Protein AF-0000000076604673 (afdb_homodimer)

Secondary structure (DSSP, 8-state):
--S-TTSEETTEE---S-GGGHHHHHHHHHHHHHHHH-HHHHHHHHHHIIIII-PSPPEEE-HHHHHHHTSSEEEEE-GGGSGGGBTHHHHHHHHHHHHHHTT--EEEEEESSSSHHHHHHHHHHHTT-EEEEEEEHHHHHHTHHHHHHHHHTTPEEEEE-STT-SHHHHHHHHHHHHHHHTTTEEE---SS-SSTTHHHHHHHHHTHHHHHHHHHHHHHHSS--SEEEEE-SS-HHHHHHHGGGTTSS-EEEEEEEEET-TTSS--B-HHHH-EEEEETTEEEEE-B-TTSPBPPP--S-GGG--SB--HHHHHHHHTTSEEEEEEEHHHHHHHHHHHHHHHS--B-HHHHHHHHHHHHHHHTS-TT-EEEEE--BBSGGGHHHHHHHHHHHTS--/--S-TTSEETTEE---S-GGGHHHHHHHHHHHHHHHH-HHHHHHHHHHIIIII-PSPPEEE-HHHHHHHTSSEEEEE-GGGSGGGBTHHHHHHHHHHHHHHTT--EEEEEESSSSHHHHHHHHHHHHT-EEEEEEEHHHHHHTHHHHHHHHHTTPEEEEE-STT-SHHHHHHHHHHHHHHHTTTEEE---SS-SSTTHHHHHHHHHTHHHHHHHHHHHHHHSS--SEEEEE-SS-HHHHHHHGGGTTSS-EEEEEEEEET-TTSS--B-HHHH-EEEEETTEEEEE-B-TTSPBPPP--S-GGG--SB--HHHHHHHHTTSEEEEEEEHHHHHHHHHHHHHHHS--B-HHHHHHHHHHHHHHHTS-TT-EEEEE--BBSGGGHHHHHHHHHHHTS--

Radius of gyration: 26.12 Å; Cα contacts (8 Å, |Δi|>4): 1894; chains: 2; bounding box: 58×81×62 Å

Sequence (794 aa):
MIPDYFGRYGQFGGKYVPETLMAPLEELEKGLQEAIQDEQFSQELLFHLNEFSGRPTALTFAKNITEELNGAKIYLKREDLNHTGAHKINNAIAQALLAKRLGKKKIIAETGAGQHGVAAATVAAKFGLECKVFMGEEDIRRQELNVFRMKLLGAEVVPVDSGSKTLKDATNEAIRYWVQHCEDHFYMIGSVVGPHPYPYMVREFQKIISEEAKGQFLEREGKLPTKVVACVGGGSNAIGMFYHFLQDVVELIGVEAGGKGIHTDNHAATLAKGSKGVIHGSLTYLLQDEYGQITEPYSISAGLDYPGIGPEHAYLHDTNRVKYVNVTDMEALEALSFLSKKEGILPALESSHALAFAFKAAKNMKSNESILVCLSGRGDKDVQTIMNTMEEQGYVRMIPDYFGRYGQFGGKYVPETLMAPLEELEKGLQEAIQDEQFSQELLFHLNEFSGRPTALTFAKNITEELNGAKIYLKREDLNHTGAHKINNAIAQALLAKRLGKKKIIAETGAGQHGVAAATVAAKFGLECKVFMGEEDIRRQELNVFRMKLLGAEVVPVDSGSKTLKDATNEAIRYWVQHCEDHFYMIGSVVGPHPYPYMVREFQKIISEEAKGQFLEREGKLPTKVVACVGGGSNAIGMFYHFLQDVVELIGVEAGGKGIHTDNHAATLAKGSKGVIHGSLTYLLQDEYGQITEPYSISAGLDYPGIGPEHAYLHDTNRVKYVNVTDMEALEALSFLSKKEGILPALESSHALAFAFKAAKNMKSNESILVCLSGRGDKDVQTIMNTMEEQGYVR

InterPro domains:
  IPR001926 Tryptophan synthase beta chain-like, PALP domain [PF00291] (54-377)
  IPR006653 Tryptophan synthase, beta chain, conserved site [PS00168] (81-95)
  IPR006654 Tryptophan synthase, beta chain [TIGR00263] (7-389)
  IPR006654 Tryptophan synthase, beta chain [cd06446] (24-386)
  IPR023026 Tryptophan synthase beta chain/beta chain-like [MF_00133] (2-390)
  IPR023026 Tryptophan synthase beta chain/beta chain-like [PIRSF001413] (8-392)
  IPR023026 Tryptophan synthase beta chain/beta chain-like [PTHR48077] (8-393)
  IPR036052 Tryptophan synthase beta chain-like, PALP domain superfamily [G3DSA:3.40.50.1100] (9-206)
  IPR036052 Tryptophan synthase beta chain-like, PALP domain superfamily [G3DSA:3.40.50.1100] (54-383)
  IPR036052 Tryptophan synthase beta chain-like, PALP domain superfamily [SSF53686] (3-388)

Structure (mmCIF, N/CA/C/O backbone):
data_AF-0000000076604673-model_v1
#
loop_
_entity.id
_entity.type
_entity.pdbx_description
1 polymer 'Tryptophan synthase beta chain'
#
loop_
_atom_site.group_PDB
_atom_site.id
_atom_site.type_symbol
_atom_site.label_atom_id
_atom_site.label_alt_id
_atom_site.label_comp_id
_atom_site.label_asym_id
_atom_site.label_entity_id
_atom_site.label_seq_id
_atom_site.pdbx_PDB_ins_code
_atom_site.Cartn_x
_atom_site.Cartn_y
_atom_site.Cartn_z
_atom_site.occupancy
_atom_site.B_iso_or_equiv
_atom_site.auth_seq_id
_atom_site.auth_comp_id
_atom_site.auth_asym_id
_atom_site.auth_atom_id
_atom_site.pdbx_PDB_model_num
ATOM 1 N N . MET A 1 1 ? -4.73 38.219 0.352 1 70.56 1 MET A N 1
ATOM 2 C CA . MET A 1 1 ? -4.016 37 0.023 1 70.56 1 MET A CA 1
ATOM 3 C C . MET A 1 1 ? -3.807 36.156 1.266 1 70.56 1 MET A C 1
ATOM 5 O O . MET A 1 1 ? -3.568 36.656 2.355 1 70.56 1 MET A O 1
ATOM 9 N N . ILE A 1 2 ? -4.238 34.875 1.393 1 85.19 2 ILE A N 1
ATOM 10 C CA . ILE A 1 2 ? -4.062 33.969 2.523 1 85.19 2 ILE A CA 1
ATOM 11 C C . ILE A 1 2 ? -3.098 32.844 2.145 1 85.19 2 ILE A C 1
ATOM 13 O O . ILE A 1 2 ? -3.355 32.094 1.208 1 85.19 2 ILE A O 1
ATOM 17 N N . PRO A 1 3 ? -1.906 33 2.867 1 93.81 3 PRO A N 1
ATOM 18 C CA . PRO A 1 3 ? -1.477 33.844 3.982 1 93.81 3 PRO A CA 1
ATOM 19 C C . PRO A 1 3 ? -1.004 35.219 3.527 1 93.81 3 PRO A C 1
ATOM 21 O O . PRO A 1 3 ? -0.728 35.406 2.342 1 93.81 3 PRO A O 1
ATOM 24 N N . ASP A 1 4 ? -0.94 36.188 4.453 1 93.81 4 ASP A N 1
ATOM 25 C CA . ASP A 1 4 ? -0.462 37.5 4.113 1 93.81 4 ASP A CA 1
ATOM 26 C C . ASP A 1 4 ? 1.063 37.562 4.066 1 93.81 4 ASP A C 1
ATOM 28 O O . ASP A 1 4 ? 1.721 36.5 4.141 1 93.81 4 ASP A O 1
ATOM 32 N N . TYR A 1 5 ? 1.592 38.719 3.904 1 90.19 5 TYR A N 1
ATOM 33 C CA . TYR A 1 5 ? 3.025 38.906 3.729 1 90.19 5 TYR A CA 1
ATOM 34 C C . TYR A 1 5 ? 3.797 38.438 4.957 1 90.19 5 TYR A C 1
ATOM 36 O O . TYR A 1 5 ? 4.961 38.062 4.855 1 90.19 5 TYR A O 1
ATOM 44 N N . PHE A 1 6 ? 3.162 38.344 6.098 1 91.25 6 PHE A N 1
ATOM 45 C CA . PHE A 1 6 ? 3.809 37.938 7.336 1 91.25 6 PHE A CA 1
ATOM 46 C C . PHE A 1 6 ? 3.578 36.469 7.605 1 91.25 6 PHE A C 1
ATOM 48 O O . PHE A 1 6 ? 3.967 35.938 8.656 1 91.25 6 PHE A O 1
ATOM 55 N N . GLY A 1 7 ? 2.918 35.812 6.617 1 95.06 7 GLY A N 1
ATOM 56 C CA . GLY A 1 7 ? 2.658 34.375 6.77 1 95.06 7 GLY A CA 1
ATOM 57 C C . GLY A 1 7 ? 1.47 34.062 7.664 1 95.06 7 GLY A C 1
ATOM 58 O O . GLY A 1 7 ? 1.393 33 8.266 1 95.06 7 GLY A O 1
ATOM 59 N N . ARG A 1 8 ? 0.564 35.031 7.738 1 97 8 ARG A N 1
ATOM 60 C CA . ARG A 1 8 ? -0.54 34.844 8.68 1 97 8 ARG A CA 1
ATOM 61 C C . ARG A 1 8 ? -1.846 34.562 7.941 1 97 8 ARG A C 1
ATOM 63 O O . ARG A 1 8 ? -2.08 35.094 6.855 1 97 8 ARG A O 1
ATOM 70 N N . TYR A 1 9 ? -2.6 33.75 8.523 1 98.12 9 TYR A N 1
ATOM 71 C CA . TYR A 1 9 ? -3.994 33.469 8.195 1 98.12 9 TYR A CA 1
ATOM 72 C C . TYR A 1 9 ? -4.934 34.156 9.18 1 98.12 9 TYR A C 1
ATOM 74 O O . TYR A 1 9 ? -5.242 33.594 10.234 1 98.12 9 TYR A O 1
ATOM 82 N N . GLY A 1 10 ? -5.414 35.344 8.742 1 96.88 10 GLY A N 1
ATOM 83 C CA . GLY A 1 10 ? -5.977 36.156 9.82 1 96.88 10 GLY A CA 1
ATOM 84 C C . GLY A 1 10 ? -4.992 36.406 10.945 1 96.88 10 GLY A C 1
ATOM 85 O O . GLY A 1 10 ? -3.883 36.875 10.711 1 96.88 10 GLY A O 1
ATOM 86 N N . GLN A 1 11 ? -5.301 36.062 12.172 1 97.38 11 GLN A N 1
ATOM 87 C CA . GLN A 1 11 ? -4.398 36.312 13.297 1 97.38 11 GLN A CA 1
ATOM 88 C C . GLN A 1 11 ? -3.457 35.125 13.492 1 97.38 11 GLN A C 1
ATOM 90 O O . GLN A 1 11 ? -2.498 35.188 14.258 1 97.38 11 GLN A O 1
ATOM 95 N N . PHE A 1 12 ? -3.703 34.062 12.82 1 98.62 12 PHE A N 1
ATOM 96 C CA . PHE A 1 12 ? -2.979 32.844 13.062 1 98.62 12 PHE A CA 1
ATOM 97 C C . PHE A 1 12 ? -1.766 32.719 12.148 1 98.62 12 PHE A C 1
ATOM 99 O O . PHE A 1 12 ? -1.723 33.375 11.094 1 98.62 12 PHE A O 1
ATOM 106 N N . GLY A 1 13 ? -0.84 31.859 12.492 1 98 13 GLY A N 1
ATOM 107 C CA . GLY A 1 13 ? 0.373 31.688 11.711 1 98 13 GLY A CA 1
ATOM 108 C C . GLY A 1 13 ? 1.494 32.625 12.125 1 98 13 GLY A C 1
ATOM 109 O O . GLY A 1 13 ? 1.672 32.906 13.312 1 98 13 GLY A O 1
ATOM 110 N N . GLY A 1 14 ? 2.311 32.969 11.203 1 96.88 14 GLY A N 1
ATOM 111 C CA . GLY A 1 14 ? 3.426 33.875 11.469 1 96.88 14 GLY A CA 1
ATOM 112 C C . GLY A 1 14 ? 4.727 33.125 11.734 1 96.88 14 GLY A C 1
ATOM 113 O O . GLY A 1 14 ? 4.855 31.953 11.422 1 96.88 14 GLY A O 1
ATOM 114 N N . LYS A 1 15 ? 5.738 33.969 12.125 1 96.19 15 LYS A N 1
ATOM 115 C CA . LYS A 1 15 ? 7.078 33.469 12.445 1 96.19 15 LYS A CA 1
ATOM 116 C C . LYS A 1 15 ? 7.449 33.812 13.891 1 96.19 15 LYS A C 1
ATOM 118 O O . LYS A 1 15 ? 8.25 34.719 14.141 1 96.19 15 LYS A O 1
ATOM 123 N N . TYR A 1 16 ? 6.934 33.031 14.781 1 95.94 16 TYR A N 1
ATOM 124 C CA . TYR A 1 16 ? 7.262 33.188 16.188 1 95.94 16 TYR A CA 1
ATOM 125 C C . TYR A 1 16 ? 8.453 32.344 16.578 1 95.94 16 TYR A C 1
ATOM 127 O O . TYR A 1 16 ? 8.305 31.359 17.312 1 95.94 16 TYR A O 1
ATOM 135 N N . VAL A 1 17 ? 9.633 32.75 16.109 1 94 17 VAL A N 1
ATOM 136 C CA . VAL A 1 17 ? 10.852 31.984 16.266 1 94 17 VAL A CA 1
ATOM 137 C C . VAL A 1 17 ? 12 32.906 16.688 1 94 17 VAL A C 1
ATOM 139 O O . VAL A 1 17 ? 11.914 34.125 16.531 1 94 17 VAL A O 1
ATOM 142 N N . PRO A 1 18 ? 13.039 32.312 17.25 1 91.75 18 PRO A N 1
ATOM 143 C CA . PRO A 1 18 ? 14.234 33.094 17.531 1 91.75 18 PRO A CA 1
ATOM 144 C C . PRO A 1 18 ? 14.852 33.719 16.281 1 91.75 18 PRO A C 1
ATOM 146 O O . PRO A 1 18 ? 14.656 33.188 15.18 1 91.75 18 PRO A O 1
ATOM 149 N N . GLU A 1 19 ? 15.641 34.688 16.516 1 92.56 19 GLU A N 1
ATOM 150 C CA . GLU A 1 19 ? 16.266 35.438 15.414 1 92.56 19 GLU A CA 1
ATOM 151 C C . GLU A 1 19 ? 17.141 34.531 14.57 1 92.56 19 GLU A C 1
ATOM 153 O O . GLU A 1 19 ? 17.25 34.688 13.352 1 92.56 19 GLU A O 1
ATOM 158 N N . THR A 1 20 ? 17.672 33.594 15.203 1 91.12 20 THR A N 1
ATOM 159 C CA . THR A 1 20 ? 18.625 32.688 14.539 1 91.12 20 THR A CA 1
ATOM 160 C C . THR A 1 20 ? 17.906 31.859 13.469 1 91.12 20 THR A C 1
ATOM 162 O O . THR A 1 20 ? 18.562 31.312 12.57 1 91.12 20 THR A O 1
ATOM 165 N N . LEU A 1 21 ? 16.609 31.766 13.508 1 92.75 21 LEU A N 1
ATOM 166 C CA . LEU A 1 21 ? 15.852 30.953 12.562 1 92.75 21 LEU A CA 1
ATOM 167 C C . LEU A 1 21 ? 15.305 31.797 11.414 1 92.75 21 LEU A C 1
ATOM 169 O O . LEU A 1 21 ? 14.789 31.25 10.438 1 92.75 21 LEU A O 1
ATOM 173 N N . MET A 1 22 ? 15.5 33.094 11.547 1 94.69 22 MET A N 1
ATOM 174 C CA . MET A 1 22 ? 14.875 34 10.578 1 94.69 22 MET A CA 1
ATOM 175 C C . MET A 1 22 ? 15.531 33.844 9.203 1 94.69 22 MET A C 1
ATOM 177 O O . MET A 1 22 ? 14.844 33.781 8.188 1 94.69 22 MET A O 1
ATOM 181 N N . ALA A 1 23 ? 16.781 33.781 9.211 1 93.25 23 ALA A N 1
ATOM 182 C CA . ALA A 1 23 ? 17.5 33.719 7.945 1 93.25 23 ALA A CA 1
ATOM 183 C C . ALA A 1 23 ? 17.188 32.406 7.215 1 93.25 23 ALA A C 1
ATOM 185 O O . ALA A 1 23 ? 16.859 32.406 6.031 1 93.25 23 ALA A O 1
ATOM 186 N N . PRO A 1 24 ? 17.297 31.281 7.941 1 93.81 24 PRO A N 1
ATOM 187 C CA . PRO A 1 24 ? 16.922 30.031 7.277 1 93.81 24 PRO A CA 1
ATOM 188 C C . PRO A 1 24 ? 15.484 30.047 6.758 1 93.81 24 PRO A C 1
ATOM 190 O O . PRO A 1 24 ? 15.211 29.5 5.68 1 93.81 24 PRO A O 1
ATOM 193 N N . LEU A 1 25 ? 14.586 30.578 7.438 1 96.56 25 LEU A N 1
ATOM 194 C CA . LEU A 1 25 ? 13.188 30.641 7.031 1 96.56 25 LEU A CA 1
ATOM 195 C C . LEU A 1 25 ? 13.008 31.531 5.812 1 96.56 25 LEU A C 1
ATOM 197 O O . LEU A 1 25 ? 12.195 31.25 4.934 1 96.56 25 LEU A O 1
ATOM 201 N N . GLU A 1 26 ? 13.719 32.594 5.816 1 96.19 26 GLU A N 1
ATOM 202 C CA . GLU A 1 26 ? 13.664 33.5 4.672 1 96.19 26 GLU A CA 1
ATOM 203 C C . GLU A 1 26 ? 14.203 32.844 3.414 1 96.19 26 GLU A C 1
ATOM 205 O O . GLU A 1 26 ? 13.664 33.031 2.324 1 96.19 26 GLU A O 1
ATOM 210 N N . GLU A 1 27 ? 15.273 32.125 3.58 1 96.12 27 GLU A N 1
ATOM 211 C CA . GLU A 1 27 ? 15.82 31.375 2.457 1 96.12 27 GLU A CA 1
ATOM 212 C C . GLU A 1 27 ? 14.805 30.375 1.927 1 96.12 27 GLU A C 1
ATOM 214 O O . GLU A 1 27 ? 14.625 30.234 0.714 1 96.12 27 GLU A O 1
ATOM 219 N N . LEU A 1 28 ? 14.195 29.688 2.828 1 97.19 28 LEU A N 1
ATOM 220 C CA . LEU A 1 28 ? 13.188 28.703 2.465 1 97.19 28 LEU A CA 1
ATOM 221 C C . LEU A 1 28 ? 12.016 29.359 1.743 1 97.19 28 LEU A C 1
ATOM 223 O O . LEU A 1 28 ? 11.531 28.844 0.735 1 97.19 28 LEU A O 1
ATOM 227 N N . GLU A 1 29 ? 11.57 30.406 2.289 1 97.75 29 GLU A N 1
ATOM 228 C CA . GLU A 1 29 ? 10.445 31.125 1.713 1 97.75 29 GLU A CA 1
ATOM 229 C C . GLU A 1 29 ? 10.742 31.578 0.286 1 97.75 29 GLU A C 1
ATOM 231 O O . GLU A 1 29 ? 9.914 31.406 -0.612 1 97.75 29 GLU A O 1
ATOM 236 N N . LYS A 1 30 ? 11.867 32.188 0.108 1 97.75 30 LYS A N 1
ATOM 237 C CA . LYS A 1 30 ? 12.281 32.625 -1.218 1 97.75 30 LYS A CA 1
ATOM 238 C C . LYS A 1 30 ? 12.414 31.453 -2.184 1 97.75 30 LYS A C 1
ATOM 240 O O . LYS A 1 30 ? 11.93 31.516 -3.314 1 97.75 30 LYS A O 1
ATOM 245 N N . GLY A 1 31 ? 13.078 30.422 -1.738 1 98.12 31 GLY A N 1
ATOM 246 C CA . GLY A 1 31 ? 13.227 29.219 -2.555 1 98.12 31 GLY A CA 1
ATOM 247 C C . GLY A 1 31 ? 11.898 28.609 -2.955 1 98.12 31 GLY A C 1
ATOM 248 O O . GLY A 1 31 ? 11.734 28.172 -4.094 1 98.12 31 GLY A O 1
ATOM 249 N N . LEU A 1 32 ? 11.016 28.562 -2.01 1 98.44 32 LEU A N 1
ATOM 250 C CA . LEU A 1 32 ? 9.688 28.031 -2.27 1 98.44 32 LEU A CA 1
ATOM 251 C C . LEU A 1 32 ? 8.953 28.859 -3.32 1 98.44 32 LEU A C 1
ATOM 253 O O . LEU A 1 32 ? 8.352 28.312 -4.246 1 98.44 32 LEU A O 1
ATOM 257 N N . GLN A 1 33 ? 8.961 30.141 -3.148 1 97.62 33 GLN A N 1
ATOM 258 C CA . GLN A 1 33 ? 8.289 31.047 -4.09 1 97.62 33 GLN A CA 1
ATOM 259 C C . GLN A 1 33 ? 8.828 30.859 -5.504 1 97.62 33 GLN A C 1
ATOM 261 O O . GLN A 1 33 ? 8.055 30.812 -6.465 1 97.62 33 GLN A O 1
ATOM 266 N N . GLU A 1 34 ? 10.117 30.734 -5.605 1 98.38 34 GLU A N 1
ATOM 267 C CA . GLU A 1 34 ? 10.742 30.531 -6.91 1 98.38 34 GLU A CA 1
ATOM 268 C C . GLU A 1 34 ? 10.344 29.172 -7.492 1 98.38 34 GLU A C 1
ATOM 270 O O . GLU A 1 34 ? 10.07 29.062 -8.688 1 98.38 34 GLU A O 1
ATOM 275 N N . ALA A 1 35 ? 10.297 28.172 -6.652 1 98.5 35 ALA A N 1
ATOM 276 C CA . ALA A 1 35 ? 9.969 26.812 -7.102 1 98.5 35 ALA A CA 1
ATOM 277 C C . ALA A 1 35 ? 8.531 26.734 -7.609 1 98.5 35 ALA A C 1
ATOM 279 O O . ALA A 1 35 ? 8.273 26.156 -8.672 1 98.5 35 ALA A O 1
ATOM 280 N N . ILE A 1 36 ? 7.645 27.312 -6.895 1 96.69 36 ILE A N 1
ATOM 281 C CA . ILE A 1 36 ? 6.227 27.203 -7.215 1 96.69 36 ILE A CA 1
ATOM 282 C C . ILE A 1 36 ? 5.938 27.938 -8.523 1 96.69 36 ILE A C 1
ATOM 284 O O . ILE A 1 36 ? 5.016 27.562 -9.258 1 96.69 36 ILE A O 1
ATOM 288 N N . GLN A 1 37 ? 6.758 28.875 -8.883 1 97.5 37 GLN A N 1
ATOM 289 C CA . GLN A 1 37 ? 6.574 29.656 -10.109 1 97.5 37 GLN A CA 1
ATOM 290 C C . GLN A 1 37 ? 7.336 29.016 -11.273 1 97.5 37 GLN A C 1
ATOM 292 O O . GLN A 1 37 ? 7.152 29.422 -12.43 1 97.5 37 GLN A O 1
ATOM 297 N N . ASP A 1 38 ? 8.125 28.078 -11 1 98.31 38 ASP A N 1
ATOM 298 C CA . ASP A 1 38 ? 8.961 27.422 -12.008 1 98.31 38 ASP A CA 1
ATOM 299 C C . ASP A 1 38 ? 8.25 26.219 -12.609 1 98.31 38 ASP A C 1
ATOM 301 O O . ASP A 1 38 ? 8.094 25.188 -11.953 1 98.31 38 ASP A O 1
ATOM 305 N N . GLU A 1 39 ? 7.961 26.266 -13.859 1 98.25 39 GLU A N 1
ATOM 306 C CA . GLU A 1 39 ? 7.246 25.203 -14.562 1 98.25 39 GLU A CA 1
ATOM 307 C C . GLU A 1 39 ? 8.047 23.906 -14.555 1 98.25 39 GLU A C 1
ATOM 309 O O . GLU A 1 39 ? 7.469 22.812 -14.516 1 98.25 39 GLU A O 1
ATOM 314 N N . GLN A 1 40 ? 9.305 24.047 -14.602 1 98.31 40 GLN A N 1
ATOM 315 C CA . GLN A 1 40 ? 10.148 22.859 -14.586 1 98.31 40 GLN A CA 1
ATOM 316 C C . GLN A 1 40 ? 10.031 22.109 -13.25 1 98.31 40 GLN A C 1
ATOM 318 O O . GLN A 1 40 ? 10.016 20.875 -13.219 1 98.31 40 GLN A O 1
ATOM 323 N N . PHE A 1 41 ? 9.953 22.875 -12.219 1 98.44 41 PHE A N 1
ATOM 324 C CA . PHE A 1 41 ? 9.766 22.266 -10.906 1 98.44 41 PHE A CA 1
ATOM 325 C C . PHE A 1 41 ? 8.43 21.531 -10.836 1 98.44 41 PHE A C 1
ATOM 327 O O . PHE A 1 41 ? 8.367 20.406 -10.352 1 98.44 41 PHE A O 1
ATOM 334 N N . SER A 1 42 ? 7.426 22.141 -11.297 1 98.25 42 SER A N 1
ATOM 335 C CA . SER A 1 42 ? 6.09 21.562 -11.273 1 98.25 42 SER A CA 1
ATOM 336 C C . SER A 1 42 ? 6.035 20.281 -12.102 1 98.25 42 SER A C 1
ATOM 338 O O . SER A 1 42 ? 5.41 19.297 -11.688 1 98.25 42 SER A O 1
ATOM 340 N N . GLN A 1 43 ? 6.629 20.297 -13.227 1 98.38 43 GLN A N 1
ATOM 341 C CA . GLN A 1 43 ? 6.645 19.125 -14.102 1 98.38 43 GLN A CA 1
ATOM 342 C C . GLN A 1 43 ? 7.41 17.969 -13.461 1 98.38 43 GLN A C 1
ATOM 344 O O . GLN A 1 43 ? 6.984 16.828 -13.547 1 98.38 43 GLN A O 1
ATOM 349 N N . GLU A 1 44 ? 8.516 18.297 -12.852 1 98.5 44 GLU A N 1
ATOM 350 C CA . GLU A 1 44 ? 9.305 17.281 -12.18 1 98.5 44 GLU A CA 1
ATOM 351 C C . GLU A 1 44 ? 8.539 16.656 -11.016 1 98.5 44 GLU A C 1
ATOM 353 O O . GLU A 1 44 ? 8.562 15.445 -10.82 1 98.5 44 GLU A O 1
ATOM 358 N N . LEU A 1 45 ? 7.895 17.531 -10.258 1 98.75 45 LEU A N 1
ATOM 359 C CA . LEU A 1 45 ? 7.086 17.062 -9.133 1 98.75 45 LEU A CA 1
ATOM 360 C C . LEU A 1 45 ? 5.984 16.125 -9.617 1 98.75 45 LEU A C 1
ATOM 362 O O . LEU A 1 45 ? 5.816 15.031 -9.07 1 98.75 45 LEU A O 1
ATOM 366 N N . LEU A 1 46 ? 5.289 16.516 -10.672 1 98.5 46 LEU A N 1
ATOM 367 C CA . LEU A 1 46 ? 4.203 15.695 -11.211 1 98.5 46 LEU A CA 1
ATOM 368 C C . LEU A 1 46 ? 4.727 14.367 -11.734 1 98.5 46 LEU A C 1
ATOM 370 O O . LEU A 1 46 ? 4.066 13.336 -11.586 1 98.5 46 LEU A O 1
ATOM 374 N N . PHE A 1 47 ? 5.887 14.438 -12.352 1 98.12 47 PHE A N 1
ATOM 375 C CA . PHE A 1 47 ? 6.512 13.227 -12.859 1 98.12 47 PHE A CA 1
ATOM 376 C C . PHE A 1 47 ? 6.738 12.219 -11.742 1 98.12 47 PHE A C 1
ATOM 378 O O . PHE A 1 47 ? 6.375 11.047 -11.867 1 98.12 47 PHE A O 1
ATOM 385 N N . HIS A 1 48 ? 7.301 12.648 -10.594 1 98.56 48 HIS A N 1
ATOM 386 C CA . HIS A 1 48 ? 7.605 11.75 -9.492 1 98.56 48 HIS A CA 1
ATOM 387 C C . HIS A 1 48 ? 6.34 11.312 -8.766 1 98.56 48 HIS A C 1
ATOM 389 O O . HIS A 1 48 ? 6.258 10.188 -8.273 1 98.56 48 HIS A O 1
ATOM 395 N N . LEU A 1 49 ? 5.363 12.195 -8.68 1 98.69 49 LEU A N 1
ATOM 396 C CA . LEU A 1 49 ? 4.09 11.805 -8.086 1 98.69 49 LEU A CA 1
ATOM 397 C C . LEU A 1 49 ? 3.439 10.68 -8.891 1 98.69 49 LEU A C 1
ATOM 399 O O . LEU A 1 49 ? 2.855 9.758 -8.32 1 98.69 49 LEU A O 1
ATOM 403 N N . ASN A 1 50 ? 3.562 10.719 -10.195 1 97.31 50 ASN A N 1
ATOM 404 C CA . ASN A 1 50 ? 2.979 9.703 -11.07 1 97.31 50 ASN A CA 1
ATOM 405 C C . ASN A 1 50 ? 3.805 8.422 -11.07 1 97.31 50 ASN A C 1
ATOM 407 O O . ASN A 1 50 ? 3.291 7.344 -10.758 1 97.31 50 ASN A O 1
ATOM 411 N N . GLU A 1 51 ? 5.105 8.578 -11.344 1 96.88 51 GLU A N 1
ATOM 412 C CA . GLU A 1 51 ? 5.961 7.418 -11.602 1 96.88 51 GLU A CA 1
ATOM 413 C C . GLU A 1 51 ? 6.367 6.734 -10.297 1 96.88 51 GLU A C 1
ATOM 415 O O . GLU A 1 51 ? 6.473 5.508 -10.242 1 96.88 51 GLU A O 1
ATOM 420 N N . PHE A 1 52 ? 6.641 7.508 -9.328 1 98.44 52 PHE A N 1
ATOM 421 C CA . PHE A 1 52 ? 7.195 6.98 -8.086 1 98.44 52 PHE A CA 1
ATOM 422 C C . PHE A 1 52 ? 6.09 6.699 -7.078 1 98.44 52 PHE A C 1
ATOM 424 O O . PHE A 1 52 ? 6.023 5.609 -6.504 1 98.44 52 PHE A O 1
ATOM 431 N N . SER A 1 53 ? 5.16 7.629 -6.863 1 98.19 53 SER A N 1
ATOM 432 C CA . SER A 1 53 ? 4.125 7.469 -5.848 1 98.19 53 SER A CA 1
ATOM 433 C C . SER A 1 53 ? 2.951 6.652 -6.379 1 98.19 53 SER A C 1
ATOM 435 O O . SER A 1 53 ? 2.24 6.004 -5.609 1 98.19 53 SER A O 1
ATOM 437 N N . GLY A 1 54 ? 2.652 6.715 -7.691 1 97.44 54 GLY A N 1
ATOM 438 C CA . GLY A 1 54 ? 1.578 5.953 -8.305 1 97.44 54 GLY A CA 1
ATOM 439 C C . GLY A 1 54 ? 0.3 6.754 -8.477 1 97.44 54 GLY A C 1
ATOM 440 O O . GLY A 1 54 ? -0.79 6.18 -8.562 1 97.44 54 GLY A O 1
ATOM 441 N N . ARG A 1 55 ? 0.367 8.117 -8.508 1 97.94 55 ARG A N 1
ATOM 442 C CA . ARG A 1 55 ? -0.814 8.945 -8.734 1 97.94 55 ARG A CA 1
ATOM 443 C C . ARG A 1 55 ? -1.206 8.945 -10.203 1 97.94 55 ARG A C 1
ATOM 445 O O . ARG A 1 55 ? -0.381 8.648 -11.07 1 97.94 55 ARG A O 1
ATOM 452 N N . PRO A 1 56 ? -2.508 9.422 -10.516 1 98.25 56 PRO A N 1
ATOM 453 C CA . PRO A 1 56 ? -3.543 9.797 -9.547 1 98.25 56 PRO A CA 1
ATOM 454 C C . PRO A 1 56 ? -4.055 8.602 -8.742 1 98.25 56 PRO A C 1
ATOM 456 O O . PRO A 1 56 ? -4.051 7.469 -9.242 1 98.25 56 PRO A O 1
ATOM 459 N N . THR A 1 57 ? -4.398 8.852 -7.469 1 98.38 57 THR A N 1
ATOM 460 C CA . THR A 1 57 ? -5.039 7.805 -6.688 1 98.38 57 THR A CA 1
ATOM 461 C C . THR A 1 57 ? -6.52 7.691 -7.047 1 98.38 57 THR A C 1
ATOM 463 O O . THR A 1 57 ? -7.105 8.633 -7.582 1 98.38 57 THR A O 1
ATOM 466 N N . ALA A 1 58 ? -7.133 6.641 -6.734 1 98.31 58 ALA A N 1
ATOM 467 C CA . ALA A 1 58 ? -8.492 6.328 -7.176 1 98.31 58 ALA A CA 1
ATOM 468 C C . ALA A 1 58 ? -9.523 7.09 -6.348 1 98.31 58 ALA A C 1
ATOM 470 O O . ALA A 1 58 ? -9.219 7.559 -5.246 1 98.31 58 ALA A O 1
ATOM 471 N N . LEU A 1 59 ? -10.672 7.367 -6.914 1 98.69 59 LEU A N 1
ATOM 472 C CA . LEU A 1 59 ? -11.93 7.672 -6.238 1 98.69 59 LEU A CA 1
ATOM 473 C C . LEU A 1 59 ? -12.836 6.445 -6.191 1 98.69 59 LEU A C 1
ATOM 475 O O . LEU A 1 59 ? -13.227 5.918 -7.238 1 98.69 59 LEU A O 1
ATOM 479 N N . THR A 1 60 ? -13.188 5.984 -5.02 1 98.75 60 THR A N 1
ATOM 480 C CA . THR A 1 60 ? -13.938 4.738 -4.883 1 98.75 60 THR A CA 1
ATOM 481 C C . THR A 1 60 ? -15.32 5 -4.297 1 98.75 60 THR A C 1
ATOM 483 O O . THR A 1 60 ? -15.453 5.672 -3.27 1 98.75 60 THR A O 1
ATOM 486 N N . PHE A 1 61 ? -16.344 4.555 -4.98 1 98.75 61 PHE A N 1
ATOM 487 C CA . PHE A 1 61 ? -17.703 4.562 -4.434 1 98.75 61 PHE A CA 1
ATOM 488 C C . PHE A 1 61 ? -17.891 3.406 -3.463 1 98.75 61 PHE A C 1
ATOM 490 O O . PHE A 1 61 ? -17.766 2.24 -3.842 1 98.75 61 PHE A O 1
ATOM 497 N N . ALA A 1 62 ? -18.156 3.723 -2.188 1 98.62 62 ALA A N 1
ATOM 498 C CA . ALA A 1 62 ? -18.422 2.689 -1.187 1 98.62 62 ALA A CA 1
ATOM 499 C C . ALA A 1 62 ? -19.859 2.201 -1.267 1 98.62 62 ALA A C 1
ATOM 501 O O . ALA A 1 62 ? -20.672 2.518 -0.399 1 98.62 62 ALA A O 1
ATOM 502 N N . LYS A 1 63 ? -20.109 1.366 -2.172 1 98.31 63 LYS A N 1
ATOM 503 C CA . LYS A 1 63 ? -21.469 0.964 -2.535 1 98.31 63 LYS A CA 1
ATOM 504 C C . LYS A 1 63 ? -22.141 0.197 -1.397 1 98.31 63 LYS A C 1
ATOM 506 O O . LYS A 1 63 ? -23.281 0.475 -1.045 1 98.31 63 LYS A O 1
ATOM 511 N N . ASN A 1 64 ? -21.422 -0.803 -0.819 1 98.5 64 ASN A N 1
ATOM 512 C CA . ASN A 1 64 ? -22.016 -1.661 0.203 1 98.5 64 ASN A CA 1
ATOM 513 C C . ASN A 1 64 ? -22.391 -0.867 1.45 1 98.5 64 ASN A C 1
ATOM 515 O O . ASN A 1 64 ? -23.469 -1.062 2.01 1 98.5 64 ASN A O 1
ATOM 519 N N . ILE A 1 65 ? -21.547 0.004 1.836 1 98.56 65 ILE A N 1
ATOM 520 C CA . ILE A 1 65 ? -21.797 0.84 3.004 1 98.56 65 ILE A CA 1
ATOM 521 C C . ILE A 1 65 ? -22.953 1.794 2.713 1 98.56 65 ILE A C 1
ATOM 523 O O . ILE A 1 65 ? -23.828 1.99 3.557 1 98.56 65 ILE A O 1
ATOM 527 N N . THR A 1 66 ? -22.922 2.408 1.572 1 98.75 66 THR A N 1
ATOM 528 C CA . THR A 1 66 ? -23.984 3.316 1.165 1 98.75 66 THR A CA 1
ATOM 529 C C . THR A 1 66 ? -25.344 2.623 1.236 1 98.75 66 THR A C 1
ATOM 531 O O . THR A 1 66 ? -26.297 3.178 1.775 1 98.75 66 THR A O 1
ATOM 534 N N . GLU A 1 67 ? -25.375 1.413 0.708 1 98.38 67 GLU A N 1
ATOM 535 C CA . GLU A 1 67 ? -26.625 0.645 0.696 1 98.38 67 GLU A CA 1
ATOM 536 C C . GLU A 1 67 ? -27.062 0.285 2.111 1 98.38 67 GLU A C 1
ATOM 538 O O . GLU A 1 67 ? -28.25 0.362 2.438 1 98.38 67 GLU A O 1
ATOM 543 N N . GLU A 1 68 ? -26.125 -0.083 2.928 1 98.06 68 GLU A N 1
ATOM 544 C CA . GLU A 1 68 ? -26.453 -0.481 4.293 1 98.06 68 GLU A CA 1
ATOM 545 C C . GLU A 1 68 ? -26.922 0.713 5.121 1 98.06 68 GLU A C 1
ATOM 547 O O . GLU A 1 68 ? -27.828 0.587 5.945 1 98.06 68 GLU A O 1
ATOM 552 N N . LEU A 1 69 ? -26.234 1.826 4.918 1 98.25 69 LEU A N 1
ATOM 553 C CA . LEU A 1 69 ? -26.594 3.027 5.668 1 98.25 69 LEU A CA 1
ATOM 554 C C . LEU A 1 69 ? -27.906 3.607 5.176 1 98.25 69 LEU A C 1
ATOM 556 O O . LEU A 1 69 ? -28.594 4.324 5.91 1 98.25 69 LEU A O 1
ATOM 560 N N . ASN A 1 70 ? -28.281 3.295 3.996 1 98.06 70 ASN A N 1
ATOM 561 C CA . ASN A 1 70 ? -29.531 3.746 3.391 1 98.06 70 ASN A CA 1
ATOM 562 C C . ASN A 1 70 ? -29.656 5.266 3.443 1 98.06 70 ASN A C 1
ATOM 564 O O . ASN A 1 70 ? -30.672 5.789 3.9 1 98.06 70 ASN A O 1
ATOM 568 N N . GLY A 1 71 ? -28.625 5.98 3.109 1 98.25 71 GLY A N 1
ATOM 569 C CA . GLY A 1 71 ? -28.547 7.434 3.09 1 98.25 71 GLY A CA 1
ATOM 570 C C . GLY A 1 71 ? -27.703 7.965 1.948 1 98.25 71 GLY A C 1
ATOM 571 O O . GLY A 1 71 ? -27.859 7.551 0.799 1 98.25 71 GLY A O 1
ATOM 572 N N . ALA A 1 72 ? -26.891 8.945 2.242 1 98.81 72 ALA A N 1
ATOM 573 C CA . ALA A 1 72 ? -26.078 9.602 1.218 1 98.81 72 ALA A CA 1
ATOM 574 C C . ALA A 1 72 ? -25.031 8.648 0.649 1 98.81 72 ALA A C 1
ATOM 576 O O . ALA A 1 72 ? -24.609 7.703 1.322 1 98.81 72 ALA A O 1
ATOM 577 N N . LYS A 1 73 ? -24.641 8.891 -0.607 1 98.81 73 LYS A N 1
ATOM 578 C CA . LYS A 1 73 ? -23.531 8.156 -1.225 1 98.81 73 LYS A CA 1
ATOM 579 C C . LYS A 1 73 ? -22.219 8.477 -0.535 1 98.81 73 LYS A C 1
ATOM 581 O O . LYS A 1 73 ? -21.922 9.641 -0.229 1 98.81 73 LYS A O 1
ATOM 586 N N . ILE A 1 74 ? -21.516 7.465 -0.251 1 98.88 74 ILE A N 1
ATOM 587 C CA . ILE A 1 74 ? -20.203 7.645 0.36 1 98.88 74 ILE A CA 1
ATOM 588 C C . ILE A 1 74 ? -19.109 7.387 -0.676 1 98.88 74 ILE A C 1
ATOM 590 O O . ILE A 1 74 ? -19.062 6.309 -1.272 1 98.88 74 ILE A O 1
ATOM 594 N N . TYR A 1 75 ? -18.234 8.344 -0.906 1 98.94 75 TYR A N 1
ATOM 595 C CA . TYR A 1 75 ? -17.062 8.227 -1.771 1 98.94 75 TYR A CA 1
ATOM 596 C C . TYR A 1 75 ? -15.781 8.367 -0.97 1 98.94 75 TYR A C 1
ATOM 598 O O . TYR A 1 75 ? -15.727 9.125 0.003 1 98.94 75 TYR A O 1
ATOM 606 N N . LEU A 1 76 ? -14.797 7.621 -1.388 1 98.94 76 LEU A N 1
ATOM 607 C CA . LEU A 1 76 ? -13.492 7.645 -0.738 1 98.94 76 LEU A CA 1
ATOM 608 C C . LEU A 1 76 ? -12.414 8.109 -1.708 1 98.94 76 LEU A C 1
ATOM 610 O O . LEU A 1 76 ? -12.219 7.504 -2.766 1 98.94 76 LEU A O 1
ATOM 614 N N . LYS A 1 77 ? -11.711 9.219 -1.451 1 98.94 77 LYS A N 1
ATOM 615 C CA . LYS A 1 77 ? -10.461 9.531 -2.139 1 98.94 77 LYS A CA 1
ATOM 616 C C . LYS A 1 77 ? -9.305 8.719 -1.57 1 98.94 77 LYS A C 1
ATOM 618 O O . LYS A 1 77 ? -8.891 8.93 -0.427 1 98.94 77 LYS A O 1
ATOM 623 N N . ARG A 1 78 ? -8.711 7.828 -2.336 1 98.81 78 ARG A N 1
ATOM 624 C CA . ARG A 1 78 ? -7.918 6.691 -1.892 1 98.81 78 ARG A CA 1
ATOM 625 C C . ARG A 1 78 ? -6.441 7.066 -1.781 1 98.81 78 ARG A C 1
ATOM 627 O O . ARG A 1 78 ? -5.582 6.402 -2.363 1 98.81 78 ARG A O 1
ATOM 634 N N . GLU A 1 79 ? -6.152 8.023 -0.903 1 98.69 79 GLU A N 1
ATOM 635 C CA . GLU A 1 79 ? -4.762 8.398 -0.677 1 98.69 79 GLU A CA 1
ATOM 636 C C . GLU A 1 79 ? -3.977 7.262 -0.03 1 98.69 79 GLU A C 1
ATOM 638 O O . GLU A 1 79 ? -2.744 7.277 -0.022 1 98.69 79 GLU A O 1
ATOM 643 N N . ASP A 1 80 ? -4.672 6.246 0.522 1 97.88 80 ASP A N 1
ATOM 644 C CA . ASP A 1 80 ? -4.047 5.051 1.073 1 97.88 80 ASP A CA 1
ATOM 645 C C . ASP A 1 80 ? -3.33 4.254 -0.015 1 97.88 80 ASP A C 1
ATOM 647 O O . ASP A 1 80 ? -2.5 3.393 0.282 1 97.88 80 ASP A O 1
ATOM 651 N N . LEU A 1 81 ? -3.562 4.543 -1.275 1 98.12 81 LEU A N 1
ATOM 652 C CA . LEU A 1 81 ? -2.998 3.779 -2.383 1 98.12 81 LEU A CA 1
ATOM 653 C C . LEU A 1 81 ? -1.672 4.383 -2.838 1 98.12 81 LEU A C 1
ATOM 655 O O . LEU A 1 81 ? -0.99 3.816 -3.695 1 98.12 81 LEU A O 1
ATOM 659 N N . ASN A 1 82 ? -1.256 5.484 -2.217 1 98.19 82 ASN A N 1
ATOM 660 C CA . ASN A 1 82 ? 0.055 6.047 -2.523 1 98.19 82 ASN A CA 1
ATOM 661 C C . ASN A 1 82 ? 1.181 5.102 -2.113 1 98.19 82 ASN A C 1
ATOM 663 O O . ASN A 1 82 ? 1.011 4.285 -1.207 1 98.19 82 ASN A O 1
ATOM 667 N N . HIS A 1 83 ? 2.346 5.277 -2.861 1 97.75 83 HIS A N 1
ATOM 668 C CA . HIS A 1 83 ? 3.566 4.695 -2.312 1 97.75 83 HIS A CA 1
ATOM 669 C C . HIS A 1 83 ? 3.76 5.098 -0.854 1 97.75 83 HIS A C 1
ATOM 671 O O . HIS A 1 83 ? 3.428 6.219 -0.465 1 97.75 83 HIS A O 1
ATOM 677 N N . THR A 1 84 ? 4.113 4.18 -0.02 1 95.56 84 THR A N 1
ATOM 678 C CA . THR A 1 84 ? 4.273 4.285 1.427 1 95.56 84 THR A CA 1
ATOM 679 C C . THR A 1 84 ? 2.928 4.141 2.131 1 95.56 84 THR A C 1
ATOM 681 O O . THR A 1 84 ? 2.877 3.965 3.35 1 95.56 84 THR A O 1
ATOM 684 N N . GLY A 1 85 ? 1.786 4.309 1.421 1 96.19 85 GLY A N 1
ATOM 685 C CA . GLY A 1 85 ? 0.495 3.932 1.977 1 96.19 85 GLY A CA 1
ATOM 686 C C . GLY A 1 85 ? -0.261 5.105 2.572 1 96.19 85 GLY A C 1
ATOM 687 O O . GLY A 1 85 ? -1.226 4.914 3.316 1 96.19 85 GLY A O 1
ATOM 688 N N . ALA A 1 86 ? 0.158 6.371 2.262 1 97.06 86 ALA A N 1
ATOM 689 C CA . ALA A 1 86 ? -0.533 7.52 2.848 1 97.06 86 ALA A CA 1
ATOM 690 C C . ALA A 1 86 ? -0.26 8.789 2.049 1 97.06 86 ALA A C 1
ATOM 692 O O . ALA A 1 86 ? 0.58 8.797 1.146 1 97.06 86 ALA A O 1
ATOM 693 N N . HIS A 1 87 ? -0.951 9.836 2.406 1 98.19 87 HIS A N 1
ATOM 694 C CA . HIS A 1 87 ? -0.849 11.133 1.757 1 98.19 87 HIS A CA 1
ATOM 695 C C . HIS A 1 87 ? 0.492 11.797 2.055 1 98.19 87 HIS A C 1
ATOM 697 O O . HIS A 1 87 ? 0.894 12.734 1.364 1 98.19 87 HIS A O 1
ATOM 703 N N . LYS A 1 88 ? 1.237 11.352 3.096 1 97.69 88 LYS A N 1
ATOM 704 C CA . LYS A 1 88 ? 2.457 12.016 3.551 1 97.69 88 LYS A CA 1
ATOM 705 C C . LYS A 1 88 ? 3.508 12.055 2.443 1 97.69 88 LYS A C 1
ATOM 707 O O . LYS A 1 88 ? 4.312 12.984 2.377 1 97.69 88 LYS A O 1
ATOM 712 N N . ILE A 1 89 ? 3.434 11.086 1.536 1 98.5 89 ILE A N 1
ATOM 713 C CA . ILE A 1 89 ? 4.457 10.953 0.506 1 98.5 89 ILE A CA 1
ATOM 714 C C . ILE A 1 89 ? 4.355 12.117 -0.477 1 98.5 89 ILE A C 1
ATOM 716 O O . ILE A 1 89 ? 5.359 12.531 -1.067 1 98.5 89 ILE A O 1
ATOM 720 N N . ASN A 1 90 ? 3.143 12.758 -0.689 1 98.69 90 ASN A N 1
ATOM 721 C CA . ASN A 1 90 ? 2.98 13.898 -1.581 1 98.69 90 ASN A CA 1
ATOM 722 C C . ASN A 1 90 ? 3.898 15.055 -1.185 1 98.69 90 ASN A C 1
ATOM 724 O O . ASN A 1 90 ? 4.699 15.523 -1.995 1 98.69 90 ASN A O 1
ATOM 728 N N . ASN A 1 91 ? 3.748 15.383 0.057 1 98.44 91 ASN A N 1
ATOM 729 C CA . ASN A 1 91 ? 4.523 16.484 0.635 1 98.44 91 ASN A CA 1
ATOM 730 C C . ASN A 1 91 ? 6.004 16.125 0.724 1 98.44 91 ASN A C 1
ATOM 732 O O . ASN A 1 91 ? 6.863 16.984 0.461 1 98.44 91 ASN A O 1
ATOM 736 N N . ALA A 1 92 ? 6.305 14.938 1.087 1 98.75 92 ALA A N 1
ATOM 737 C CA . ALA A 1 92 ? 7.695 14.508 1.247 1 98.75 92 ALA A CA 1
ATOM 738 C C . ALA A 1 92 ? 8.453 14.594 -0.076 1 98.75 92 ALA A C 1
ATOM 740 O O . ALA A 1 92 ? 9.586 15.078 -0.12 1 98.75 92 ALA A O 1
ATOM 741 N N . ILE A 1 93 ? 7.852 14.133 -1.177 1 98.88 93 ILE A N 1
ATOM 742 C CA . ILE A 1 93 ? 8.484 14.203 -2.49 1 98.88 93 ILE A CA 1
ATOM 743 C C . ILE A 1 93 ? 8.766 15.664 -2.848 1 98.88 93 ILE A C 1
ATOM 745 O O . ILE A 1 93 ? 9.883 16 -3.266 1 98.88 93 ILE A O 1
ATOM 749 N N . ALA A 1 94 ? 7.781 16.5 -2.646 1 98.94 94 ALA A N 1
ATOM 750 C CA . ALA A 1 94 ? 7.902 17.906 -3.021 1 98.94 94 ALA A CA 1
ATOM 751 C C . ALA A 1 94 ? 8.992 18.594 -2.211 1 98.94 94 ALA A C 1
ATOM 753 O O . ALA A 1 94 ? 9.82 19.328 -2.766 1 98.94 94 ALA A O 1
ATOM 754 N N . GLN A 1 95 ? 9 18.359 -0.936 1 98.88 95 GLN A N 1
ATOM 755 C CA . GLN A 1 95 ? 10 19.016 -0.094 1 98.88 95 GLN A CA 1
ATOM 756 C C . GLN A 1 95 ? 11.398 18.469 -0.38 1 98.88 95 GLN A C 1
ATOM 758 O O . GLN A 1 95 ? 12.383 19.203 -0.28 1 98.88 95 GLN A O 1
ATOM 763 N N . ALA A 1 96 ? 11.516 17.203 -0.695 1 98.88 96 ALA A N 1
ATOM 764 C CA . ALA A 1 96 ? 12.82 16.672 -1.072 1 98.88 96 ALA A CA 1
ATOM 765 C C . ALA A 1 96 ? 13.352 17.344 -2.334 1 98.88 96 ALA A C 1
ATOM 767 O O . ALA A 1 96 ? 14.531 17.703 -2.412 1 98.88 96 ALA A O 1
ATOM 768 N N . LEU A 1 97 ? 12.492 17.531 -3.33 1 98.81 97 LEU A N 1
ATOM 769 C CA . LEU A 1 97 ? 12.883 18.219 -4.555 1 98.81 97 LEU A CA 1
ATOM 770 C C . LEU A 1 97 ? 13.289 19.656 -4.258 1 98.81 97 LEU A C 1
ATOM 772 O O . LEU A 1 97 ? 14.25 20.172 -4.836 1 98.81 97 LEU A O 1
ATOM 776 N N . LEU A 1 98 ? 12.531 20.297 -3.35 1 98.88 98 LEU A N 1
ATOM 777 C CA . LEU A 1 98 ? 12.867 21.656 -2.957 1 98.88 98 LEU A CA 1
ATOM 778 C C . LEU A 1 98 ? 14.211 21.703 -2.244 1 98.88 98 LEU A C 1
ATOM 780 O O . LEU A 1 98 ? 15.008 22.609 -2.475 1 98.88 98 LEU A O 1
ATOM 784 N N . ALA A 1 99 ? 14.438 20.734 -1.353 1 98.75 99 ALA A N 1
ATOM 785 C CA . ALA A 1 99 ? 15.719 20.641 -0.661 1 98.75 99 ALA A CA 1
ATOM 786 C C . ALA A 1 99 ? 16.875 20.562 -1.655 1 98.75 99 ALA A C 1
ATOM 788 O O . ALA A 1 99 ? 17.859 21.297 -1.529 1 98.75 99 ALA A O 1
ATOM 789 N N . LYS A 1 100 ? 16.734 19.734 -2.637 1 98.5 100 LYS A N 1
ATOM 790 C CA . LYS A 1 100 ? 17.766 19.609 -3.664 1 98.5 100 LYS A CA 1
ATOM 791 C C . LYS A 1 100 ? 17.969 20.906 -4.422 1 98.5 100 LYS A C 1
ATOM 793 O O . LYS A 1 100 ? 19.094 21.328 -4.691 1 98.5 100 LYS A O 1
ATOM 798 N N . ARG A 1 101 ? 16.875 21.516 -4.793 1 98.19 101 ARG A N 1
ATOM 799 C CA . ARG A 1 101 ? 16.922 22.797 -5.508 1 98.19 101 ARG A CA 1
ATOM 800 C C . ARG A 1 101 ? 17.672 23.844 -4.703 1 98.19 101 ARG A C 1
ATOM 802 O O . ARG A 1 101 ? 18.375 24.672 -5.277 1 98.19 101 ARG A O 1
ATOM 809 N N . LEU A 1 102 ? 17.562 23.828 -3.398 1 98.06 102 LEU A N 1
ATOM 810 C CA . LEU A 1 102 ? 18.172 24.812 -2.51 1 98.06 102 LEU A CA 1
ATOM 811 C C . LEU A 1 102 ? 19.594 24.406 -2.158 1 98.06 102 LEU A C 1
ATOM 813 O O . LEU A 1 102 ? 20.25 25.047 -1.341 1 98.06 102 LEU A O 1
ATOM 817 N N . GLY A 1 103 ? 20.016 23.297 -2.686 1 97.69 103 GLY A N 1
ATOM 818 C CA . GLY A 1 103 ? 21.391 22.875 -2.518 1 97.69 103 GLY A CA 1
ATOM 819 C C . GLY A 1 103 ? 21.625 22.125 -1.217 1 97.69 103 GLY A C 1
ATOM 820 O O . GLY A 1 103 ? 22.781 21.938 -0.804 1 97.69 103 GLY A O 1
ATOM 821 N N . LYS A 1 104 ? 20.547 21.75 -0.55 1 98.38 104 LYS A N 1
ATOM 822 C CA . LYS A 1 104 ? 20.688 20.984 0.687 1 98.38 104 LYS A CA 1
ATOM 823 C C . LYS A 1 104 ? 20.969 19.516 0.396 1 98.38 104 LYS A C 1
ATOM 825 O O . LYS A 1 104 ? 20.484 18.969 -0.596 1 98.38 104 LYS A O 1
ATOM 830 N N . LYS A 1 105 ? 21.734 18.859 1.297 1 98.38 105 LYS A N 1
ATOM 831 C CA . LYS A 1 105 ? 22.156 17.484 1.062 1 98.38 105 LYS A CA 1
ATOM 832 C C . LYS A 1 105 ? 21.562 16.547 2.109 1 98.38 105 LYS A C 1
ATOM 834 O O . LYS A 1 105 ? 21.578 15.32 1.937 1 98.38 105 LYS A O 1
ATOM 839 N N . LYS A 1 106 ? 21.016 17.141 3.125 1 98.56 106 LYS A N 1
ATOM 840 C CA . LYS A 1 106 ? 20.562 16.359 4.27 1 98.56 106 LYS A CA 1
ATOM 841 C C . LYS A 1 106 ? 19.156 16.781 4.688 1 98.56 106 LYS A C 1
ATOM 843 O O . LYS A 1 106 ? 18.812 17.969 4.656 1 98.56 106 LYS A O 1
ATOM 848 N N . ILE A 1 107 ? 18.375 15.766 5.027 1 98.38 107 ILE A N 1
ATOM 849 C CA . ILE A 1 107 ? 17.016 15.977 5.496 1 98.38 107 ILE A CA 1
ATOM 850 C C . ILE A 1 107 ? 16.938 15.688 6.992 1 98.38 107 ILE A C 1
ATOM 852 O O . ILE A 1 107 ? 17.5 14.711 7.473 1 98.38 107 ILE A O 1
ATOM 856 N N . ILE A 1 108 ? 16.234 16.609 7.637 1 97.44 108 ILE A N 1
ATOM 857 C CA . ILE A 1 108 ? 15.844 16.406 9.031 1 97.44 108 ILE A CA 1
ATOM 858 C C . ILE A 1 108 ? 14.32 16.281 9.117 1 97.44 108 ILE A C 1
ATOM 860 O O . ILE A 1 108 ? 13.586 17 8.445 1 97.44 108 ILE A O 1
ATOM 864 N N . ALA A 1 109 ? 13.914 15.25 9.883 1 96.56 109 ALA A N 1
ATOM 865 C CA . ALA A 1 109 ? 12.484 15.109 10.156 1 96.56 109 ALA A CA 1
ATOM 866 C C . ALA A 1 109 ? 12.242 14.68 11.602 1 96.56 109 ALA A C 1
ATOM 868 O O . ALA A 1 109 ? 13.18 14.281 12.305 1 96.56 109 ALA A O 1
ATOM 869 N N . GLU A 1 110 ? 11.125 14.938 12.125 1 91.75 110 GLU A N 1
ATOM 870 C CA . GLU A 1 110 ? 10.664 14.414 13.406 1 91.75 110 GLU A CA 1
ATOM 871 C C . GLU A 1 110 ? 9.422 13.539 13.227 1 91.75 110 GLU A C 1
ATOM 873 O O . GLU A 1 110 ? 8.672 13.711 12.266 1 91.75 110 GLU A O 1
ATOM 878 N N . THR A 1 111 ? 9.438 12.555 14.125 1 83.5 111 THR A N 1
ATOM 879 C CA . THR A 1 111 ? 8.211 11.766 14.039 1 83.5 111 THR A CA 1
ATOM 880 C C . THR A 1 111 ? 7.855 11.164 15.391 1 83.5 111 THR A C 1
ATOM 882 O O . THR A 1 111 ? 8.672 11.172 16.312 1 83.5 111 THR A O 1
ATOM 885 N N . GLY A 1 112 ? 6.617 10.875 15.492 1 75.44 112 GLY A N 1
ATOM 886 C CA . GLY A 1 112 ? 6.125 9.906 16.469 1 75.44 112 GLY A CA 1
ATOM 887 C C . GLY A 1 112 ? 5.812 8.555 15.852 1 75.44 112 GLY A C 1
ATOM 888 O O . GLY A 1 112 ? 6.648 7.977 15.156 1 75.44 112 GLY A O 1
ATOM 889 N N . ALA A 1 113 ? 4.664 7.984 16.172 1 66 113 ALA A N 1
ATOM 890 C CA . ALA A 1 113 ? 4.23 6.68 15.672 1 66 113 ALA A CA 1
ATOM 891 C C . ALA A 1 113 ? 3.674 6.785 14.258 1 66 113 ALA A C 1
ATOM 893 O O . ALA A 1 113 ? 3.494 5.773 13.57 1 66 113 ALA A O 1
ATOM 894 N N . GLY A 1 114 ? 3.613 7.934 13.703 1 74.44 114 GLY A N 1
ATOM 895 C CA . GLY A 1 114 ? 2.959 8.18 12.43 1 74.44 114 GLY A CA 1
ATOM 896 C C . GLY A 1 114 ? 3.816 7.801 11.242 1 74.44 114 GLY A C 1
ATOM 897 O O . GLY A 1 114 ? 4.707 6.957 11.352 1 74.44 114 GLY A O 1
ATOM 898 N N . GLN A 1 115 ? 3.463 8.305 10 1 88 115 GLN A N 1
ATOM 899 C CA . GLN A 1 115 ? 4.012 7.875 8.719 1 88 115 GLN A CA 1
ATOM 900 C C . GLN A 1 115 ? 5.047 8.875 8.195 1 88 115 GLN A C 1
ATOM 902 O O . GLN A 1 115 ? 5.754 8.594 7.23 1 88 115 GLN A O 1
ATOM 907 N N . HIS A 1 116 ? 5.172 9.984 8.789 1 93.75 116 HIS A N 1
ATOM 908 C CA . HIS A 1 116 ? 6.012 11.039 8.234 1 93.75 116 HIS A CA 1
ATOM 909 C C . HIS A 1 116 ? 7.48 10.617 8.203 1 93.75 116 HIS A C 1
ATOM 911 O O . HIS A 1 116 ? 8.188 10.898 7.238 1 93.75 116 HIS A O 1
ATOM 917 N N . GLY A 1 117 ? 7.969 10.016 9.344 1 94.75 117 GLY A N 1
ATOM 918 C CA . GLY A 1 117 ? 9.344 9.547 9.359 1 94.75 117 GLY A CA 1
ATOM 919 C C . GLY A 1 117 ? 9.664 8.586 8.227 1 94.75 117 GLY A C 1
ATOM 920 O O . GLY A 1 117 ? 10.711 8.703 7.586 1 94.75 117 GLY A O 1
ATOM 921 N N . VAL A 1 118 ? 8.758 7.691 7.961 1 94.69 118 VAL A N 1
ATOM 922 C CA . VAL A 1 118 ? 8.945 6.711 6.895 1 94.69 118 VAL A CA 1
ATOM 923 C C . VAL A 1 118 ? 8.922 7.414 5.539 1 94.69 118 VAL A C 1
ATOM 925 O O . VAL A 1 118 ? 9.719 7.094 4.652 1 94.69 118 VAL A O 1
ATOM 928 N N . ALA A 1 119 ? 8.016 8.352 5.352 1 97.62 119 ALA A N 1
ATOM 929 C CA . ALA A 1 119 ? 7.957 9.109 4.109 1 97.62 119 ALA A CA 1
ATOM 930 C C . ALA A 1 119 ? 9.25 9.883 3.877 1 97.62 119 ALA A C 1
ATOM 932 O O . ALA A 1 119 ? 9.773 9.922 2.76 1 97.62 119 ALA A O 1
ATOM 933 N N . ALA A 1 120 ? 9.766 10.484 4.949 1 98.31 120 ALA A N 1
ATOM 934 C CA . ALA A 1 120 ? 11.008 11.242 4.855 1 98.31 120 ALA A CA 1
ATOM 935 C C . ALA A 1 120 ? 12.18 10.344 4.477 1 98.31 120 ALA A C 1
ATOM 937 O O . ALA A 1 120 ? 12.969 10.68 3.594 1 98.31 120 ALA A O 1
ATOM 938 N N . ALA A 1 121 ? 12.258 9.234 5.176 1 98.19 121 ALA A N 1
ATOM 939 C CA . ALA A 1 121 ? 13.312 8.273 4.867 1 98.19 121 ALA A CA 1
ATOM 940 C C . ALA A 1 121 ? 13.211 7.789 3.424 1 98.19 121 ALA A C 1
ATOM 942 O O . ALA A 1 121 ? 14.219 7.645 2.736 1 98.19 121 ALA A O 1
ATOM 943 N N . THR A 1 122 ? 12.047 7.547 2.98 1 98.56 122 THR A N 1
ATOM 944 C CA . THR A 1 122 ? 11.766 7.051 1.639 1 98.56 122 THR A CA 1
ATOM 945 C C . THR A 1 122 ? 12.266 8.031 0.583 1 98.56 122 THR A C 1
ATOM 947 O O . THR A 1 122 ? 12.992 7.648 -0.336 1 98.56 122 THR A O 1
ATOM 950 N N . VAL A 1 123 ? 11.914 9.273 0.727 1 98.81 123 VAL A N 1
ATOM 951 C CA . VAL A 1 123 ? 12.25 10.234 -0.318 1 98.81 123 VAL A CA 1
ATOM 952 C C . VAL A 1 123 ? 13.727 10.609 -0.221 1 98.81 123 VAL A C 1
ATOM 954 O O . VAL A 1 123 ? 14.367 10.906 -1.231 1 98.81 123 VAL A O 1
ATOM 957 N N . ALA A 1 124 ? 14.258 10.594 1.031 1 98.81 124 ALA A N 1
ATOM 958 C CA . ALA A 1 124 ? 15.695 10.812 1.151 1 98.81 124 ALA A CA 1
ATOM 959 C C . ALA A 1 124 ? 16.484 9.758 0.377 1 98.81 124 ALA A C 1
ATOM 961 O O . ALA A 1 124 ? 17.406 10.078 -0.361 1 98.81 124 ALA A O 1
ATOM 962 N N . ALA A 1 125 ? 16.109 8.523 0.527 1 98.62 125 ALA A N 1
ATOM 963 C CA . ALA A 1 125 ? 16.734 7.438 -0.226 1 98.62 125 ALA A CA 1
ATOM 964 C C . ALA A 1 125 ? 16.578 7.656 -1.729 1 98.62 125 ALA A C 1
ATOM 966 O O . ALA A 1 125 ? 17.562 7.648 -2.465 1 98.62 125 ALA A O 1
ATOM 967 N N . LYS A 1 126 ? 15.398 7.938 -2.211 1 98.75 126 LYS A N 1
ATOM 968 C CA . LYS A 1 126 ? 15.07 8.102 -3.625 1 98.75 126 LYS A CA 1
ATOM 969 C C . LYS A 1 126 ? 15.906 9.219 -4.254 1 98.75 126 LYS A C 1
ATOM 971 O O . LYS A 1 126 ? 16.359 9.094 -5.395 1 98.75 126 LYS A O 1
ATOM 976 N N . PHE A 1 127 ? 16.109 10.273 -3.5 1 98.69 127 PHE A N 1
ATOM 977 C CA . PHE A 1 127 ? 16.703 11.461 -4.105 1 98.69 127 PHE A CA 1
ATOM 978 C C . PHE A 1 127 ? 18.156 11.617 -3.678 1 98.69 127 PHE A C 1
ATOM 980 O O . PHE A 1 127 ? 18.766 12.656 -3.932 1 98.69 127 PHE A O 1
ATOM 987 N N . GLY A 1 128 ? 18.703 10.609 -3.01 1 98 128 GLY A N 1
ATOM 988 C CA . GLY A 1 128 ? 20.109 10.586 -2.68 1 98 128 GLY A CA 1
ATOM 989 C C . GLY A 1 128 ? 20.484 11.555 -1.576 1 98 128 GLY A C 1
ATOM 990 O O . GLY A 1 128 ? 21.547 12.195 -1.635 1 98 128 GLY A O 1
ATOM 991 N N . LEU A 1 129 ? 19.609 11.805 -0.597 1 98.69 129 LEU A N 1
ATOM 992 C CA . LEU A 1 129 ? 19.844 12.695 0.538 1 98.69 129 LEU A CA 1
ATOM 993 C C . LEU A 1 129 ? 20.094 11.891 1.812 1 98.69 129 LEU A C 1
ATOM 995 O O . LEU A 1 129 ? 19.578 10.781 1.963 1 98.69 129 LEU A O 1
ATOM 999 N N . GLU A 1 130 ? 20.922 12.43 2.695 1 98.5 130 GLU A N 1
ATOM 1000 C CA . GLU A 1 130 ? 21 11.875 4.043 1 98.5 130 GLU A CA 1
ATOM 1001 C C . GLU A 1 130 ? 19.75 12.234 4.852 1 98.5 130 GLU A C 1
ATOM 1003 O O . GLU A 1 130 ? 19.125 13.266 4.605 1 98.5 130 GLU A O 1
ATOM 1008 N N . CYS A 1 131 ? 19.391 11.352 5.766 1 98.38 131 CYS A N 1
ATOM 1009 C CA . CYS A 1 131 ? 18.156 11.602 6.496 1 98.38 131 CYS A CA 1
ATOM 1010 C C . CYS A 1 131 ? 18.312 11.273 7.977 1 98.38 131 CYS A C 1
ATOM 1012 O O . CYS A 1 131 ? 18.703 10.156 8.328 1 98.38 131 CYS A O 1
ATOM 1014 N N . LYS A 1 132 ? 18.062 12.227 8.797 1 97.88 132 LYS A N 1
ATOM 1015 C CA . LYS A 1 132 ? 17.969 12.07 10.25 1 97.88 132 LYS A CA 1
ATOM 1016 C C . LYS A 1 132 ? 16.547 12.266 10.734 1 97.88 132 LYS A C 1
ATOM 1018 O O . LYS A 1 132 ? 15.945 13.32 10.492 1 97.88 132 LYS A O 1
ATOM 1023 N N . VAL A 1 133 ? 16.047 11.25 11.375 1 96.94 133 VAL A N 1
ATOM 1024 C CA . VAL A 1 133 ? 14.688 11.328 11.898 1 96.94 133 VAL A CA 1
ATOM 1025 C C . VAL A 1 133 ? 14.727 11.32 13.43 1 96.94 133 VAL A C 1
ATOM 1027 O O . VAL A 1 133 ? 15.125 10.328 14.047 1 96.94 133 VAL A O 1
ATOM 1030 N N . PHE A 1 134 ? 14.281 12.422 14.016 1 95.12 134 PHE A N 1
ATOM 1031 C CA . PHE A 1 134 ? 14.188 12.523 15.469 1 95.12 134 PHE A CA 1
ATOM 1032 C C . PHE A 1 134 ? 12.898 11.883 15.969 1 95.12 134 PHE A C 1
ATOM 1034 O O . PHE A 1 134 ? 11.812 12.211 15.492 1 95.12 134 PHE A O 1
ATOM 1041 N N . MET A 1 135 ? 13.062 10.984 16.859 1 91 135 MET A N 1
ATOM 1042 C CA . MET A 1 135 ? 11.906 10.242 17.359 1 91 135 MET A CA 1
ATOM 1043 C C . MET A 1 135 ? 11.992 10.062 18.875 1 91 135 MET A C 1
ATOM 1045 O O . MET A 1 135 ? 13.07 9.797 19.406 1 91 135 MET A O 1
ATOM 1049 N N . GLY A 1 136 ? 10.867 10.281 19.562 1 86.81 136 GLY A N 1
ATOM 1050 C CA . GLY A 1 136 ? 10.859 10.062 21 1 86.81 136 GLY A CA 1
ATOM 1051 C C . GLY A 1 136 ? 11.219 8.633 21.391 1 86.81 136 GLY A C 1
ATOM 1052 O O . GLY A 1 136 ? 10.805 7.684 20.719 1 86.81 136 GLY A O 1
ATOM 1053 N N . GLU A 1 137 ? 11.906 8.477 22.453 1 86.88 137 GLU A N 1
ATOM 1054 C CA . GLU A 1 137 ? 12.383 7.164 22.875 1 86.88 137 GLU A CA 1
ATOM 1055 C C . GLU A 1 137 ? 11.211 6.215 23.141 1 86.88 137 GLU A C 1
ATOM 1057 O O . GLU A 1 137 ? 11.305 5.02 22.859 1 86.88 137 GLU A O 1
ATOM 1062 N N . GLU A 1 138 ? 10.18 6.703 23.719 1 82.25 138 GLU A N 1
ATOM 1063 C CA . GLU A 1 138 ? 8.992 5.891 23.969 1 82.25 138 GLU A CA 1
ATOM 1064 C C . GLU A 1 138 ? 8.367 5.41 22.672 1 82.25 138 GLU A C 1
ATOM 1066 O O . GLU A 1 138 ? 7.93 4.262 22.562 1 82.25 138 GLU A O 1
ATOM 1071 N N . ASP A 1 139 ? 8.352 6.234 21.75 1 80.56 139 ASP A N 1
ATOM 1072 C CA . ASP A 1 139 ? 7.797 5.883 20.453 1 80.56 139 ASP A CA 1
ATOM 1073 C C . ASP A 1 139 ? 8.68 4.863 19.734 1 80.56 139 ASP A C 1
ATOM 1075 O O . ASP A 1 139 ? 8.18 4.012 18.984 1 80.56 139 ASP A O 1
ATOM 1079 N N . ILE A 1 140 ? 9.969 5.016 19.891 1 85.31 140 ILE A N 1
ATOM 1080 C CA . ILE A 1 140 ? 10.906 4.074 19.281 1 85.31 140 ILE A CA 1
ATOM 1081 C C . ILE A 1 140 ? 10.625 2.662 19.797 1 85.31 140 ILE A C 1
ATOM 1083 O O . ILE A 1 140 ? 10.609 1.705 19.016 1 85.31 140 ILE A O 1
ATOM 1087 N N . ARG A 1 141 ? 10.406 2.488 21.062 1 79.81 141 ARG A N 1
ATOM 1088 C CA . ARG A 1 141 ? 10.133 1.184 21.656 1 79.81 141 ARG A CA 1
ATOM 1089 C C . ARG A 1 141 ? 8.812 0.614 21.141 1 79.81 141 ARG A C 1
ATOM 1091 O O . ARG A 1 141 ? 8.711 -0.585 20.875 1 79.81 141 ARG A O 1
ATOM 1098 N N . ARG A 1 142 ? 7.855 1.471 20.922 1 75.44 142 ARG A N 1
ATOM 1099 C CA . ARG A 1 142 ? 6.508 1.06 20.547 1 75.44 142 ARG A CA 1
ATOM 1100 C C . ARG A 1 142 ? 6.422 0.755 19.047 1 75.44 142 ARG A C 1
ATOM 1102 O O . ARG A 1 142 ? 5.547 0.004 18.609 1 75.44 142 ARG A O 1
ATOM 1109 N N . GLN A 1 143 ? 7.25 1.405 18.344 1 81.31 143 GLN A N 1
ATOM 1110 C CA . GLN A 1 143 ? 7.172 1.298 16.891 1 81.31 143 GLN A CA 1
ATOM 1111 C C . GLN A 1 143 ? 8.469 0.743 16.297 1 81.31 143 GLN A C 1
ATOM 1113 O O . GLN A 1 143 ? 9.047 1.334 15.383 1 81.31 143 GLN A O 1
ATOM 1118 N N . GLU A 1 144 ? 8.852 -0.353 16.766 1 83 144 GLU A N 1
ATOM 1119 C CA . GLU A 1 144 ? 10.125 -0.954 16.391 1 83 144 GLU A CA 1
ATOM 1120 C C . GLU A 1 144 ? 10.172 -1.275 14.898 1 83 144 GLU A C 1
ATOM 1122 O O . GLU A 1 144 ? 11.211 -1.117 14.25 1 83 144 GLU A O 1
ATOM 1127 N N . LEU A 1 145 ? 9.117 -1.72 14.359 1 83.25 145 LEU A N 1
ATOM 1128 C CA . LEU A 1 145 ? 9.086 -2.119 12.953 1 83.25 145 LEU A CA 1
ATOM 1129 C C . LEU A 1 145 ? 9.227 -0.905 12.039 1 83.25 145 LEU A C 1
ATOM 1131 O O . LEU A 1 145 ? 9.891 -0.975 11.008 1 83.25 145 LEU A O 1
ATOM 1135 N N . ASN A 1 146 ? 8.617 0.204 12.406 1 86.19 146 ASN A N 1
ATOM 1136 C CA . ASN A 1 146 ? 8.773 1.43 11.633 1 86.19 146 ASN A CA 1
ATOM 1137 C C . ASN A 1 146 ? 10.203 1.967 11.719 1 86.19 146 ASN A C 1
ATOM 1139 O O . ASN A 1 146 ? 10.727 2.494 10.734 1 86.19 146 ASN A O 1
ATOM 1143 N N . VAL A 1 147 ? 10.773 1.865 12.906 1 90.5 147 VAL A N 1
ATOM 1144 C CA . VAL A 1 147 ? 12.156 2.283 13.094 1 90.5 147 VAL A CA 1
ATOM 1145 C C . VAL A 1 147 ? 13.07 1.462 12.188 1 90.5 147 VAL A C 1
ATOM 1147 O O . VAL A 1 147 ? 13.938 2.016 11.508 1 90.5 147 VAL A O 1
ATOM 1150 N N . PHE A 1 148 ? 12.812 0.173 12.188 1 91.94 148 PHE A N 1
ATOM 1151 C CA . PHE A 1 148 ? 13.625 -0.708 11.344 1 91.94 148 PHE A CA 1
ATOM 1152 C C . PHE A 1 148 ? 13.438 -0.374 9.875 1 91.94 148 PHE A C 1
ATOM 1154 O O . PHE A 1 148 ? 14.398 -0.364 9.102 1 91.94 148 PHE A O 1
ATOM 1161 N N . ARG A 1 149 ? 12.258 -0.103 9.477 1 92.62 149 ARG A N 1
ATOM 1162 C CA . ARG A 1 149 ? 11.977 0.273 8.094 1 92.62 149 ARG A CA 1
ATOM 1163 C C . ARG A 1 149 ? 12.75 1.528 7.699 1 92.62 149 ARG A C 1
ATOM 1165 O O . ARG A 1 149 ? 13.312 1.599 6.605 1 92.62 149 ARG A O 1
ATOM 1172 N N . MET A 1 150 ? 12.734 2.529 8.555 1 95.44 150 MET A N 1
ATOM 1173 C CA . MET A 1 150 ? 13.469 3.76 8.273 1 95.44 150 MET A CA 1
ATOM 1174 C C . MET A 1 150 ? 14.961 3.482 8.133 1 95.44 150 MET A C 1
ATOM 1176 O O . MET A 1 150 ? 15.609 4.012 7.227 1 95.44 150 MET A O 1
ATOM 1180 N N . LYS A 1 151 ? 15.422 2.625 8.984 1 94.5 151 LYS A N 1
ATOM 1181 C CA . LYS A 1 151 ? 16.844 2.27 8.914 1 94.5 151 LYS A CA 1
ATOM 1182 C C . LYS A 1 151 ? 17.156 1.51 7.625 1 94.5 151 LYS A C 1
ATOM 1184 O O . LYS A 1 151 ? 18.203 1.718 7.016 1 94.5 151 LYS A O 1
ATOM 1189 N N . LEU A 1 152 ? 16.266 0.657 7.273 1 94.25 152 LEU A N 1
ATOM 1190 C CA . LEU A 1 152 ? 16.422 -0.09 6.031 1 94.25 152 LEU A CA 1
ATOM 1191 C C . LEU A 1 152 ? 16.5 0.853 4.836 1 94.25 152 LEU A C 1
ATOM 1193 O O . LEU A 1 152 ? 17.188 0.556 3.85 1 94.25 152 LEU A O 1
ATOM 1197 N N . LEU A 1 153 ? 15.844 1.949 4.938 1 96.81 153 LEU A N 1
ATOM 1198 C CA . LEU A 1 153 ? 15.82 2.951 3.879 1 96.81 153 LEU A CA 1
ATOM 1199 C C . LEU A 1 153 ? 17.047 3.846 3.949 1 96.81 153 LEU A C 1
ATOM 1201 O O . LEU A 1 153 ? 17.25 4.699 3.082 1 96.81 153 LEU A O 1
ATOM 1205 N N . GLY A 1 154 ? 17.844 3.686 5.016 1 96.62 154 GLY A N 1
ATOM 1206 C CA . GLY A 1 154 ? 19.109 4.398 5.113 1 96.62 154 GLY A CA 1
ATOM 1207 C C . GLY A 1 154 ? 19.062 5.586 6.055 1 96.62 154 GLY A C 1
ATOM 1208 O O . GLY A 1 154 ? 20.047 6.316 6.199 1 96.62 154 GLY A O 1
ATOM 1209 N N . ALA A 1 155 ? 17.938 5.762 6.699 1 97.69 155 ALA A N 1
ATO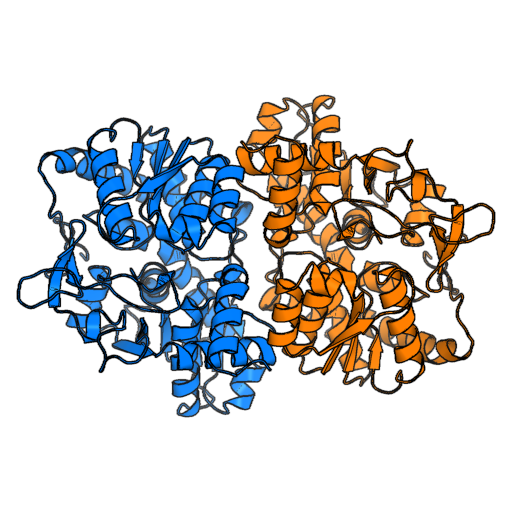M 1210 C CA . ALA A 1 155 ? 17.812 6.91 7.594 1 97.69 155 ALA A CA 1
ATOM 1211 C C . ALA A 1 155 ? 18.422 6.617 8.961 1 97.69 155 ALA A C 1
ATOM 1213 O O . ALA A 1 155 ? 18.453 5.461 9.398 1 97.69 155 ALA A O 1
ATOM 1214 N N . GLU A 1 156 ? 18.953 7.633 9.594 1 97.31 156 GLU A N 1
ATOM 1215 C CA . GLU A 1 156 ? 19.344 7.582 10.992 1 97.31 156 GLU A CA 1
ATOM 1216 C C . GLU A 1 156 ? 18.203 7.988 11.906 1 97.31 156 GLU A C 1
ATOM 1218 O O . GLU A 1 156 ? 17.609 9.055 11.727 1 97.31 156 GLU A O 1
ATOM 1223 N N . VAL A 1 157 ? 17.844 7.129 12.797 1 95.69 157 VAL A N 1
ATOM 1224 C CA . VAL A 1 157 ? 16.812 7.461 13.781 1 95.69 157 VAL A CA 1
ATOM 1225 C C . VAL A 1 157 ? 17.484 7.93 15.078 1 95.69 157 VAL A C 1
ATOM 1227 O O . VAL A 1 157 ? 18.219 7.172 15.711 1 95.69 157 VAL A O 1
ATOM 1230 N N . VAL A 1 158 ? 17.219 9.133 15.43 1 95.19 158 VAL A N 1
ATOM 1231 C CA . VAL A 1 158 ? 17.828 9.75 16.594 1 95.19 158 VAL A CA 1
ATOM 1232 C C . VAL A 1 158 ? 16.844 9.758 17.766 1 95.19 158 VAL A C 1
ATOM 1234 O O . VAL A 1 158 ? 15.844 10.484 17.734 1 95.19 158 VAL A O 1
ATOM 1237 N N . PRO A 1 159 ? 17.156 9 18.797 1 93.06 159 PRO A N 1
ATOM 1238 C CA . PRO A 1 159 ? 16.25 8.984 19.938 1 93.06 159 PRO A CA 1
ATOM 1239 C C . PRO A 1 159 ? 16.266 10.305 20.719 1 93.06 159 PRO A C 1
ATOM 1241 O O . PRO A 1 159 ? 17.328 10.922 20.875 1 93.06 159 PRO A O 1
ATOM 1244 N N . VAL A 1 160 ? 15.133 10.758 21.062 1 91.19 160 VAL A N 1
ATOM 1245 C CA . VAL A 1 160 ? 14.992 11.945 21.906 1 91.19 160 VAL A CA 1
ATOM 1246 C C . VAL A 1 160 ? 14.547 11.531 23.297 1 91.19 160 VAL A C 1
ATOM 1248 O O . VAL A 1 160 ? 13.469 10.953 23.469 1 91.19 160 VAL A O 1
ATOM 1251 N N . ASP A 1 161 ? 15.297 11.812 24.266 1 86.19 161 ASP A N 1
ATOM 1252 C CA . ASP A 1 161 ? 15.016 11.352 25.625 1 86.19 161 ASP A CA 1
ATOM 1253 C C . ASP A 1 161 ? 14.609 12.516 26.516 1 86.19 161 ASP A C 1
ATOM 1255 O O . ASP A 1 161 ? 14.469 12.352 27.734 1 86.19 161 ASP A O 1
ATOM 1259 N N . SER A 1 162 ? 14.438 13.5 26.031 1 80.25 162 SER A N 1
ATOM 1260 C CA . SER A 1 162 ? 14.039 14.656 26.844 1 80.25 162 SER A CA 1
ATOM 1261 C C . SER A 1 162 ? 12.531 14.695 27.047 1 80.25 162 SER A C 1
ATOM 1263 O O . SER A 1 162 ? 11.773 14.133 26.25 1 80.25 162 SER A O 1
ATOM 1265 N N . GLY A 1 163 ? 12.117 15.211 28.188 1 76.38 163 GLY A N 1
ATOM 1266 C CA . GLY A 1 163 ? 10.719 15.492 28.422 1 76.38 163 GLY A CA 1
ATOM 1267 C C . GLY A 1 163 ? 9.852 14.25 28.422 1 76.38 163 GLY A C 1
ATOM 1268 O O . GLY A 1 163 ? 10.148 13.273 29.109 1 76.38 163 GLY A O 1
ATOM 1269 N N . SER A 1 164 ? 8.641 14.422 27.688 1 70.31 164 SER A N 1
ATOM 1270 C CA . SER A 1 164 ? 7.668 13.336 27.609 1 70.31 164 SER A CA 1
ATOM 1271 C C . SER A 1 164 ? 8.141 12.234 26.672 1 70.31 164 SER A C 1
ATOM 1273 O O . SER A 1 164 ? 7.562 11.141 26.641 1 70.31 164 SER A O 1
ATOM 1275 N N . LYS A 1 165 ? 9.133 12.508 25.906 1 74.56 165 LYS A N 1
ATOM 1276 C CA . LYS A 1 165 ? 9.758 11.531 25.016 1 74.56 165 LYS A CA 1
ATOM 1277 C C . LYS A 1 165 ? 8.797 11.117 23.906 1 74.56 165 LYS A C 1
ATOM 1279 O O . LYS A 1 165 ? 8.75 9.938 23.531 1 74.56 165 LYS A O 1
ATOM 1284 N N . THR A 1 166 ? 8 12.203 23.531 1 75.94 166 THR A N 1
ATOM 1285 C CA . THR A 1 166 ? 6.992 11.984 22.5 1 75.94 166 THR A CA 1
ATOM 1286 C C . THR A 1 166 ? 7.219 12.93 21.328 1 75.94 166 THR A C 1
ATOM 1288 O O . THR A 1 166 ? 8.297 13.508 21.188 1 75.94 166 THR A O 1
ATOM 1291 N N . LEU A 1 167 ? 6.223 13.047 20.438 1 77 167 LEU A N 1
ATOM 1292 C CA . LEU A 1 167 ? 6.316 13.836 19.219 1 77 167 LEU A CA 1
ATOM 1293 C C . LEU A 1 167 ? 6.703 15.281 19.531 1 77 167 LEU A C 1
ATOM 1295 O O . LEU A 1 167 ? 7.52 15.875 18.828 1 77 167 LEU A O 1
ATOM 1299 N N . LYS A 1 168 ? 6.121 15.844 20.547 1 75.81 168 LYS A N 1
ATOM 1300 C CA . LYS A 1 168 ? 6.402 17.234 20.906 1 75.81 168 LYS A CA 1
ATOM 1301 C C . LYS A 1 168 ? 7.891 17.453 21.156 1 75.81 168 LYS A C 1
ATOM 1303 O O . LYS A 1 168 ? 8.477 18.406 20.641 1 75.81 168 LYS A O 1
ATOM 1308 N N . ASP A 1 169 ? 8.5 16.547 21.922 1 83 169 ASP A N 1
ATOM 1309 C CA . ASP A 1 169 ? 9.914 16.656 22.25 1 83 169 ASP A CA 1
ATOM 1310 C C . ASP A 1 169 ? 10.781 16.406 21.016 1 83 169 ASP A C 1
ATOM 1312 O O . ASP A 1 169 ? 11.836 17.031 20.859 1 83 169 ASP A O 1
ATOM 1316 N N . ALA A 1 170 ? 10.336 15.508 20.203 1 86.06 170 ALA A N 1
ATOM 1317 C CA . ALA A 1 170 ? 11.047 15.227 18.953 1 86.06 170 ALA A CA 1
ATOM 1318 C C . ALA A 1 170 ? 11.07 16.453 18.047 1 86.06 170 ALA A C 1
ATOM 1320 O O . ALA A 1 170 ? 12.086 16.734 17.406 1 86.06 170 ALA A O 1
ATOM 1321 N N . THR A 1 171 ? 10.008 17.156 18 1 85.94 171 THR A N 1
ATOM 1322 C CA . THR A 1 171 ? 9.906 18.359 17.188 1 85.94 171 THR A CA 1
ATOM 1323 C C . THR A 1 171 ? 10.859 19.438 17.688 1 85.94 171 THR A C 1
ATOM 1325 O O . THR A 1 171 ? 11.578 20.047 16.891 1 85.94 171 THR A O 1
ATOM 1328 N N . ASN A 1 172 ? 10.875 19.594 18.938 1 84.25 172 ASN A N 1
ATOM 1329 C CA . ASN A 1 172 ? 11.773 20.578 19.516 1 84.25 172 ASN A CA 1
ATOM 1330 C C . ASN A 1 172 ? 13.234 20.266 19.219 1 84.25 172 ASN A C 1
ATOM 1332 O O . ASN A 1 172 ? 14.008 21.156 18.859 1 84.25 172 ASN A O 1
ATOM 1336 N N . GLU A 1 173 ? 13.555 19.062 19.359 1 89.69 173 GLU A N 1
ATOM 1337 C CA . GLU A 1 173 ? 14.93 18.656 19.109 1 89.69 173 GLU A CA 1
ATOM 1338 C C . GLU A 1 173 ? 15.289 18.812 17.641 1 89.69 173 GLU A C 1
ATOM 1340 O O . GLU A 1 173 ? 16.406 19.219 17.312 1 89.69 173 GLU A O 1
ATOM 1345 N N . ALA A 1 174 ? 14.375 18.453 16.781 1 92.62 174 ALA A N 1
ATOM 1346 C CA . ALA A 1 174 ? 14.602 18.594 15.352 1 92.62 174 ALA A CA 1
ATOM 1347 C C . ALA A 1 174 ? 14.836 20.062 14.984 1 92.62 174 ALA A C 1
ATOM 1349 O O . ALA A 1 174 ? 15.734 20.375 14.195 1 92.62 174 ALA A O 1
ATOM 1350 N N . ILE A 1 175 ? 14.078 20.938 15.539 1 89 175 ILE A N 1
ATOM 1351 C CA . ILE A 1 175 ? 14.211 22.375 15.258 1 89 175 ILE A CA 1
ATOM 1352 C C . ILE A 1 175 ? 15.555 22.875 15.766 1 89 175 ILE A C 1
ATOM 1354 O O . ILE A 1 175 ? 16.266 23.594 15.062 1 89 175 ILE A O 1
ATOM 1358 N N . ARG A 1 176 ? 15.891 22.469 16.953 1 88.62 176 ARG A N 1
ATOM 1359 C CA . ARG A 1 176 ? 17.172 22.859 17.531 1 88.62 176 ARG A CA 1
ATOM 1360 C C . ARG A 1 176 ? 18.328 22.422 16.641 1 88.62 176 ARG A C 1
ATOM 1362 O O . ARG A 1 176 ? 19.266 23.172 16.406 1 88.62 176 ARG A O 1
ATOM 1369 N N . TYR A 1 177 ? 18.266 21.219 16.266 1 94.06 177 TYR A N 1
ATOM 1370 C CA . TYR A 1 177 ? 19.297 20.672 15.383 1 94.06 177 TYR A CA 1
ATOM 1371 C C . TYR A 1 177 ? 19.359 21.438 14.07 1 94.06 177 TYR A C 1
ATOM 1373 O O . TYR A 1 177 ? 20.438 21.766 13.578 1 94.06 177 TYR A O 1
ATOM 1381 N N . TRP A 1 178 ? 18.25 21.734 13.547 1 94 178 TRP A N 1
ATOM 1382 C CA . TRP A 1 178 ? 18.172 22.422 12.266 1 94 178 TRP A CA 1
ATOM 1383 C C . TRP A 1 178 ? 18.812 23.812 12.352 1 94 178 TRP A C 1
ATOM 1385 O O . TRP A 1 178 ? 19.531 24.234 11.445 1 94 178 TRP A O 1
ATOM 1395 N N . VAL A 1 179 ? 18.578 24.484 13.406 1 89.62 179 VAL A N 1
ATOM 1396 C CA . VAL A 1 179 ? 19.109 25.828 13.609 1 89.62 179 VAL A CA 1
ATOM 1397 C C . VAL A 1 179 ? 20.641 25.781 13.516 1 89.62 179 VAL A C 1
ATOM 1399 O O . VAL A 1 179 ? 21.25 26.703 12.961 1 89.62 179 VAL A O 1
ATOM 1402 N N . GLN A 1 180 ? 21.172 24.719 13.992 1 93.38 180 GLN A N 1
ATOM 1403 C CA . GLN A 1 180 ? 22.625 24.609 14.047 1 93.38 180 GLN A CA 1
ATOM 1404 C C . GLN A 1 180 ? 23.188 24.094 12.719 1 93.38 180 GLN A C 1
ATOM 1406 O O . GLN A 1 180 ? 24.391 24.234 12.461 1 93.38 180 GLN A O 1
ATOM 1411 N N . HIS A 1 181 ? 22.312 23.578 11.883 1 95.38 181 HIS A N 1
ATOM 1412 C CA . HIS A 1 181 ? 22.828 22.875 10.719 1 95.38 181 HIS A CA 1
ATOM 1413 C C . HIS A 1 181 ? 22.109 23.297 9.445 1 95.38 181 HIS A C 1
ATOM 1415 O O . HIS A 1 181 ? 22.172 22.594 8.438 1 95.38 181 HIS A O 1
ATOM 1421 N N . CYS A 1 182 ? 21.547 24.422 9.469 1 93.94 182 CYS A N 1
ATOM 1422 C CA . CYS A 1 182 ? 20.625 24.828 8.414 1 93.94 182 CYS A CA 1
ATOM 1423 C C . CYS A 1 182 ? 21.375 25.094 7.109 1 93.94 182 CYS A C 1
ATOM 1425 O O . CYS A 1 182 ? 20.75 25.219 6.047 1 93.94 182 CYS A O 1
ATOM 1427 N N . GLU A 1 183 ? 22.688 25.109 7.117 1 94.38 183 GLU A N 1
ATOM 1428 C CA . GLU A 1 183 ? 23.453 25.359 5.906 1 94.38 183 GLU A CA 1
ATOM 1429 C C . GLU A 1 183 ? 23.359 24.203 4.93 1 94.38 183 GLU A C 1
ATOM 1431 O O . GLU A 1 183 ? 23.234 24.406 3.719 1 94.38 183 GLU A O 1
ATOM 1436 N N . ASP A 1 184 ? 23.344 23.047 5.492 1 96.69 184 ASP A N 1
ATOM 1437 C CA . ASP A 1 184 ? 23.328 21.906 4.57 1 96.69 184 ASP A CA 1
ATOM 1438 C C . ASP A 1 184 ? 22.156 20.984 4.852 1 96.69 184 ASP A C 1
ATOM 1440 O O . ASP A 1 184 ? 21.953 20 4.137 1 96.69 184 ASP A O 1
ATOM 1444 N N . HIS A 1 185 ? 21.391 21.281 5.91 1 97.56 185 HIS A N 1
ATOM 1445 C CA . HIS A 1 185 ? 20.219 20.484 6.262 1 97.56 185 HIS A CA 1
ATOM 1446 C C . HIS A 1 185 ? 18.922 21.188 5.871 1 97.56 185 HIS A C 1
ATOM 1448 O O . HIS A 1 185 ? 18.812 22.406 5.996 1 97.56 185 HIS A O 1
ATOM 1454 N N . PHE A 1 186 ? 18 20.422 5.344 1 98.25 186 PHE A N 1
ATOM 1455 C CA . PHE A 1 186 ? 16.625 20.828 5.117 1 98.25 186 PHE A CA 1
ATOM 1456 C C . PHE A 1 186 ? 15.703 20.188 6.145 1 98.25 186 PHE A C 1
ATOM 1458 O O . PHE A 1 186 ? 15.68 18.969 6.289 1 98.25 186 PHE A O 1
ATOM 1465 N N . TYR A 1 187 ? 14.977 21.016 6.902 1 97.88 187 TYR A N 1
ATOM 1466 C CA . TYR A 1 187 ? 14 20.484 7.84 1 97.88 187 TYR A CA 1
ATOM 1467 C C . TYR A 1 187 ? 12.672 20.203 7.145 1 97.88 187 TYR A C 1
ATOM 1469 O O . TYR A 1 187 ? 11.953 21.125 6.766 1 97.88 187 TYR A O 1
ATOM 1477 N N . MET A 1 188 ? 12.344 18.922 6.992 1 98.06 188 MET A N 1
ATOM 1478 C CA . MET A 1 188 ? 11.102 18.5 6.34 1 98.06 188 MET A CA 1
ATOM 1479 C C . MET A 1 188 ? 9.984 18.344 7.359 1 98.06 188 MET A C 1
ATOM 1481 O O . MET A 1 188 ? 9.977 17.391 8.141 1 98.06 188 MET A O 1
ATOM 1485 N N . ILE A 1 189 ? 9.047 19.219 7.281 1 95.94 189 ILE A N 1
ATOM 1486 C CA . ILE A 1 189 ? 7.906 19.141 8.195 1 95.94 189 ILE A CA 1
ATOM 1487 C C . ILE A 1 189 ? 6.758 18.391 7.52 1 95.94 189 ILE A C 1
ATOM 1489 O O . ILE A 1 189 ? 6.5 18.578 6.328 1 95.94 189 ILE A O 1
ATOM 1493 N N . GLY A 1 190 ? 6.066 17.594 8.32 1 94.81 190 GLY A N 1
ATOM 1494 C CA . GLY A 1 190 ? 5.117 16.656 7.75 1 94.81 190 GLY A CA 1
ATOM 1495 C C . GLY A 1 190 ? 3.686 17.156 7.785 1 94.81 190 GLY A C 1
ATOM 1496 O O . GLY A 1 190 ? 2.789 16.516 7.227 1 94.81 190 GLY A O 1
ATOM 1497 N N . SER A 1 191 ? 3.424 18.281 8.445 1 95.88 191 SER A N 1
ATOM 1498 C CA . SER A 1 191 ? 2.064 18.797 8.562 1 95.88 191 SER A CA 1
ATOM 1499 C C . SER A 1 191 ? 2.027 20.297 8.359 1 95.88 191 SER A C 1
ATOM 1501 O O . SER A 1 191 ? 3.055 20.922 8.078 1 95.88 191 SER A O 1
ATOM 1503 N N . VAL A 1 192 ? 0.834 20.844 8.336 1 97.56 192 VAL A N 1
ATOM 1504 C CA . VAL A 1 192 ? 0.673 22.281 8.078 1 97.56 192 VAL A CA 1
ATOM 1505 C C . VAL A 1 192 ? 0.874 23.062 9.367 1 97.56 192 VAL A C 1
ATOM 1507 O O . VAL A 1 192 ? 0.051 23.906 9.719 1 97.56 192 VAL A O 1
ATOM 1510 N N . VAL A 1 193 ? 1.979 22.734 10.031 1 95.31 193 VAL A N 1
ATOM 1511 C CA . VAL A 1 193 ? 2.369 23.375 11.289 1 95.31 193 VAL A CA 1
ATOM 1512 C C . VAL A 1 193 ? 3.738 24.031 11.125 1 95.31 193 VAL A C 1
ATOM 1514 O O . VAL A 1 193 ? 4.328 24 10.047 1 95.31 193 VAL A O 1
ATOM 1517 N N . GLY A 1 194 ? 4.18 24.719 12.18 1 94.62 194 GLY A N 1
ATOM 1518 C CA . GLY A 1 194 ? 5.48 25.375 12.141 1 94.62 194 GLY A CA 1
ATOM 1519 C C . GLY A 1 194 ? 5.41 26.812 11.688 1 94.62 194 GLY A C 1
ATOM 1520 O O . GLY A 1 194 ? 4.324 27.328 11.398 1 94.62 194 GLY A O 1
ATOM 1521 N N . PRO A 1 195 ? 6.547 27.453 11.711 1 96.38 195 PRO A N 1
ATOM 1522 C CA . PRO A 1 195 ? 6.594 28.844 11.25 1 96.38 195 PRO A CA 1
ATOM 1523 C C . PRO A 1 195 ? 6.465 28.969 9.734 1 96.38 195 PRO A C 1
ATOM 1525 O O . PRO A 1 195 ? 6.82 28.047 9 1 96.38 195 PRO A O 1
ATOM 1528 N N . HIS A 1 196 ? 5.891 30.109 9.32 1 97.56 196 HIS A N 1
ATOM 1529 C CA . HIS A 1 196 ? 5.926 30.391 7.895 1 97.56 196 HIS A CA 1
ATOM 1530 C C . HIS A 1 196 ? 7.336 30.234 7.332 1 97.56 196 HIS A C 1
ATOM 1532 O O . HIS A 1 196 ? 8.305 30.688 7.945 1 97.56 196 HIS A O 1
ATOM 1538 N N . PRO A 1 197 ? 7.445 29.562 6.191 1 98.12 197 PRO A N 1
ATOM 1539 C CA . PRO A 1 197 ? 6.414 29.266 5.191 1 98.12 197 PRO A CA 1
ATOM 1540 C C . PRO A 1 197 ? 5.918 27.828 5.27 1 98.12 197 PRO A C 1
ATOM 1542 O O . PRO A 1 197 ? 5.23 27.359 4.359 1 98.12 197 PRO A O 1
ATOM 1545 N N . TYR A 1 198 ? 6.184 27.125 6.32 1 97.69 198 TYR A N 1
ATOM 1546 C CA . TYR A 1 198 ? 5.945 25.688 6.371 1 97.69 198 TYR A CA 1
ATOM 1547 C C . TYR A 1 198 ? 4.461 25.375 6.203 1 97.69 198 TYR A C 1
ATOM 1549 O O . TYR A 1 198 ? 4.09 24.562 5.363 1 97.69 198 TYR A O 1
ATOM 1557 N N . PRO A 1 199 ? 3.555 26.031 6.969 1 98.44 199 PRO A N 1
ATOM 1558 C CA . PRO A 1 199 ? 2.141 25.703 6.777 1 98.44 199 PRO A CA 1
ATOM 1559 C C . PRO A 1 199 ? 1.672 25.938 5.34 1 98.44 199 PRO A C 1
ATOM 1561 O O . PRO A 1 199 ? 0.93 25.125 4.789 1 98.44 199 PRO A O 1
ATOM 1564 N N . TYR A 1 200 ? 2.156 26.984 4.793 1 98.5 200 TYR A N 1
ATOM 1565 C CA . TYR A 1 200 ? 1.819 27.328 3.414 1 98.5 200 TYR A CA 1
ATOM 1566 C C . TYR A 1 200 ? 2.393 26.297 2.449 1 98.5 200 TYR A C 1
ATOM 1568 O O . TYR A 1 200 ? 1.695 25.828 1.546 1 98.5 200 TYR A O 1
ATOM 1576 N N . MET A 1 201 ? 3.586 25.922 2.672 1 98.56 201 MET A N 1
ATOM 1577 C CA . MET A 1 201 ? 4.312 25 1.808 1 98.56 201 MET A CA 1
ATOM 1578 C C . MET A 1 201 ? 3.645 23.625 1.8 1 98.56 201 MET A C 1
ATOM 1580 O O . MET A 1 201 ? 3.377 23.062 0.735 1 98.56 201 MET A O 1
ATOM 1584 N N . VAL A 1 202 ? 3.363 23.141 2.943 1 98.56 202 VAL A N 1
ATOM 1585 C CA . VAL A 1 202 ? 2.773 21.797 3.049 1 98.56 202 VAL A CA 1
ATOM 1586 C C . VAL A 1 202 ? 1.393 21.797 2.395 1 98.56 202 VAL A C 1
ATOM 1588 O O . VAL A 1 202 ? 1.034 20.844 1.697 1 98.56 202 VAL A O 1
ATOM 1591 N N . ARG A 1 203 ? 0.645 22.875 2.613 1 98.56 203 ARG A N 1
ATOM 1592 C CA . ARG A 1 203 ? -0.653 22.969 1.953 1 98.56 203 ARG A CA 1
ATOM 1593 C C . ARG A 1 203 ? -0.5 22.938 0.437 1 98.56 203 ARG A C 1
ATOM 1595 O O . ARG A 1 203 ? -1.226 22.219 -0.249 1 98.56 203 ARG A O 1
ATOM 1602 N N . GLU A 1 204 ? 0.451 23.672 -0.083 1 98.38 204 GLU A N 1
ATOM 1603 C CA . GLU A 1 204 ? 0.683 23.75 -1.522 1 98.38 204 GLU A CA 1
ATOM 1604 C C . GLU A 1 204 ? 1.018 22.375 -2.1 1 98.38 204 GLU A C 1
ATOM 1606 O O . GLU A 1 204 ? 0.625 22.062 -3.223 1 98.38 204 GLU A O 1
ATOM 1611 N N . PHE A 1 205 ? 1.69 21.609 -1.31 1 98.75 205 PHE A N 1
ATOM 1612 C CA . PHE A 1 205 ? 2.172 20.328 -1.812 1 98.75 205 PHE A CA 1
ATOM 1613 C C . PHE A 1 205 ? 1.135 19.234 -1.589 1 98.75 205 PHE A C 1
ATOM 1615 O O . PHE A 1 205 ? 1.187 18.188 -2.229 1 98.75 205 PHE A O 1
ATOM 1622 N N . GLN A 1 206 ? 0.162 19.469 -0.739 1 98.81 206 GLN A N 1
ATOM 1623 C CA . GLN A 1 206 ? -0.861 18.469 -0.463 1 98.81 206 GLN A CA 1
ATOM 1624 C C . GLN A 1 206 ? -2.127 18.734 -1.273 1 98.81 206 GLN A C 1
ATOM 1626 O O . GLN A 1 206 ? -2.992 17.859 -1.386 1 98.81 206 GLN A O 1
ATOM 1631 N N . LYS A 1 207 ? -2.311 19.922 -1.879 1 98.69 207 LYS A N 1
ATOM 1632 C CA . LYS A 1 207 ? -3.566 20.312 -2.51 1 98.69 207 LYS A CA 1
ATOM 1633 C C . LYS A 1 207 ? -3.855 19.453 -3.742 1 98.69 207 LYS A C 1
ATOM 1635 O O . LYS A 1 207 ? -4.969 19.484 -4.27 1 98.69 207 LYS A O 1
ATOM 1640 N N . ILE A 1 208 ? -2.867 18.625 -4.176 1 98.81 208 ILE A N 1
ATOM 1641 C CA . ILE A 1 208 ? -3.086 17.688 -5.27 1 98.81 208 ILE A CA 1
ATOM 1642 C C . ILE A 1 208 ? -4.234 16.734 -4.918 1 98.81 208 ILE A C 1
ATOM 1644 O O . ILE A 1 208 ? -4.938 16.25 -5.805 1 98.81 208 ILE A O 1
ATOM 1648 N N . ILE A 1 209 ? -4.477 16.516 -3.631 1 98.88 209 ILE A N 1
ATOM 1649 C CA . ILE A 1 209 ? -5.555 15.633 -3.17 1 98.88 209 ILE A CA 1
ATOM 1650 C C . ILE A 1 209 ? -6.898 16.188 -3.648 1 98.88 209 ILE A C 1
ATOM 1652 O O . ILE A 1 209 ? -7.652 15.477 -4.324 1 98.88 209 ILE A O 1
ATOM 1656 N N . SER A 1 210 ? -7.176 17.469 -3.342 1 98.94 210 SER A N 1
ATOM 1657 C CA . SER A 1 210 ? -8.461 18.062 -3.705 1 98.94 210 SER A CA 1
ATOM 1658 C C . SER A 1 210 ? -8.539 18.328 -5.203 1 98.94 210 SER A C 1
ATOM 1660 O O . SER A 1 210 ? -9.625 18.297 -5.793 1 98.94 210 SER A O 1
ATOM 1662 N N . GLU A 1 211 ? -7.383 18.609 -5.828 1 98.81 211 GLU A N 1
ATOM 1663 C CA . GLU A 1 211 ? -7.379 18.781 -7.277 1 98.81 211 GLU A CA 1
ATOM 1664 C C . GLU A 1 211 ? -7.887 17.531 -7.984 1 98.81 211 GLU A C 1
ATOM 1666 O O . GLU A 1 211 ? -8.797 17.609 -8.812 1 98.81 211 GLU A O 1
ATOM 1671 N N . GLU A 1 212 ? -7.316 16.391 -7.633 1 98.81 212 GLU A N 1
ATOM 1672 C CA . GLU A 1 212 ? -7.738 15.125 -8.211 1 98.81 212 GLU A CA 1
ATOM 1673 C C . GLU A 1 212 ? -9.156 14.758 -7.785 1 98.81 212 GLU A C 1
ATOM 1675 O O . GLU A 1 212 ? -9.969 14.352 -8.609 1 98.81 212 GLU A O 1
ATOM 1680 N N . ALA A 1 213 ? -9.469 14.914 -6.512 1 98.88 213 ALA A N 1
ATOM 1681 C CA . ALA A 1 213 ? -10.75 14.5 -5.957 1 98.88 213 ALA A CA 1
ATOM 1682 C C . ALA A 1 213 ? -11.906 15.25 -6.617 1 98.88 213 ALA A C 1
ATOM 1684 O O . ALA A 1 213 ? -12.914 14.641 -6.992 1 98.88 213 ALA A O 1
ATOM 1685 N N . LYS A 1 214 ? -11.758 16.547 -6.699 1 98.88 214 LYS A N 1
ATOM 1686 C CA . LYS A 1 214 ? -12.805 17.375 -7.289 1 98.88 214 LYS A CA 1
ATOM 1687 C C . LYS A 1 214 ? -13.047 17 -8.75 1 98.88 214 LYS A C 1
ATOM 1689 O O . LYS A 1 214 ? -14.188 16.844 -9.172 1 98.88 214 LYS A O 1
ATOM 1694 N N . GLY A 1 215 ? -11.953 16.906 -9.523 1 98.81 215 GLY A N 1
ATOM 1695 C CA . GLY A 1 215 ? -12.078 16.516 -10.914 1 98.81 215 GLY A CA 1
ATOM 1696 C C . GLY A 1 215 ? -12.719 15.148 -11.094 1 98.81 215 GLY A C 1
ATOM 1697 O O . GLY A 1 215 ? -13.641 14.984 -11.891 1 98.81 215 GLY A O 1
ATOM 1698 N N . GLN A 1 216 ? -12.25 14.141 -10.359 1 98.69 216 GLN A N 1
ATOM 1699 C CA . GLN A 1 216 ? -12.766 12.773 -10.422 1 98.69 216 GLN A CA 1
ATOM 1700 C C . GLN A 1 216 ? -14.242 12.719 -10.031 1 98.69 216 GLN A C 1
ATOM 1702 O O . GLN A 1 216 ? -15.023 12.008 -10.656 1 98.69 216 GLN A O 1
ATOM 1707 N N . PHE A 1 217 ? -14.586 13.469 -9 1 98.81 217 PHE A N 1
ATOM 1708 C CA . PHE A 1 217 ? -15.961 13.461 -8.508 1 98.81 217 PHE A CA 1
ATOM 1709 C C . PHE A 1 217 ? -16.906 14.07 -9.539 1 98.81 217 PHE A C 1
ATOM 1711 O O . PHE A 1 217 ? -18 13.547 -9.781 1 98.81 217 PHE A O 1
ATOM 1718 N N . LEU A 1 218 ? -16.5 15.164 -10.141 1 98.75 218 LEU A N 1
ATOM 1719 C CA . LEU A 1 218 ? -17.312 15.812 -11.164 1 98.75 218 LEU A CA 1
ATOM 1720 C C . LEU A 1 218 ? -17.516 14.898 -12.367 1 98.75 218 LEU A C 1
ATOM 1722 O O . LEU A 1 218 ? -18.594 14.844 -12.945 1 98.75 218 LEU A O 1
ATOM 1726 N N . GLU A 1 219 ? -16.469 14.211 -12.734 1 98.31 219 GLU A N 1
ATOM 1727 C CA . GLU A 1 219 ? -16.562 13.266 -13.836 1 98.31 219 GLU A CA 1
ATOM 1728 C C . GLU A 1 219 ? -17.578 12.156 -13.523 1 98.31 219 GLU A C 1
ATOM 1730 O O . GLU A 1 219 ? -18.328 11.727 -14.398 1 98.31 219 GLU A O 1
ATOM 1735 N N . ARG A 1 220 ? -17.594 11.75 -12.281 1 97.5 220 ARG A N 1
ATOM 1736 C CA . ARG A 1 220 ? -18.422 10.617 -11.859 1 97.5 220 ARG A CA 1
ATOM 1737 C C . ARG A 1 220 ? -19.859 11.047 -11.633 1 97.5 220 ARG A C 1
ATOM 1739 O O . ARG A 1 220 ? -20.797 10.344 -12.047 1 97.5 220 ARG A O 1
ATOM 1746 N N . GLU A 1 221 ? -20.094 12.203 -11 1 98.06 221 GLU A N 1
ATOM 1747 C CA . GLU A 1 221 ? -21.422 12.555 -10.508 1 98.06 221 GLU A CA 1
ATOM 1748 C C . GLU A 1 221 ? -21.984 13.742 -11.273 1 98.06 221 GLU A C 1
ATOM 1750 O O . GLU A 1 221 ? -23.188 14.008 -11.219 1 98.06 221 GLU A O 1
ATOM 1755 N N . GLY A 1 222 ? -21.172 14.523 -11.984 1 98.19 222 GLY A N 1
ATOM 1756 C CA . GLY A 1 222 ? -21.609 15.703 -12.711 1 98.19 222 GLY A CA 1
ATOM 1757 C C . GLY A 1 222 ? -21.906 16.891 -11.812 1 98.19 222 GLY A C 1
ATOM 1758 O O . GLY A 1 222 ? -22.391 17.922 -12.281 1 98.19 222 GLY A O 1
ATOM 1759 N N . LYS A 1 223 ? -21.766 16.734 -10.547 1 98.19 223 LYS A N 1
ATOM 1760 C CA . LYS A 1 223 ? -21.938 17.797 -9.547 1 98.19 223 LYS A CA 1
ATOM 1761 C C . LYS A 1 223 ? -20.984 17.594 -8.375 1 98.19 223 LYS A C 1
ATOM 1763 O O . LYS A 1 223 ? -20.344 16.562 -8.258 1 98.19 223 LYS A O 1
ATOM 1768 N N . LEU A 1 224 ? -20.859 18.609 -7.527 1 98.81 224 LEU A N 1
ATOM 1769 C CA . LEU A 1 224 ? -19.984 18.547 -6.359 1 98.81 224 LEU A CA 1
ATOM 1770 C C . LEU A 1 224 ? -20.641 17.75 -5.234 1 98.81 224 LEU A C 1
ATOM 1772 O O . LEU A 1 224 ? -21.875 17.625 -5.191 1 98.81 224 LEU A O 1
ATOM 1776 N N . PRO A 1 225 ? -19.859 17.156 -4.328 1 98.88 225 PRO A N 1
ATOM 1777 C CA . PRO A 1 225 ? -20.438 16.484 -3.164 1 98.88 225 PRO A CA 1
ATOM 1778 C C . PRO A 1 225 ? -21.125 17.469 -2.203 1 98.88 225 PRO A C 1
ATOM 1780 O O . PRO A 1 225 ? -20.812 18.656 -2.211 1 98.88 225 PRO A O 1
ATOM 1783 N N . THR A 1 226 ? -22.031 16.891 -1.421 1 98.88 226 THR A N 1
ATOM 1784 C CA . THR A 1 226 ? -22.703 17.688 -0.397 1 98.88 226 THR A CA 1
ATOM 1785 C C . THR A 1 226 ? -21.734 18.016 0.742 1 98.88 226 THR A C 1
ATOM 1787 O O . THR A 1 226 ? -21.734 19.125 1.264 1 98.88 226 THR A O 1
ATOM 1790 N N . LYS A 1 227 ? -20.938 17.062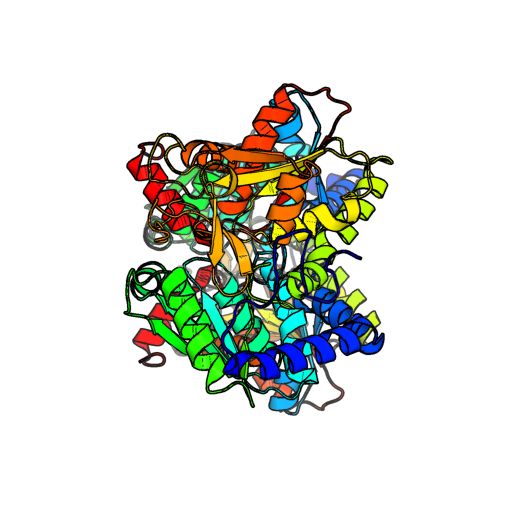 1.149 1 98.94 227 LYS A N 1
ATOM 1791 C CA . LYS A 1 227 ? -19.953 17.219 2.209 1 98.94 227 LYS A CA 1
ATOM 1792 C C . LYS A 1 227 ? -18.594 16.656 1.787 1 98.94 227 LYS A C 1
ATOM 1794 O O . LYS A 1 227 ? -18.531 15.656 1.074 1 98.94 227 LYS A O 1
ATOM 1799 N N . VAL A 1 228 ? -17.547 17.281 2.184 1 98.94 228 VAL A N 1
ATOM 1800 C CA . VAL A 1 228 ? -16.188 16.766 2.145 1 98.94 228 VAL A CA 1
ATOM 1801 C C . VAL A 1 228 ? -15.641 16.625 3.564 1 98.94 228 VAL A C 1
ATOM 1803 O O . VAL A 1 228 ? -15.711 17.578 4.359 1 98.94 228 VAL A O 1
ATOM 1806 N N . VAL A 1 229 ? -15.164 15.414 3.875 1 98.94 229 VAL A N 1
ATOM 1807 C CA . VAL A 1 229 ? -14.789 15.102 5.25 1 98.94 229 VAL A CA 1
ATOM 1808 C C . VAL A 1 229 ? -13.344 14.617 5.301 1 98.94 229 VAL A C 1
ATOM 1810 O O . VAL A 1 229 ? -12.914 13.844 4.438 1 98.94 229 VAL A O 1
ATOM 1813 N N . ALA A 1 230 ? -12.594 15.078 6.266 1 98.94 230 ALA A N 1
ATOM 1814 C CA . ALA A 1 230 ? -11.234 14.609 6.504 1 98.94 230 ALA A CA 1
ATOM 1815 C C . ALA A 1 230 ? -10.875 14.695 7.988 1 98.94 230 ALA A C 1
ATOM 1817 O O . ALA A 1 230 ? -11.406 15.539 8.711 1 98.94 230 ALA A O 1
ATOM 1818 N N . CYS A 1 231 ? -10.031 13.766 8.438 1 98.69 231 CYS A N 1
ATOM 1819 C CA . CYS A 1 231 ? -9.531 13.836 9.805 1 98.69 231 CYS A CA 1
ATOM 1820 C C . CYS A 1 231 ? -8.5 14.945 9.953 1 98.69 231 CYS A C 1
ATOM 1822 O O . CYS A 1 231 ? -7.898 15.383 8.969 1 98.69 231 CYS A O 1
ATOM 1824 N N . VAL A 1 232 ? -8.352 15.414 11.227 1 97.94 232 VAL A N 1
ATOM 1825 C CA . VAL A 1 232 ? -7.461 16.547 11.422 1 97.94 232 VAL A CA 1
ATOM 1826 C C . VAL A 1 232 ? -6.594 16.328 12.656 1 97.94 232 VAL A C 1
ATOM 1828 O O . VAL A 1 232 ? -7.105 16.188 13.766 1 97.94 232 VAL A O 1
ATOM 1831 N N . GLY A 1 233 ? -5.34 16.141 12.469 1 94.62 233 GLY A N 1
ATOM 1832 C CA . GLY A 1 233 ? -4.301 16.328 13.469 1 94.62 233 GLY A CA 1
ATOM 1833 C C . GLY A 1 233 ? -3.574 17.656 13.32 1 94.62 233 GLY A C 1
ATOM 1834 O O . GLY A 1 233 ? -4.148 18.719 13.57 1 94.62 233 GLY A O 1
ATOM 1835 N N . GLY A 1 234 ? -2.334 17.531 12.727 1 94.12 234 GLY A N 1
ATOM 1836 C CA . GLY A 1 234 ? -1.73 18.766 12.273 1 94.12 234 GLY A CA 1
ATOM 1837 C C . GLY A 1 234 ? -2.449 19.375 11.086 1 94.12 234 GLY A C 1
ATOM 1838 O O . GLY A 1 234 ? -2.352 20.594 10.852 1 94.12 234 GLY A O 1
ATOM 1839 N N . GLY A 1 235 ? -3.016 18.531 10.266 1 97.44 235 GLY A N 1
ATOM 1840 C CA . GLY A 1 235 ? -4.039 18.984 9.336 1 97.44 235 GLY A CA 1
ATOM 1841 C C . GLY A 1 235 ? -3.604 18.922 7.883 1 97.44 235 GLY A C 1
ATOM 1842 O O . GLY A 1 235 ? -4.266 19.469 7.004 1 97.44 235 GLY A O 1
ATOM 1843 N N . SER A 1 236 ? -2.498 18.188 7.582 1 97.88 236 SER A N 1
ATOM 1844 C CA . SER A 1 236 ? -1.97 18.219 6.223 1 97.88 236 SER A CA 1
ATOM 1845 C C . SER A 1 236 ? -2.928 17.562 5.238 1 97.88 236 SER A C 1
ATOM 1847 O O . SER A 1 236 ? -3.213 18.109 4.176 1 97.88 236 SER A O 1
ATOM 1849 N N . ASN A 1 237 ? -3.484 16.359 5.547 1 98.19 237 ASN A N 1
ATOM 1850 C CA . ASN A 1 237 ? -4.402 15.711 4.617 1 98.19 237 ASN A CA 1
ATOM 1851 C C . ASN A 1 237 ? -5.703 16.484 4.477 1 98.19 237 ASN A C 1
ATOM 1853 O O . ASN A 1 237 ? -6.273 16.578 3.385 1 98.19 237 ASN A O 1
ATOM 1857 N N . ALA A 1 238 ? -6.125 17.094 5.59 1 98.88 238 ALA A N 1
ATOM 1858 C CA . ALA A 1 238 ? -7.41 17.797 5.574 1 98.88 238 ALA A CA 1
ATOM 1859 C C . ALA A 1 238 ? -7.344 19.047 4.719 1 98.88 238 ALA A C 1
ATOM 1861 O O . ALA A 1 238 ? -8.211 19.281 3.871 1 98.88 238 ALA A O 1
ATOM 1862 N N . ILE A 1 239 ? -6.332 19.875 4.984 1 98.88 239 ILE A N 1
ATOM 1863 C CA . ILE A 1 239 ? -6.246 21.109 4.207 1 98.88 239 ILE A CA 1
ATOM 1864 C C . ILE A 1 239 ? -6.035 20.766 2.73 1 98.88 239 ILE A C 1
ATOM 1866 O O . ILE A 1 239 ? -6.543 21.469 1.85 1 98.88 239 ILE A O 1
ATOM 1870 N N . GLY A 1 240 ? -5.219 19.719 2.451 1 98.88 240 GLY A N 1
ATOM 1871 C CA . GLY A 1 240 ? -5.066 19.25 1.081 1 98.88 240 GLY A CA 1
ATOM 1872 C C . GLY A 1 240 ? -6.379 18.828 0.445 1 98.88 240 GLY A C 1
ATOM 1873 O O . GLY A 1 240 ? -6.617 19.094 -0.734 1 98.88 240 GLY A O 1
ATOM 1874 N N . MET A 1 241 ? -7.195 18.219 1.196 1 98.94 241 MET A N 1
ATOM 1875 C CA . MET A 1 241 ? -8.477 17.719 0.718 1 98.94 241 MET A CA 1
ATOM 1876 C C . MET A 1 241 ? -9.477 18.859 0.527 1 98.94 241 MET A C 1
ATOM 1878 O O . MET A 1 241 ? -10.312 18.812 -0.371 1 98.94 241 MET A O 1
ATOM 1882 N N . PHE A 1 242 ? -9.391 19.906 1.304 1 98.94 242 PHE A N 1
ATOM 1883 C CA . PHE A 1 242 ? -10.406 20.953 1.336 1 98.94 242 PHE A CA 1
ATOM 1884 C C . PHE A 1 242 ? -10.078 22.047 0.329 1 98.94 242 PHE A C 1
ATOM 1886 O O . PHE A 1 242 ? -10.969 22.75 -0.141 1 98.94 242 PHE A O 1
ATOM 1893 N N . TYR A 1 243 ? -8.883 22.203 -0.057 1 98.81 243 TYR A N 1
ATOM 1894 C CA . TYR A 1 243 ? -8.367 23.438 -0.636 1 98.81 243 TYR A CA 1
ATOM 1895 C C . TYR A 1 243 ? -9.172 23.844 -1.864 1 98.81 243 TYR A C 1
ATOM 1897 O O . TYR A 1 243 ? -9.695 24.953 -1.929 1 98.81 243 TYR A O 1
ATOM 1905 N N . HIS A 1 244 ? -9.344 23 -2.828 1 98.81 244 HIS A N 1
ATOM 1906 C CA . HIS A 1 244 ? -10 23.375 -4.074 1 98.81 244 HIS A CA 1
ATOM 1907 C C . HIS A 1 244 ? -11.516 23.422 -3.906 1 98.81 244 HIS A C 1
ATOM 1909 O O . HIS A 1 244 ? -12.234 23.812 -4.828 1 98.81 244 HIS A O 1
ATOM 1915 N N . PHE A 1 245 ? -12.008 23.062 -2.73 1 98.81 245 PHE A N 1
ATOM 1916 C CA . PHE A 1 245 ? -13.43 23.156 -2.445 1 98.81 245 PHE A CA 1
ATOM 1917 C C . PHE A 1 245 ? -13.742 24.406 -1.628 1 98.81 245 PHE A C 1
ATOM 1919 O O . PHE A 1 245 ? -14.914 24.734 -1.408 1 98.81 245 PHE A O 1
ATOM 1926 N N . LEU A 1 246 ? -12.734 25.125 -1.187 1 98.5 246 LEU A N 1
ATOM 1927 C CA . LEU A 1 246 ? -12.898 26.203 -0.214 1 98.5 246 LEU A CA 1
ATOM 1928 C C . LEU A 1 246 ? -13.789 27.297 -0.768 1 98.5 246 LEU A C 1
ATOM 1930 O O . LEU A 1 246 ? -14.461 28 -0.007 1 98.5 246 LEU A O 1
ATOM 1934 N N . GLN A 1 247 ? -13.844 27.5 -2.033 1 97.38 247 GLN A N 1
ATOM 1935 C CA . GLN A 1 247 ? -14.641 28.578 -2.615 1 97.38 247 GLN A CA 1
ATOM 1936 C C . GLN A 1 247 ? -15.984 28.062 -3.119 1 97.38 247 GLN A C 1
ATOM 1938 O O . GLN A 1 247 ? -16.766 28.828 -3.688 1 97.38 247 GLN A O 1
ATOM 1943 N N . ASP A 1 248 ? -16.234 26.812 -2.959 1 98 248 ASP A N 1
ATOM 1944 C CA . ASP A 1 248 ? -17.484 26.188 -3.412 1 98 248 ASP A CA 1
ATOM 1945 C C . ASP A 1 248 ? -18.5 26.125 -2.281 1 98 248 ASP A C 1
ATOM 1947 O O . ASP A 1 248 ? -18.172 26.359 -1.119 1 98 248 ASP A O 1
ATOM 1951 N N . VAL A 1 249 ? -19.781 25.891 -2.699 1 96.31 249 VAL A N 1
ATOM 1952 C CA . VAL A 1 249 ? -20.828 25.688 -1.715 1 96.31 249 VAL A CA 1
ATOM 1953 C C . VAL A 1 249 ? -20.859 24.234 -1.277 1 96.31 249 VAL A C 1
ATOM 1955 O O . VAL A 1 249 ? -21.828 23.516 -1.562 1 96.31 249 VAL A O 1
ATOM 1958 N N . VAL A 1 250 ? -19.859 23.703 -0.724 1 98.44 250 VAL A N 1
ATOM 1959 C CA . VAL A 1 250 ? -19.672 22.359 -0.168 1 98.44 250 VAL A CA 1
ATOM 1960 C C . VAL A 1 250 ? -19.406 22.453 1.331 1 98.44 250 VAL A C 1
ATOM 1962 O O . VAL A 1 250 ? -18.641 23.328 1.772 1 98.44 250 VAL A O 1
ATOM 1965 N N . GLU A 1 251 ? -20.125 21.703 2.086 1 98.81 251 GLU A N 1
ATOM 1966 C CA . GLU A 1 251 ? -19.812 21.672 3.512 1 98.81 251 GLU A CA 1
ATOM 1967 C C . GLU A 1 251 ? -18.5 20.938 3.773 1 98.81 251 GLU A C 1
ATOM 1969 O O . GLU A 1 251 ? -18.344 19.781 3.357 1 98.81 251 GLU A O 1
ATOM 1974 N N . LEU A 1 252 ? -17.594 21.594 4.375 1 98.94 252 LEU A N 1
ATOM 1975 C CA . LEU A 1 252 ? -16.297 21 4.711 1 98.94 252 LEU A CA 1
ATOM 1976 C C . LEU A 1 252 ? -16.219 20.672 6.195 1 98.94 252 LEU A C 1
ATOM 1978 O O . LEU A 1 252 ? -16.516 21.516 7.043 1 98.94 252 LEU A O 1
ATOM 1982 N N . ILE A 1 253 ? -15.852 19.422 6.48 1 98.94 253 ILE A N 1
ATOM 1983 C CA . ILE A 1 253 ? -15.875 18.938 7.859 1 98.94 253 ILE A CA 1
ATOM 1984 C C . ILE A 1 253 ? -14.508 18.375 8.234 1 98.94 253 ILE A C 1
ATOM 1986 O O . ILE A 1 253 ? -14.047 17.406 7.625 1 98.94 253 ILE A O 1
ATOM 1990 N N . GLY A 1 254 ? -13.875 18.984 9.195 1 98.88 254 GLY A N 1
ATOM 1991 C CA . GLY A 1 254 ? -12.688 18.422 9.812 1 98.88 254 GLY A CA 1
ATOM 1992 C C . GLY A 1 254 ? -12.984 17.641 11.078 1 98.88 254 GLY A C 1
ATOM 1993 O O . GLY A 1 254 ? -13.719 18.125 11.945 1 98.88 254 GLY A O 1
ATOM 1994 N N . VAL A 1 255 ? -12.422 16.422 11.203 1 98.94 255 VAL A N 1
ATOM 1995 C CA . VAL A 1 255 ? -12.766 15.578 12.344 1 98.94 255 VAL A CA 1
ATOM 1996 C C . VAL A 1 255 ? -11.539 15.383 13.227 1 98.94 255 VAL A C 1
ATOM 1998 O O . VAL A 1 255 ? -10.562 14.742 12.82 1 98.94 255 VAL A O 1
ATOM 2001 N N . GLU A 1 256 ? -11.547 15.867 14.422 1 98.62 256 GLU A N 1
ATOM 2002 C CA . GLU A 1 256 ? -10.469 15.734 15.398 1 98.62 256 GLU A CA 1
ATOM 2003 C C . GLU A 1 256 ? -10.625 14.461 16.219 1 98.62 256 GLU A C 1
ATOM 2005 O O . GLU A 1 256 ? -11.703 13.852 16.234 1 98.62 256 GLU A O 1
ATOM 2010 N N . ALA A 1 257 ? -9.539 14.125 16.938 1 98.19 257 ALA A N 1
ATOM 2011 C CA . ALA A 1 257 ? -9.57 12.938 17.781 1 98.19 257 ALA A CA 1
ATOM 2012 C C . ALA A 1 257 ? -10.133 13.258 19.156 1 98.19 257 ALA A C 1
ATOM 2014 O O . ALA A 1 257 ? -9.477 13.93 19.969 1 98.19 257 ALA A O 1
ATOM 2015 N N . GLY A 1 258 ? -11.281 12.688 19.406 1 98.25 258 GLY A N 1
ATOM 2016 C CA . GLY A 1 258 ? -11.93 12.891 20.688 1 98.25 258 GLY A CA 1
ATOM 2017 C C . GLY A 1 258 ? -11.43 11.945 21.766 1 98.25 258 GLY A C 1
ATOM 2018 O O . GLY A 1 258 ? -11.828 12.055 22.922 1 98.25 258 GLY A O 1
ATOM 2019 N N . GLY A 1 259 ? -10.539 11.047 21.391 1 97.31 259 GLY A N 1
ATOM 2020 C CA . GLY A 1 259 ? -9.953 10.133 22.359 1 97.31 259 GLY A CA 1
ATOM 2021 C C . GLY A 1 259 ? -10.992 9.352 23.141 1 97.31 259 GLY A C 1
ATOM 2022 O O . GLY A 1 259 ? -11.883 8.734 22.547 1 97.31 259 GLY A O 1
ATOM 2023 N N . LYS A 1 260 ? -10.844 9.414 24.484 1 97.06 260 LYS A N 1
ATOM 2024 C CA . LYS A 1 260 ? -11.789 8.734 25.375 1 97.06 260 LYS A CA 1
ATOM 2025 C C . LYS A 1 260 ? -13 9.617 25.656 1 97.06 260 LYS A C 1
ATOM 2027 O O . LYS A 1 260 ? -13.812 9.305 26.531 1 97.06 260 LYS A O 1
ATOM 2032 N N . GLY A 1 261 ? -13.156 10.664 24.969 1 97.5 261 GLY A N 1
ATOM 2033 C CA . GLY A 1 261 ? -14.203 11.656 25.156 1 97.5 261 GLY A CA 1
ATOM 2034 C C . GLY A 1 261 ? -13.68 13.016 25.562 1 97.5 261 GLY A C 1
ATOM 2035 O O . GLY A 1 261 ? -12.773 13.109 26.391 1 97.5 261 GLY A O 1
ATOM 2036 N N . ILE A 1 262 ? -14.219 14.094 25 1 96.69 262 ILE A N 1
ATOM 2037 C CA . ILE A 1 262 ? -13.68 15.43 25.234 1 96.69 262 ILE A CA 1
ATOM 2038 C C . ILE A 1 262 ? -14.039 15.898 26.641 1 96.69 262 ILE A C 1
ATOM 2040 O O . ILE A 1 262 ? -13.523 16.906 27.125 1 96.69 262 ILE A O 1
ATOM 2044 N N . HIS A 1 263 ? -14.938 15.148 27.25 1 96.31 263 HIS A N 1
ATOM 2045 C CA . HIS A 1 263 ? -15.242 15.43 28.656 1 96.31 263 HIS A CA 1
ATOM 2046 C C . HIS A 1 263 ? -14.109 14.977 29.562 1 96.31 263 HIS A C 1
ATOM 2048 O O . HIS A 1 263 ? -14.078 15.32 30.75 1 96.31 263 HIS A O 1
ATOM 2054 N N . THR A 1 264 ? -13.172 14.25 29.031 1 96.06 264 THR A N 1
ATOM 2055 C CA . THR A 1 264 ? -11.992 13.805 29.766 1 96.06 264 THR A CA 1
ATOM 2056 C C . THR A 1 264 ? -10.758 14.594 29.328 1 96.06 264 THR A C 1
ATOM 2058 O O . THR A 1 264 ? -10.82 15.406 28.406 1 96.06 264 THR A O 1
ATOM 2061 N N . ASP A 1 265 ? -9.648 14.289 29.984 1 94.38 265 ASP A N 1
ATOM 2062 C CA . ASP A 1 265 ? -8.383 14.906 29.609 1 94.38 265 ASP A CA 1
ATOM 2063 C C . ASP A 1 265 ? -7.652 14.07 28.562 1 94.38 265 ASP A C 1
ATOM 2065 O O . ASP A 1 265 ? -6.598 14.469 28.062 1 94.38 265 ASP A O 1
ATOM 2069 N N . ASN A 1 266 ? -8.234 12.961 28.188 1 95.94 266 ASN A N 1
ATOM 2070 C CA . ASN A 1 266 ? -7.609 12.039 27.25 1 95.94 266 ASN A CA 1
ATOM 2071 C C . ASN A 1 266 ? -8.188 12.195 25.844 1 95.94 266 ASN A C 1
ATOM 2073 O O . ASN A 1 266 ? -8.898 11.312 25.359 1 95.94 266 ASN A O 1
ATOM 2077 N N . HIS A 1 267 ? -7.809 13.266 25.266 1 96.62 267 HIS A N 1
ATOM 2078 C CA . HIS A 1 267 ? -8.25 13.57 23.906 1 96.62 267 HIS A CA 1
ATOM 2079 C C . HIS A 1 267 ? -7.211 14.391 23.156 1 96.62 267 HIS A C 1
ATOM 2081 O O . HIS A 1 267 ? -6.234 14.852 23.75 1 96.62 267 HIS A O 1
ATOM 2087 N N . ALA A 1 268 ? -7.387 14.477 21.859 1 96.12 268 ALA A N 1
ATOM 2088 C CA . ALA A 1 268 ? -6.586 15.352 21 1 96.12 268 ALA A CA 1
ATOM 2089 C C . ALA A 1 268 ? -7.477 16.281 20.188 1 96.12 268 ALA A C 1
ATOM 2091 O O . ALA A 1 268 ? -7.195 16.562 19.016 1 96.12 268 ALA A O 1
ATOM 2092 N N . ALA A 1 269 ? -8.602 16.703 20.781 1 97.75 269 ALA A N 1
ATOM 2093 C CA . ALA A 1 269 ? -9.539 17.625 20.141 1 97.75 269 ALA A CA 1
ATOM 2094 C C . ALA A 1 269 ? -9.133 19.078 20.391 1 97.75 269 ALA A C 1
ATOM 2096 O O . ALA A 1 269 ? -9.758 19.781 21.188 1 97.75 269 ALA A O 1
ATOM 2097 N N . THR A 1 270 ? -8.234 19.547 19.625 1 97.06 270 THR A N 1
ATOM 2098 C CA . THR A 1 270 ? -7.562 20.812 19.844 1 97.06 270 THR A CA 1
ATOM 2099 C C . THR A 1 270 ? -8.539 21.984 19.672 1 97.06 270 THR A C 1
ATOM 2101 O O . THR A 1 270 ? -8.578 22.891 20.516 1 97.06 270 THR A O 1
ATOM 2104 N N . LEU A 1 271 ? -9.336 22 18.625 1 97.62 271 LEU A N 1
ATOM 2105 C CA . LEU A 1 271 ? -10.242 23.109 18.391 1 97.62 271 LEU A CA 1
ATOM 2106 C C . LEU A 1 271 ? -11.422 23.078 19.359 1 97.62 271 LEU A C 1
ATOM 2108 O O . LEU A 1 271 ? -11.961 24.125 19.719 1 97.62 271 LEU A O 1
ATOM 2112 N N . ALA A 1 272 ? -11.734 21.906 19.828 1 96.56 272 ALA A N 1
ATOM 2113 C CA . ALA A 1 272 ? -12.859 21.781 20.766 1 96.56 272 ALA A CA 1
ATOM 2114 C C . ALA A 1 272 ? -12.469 22.266 22.156 1 96.56 272 ALA A C 1
ATOM 2116 O O . ALA A 1 272 ? -13.297 22.812 22.891 1 96.56 272 ALA A O 1
ATOM 2117 N N . LYS A 1 273 ? -11.219 22.062 22.469 1 96.81 273 LYS A N 1
ATOM 2118 C CA . LYS A 1 273 ? -10.883 22.266 23.891 1 96.81 273 LYS A CA 1
ATOM 2119 C C . LYS A 1 273 ? -9.68 23.188 24.047 1 96.81 273 LYS A C 1
ATOM 2121 O O . LYS A 1 273 ? -9.352 23.609 25.156 1 96.81 273 LYS A O 1
ATOM 2126 N N . GLY A 1 274 ? -9.062 23.5 22.969 1 96.88 274 GLY A N 1
ATOM 2127 C CA . GLY A 1 274 ? -7.832 24.281 23.047 1 96.88 274 GLY A CA 1
ATOM 2128 C C . GLY A 1 274 ? -8.07 25.781 23.094 1 96.88 274 GLY A C 1
ATOM 2129 O O . GLY A 1 274 ? -9.219 26.234 23.062 1 96.88 274 GLY A O 1
ATOM 2130 N N . SER A 1 275 ? -7.004 26.531 23.312 1 98 275 SER A N 1
ATOM 2131 C CA . SER A 1 275 ? -6.996 27.984 23.297 1 98 275 SER A CA 1
ATOM 2132 C C . SER A 1 275 ? -5.84 28.531 22.469 1 98 275 SER A C 1
ATOM 2134 O O . SER A 1 275 ? -4.934 27.781 22.094 1 98 275 SER A O 1
ATOM 2136 N N . LYS A 1 276 ? -5.953 29.812 22.141 1 97.94 276 LYS A N 1
ATOM 2137 C CA . LYS A 1 276 ? -4.953 30.438 21.281 1 97.94 276 LYS A CA 1
ATOM 2138 C C . LYS A 1 276 ? -3.598 30.516 21.984 1 97.94 276 LYS A C 1
ATOM 2140 O O . LYS A 1 276 ? -3.527 30.797 23.188 1 97.94 276 LYS A O 1
ATOM 2145 N N . GLY A 1 277 ? -2.555 30.172 21.297 1 97.38 277 GLY A N 1
ATOM 2146 C CA . GLY A 1 277 ? -1.179 30.234 21.75 1 97.38 277 GLY A CA 1
ATOM 2147 C C . GLY A 1 277 ? -0.169 29.906 20.672 1 97.38 277 GLY A C 1
ATOM 2148 O O . GLY A 1 277 ? -0.54 29.688 19.516 1 97.38 277 GLY A O 1
ATOM 2149 N N . VAL A 1 278 ? 1.089 30.062 21.047 1 96.25 278 VAL A N 1
ATOM 2150 C CA . VAL A 1 278 ? 2.164 29.797 20.094 1 96.25 278 VAL A CA 1
ATOM 2151 C C . VAL A 1 278 ? 2.742 28.406 20.328 1 96.25 278 VAL A C 1
ATOM 2153 O O . VAL A 1 278 ? 3.084 28.062 21.453 1 96.25 278 VAL A O 1
ATOM 2156 N N . ILE A 1 279 ? 2.797 27.656 19.297 1 93.75 279 ILE A N 1
ATOM 2157 C CA . ILE A 1 279 ? 3.434 26.344 19.359 1 93.75 279 ILE A CA 1
ATOM 2158 C C . ILE A 1 279 ? 4.246 26.109 18.094 1 93.75 279 ILE A C 1
ATOM 2160 O O . ILE A 1 279 ? 3.779 26.391 16.984 1 93.75 279 ILE A O 1
ATOM 2164 N N . HIS A 1 280 ? 5.469 25.656 18.25 1 91.56 280 HIS A N 1
ATOM 2165 C CA . HIS A 1 280 ? 6.375 25.297 17.156 1 91.56 280 HIS A CA 1
ATOM 2166 C C . HIS A 1 280 ? 6.48 26.422 16.141 1 91.56 280 HIS A C 1
ATOM 2168 O O . HIS A 1 280 ? 6.512 26.156 14.93 1 91.56 280 HIS A O 1
ATOM 2174 N N . GLY A 1 281 ? 6.383 27.641 16.547 1 93.56 281 GLY A N 1
ATOM 2175 C CA . GLY A 1 281 ? 6.742 28.781 15.719 1 93.56 281 GLY A CA 1
ATOM 2176 C C . GLY A 1 281 ? 5.547 29.438 15.055 1 93.56 281 GLY A C 1
ATOM 2177 O O . GLY A 1 281 ? 5.707 30.375 14.273 1 93.56 281 GLY A O 1
ATOM 2178 N N . SER A 1 282 ? 4.316 29.016 15.398 1 96.06 282 SER A N 1
ATOM 2179 C CA . SER A 1 282 ? 3.117 29.625 14.82 1 96.06 282 SER A CA 1
ATOM 2180 C C . SER A 1 282 ? 2.055 29.875 15.891 1 96.06 282 SER A C 1
ATOM 2182 O O . SER A 1 282 ? 1.917 29.094 16.828 1 96.06 282 SER A O 1
ATOM 2184 N N . LEU A 1 283 ? 1.367 31.016 15.734 1 98.19 283 LEU A N 1
ATOM 2185 C CA . LEU A 1 283 ? 0.173 31.25 16.531 1 98.19 283 LEU A CA 1
ATOM 2186 C C . LEU A 1 283 ? -1 30.422 16.031 1 98.19 283 LEU A C 1
ATOM 2188 O O . LEU A 1 283 ? -1.324 30.453 14.836 1 98.19 283 LEU A O 1
ATOM 2192 N N . THR A 1 284 ? -1.578 29.609 16.953 1 98.31 284 THR A N 1
ATOM 2193 C CA . THR A 1 284 ? -2.693 28.75 16.578 1 98.31 284 THR A CA 1
ATOM 2194 C C . THR A 1 284 ? -3.494 28.344 17.812 1 98.31 284 THR A C 1
ATOM 2196 O O . THR A 1 284 ? -3.395 29 18.859 1 98.31 284 THR A O 1
ATOM 2199 N N . TYR A 1 285 ? -4.461 27.453 17.641 1 98.38 285 TYR A N 1
ATOM 2200 C CA . TYR A 1 285 ? -5.078 26.812 18.781 1 98.38 285 TYR A CA 1
ATOM 2201 C C . TYR A 1 285 ? -4.242 25.625 19.25 1 98.38 285 TYR A C 1
ATOM 2203 O O . TYR A 1 285 ? -3.691 24.875 18.438 1 98.38 285 TYR A O 1
ATOM 2211 N N . LEU A 1 286 ? -4.074 25.484 20.516 1 97.56 286 LEU A N 1
ATOM 2212 C CA . LEU A 1 286 ? -3.355 24.344 21.078 1 97.56 286 LEU A CA 1
ATOM 2213 C C . LEU A 1 286 ? -3.922 23.969 22.438 1 97.56 286 LEU A C 1
ATOM 2215 O O . LEU A 1 286 ? -4.582 24.766 23.094 1 97.56 286 LEU A O 1
ATOM 2219 N N . LEU A 1 287 ? -3.713 22.734 22.766 1 97.06 287 LEU A N 1
ATOM 2220 C CA . LEU A 1 287 ? -4.074 22.25 24.094 1 97.06 287 LEU A CA 1
ATOM 2221 C C . LEU A 1 287 ? -3.064 22.719 25.125 1 97.06 287 LEU A C 1
ATOM 2223 O O . LEU A 1 287 ? -1.896 22.344 25.094 1 97.06 287 LEU A O 1
ATOM 2227 N N . GLN A 1 288 ? -3.533 23.531 26.031 1 95.94 288 GLN A N 1
ATOM 2228 C CA . GLN A 1 288 ? -2.676 24.078 27.078 1 95.94 288 GLN A CA 1
ATOM 2229 C C . GLN A 1 288 ? -3.482 24.406 28.328 1 95.94 288 GLN A C 1
ATOM 2231 O O . GLN A 1 288 ? -4.695 24.609 28.25 1 95.94 288 GLN A O 1
ATOM 2236 N N . ASP A 1 289 ? -2.781 24.406 29.469 1 94.12 289 ASP A N 1
ATOM 2237 C CA . ASP A 1 289 ? -3.463 24.75 30.719 1 94.12 289 ASP A CA 1
ATOM 2238 C C . ASP A 1 289 ? -3.516 26.266 30.906 1 94.12 289 ASP A C 1
ATOM 2240 O O . ASP A 1 289 ? -3.207 27.016 29.984 1 94.12 289 ASP A O 1
ATOM 2244 N N . GLU A 1 290 ? -4.012 26.672 32.062 1 93.06 290 GLU A N 1
ATOM 2245 C CA . GLU A 1 290 ? -4.238 28.078 32.312 1 93.06 290 GLU A CA 1
ATOM 2246 C C . GLU A 1 290 ? -2.922 28.844 32.406 1 93.06 290 GLU A C 1
ATOM 2248 O O . GLU A 1 290 ? -2.908 30.078 32.312 1 93.06 290 GLU A O 1
ATOM 2253 N N . TYR A 1 291 ? -1.836 28.094 32.5 1 93.56 291 TYR A N 1
ATOM 2254 C CA . TYR A 1 291 ? -0.532 28.734 32.625 1 93.56 291 TYR A CA 1
ATOM 2255 C C . TYR A 1 291 ? 0.229 28.688 31.312 1 93.56 291 TYR A C 1
ATOM 2257 O O . TYR A 1 291 ? 1.396 29.094 31.25 1 93.56 291 TYR A O 1
ATOM 2265 N N . GLY A 1 292 ? -0.434 28.203 30.312 1 91.94 292 GLY A N 1
ATOM 2266 C CA . GLY A 1 292 ? 0.18 28.188 28.984 1 91.94 292 GLY A CA 1
ATOM 2267 C C . GLY A 1 292 ? 1.034 26.953 28.75 1 91.94 292 GLY A C 1
ATOM 2268 O O . GLY A 1 292 ? 1.742 26.859 27.75 1 91.94 292 GLY A O 1
ATOM 2269 N N . GLN A 1 293 ? 0.971 26.047 29.703 1 91.94 293 GLN A N 1
ATOM 2270 C CA . GLN A 1 293 ? 1.716 24.812 29.531 1 91.94 293 GLN A CA 1
ATOM 2271 C C . GLN A 1 293 ? 0.953 23.828 28.656 1 91.94 293 GLN A C 1
ATOM 2273 O O . GLN A 1 293 ? -0.222 23.547 28.891 1 91.94 293 GLN A O 1
ATOM 2278 N N . ILE A 1 294 ? 1.627 23.359 27.703 1 91.62 294 ILE A N 1
ATOM 2279 C CA . ILE A 1 294 ? 1.008 22.453 26.766 1 91.62 294 ILE A CA 1
ATOM 2280 C C . ILE A 1 294 ? 0.599 21.156 27.469 1 91.62 294 ILE A C 1
ATOM 2282 O O . ILE A 1 294 ? 1.386 20.594 28.234 1 91.62 294 ILE A O 1
ATOM 2286 N N . THR A 1 295 ? -0.604 20.75 27.266 1 91.94 295 THR A N 1
ATOM 2287 C CA . THR A 1 295 ? -1.084 19.484 27.828 1 91.94 295 THR A CA 1
ATOM 2288 C C . THR A 1 295 ? -0.946 18.359 26.812 1 91.94 295 THR A C 1
ATOM 2290 O O . THR A 1 295 ? -1.172 18.547 25.625 1 91.94 295 THR A O 1
ATOM 2293 N N . GLU A 1 296 ? -0.585 17.188 27.281 1 89.62 296 GLU A N 1
ATOM 2294 C CA . GLU A 1 296 ? -0.342 16.047 26.406 1 89.62 296 GLU A CA 1
ATOM 2295 C C . GLU A 1 296 ? -1.64 15.547 25.781 1 89.62 296 GLU A C 1
ATOM 2297 O O . GLU A 1 296 ? -2.607 15.258 26.5 1 89.62 296 GLU A O 1
ATOM 2302 N N . PRO A 1 297 ? -1.663 15.438 24.531 1 92.38 297 PRO A N 1
ATOM 2303 C CA . PRO A 1 297 ? -2.855 14.906 23.875 1 92.38 297 PRO A CA 1
ATOM 2304 C C . PRO A 1 297 ? -2.957 13.383 23.984 1 92.38 297 PRO A C 1
ATOM 2306 O O . PRO A 1 297 ? -2.014 12.727 24.438 1 92.38 297 PRO A O 1
ATOM 2309 N N . TYR A 1 298 ? -4.195 12.906 23.656 1 93.19 298 TYR A N 1
ATOM 2310 C CA . TYR A 1 298 ? -4.379 11.453 23.656 1 93.19 298 TYR A CA 1
ATOM 2311 C C . TYR A 1 298 ? -5.309 11.023 22.531 1 93.19 298 TYR A C 1
ATOM 2313 O O . TYR A 1 298 ? -6.375 11.609 22.344 1 93.19 298 TYR A O 1
ATOM 2321 N N . SER A 1 299 ? -4.891 10.023 21.828 1 93.38 299 SER A N 1
ATOM 2322 C CA . SER A 1 299 ? -5.699 9.25 20.891 1 93.38 299 SER A CA 1
ATOM 2323 C C . SER A 1 299 ? -5.035 7.91 20.578 1 93.38 299 SER A C 1
ATOM 2325 O O . SER A 1 299 ? -3.812 7.785 20.641 1 93.38 299 SER A O 1
ATOM 2327 N N . ILE A 1 300 ? -5.82 6.918 20.25 1 91.44 300 ILE A N 1
ATOM 2328 C CA . ILE A 1 300 ? -5.25 5.664 19.766 1 91.44 300 ILE A CA 1
ATOM 2329 C C . ILE A 1 300 ? -4.633 5.871 18.391 1 91.44 300 ILE A C 1
ATOM 2331 O O . ILE A 1 300 ? -3.838 5.051 17.922 1 91.44 300 ILE A O 1
ATOM 2335 N N . SER A 1 301 ? -5.09 6.898 17.688 1 91.69 301 SER A N 1
ATOM 2336 C CA . SER A 1 301 ? -4.535 7.27 16.391 1 91.69 301 SER A CA 1
ATOM 2337 C C . SER A 1 301 ? -3.303 8.156 16.547 1 91.69 301 SER A C 1
ATOM 2339 O O . SER A 1 301 ? -3.422 9.359 16.75 1 91.69 301 SER A O 1
ATOM 2341 N N . ALA A 1 302 ? -2.232 7.617 16.328 1 82 302 ALA A N 1
ATOM 2342 C CA . ALA A 1 302 ? -0.972 8.305 16.594 1 82 302 ALA A CA 1
ATOM 2343 C C . ALA A 1 302 ? -0.816 9.523 15.68 1 82 302 ALA A C 1
ATOM 2345 O O . ALA A 1 302 ? -0.238 10.539 16.078 1 82 302 ALA A O 1
ATOM 2346 N N . GLY A 1 303 ? -1.39 9.484 14.477 1 87.31 303 GLY A N 1
ATOM 2347 C CA . GLY A 1 303 ? -1.27 10.594 13.547 1 87.31 303 GLY A CA 1
ATOM 2348 C C . GLY A 1 303 ? -2.127 11.789 13.922 1 87.31 303 GLY A C 1
ATOM 2349 O O . GLY A 1 303 ? -1.937 12.891 13.406 1 87.31 303 GLY A O 1
ATOM 2350 N N . LEU A 1 304 ? -3.016 11.562 14.836 1 92.88 304 LEU A N 1
ATOM 2351 C CA . LEU A 1 304 ? -3.9 12.648 15.25 1 92.88 304 LEU A CA 1
ATOM 2352 C C . LEU A 1 304 ? -3.539 13.141 16.641 1 92.88 304 LEU A C 1
ATOM 2354 O O . LEU A 1 304 ? -4.133 14.102 17.141 1 92.88 304 LEU A O 1
ATOM 2358 N N . ASP A 1 305 ? -2.512 12.539 17.234 1 89.62 305 ASP A N 1
ATOM 2359 C CA . ASP A 1 305 ? -2.104 12.82 18.609 1 89.62 305 ASP A CA 1
ATOM 2360 C C . ASP A 1 305 ? -1.179 14.031 18.656 1 89.62 305 ASP A C 1
ATOM 2362 O O . ASP A 1 305 ? -0.025 13.922 19.078 1 89.62 305 ASP A O 1
ATOM 2366 N N . TYR A 1 306 ? -1.667 15.141 18.344 1 89.5 306 TYR A N 1
ATOM 2367 C CA . TYR A 1 306 ? -0.937 16.406 18.297 1 89.5 306 TYR A CA 1
ATOM 2368 C C . TYR A 1 306 ? -1.658 17.484 19.109 1 89.5 306 TYR A C 1
ATOM 2370 O O . TYR A 1 306 ? -2.879 17.625 19 1 89.5 306 TYR A O 1
ATOM 2378 N N . PRO A 1 307 ? -0.902 18.234 19.891 1 93.5 307 PRO A N 1
ATOM 2379 C CA . PRO A 1 307 ? -1.559 19.188 20.781 1 93.5 307 PRO A CA 1
ATOM 2380 C C . PRO A 1 307 ? -1.941 20.484 20.078 1 93.5 307 PRO A C 1
ATOM 2382 O O . PRO A 1 307 ? -2.615 21.328 20.656 1 93.5 307 PRO A O 1
ATOM 2385 N N . GLY A 1 308 ? -1.509 20.719 18.891 1 94.75 308 GLY A N 1
ATOM 2386 C CA . GLY A 1 308 ? -1.822 21.906 18.125 1 94.75 308 GLY A CA 1
ATOM 2387 C C . GLY A 1 308 ? -2.604 21.625 16.859 1 94.75 308 GLY A C 1
ATOM 2388 O O . GLY A 1 308 ? -3.105 20.516 16.672 1 94.75 308 GLY A O 1
ATOM 2389 N N . ILE A 1 309 ? -2.734 22.594 16.031 1 97.19 309 ILE A N 1
ATOM 2390 C CA . ILE A 1 309 ? -3.377 22.469 14.734 1 97.19 309 ILE A CA 1
ATOM 2391 C C . ILE A 1 309 ? -2.77 23.469 13.758 1 97.19 309 ILE A C 1
ATOM 2393 O O . ILE A 1 309 ? -2.191 24.484 14.172 1 97.19 309 ILE A O 1
ATOM 2397 N N . GLY A 1 310 ? -2.84 23.188 12.484 1 97.88 310 GLY A N 1
ATOM 2398 C CA . GLY A 1 310 ? -2.34 24.125 11.492 1 97.88 310 GLY A CA 1
ATOM 2399 C C . GLY A 1 310 ? -3.016 25.484 11.562 1 97.88 310 GLY A C 1
ATOM 2400 O O . GLY A 1 310 ? -4.23 25.562 11.75 1 97.88 310 GLY A O 1
ATOM 2401 N N . PRO A 1 311 ? -2.24 26.547 11.383 1 98.62 311 PRO A N 1
ATOM 2402 C CA . PRO A 1 311 ? -2.818 27.875 11.523 1 98.62 311 PRO A CA 1
ATOM 2403 C C . PRO A 1 311 ? -3.908 28.172 10.492 1 98.62 311 PRO A C 1
ATOM 2405 O O . PRO A 1 311 ? -4.832 28.938 10.766 1 98.62 311 PRO A O 1
ATOM 2408 N N . GLU A 1 312 ? -3.771 27.547 9.336 1 98.75 312 GLU A N 1
ATOM 2409 C CA . GLU A 1 312 ? -4.82 27.734 8.336 1 98.75 312 GLU A CA 1
ATOM 2410 C C . GLU A 1 312 ? -6.133 27.094 8.789 1 98.75 312 GLU A C 1
ATOM 2412 O O . GLU A 1 312 ? -7.211 27.641 8.531 1 98.75 312 GLU A O 1
ATOM 2417 N N . HIS A 1 313 ? -6.07 25.953 9.422 1 98.81 313 HIS A N 1
ATOM 2418 C CA . HIS A 1 313 ? -7.266 25.328 9.984 1 98.81 313 HIS A CA 1
ATOM 2419 C C . HIS A 1 313 ? -7.863 26.203 11.094 1 98.81 313 HIS A C 1
ATOM 2421 O O . HIS A 1 313 ? -9.086 26.297 11.219 1 98.81 313 HIS A O 1
ATOM 2427 N N . ALA A 1 314 ? -6.969 26.766 11.914 1 98.75 314 ALA A N 1
ATOM 2428 C CA . ALA A 1 314 ? -7.441 27.688 12.945 1 98.75 314 ALA A CA 1
ATOM 2429 C C . ALA A 1 314 ? -8.227 28.844 12.32 1 98.75 314 ALA A C 1
ATOM 2431 O O . ALA A 1 314 ? -9.297 29.219 12.82 1 98.75 314 ALA A O 1
ATOM 2432 N N . TYR A 1 315 ? -7.723 29.391 11.297 1 98.69 315 TYR A N 1
ATOM 2433 C CA . TYR A 1 315 ? -8.367 30.484 10.578 1 98.69 315 TYR A CA 1
ATOM 2434 C C . TYR A 1 315 ? -9.711 30.047 10.008 1 98.69 315 TYR A C 1
ATOM 2436 O O . TYR A 1 315 ? -10.703 30.766 10.133 1 98.69 315 TYR A O 1
ATOM 2444 N N . LEU A 1 316 ? -9.742 28.875 9.391 1 98.75 316 LEU A N 1
ATOM 2445 C CA . LEU A 1 316 ? -10.953 28.344 8.781 1 98.75 316 LEU A CA 1
ATOM 2446 C C . LEU A 1 316 ? -12.016 28.047 9.836 1 98.75 316 LEU A C 1
ATOM 2448 O O . LEU A 1 316 ? -13.211 28.188 9.578 1 98.75 316 LEU A O 1
ATOM 2452 N N . HIS A 1 317 ? -11.547 27.625 10.992 1 98.62 317 HIS A N 1
ATOM 2453 C CA . HIS A 1 317 ? -12.445 27.453 12.125 1 98.62 317 HIS A CA 1
ATOM 2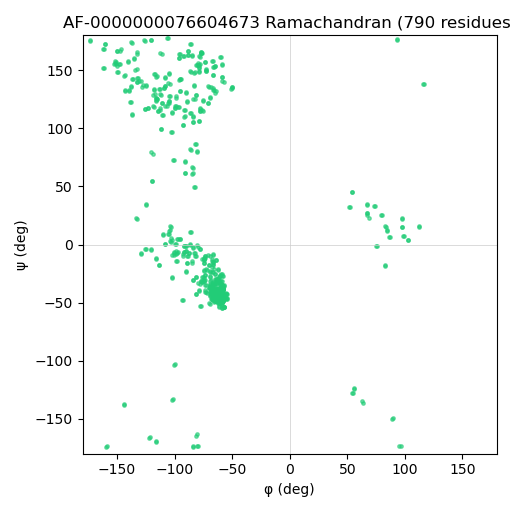454 C C . HIS A 1 317 ? -13.055 28.781 12.555 1 98.62 317 HIS A C 1
ATOM 2456 O O . HIS A 1 317 ? -14.281 28.891 12.695 1 98.62 317 HIS A O 1
ATOM 2462 N N . ASP A 1 318 ? -12.281 29.797 12.727 1 98.12 318 ASP A N 1
ATOM 2463 C CA . ASP A 1 318 ? -12.727 31.094 13.227 1 98.12 318 ASP A CA 1
ATOM 2464 C C . ASP A 1 318 ? -13.656 31.766 12.227 1 98.12 318 ASP A C 1
ATOM 2466 O O . ASP A 1 318 ? -14.555 32.531 12.609 1 98.12 318 ASP A O 1
ATOM 2470 N N . THR A 1 319 ? -13.414 31.531 10.969 1 97.69 319 THR A N 1
ATOM 2471 C CA . THR A 1 319 ? -14.234 32.156 9.93 1 97.69 319 THR A CA 1
ATOM 2472 C C . THR A 1 319 ? -15.461 31.297 9.641 1 97.69 319 THR A C 1
ATOM 2474 O O . THR A 1 319 ? -16.297 31.656 8.805 1 97.69 319 THR A O 1
ATOM 2477 N N . ASN A 1 320 ? -15.547 30.141 10.188 1 97.94 320 ASN A N 1
ATOM 2478 C CA . ASN A 1 320 ? -16.656 29.203 10.07 1 97.94 320 ASN A CA 1
ATOM 2479 C C . ASN A 1 320 ? -16.781 28.656 8.656 1 97.94 320 ASN A C 1
ATOM 2481 O O . ASN A 1 320 ? -17.875 28.297 8.211 1 97.94 320 ASN A O 1
ATOM 2485 N N . ARG A 1 321 ? -15.703 28.641 7.902 1 98.31 321 ARG A N 1
ATOM 2486 C CA . ARG A 1 321 ? -15.734 28.078 6.559 1 98.31 321 ARG A CA 1
ATOM 2487 C C . ARG A 1 321 ? -15.656 26.547 6.609 1 98.31 321 ARG A C 1
ATOM 2489 O O . ARG A 1 321 ? -16.219 25.875 5.75 1 98.31 321 ARG A O 1
ATOM 2496 N N . VAL A 1 322 ? -14.953 26.047 7.578 1 98.81 322 VAL A N 1
ATOM 2497 C CA . VAL A 1 322 ? -14.891 24.625 7.84 1 98.81 322 VAL A CA 1
ATOM 2498 C C . VAL A 1 322 ? -15.453 24.328 9.234 1 98.81 322 VAL A C 1
ATOM 2500 O O . VAL A 1 322 ? -15.172 25.047 10.188 1 98.81 322 VAL A O 1
ATOM 2503 N N . LYS A 1 323 ? -16.297 23.359 9.312 1 98.81 323 LYS A N 1
ATOM 2504 C CA . LYS A 1 323 ? -16.781 22.891 10.602 1 98.81 323 LYS A CA 1
ATOM 2505 C C . LYS A 1 323 ? -15.891 21.781 11.156 1 98.81 323 LYS A C 1
ATOM 2507 O O . LYS A 1 323 ? -15.516 20.859 10.438 1 98.81 323 LYS A O 1
ATOM 2512 N N . TYR A 1 324 ? -15.531 21.969 12.398 1 98.81 324 TYR A N 1
ATOM 2513 C CA . TYR A 1 324 ? -14.695 20.969 13.047 1 98.81 324 TYR A CA 1
ATOM 2514 C C . TYR A 1 324 ? -15.461 20.25 14.148 1 98.81 324 TYR A C 1
ATOM 2516 O O . TYR A 1 324 ? -16.141 20.875 14.953 1 98.81 324 TYR A O 1
ATOM 2524 N N . VAL A 1 325 ? -15.414 18.953 14.062 1 98.75 325 VAL A N 1
ATOM 2525 C CA . VAL A 1 325 ? -16.078 18.094 15.023 1 98.75 325 VAL A CA 1
ATOM 2526 C C . VAL A 1 325 ? -15.078 17.094 15.594 1 98.75 325 VAL A C 1
ATOM 2528 O O . VAL A 1 325 ? -13.875 17.172 15.32 1 98.75 325 VAL A O 1
ATOM 2531 N N . ASN A 1 326 ? -15.477 16.281 16.547 1 98.5 326 ASN A N 1
ATOM 2532 C CA . ASN A 1 326 ? -14.586 15.25 17.094 1 98.5 326 ASN A CA 1
ATOM 2533 C C . ASN A 1 326 ? -15.297 13.906 17.219 1 98.5 326 ASN A C 1
ATOM 2535 O O . ASN A 1 326 ? -16.516 13.852 17.312 1 98.5 326 ASN A O 1
ATOM 2539 N N . VAL A 1 327 ? -14.562 12.875 17.109 1 98.44 327 VAL A N 1
ATOM 2540 C CA . VAL A 1 327 ? -15.008 11.492 17.203 1 98.44 327 VAL A CA 1
ATOM 2541 C C . VAL A 1 327 ? -14.141 10.727 18.188 1 98.44 327 VAL A C 1
ATOM 2543 O O . VAL A 1 327 ? -12.922 10.914 18.234 1 98.44 327 VAL A O 1
ATOM 2546 N N . THR A 1 328 ? -14.703 9.836 19 1 98.06 328 THR A N 1
ATOM 2547 C CA . THR A 1 328 ? -13.953 9.078 20 1 98.06 328 THR A CA 1
ATOM 2548 C C . THR A 1 328 ? -13.18 7.938 19.328 1 98.06 328 THR A C 1
ATOM 2550 O O . THR A 1 328 ? -13.469 7.562 18.188 1 98.06 328 THR A O 1
ATOM 2553 N N . ASP A 1 329 ? -12.258 7.422 20.125 1 97 329 ASP A N 1
ATOM 2554 C CA . ASP A 1 329 ? -11.477 6.281 19.672 1 97 329 ASP A CA 1
ATOM 2555 C C . ASP A 1 329 ? -12.375 5.086 19.375 1 97 329 ASP A C 1
ATOM 2557 O O . ASP A 1 329 ? -12.172 4.387 18.375 1 97 329 ASP A O 1
ATOM 2561 N N . MET A 1 330 ? -13.328 4.871 20.156 1 96.5 330 MET A N 1
ATOM 2562 C CA . MET A 1 330 ? -14.219 3.729 19.984 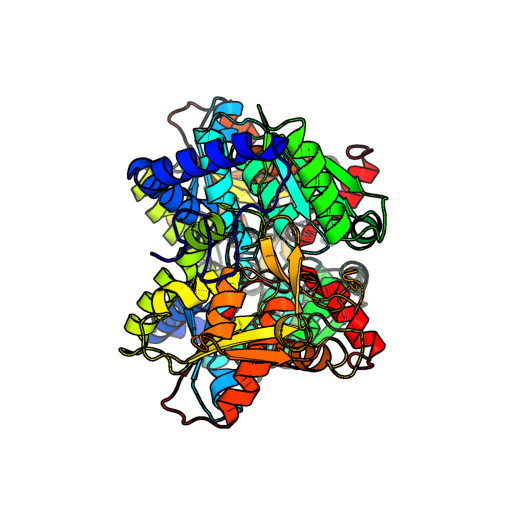1 96.5 330 MET A CA 1
ATOM 2563 C C . MET A 1 330 ? -15.055 3.877 18.719 1 96.5 330 MET A C 1
ATOM 2565 O O . MET A 1 330 ? -15.258 2.906 17.984 1 96.5 330 MET A O 1
ATOM 2569 N N . GLU A 1 331 ? -15.57 5.086 18.484 1 97.94 331 GLU A N 1
ATOM 2570 C CA . GLU A 1 331 ? -16.312 5.34 17.266 1 97.94 331 GLU A CA 1
ATOM 2571 C C . GLU A 1 331 ? -15.453 5.102 16.031 1 97.94 331 GLU A C 1
ATOM 2573 O O . GLU A 1 331 ? -15.93 4.562 15.031 1 97.94 331 GLU A O 1
ATOM 2578 N N . ALA A 1 332 ? -14.242 5.531 16.125 1 98.06 332 ALA A N 1
ATOM 2579 C CA . ALA A 1 332 ? -13.305 5.344 15.016 1 98.06 332 ALA A CA 1
ATOM 2580 C C . ALA A 1 332 ? -13.062 3.863 14.75 1 98.06 332 ALA A C 1
ATOM 2582 O O . ALA A 1 332 ? -13.016 3.434 13.594 1 98.06 332 ALA A O 1
ATOM 2583 N N . LEU A 1 333 ? -12.906 3.082 15.805 1 97.12 333 LEU A N 1
ATOM 2584 C CA . LEU A 1 333 ? -12.672 1.648 15.672 1 97.12 333 LEU A CA 1
ATOM 2585 C C . LEU A 1 333 ? -13.875 0.961 15.039 1 97.12 333 LEU A C 1
ATOM 2587 O O . LEU A 1 333 ? -13.719 0.052 14.219 1 97.12 333 LEU A O 1
ATOM 2591 N N . GLU A 1 334 ? -15.039 1.377 15.406 1 97.5 334 GLU A N 1
ATOM 2592 C CA . GLU A 1 334 ? -16.266 0.826 14.82 1 97.5 334 GLU A CA 1
ATOM 2593 C C . GLU A 1 334 ? -16.344 1.126 13.32 1 97.5 334 GLU A C 1
ATOM 2595 O O . GLU A 1 334 ? -16.703 0.259 12.531 1 97.5 334 GLU A O 1
ATOM 2600 N N . ALA A 1 335 ? -16 2.354 12.992 1 98.5 335 ALA A N 1
ATOM 2601 C CA . ALA A 1 335 ? -16.016 2.748 11.586 1 98.5 335 ALA A CA 1
ATOM 2602 C C . ALA A 1 335 ? -14.977 1.961 10.789 1 98.5 335 ALA A C 1
ATOM 2604 O O . ALA A 1 335 ? -15.242 1.561 9.648 1 98.5 335 ALA A O 1
ATOM 2605 N N . LEU A 1 336 ? -13.836 1.765 11.391 1 98.19 336 LEU A N 1
ATOM 2606 C CA . LEU A 1 336 ? -12.773 0.972 10.773 1 98.19 336 LEU A CA 1
ATOM 2607 C C . LEU A 1 336 ? -13.258 -0.442 10.469 1 98.19 336 LEU A C 1
ATOM 2609 O O . LEU A 1 336 ? -13.086 -0.938 9.352 1 98.19 336 LEU A O 1
ATOM 2613 N N . SER A 1 337 ? -13.859 -1.077 11.43 1 97.12 337 SER A N 1
ATOM 2614 C CA . SER A 1 337 ? -14.367 -2.436 11.273 1 97.12 337 SER A CA 1
ATOM 2615 C C . SER A 1 337 ? -15.453 -2.496 10.203 1 97.12 337 SER A C 1
ATOM 2617 O O . SER A 1 337 ? -15.484 -3.422 9.391 1 97.12 337 SER A O 1
ATOM 2619 N N . PHE A 1 338 ? -16.328 -1.494 10.242 1 98.38 338 PHE A N 1
ATOM 2620 C CA . PHE A 1 338 ? -17.438 -1.436 9.312 1 98.38 338 PHE A CA 1
ATOM 2621 C C . PHE A 1 338 ? -16.953 -1.331 7.875 1 98.38 338 PHE A C 1
ATOM 2623 O O . PHE A 1 338 ? -17.391 -2.086 7.004 1 98.38 338 PHE A O 1
ATOM 2630 N N . LEU A 1 339 ? -15.969 -0.442 7.594 1 98.75 339 LEU A N 1
ATOM 2631 C CA . LEU A 1 339 ? -15.438 -0.296 6.246 1 98.75 339 LEU A CA 1
ATOM 2632 C C . LEU A 1 339 ? -14.695 -1.561 5.812 1 98.75 339 LEU A C 1
ATOM 2634 O O . LEU A 1 339 ? -14.828 -2.002 4.668 1 98.75 339 LEU A O 1
ATOM 2638 N N . SER A 1 340 ? -13.883 -2.127 6.668 1 98.19 340 SER A N 1
ATOM 2639 C CA . SER A 1 340 ? -13.094 -3.318 6.359 1 98.19 340 SER A CA 1
ATOM 2640 C C . SER A 1 340 ? -13.992 -4.484 5.965 1 98.19 340 SER A C 1
ATOM 2642 O O . SER A 1 340 ? -13.773 -5.125 4.934 1 98.19 340 SER A O 1
ATOM 2644 N N . LYS A 1 341 ? -15.031 -4.695 6.711 1 97.94 341 LYS A N 1
ATOM 2645 C CA . LYS A 1 341 ? -15.906 -5.855 6.535 1 97.94 341 LYS A CA 1
ATOM 2646 C C . LYS A 1 341 ? -16.812 -5.68 5.324 1 97.94 341 LYS A C 1
ATOM 2648 O O . LYS A 1 341 ? -17.203 -6.656 4.68 1 97.94 341 LYS A O 1
ATOM 2653 N N . LYS A 1 342 ? -17.109 -4.422 5.012 1 98.56 342 LYS A N 1
ATOM 2654 C CA . LYS A 1 342 ? -18.141 -4.211 4 1 98.56 342 LYS A CA 1
ATOM 2655 C C . LYS A 1 342 ? -17.531 -3.85 2.652 1 98.56 342 LYS A C 1
ATOM 2657 O O . LYS A 1 342 ? -18.125 -4.105 1.603 1 98.56 342 LYS A O 1
ATOM 2662 N N . GLU A 1 343 ? -16.359 -3.227 2.676 1 98.75 343 GLU A N 1
ATOM 2663 C CA . GLU A 1 343 ? -15.82 -2.725 1.417 1 98.75 343 GLU A CA 1
ATOM 2664 C C . GLU A 1 343 ? -14.469 -3.361 1.106 1 98.75 343 GLU A C 1
ATOM 2666 O O . GLU A 1 343 ? -13.914 -3.158 0.024 1 98.75 343 GLU A O 1
ATOM 2671 N N . GLY A 1 344 ? -13.922 -4.195 2.043 1 98.56 344 GLY A N 1
ATOM 2672 C CA . GLY A 1 344 ? -12.602 -4.77 1.819 1 98.56 344 GLY A CA 1
ATOM 2673 C C . GLY A 1 344 ? -11.492 -3.74 1.841 1 98.56 344 GLY A C 1
ATOM 2674 O O . GLY A 1 344 ? -10.484 -3.891 1.147 1 98.56 344 GLY A O 1
ATOM 2675 N N . ILE A 1 345 ? -11.688 -2.67 2.553 1 98.56 345 ILE A N 1
ATOM 2676 C CA . ILE A 1 345 ? -10.695 -1.606 2.695 1 98.56 345 ILE A CA 1
ATOM 2677 C C . ILE A 1 345 ? -10.383 -1.389 4.172 1 98.56 345 ILE A C 1
ATOM 2679 O O . ILE A 1 345 ? -11.281 -1.093 4.969 1 98.56 345 ILE A O 1
ATOM 2683 N N . LEU A 1 346 ? -9.156 -1.622 4.574 1 97.25 346 LEU A N 1
ATOM 2684 C CA . LEU A 1 346 ? -8.711 -1.376 5.941 1 97.25 346 LEU A CA 1
ATOM 2685 C C . LEU A 1 346 ? -8.117 0.024 6.074 1 97.25 346 LEU A C 1
ATOM 2687 O O . LEU A 1 346 ? -6.965 0.253 5.703 1 97.25 346 LEU A O 1
ATOM 2691 N N . PRO A 1 347 ? -8.844 0.925 6.633 1 97.88 347 PRO A N 1
ATOM 2692 C CA . PRO A 1 347 ? -8.375 2.309 6.734 1 97.88 347 PRO A CA 1
ATOM 2693 C C . PRO A 1 347 ? -7.41 2.521 7.898 1 97.88 347 PRO A C 1
ATOM 2695 O O . PRO A 1 347 ? -7.43 1.755 8.867 1 97.88 347 PRO A O 1
ATOM 2698 N N . ALA A 1 348 ? -6.547 3.518 7.801 1 96.56 348 ALA A N 1
ATOM 2699 C CA . ALA A 1 348 ? -5.781 3.969 8.961 1 96.56 348 ALA A CA 1
ATOM 2700 C C . ALA A 1 348 ? -6.707 4.418 10.086 1 96.56 348 ALA A C 1
ATOM 2702 O O . ALA A 1 348 ? -7.844 4.832 9.836 1 96.56 348 ALA A O 1
ATOM 2703 N N . LEU A 1 349 ? -6.191 4.344 11.289 1 96.06 349 LEU A N 1
ATOM 2704 C CA . LEU A 1 349 ? -6.961 4.84 12.422 1 96.06 349 LEU A CA 1
ATOM 2705 C C . LEU A 1 349 ? -7.297 6.32 12.25 1 96.06 349 LEU A C 1
ATOM 2707 O O . LEU A 1 349 ? -8.375 6.77 12.648 1 96.06 349 LEU A O 1
ATOM 2711 N N . GLU A 1 350 ? -6.387 7.098 11.633 1 96.44 350 GLU A N 1
ATOM 2712 C CA . GLU A 1 350 ? -6.637 8.516 11.375 1 96.44 350 GLU A CA 1
ATOM 2713 C C . GLU A 1 350 ? -7.887 8.711 10.516 1 96.44 350 GLU A C 1
ATOM 2715 O O . GLU A 1 350 ? -8.844 9.352 10.945 1 96.44 350 GLU A O 1
ATOM 2720 N N . SER A 1 351 ? -7.918 8.062 9.367 1 97.75 351 SER A N 1
ATOM 2721 C CA . SER A 1 351 ? -9.031 8.195 8.43 1 97.75 351 SER A CA 1
ATOM 2722 C C . SER A 1 351 ? -10.32 7.652 9.023 1 97.75 351 SER A C 1
ATOM 2724 O O . SER A 1 351 ? -11.414 8.094 8.656 1 97.75 351 SER A O 1
ATOM 2726 N N . SER A 1 352 ? -10.18 6.73 9.953 1 98.56 352 SER A N 1
ATOM 2727 C CA . SER A 1 352 ? -11.352 6.113 10.57 1 98.56 352 SER A CA 1
ATOM 2728 C C . SER A 1 352 ? -12.164 7.137 11.352 1 98.56 352 SER A C 1
ATOM 2730 O O . SER A 1 352 ? -13.383 7.004 11.484 1 98.56 352 SER A O 1
ATOM 2732 N N . HIS A 1 353 ? -11.492 8.141 11.859 1 98.75 353 HIS A N 1
ATOM 2733 C CA . HIS A 1 353 ? -12.211 9.219 12.523 1 98.75 353 HIS A CA 1
ATOM 2734 C C . HIS A 1 353 ? -13.125 9.953 11.547 1 98.75 353 HIS A C 1
ATOM 2736 O O . HIS A 1 353 ? -14.289 10.219 11.859 1 98.75 353 HIS A O 1
ATOM 2742 N N . ALA A 1 354 ? -12.625 10.281 10.391 1 98.94 354 ALA A N 1
ATOM 2743 C CA . ALA A 1 354 ? -13.438 10.922 9.359 1 98.94 354 ALA A CA 1
ATOM 2744 C C . ALA A 1 354 ? -14.578 10.016 8.914 1 98.94 354 ALA A C 1
ATOM 2746 O O . ALA A 1 354 ? -15.703 10.477 8.719 1 98.94 354 ALA A O 1
ATOM 2747 N N . LEU A 1 355 ? -14.305 8.727 8.812 1 98.94 355 LEU A N 1
ATOM 2748 C CA . LEU A 1 355 ? -15.312 7.754 8.398 1 98.94 355 LEU A CA 1
ATOM 2749 C C . LEU A 1 355 ? -16.438 7.66 9.422 1 98.94 355 LEU A C 1
ATOM 2751 O O . LEU A 1 355 ? -17.609 7.574 9.055 1 98.94 355 LEU A O 1
ATOM 2755 N N . ALA A 1 356 ? -16.031 7.652 10.664 1 98.88 356 ALA A N 1
ATOM 2756 C CA . ALA A 1 356 ? -17.031 7.551 11.727 1 98.88 356 ALA A CA 1
ATOM 2757 C C . ALA A 1 356 ? -18.047 8.688 11.633 1 98.88 356 ALA A C 1
ATOM 2759 O O . ALA A 1 356 ? -19.25 8.461 11.711 1 98.88 356 ALA A O 1
ATOM 2760 N N . PHE A 1 357 ? -17.609 9.898 11.461 1 98.94 357 PHE A N 1
ATOM 2761 C CA . PHE A 1 357 ? -18.5 11.031 11.289 1 98.94 357 PHE A CA 1
ATOM 2762 C C . PHE A 1 357 ? -19.344 10.867 10.023 1 98.94 357 PHE A C 1
ATOM 2764 O O . PHE A 1 357 ? -20.562 11.07 10.055 1 98.94 357 PHE A O 1
ATOM 2771 N N . ALA A 1 358 ? -18.688 10.531 8.914 1 98.94 358 ALA A N 1
ATOM 2772 C CA . ALA A 1 358 ? -19.359 10.445 7.613 1 98.94 358 ALA A CA 1
ATOM 2773 C C . ALA A 1 358 ? -20.484 9.422 7.645 1 98.94 358 ALA A C 1
ATOM 2775 O O . ALA A 1 358 ? -21.578 9.664 7.109 1 98.94 358 ALA A O 1
ATOM 2776 N N . PHE A 1 359 ? -20.203 8.242 8.242 1 98.94 359 PHE A N 1
ATOM 2777 C CA . PHE A 1 359 ? -21.203 7.191 8.305 1 98.94 359 PHE A CA 1
ATOM 2778 C C . PHE A 1 359 ? -22.406 7.641 9.109 1 98.94 359 PHE A C 1
ATOM 2780 O O . PHE A 1 359 ? -23.562 7.406 8.703 1 98.94 359 PHE A O 1
ATOM 2787 N N . LYS A 1 360 ? -22.156 8.297 10.219 1 98.69 360 LYS A N 1
ATOM 2788 C CA . LYS A 1 360 ? -23.25 8.812 11.039 1 98.69 360 LYS A CA 1
ATOM 2789 C C . LYS A 1 360 ? -24.047 9.875 10.289 1 98.69 360 LYS A C 1
ATOM 2791 O O . LYS A 1 360 ? -25.266 9.867 10.312 1 98.69 360 LYS A O 1
ATOM 2796 N N . ALA A 1 361 ? -23.375 10.781 9.656 1 98.75 361 ALA A N 1
ATOM 2797 C CA . ALA A 1 361 ? -24.031 11.859 8.914 1 98.75 361 ALA A CA 1
ATOM 2798 C C . ALA A 1 361 ? -24.844 11.305 7.75 1 98.75 361 ALA A C 1
ATOM 2800 O O . ALA A 1 361 ? -25.953 11.773 7.492 1 98.75 361 ALA A O 1
ATOM 2801 N N . ALA A 1 362 ? -24.281 10.359 7.043 1 98.75 362 ALA A N 1
ATOM 2802 C CA . ALA A 1 362 ? -24.891 9.82 5.836 1 98.75 362 ALA A CA 1
ATOM 2803 C C . ALA A 1 362 ? -26.281 9.242 6.137 1 98.75 362 ALA A C 1
ATOM 2805 O O . ALA A 1 362 ? -27.188 9.359 5.324 1 98.75 362 ALA A O 1
ATOM 2806 N N . LYS A 1 363 ? -26.375 8.625 7.277 1 98 363 LYS A N 1
ATOM 2807 C CA . LYS A 1 363 ? -27.625 7.984 7.664 1 98 363 LYS A CA 1
ATOM 2808 C C . LYS A 1 363 ? -28.781 8.984 7.688 1 98 363 LYS A C 1
ATOM 2810 O O . LYS A 1 363 ? -29.938 8.617 7.469 1 98 363 LYS A O 1
ATOM 2815 N N . ASN A 1 364 ? -28.469 10.188 7.914 1 97.5 364 ASN A N 1
ATOM 2816 C CA . ASN A 1 364 ? -29.5 11.211 8.07 1 97.5 364 ASN A CA 1
ATOM 2817 C C . ASN A 1 364 ? -29.594 12.094 6.824 1 97.5 364 ASN A C 1
ATOM 2819 O O . ASN A 1 364 ? -30.219 13.156 6.863 1 97.5 364 ASN A O 1
ATOM 2823 N N . MET A 1 365 ? -29 11.742 5.77 1 98.56 365 MET A N 1
ATOM 2824 C CA . MET A 1 365 ? -29 12.492 4.52 1 98.56 365 MET A CA 1
ATOM 2825 C C . MET A 1 365 ? -29.781 11.766 3.439 1 98.56 365 MET A C 1
ATOM 2827 O O . MET A 1 365 ? -30.125 10.586 3.602 1 98.56 365 MET A O 1
ATOM 2831 N N . LYS A 1 366 ? -30.125 12.508 2.355 1 98.06 366 LYS A N 1
ATOM 2832 C CA . LYS A 1 366 ? -30.906 11.945 1.254 1 98.06 366 LYS A CA 1
ATOM 2833 C C . LYS A 1 366 ? -30.016 11.117 0.325 1 98.06 366 LYS A C 1
ATOM 2835 O O . LYS A 1 366 ? -28.812 11.367 0.225 1 98.06 366 LYS A O 1
ATOM 2840 N N . SER A 1 367 ? -30.578 10.18 -0.366 1 98.06 367 SER A N 1
ATOM 2841 C CA . SER A 1 367 ? -29.875 9.227 -1.213 1 98.06 367 SER A CA 1
ATOM 2842 C C . SER A 1 367 ? -29.219 9.93 -2.398 1 98.06 367 SER A C 1
ATOM 2844 O O . SER A 1 367 ? -28.281 9.398 -3.006 1 98.06 367 SER A O 1
ATOM 2846 N N . ASN A 1 368 ? -29.672 11.094 -2.758 1 97.81 368 ASN A N 1
ATOM 2847 C CA . ASN A 1 368 ? -29.094 11.805 -3.891 1 97.81 368 ASN A CA 1
ATOM 2848 C C . ASN A 1 368 ? -27.938 12.703 -3.455 1 97.81 368 ASN A C 1
ATOM 2850 O O . ASN A 1 368 ? -27.281 13.336 -4.293 1 97.81 368 ASN A O 1
ATOM 2854 N N . GLU A 1 369 ? -27.719 12.781 -2.139 1 98.69 369 GLU A N 1
ATOM 2855 C CA . GLU A 1 369 ? -26.578 13.516 -1.595 1 98.69 369 GLU A CA 1
ATOM 2856 C C . GLU A 1 369 ? -25.344 12.617 -1.479 1 98.69 369 GLU A C 1
ATOM 2858 O O . GLU A 1 369 ? -25.438 11.398 -1.643 1 98.69 369 GLU A O 1
ATOM 2863 N N . SER A 1 370 ? -24.203 13.297 -1.338 1 98.88 370 SER A N 1
ATOM 2864 C CA . SER A 1 370 ? -22.969 12.516 -1.28 1 98.88 370 SER A CA 1
ATOM 2865 C C . SER A 1 370 ? -21.969 13.133 -0.299 1 98.88 370 SER A C 1
ATOM 2867 O O . SER A 1 370 ? -21.969 14.344 -0.082 1 98.88 370 SER A O 1
ATOM 2869 N N . ILE A 1 371 ? -21.281 12.258 0.302 1 98.94 371 ILE A N 1
ATOM 2870 C CA . ILE A 1 371 ?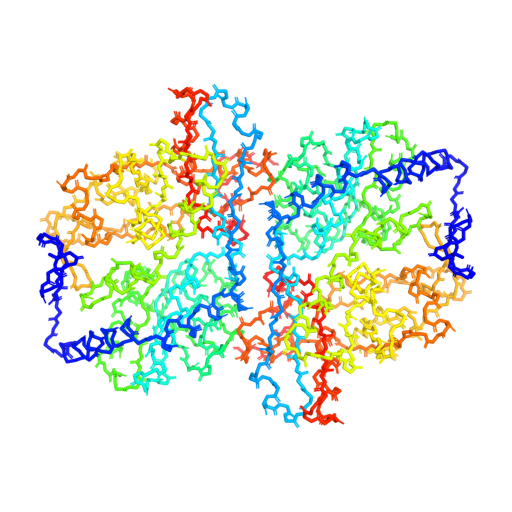 -20.156 12.633 1.163 1 98.94 371 ILE A CA 1
ATOM 2871 C C . ILE A 1 371 ? -18.859 12.094 0.583 1 98.94 371 ILE A C 1
ATOM 2873 O O . ILE A 1 371 ? -18.766 10.906 0.264 1 98.94 371 ILE A O 1
ATOM 2877 N N . LEU A 1 372 ? -17.906 12.961 0.351 1 98.94 372 LEU A N 1
ATOM 2878 C CA . LEU A 1 372 ? -16.562 12.602 -0.095 1 98.94 372 LEU A CA 1
ATOM 2879 C C . LEU A 1 372 ? -15.586 12.609 1.073 1 98.94 372 LEU A C 1
ATOM 2881 O O . LEU A 1 372 ? -15.398 13.641 1.721 1 98.94 372 LEU A O 1
ATOM 2885 N N . VAL A 1 373 ? -15 11.43 1.374 1 98.94 373 VAL A N 1
ATOM 2886 C CA . VAL A 1 373 ? -14.102 11.289 2.516 1 98.94 373 VAL A CA 1
ATOM 2887 C C . VAL A 1 373 ? -12.672 11.094 2.027 1 98.94 373 VAL A C 1
ATOM 2889 O O . VAL A 1 373 ? -12.422 10.328 1.096 1 98.94 373 VAL A O 1
ATOM 2892 N N . CYS A 1 374 ? -11.719 11.82 2.641 1 98.94 374 CYS A N 1
ATOM 2893 C CA . CYS A 1 374 ? -10.312 11.562 2.359 1 98.94 374 CYS A CA 1
ATOM 2894 C C . CYS A 1 374 ? -9.812 10.336 3.115 1 98.94 374 CYS A C 1
ATOM 2896 O O . CYS A 1 374 ? -9.672 10.375 4.34 1 98.94 374 CYS A O 1
ATOM 2898 N N . LEU A 1 375 ? -9.609 9.242 2.457 1 98.88 375 LEU A N 1
ATOM 2899 C CA . LEU A 1 375 ? -8.961 8.078 3.053 1 98.88 375 LEU A CA 1
ATOM 2900 C C . LEU A 1 375 ? -7.445 8.234 3.029 1 98.88 375 LEU A C 1
ATOM 2902 O O . LEU A 1 375 ? -6.773 7.68 2.152 1 98.88 375 LEU A O 1
ATOM 2906 N N . SER A 1 376 ? -6.906 8.875 4.023 1 98.06 376 SER A N 1
ATOM 2907 C CA . SER A 1 376 ? -5.578 9.484 3.984 1 98.06 376 SER A CA 1
ATOM 2908 C C . SER A 1 376 ? -4.48 8.43 4.074 1 98.06 376 SER A C 1
ATOM 2910 O O . SER A 1 376 ? -3.328 8.695 3.734 1 98.06 376 SER A O 1
ATOM 2912 N N . GLY A 1 377 ? -4.855 7.258 4.629 1 96.56 377 GLY A N 1
ATOM 2913 C CA . GLY A 1 377 ? -3.852 6.211 4.75 1 96.56 377 GLY A CA 1
ATOM 2914 C C . GLY A 1 377 ? -4.445 4.836 4.98 1 96.56 377 GLY A C 1
ATOM 2915 O O . GLY A 1 377 ? -5.645 4.707 5.234 1 96.56 377 GLY A O 1
ATOM 2916 N N . ARG A 1 378 ? -3.594 3.789 4.863 1 94.81 378 ARG A N 1
ATOM 2917 C CA . ARG A 1 378 ? -4.047 2.416 5.062 1 94.81 378 ARG A CA 1
ATOM 2918 C C . ARG A 1 378 ? -3.768 1.949 6.484 1 94.81 378 ARG A C 1
ATOM 2920 O O . ARG A 1 378 ? -2.906 2.508 7.172 1 94.81 378 ARG A O 1
ATOM 2927 N N . GLY A 1 379 ? -4.461 0.936 6.887 1 92.62 379 GLY A N 1
ATOM 2928 C CA . GLY A 1 379 ? -4.449 0.505 8.273 1 92.62 379 GLY A CA 1
ATOM 2929 C C . GLY A 1 379 ? -3.457 -0.608 8.547 1 92.62 379 GLY A C 1
ATOM 2930 O O . GLY A 1 379 ? -3.32 -1.061 9.688 1 92.62 379 GLY A O 1
ATOM 2931 N N . ASP A 1 380 ? -2.65 -1.03 7.605 1 86.62 380 ASP A N 1
ATOM 2932 C CA . ASP A 1 380 ? -1.702 -2.121 7.805 1 86.62 380 ASP A CA 1
ATOM 2933 C C . ASP A 1 380 ? -0.733 -1.808 8.945 1 86.62 380 ASP A C 1
ATOM 2935 O O . ASP A 1 380 ? -0.359 -2.697 9.711 1 86.62 380 ASP A O 1
ATOM 2939 N N . LYS A 1 381 ? -0.409 -0.591 9.039 1 79.88 381 LYS A N 1
ATOM 2940 C CA . LYS A 1 381 ? 0.571 -0.179 10.047 1 79.88 381 LYS A CA 1
ATOM 2941 C C . LYS A 1 381 ? -0.038 -0.183 11.445 1 79.88 381 LYS A C 1
ATOM 2943 O O . LYS A 1 381 ? 0.684 -0.133 12.438 1 79.88 381 LYS A O 1
ATOM 2948 N N . ASP A 1 382 ? -1.336 -0.222 11.469 1 83.31 382 ASP A N 1
ATOM 2949 C CA . ASP A 1 382 ? -2.039 -0.05 12.734 1 83.31 382 ASP A CA 1
ATOM 2950 C C . ASP A 1 382 ? -2.559 -1.387 13.266 1 83.31 382 ASP A C 1
ATOM 2952 O O . ASP A 1 382 ? -3.195 -1.44 14.312 1 83.31 382 ASP A O 1
ATOM 2956 N N . VAL A 1 383 ? -2.279 -2.438 12.609 1 85.75 383 VAL A N 1
ATOM 2957 C CA . VAL A 1 383 ? -2.951 -3.703 12.883 1 85.75 383 VAL A CA 1
ATOM 2958 C C . VAL A 1 383 ? -2.656 -4.145 14.312 1 85.75 383 VAL A C 1
ATOM 2960 O O . VAL A 1 383 ? -3.547 -4.629 15.016 1 85.75 383 VAL A O 1
ATOM 2963 N N . GLN A 1 384 ? -1.483 -3.949 14.773 1 83.88 384 GLN A N 1
ATOM 2964 C CA . GLN A 1 384 ? -1.142 -4.34 16.141 1 83.88 384 GLN A CA 1
ATOM 2965 C C . GLN A 1 384 ? -1.898 -3.494 17.156 1 83.88 384 GLN A C 1
ATOM 2967 O O . GLN A 1 384 ? -2.416 -4.02 18.141 1 83.88 384 GLN A O 1
ATOM 2972 N N . THR A 1 385 ? -1.935 -2.199 16.906 1 85.19 385 THR A N 1
ATOM 2973 C CA . THR A 1 385 ? -2.656 -1.294 17.797 1 85.19 385 THR A CA 1
ATOM 2974 C C . THR A 1 385 ? -4.145 -1.632 17.828 1 85.19 385 THR A C 1
ATOM 2976 O O . THR A 1 385 ? -4.77 -1.633 18.891 1 85.19 385 THR A O 1
ATOM 2979 N N . ILE A 1 386 ? -4.652 -1.895 16.688 1 90.12 386 ILE A N 1
ATOM 2980 C CA . ILE A 1 386 ? -6.062 -2.252 16.562 1 90.12 386 ILE A CA 1
ATOM 2981 C C . ILE A 1 386 ? -6.332 -3.549 17.328 1 90.12 386 ILE A C 1
ATOM 2983 O O . ILE A 1 386 ? -7.281 -3.633 18.109 1 90.12 386 ILE A O 1
ATOM 2987 N N . MET A 1 387 ? -5.484 -4.492 17.078 1 88.94 387 MET A N 1
ATOM 2988 C CA . MET A 1 387 ? -5.621 -5.785 17.734 1 88.94 387 MET A CA 1
ATOM 2989 C C . MET A 1 387 ? -5.59 -5.633 19.25 1 88.94 387 MET A C 1
ATOM 2991 O O . MET A 1 387 ? -6.473 -6.141 19.953 1 88.94 387 MET A O 1
ATOM 2995 N N . ASN A 1 388 ? -4.621 -4.91 19.766 1 87.69 388 ASN A N 1
ATOM 2996 C CA . ASN A 1 388 ? -4.469 -4.691 21.188 1 87.69 388 ASN A CA 1
ATOM 2997 C C . ASN A 1 388 ? -5.68 -3.973 21.781 1 87.69 388 ASN A C 1
ATOM 2999 O O . ASN A 1 388 ? -6.16 -4.336 22.859 1 87.69 388 ASN A O 1
ATOM 3003 N N . THR A 1 389 ? -6.102 -2.979 21.094 1 89.69 389 THR A N 1
ATOM 3004 C CA . THR A 1 389 ? -7.223 -2.178 21.578 1 89.69 389 THR A CA 1
ATOM 3005 C C . THR A 1 389 ? -8.508 -2.994 21.578 1 89.69 389 THR A C 1
ATOM 3007 O O . THR A 1 389 ? -9.305 -2.916 22.531 1 89.69 389 THR A O 1
ATOM 3010 N N . MET A 1 390 ? -8.688 -3.734 20.531 1 87.88 390 MET A N 1
ATOM 3011 C CA . MET A 1 390 ? -9.898 -4.543 20.438 1 87.88 390 MET A CA 1
ATOM 3012 C C . MET A 1 390 ? -9.898 -5.656 21.469 1 87.88 390 MET A C 1
ATOM 3014 O O . MET A 1 390 ? -10.953 -6.004 22.016 1 87.88 390 MET A O 1
ATOM 3018 N N . GLU A 1 391 ? -8.758 -6.219 21.734 1 83.62 391 GLU A N 1
ATOM 3019 C CA . GLU A 1 391 ? -8.648 -7.238 22.766 1 83.62 391 GLU A CA 1
ATOM 3020 C C . GLU A 1 391 ? -8.93 -6.645 24.141 1 83.62 391 GLU A C 1
ATOM 3022 O O . GLU A 1 391 ? -9.586 -7.277 24.969 1 83.62 391 GLU A O 1
ATOM 3027 N N . GLU A 1 392 ? -8.422 -5.512 24.391 1 83.75 392 GLU A N 1
ATOM 3028 C CA . GLU A 1 392 ? -8.641 -4.832 25.656 1 83.75 392 GLU A CA 1
ATOM 3029 C C . GLU A 1 392 ? -10.117 -4.496 25.859 1 83.75 392 GLU A C 1
ATOM 3031 O O . GLU A 1 392 ? -10.609 -4.52 26.984 1 83.75 392 GLU A O 1
ATOM 3036 N N . GLN A 1 393 ? -10.797 -4.234 24.812 1 79 393 GLN A N 1
ATOM 3037 C CA . GLN A 1 393 ? -12.195 -3.84 24.891 1 79 393 GLN A CA 1
ATOM 3038 C C . GLN A 1 393 ? -13.117 -5.055 24.781 1 79 393 GLN A C 1
ATOM 3040 O O . GLN A 1 393 ? -14.336 -4.934 24.938 1 79 393 GLN A O 1
ATOM 3045 N N . GLY A 1 394 ? -12.547 -6.184 24.516 1 69.38 394 GLY A N 1
ATOM 3046 C CA . GLY A 1 394 ? -13.328 -7.414 24.438 1 69.38 394 GLY A CA 1
ATOM 3047 C C . GLY A 1 394 ? -14 -7.613 23.094 1 69.38 394 GLY A C 1
ATOM 3048 O O . GLY A 1 394 ? -15.008 -8.312 23 1 69.38 394 GLY A O 1
ATOM 3049 N N . TYR A 1 395 ? -13.633 -6.938 22.109 1 59.56 395 TYR A N 1
ATOM 3050 C CA . TYR A 1 395 ? -14.234 -7.074 20.781 1 59.56 395 TYR A CA 1
ATOM 3051 C C . TYR A 1 395 ? -13.789 -8.367 20.109 1 59.56 395 TYR A C 1
ATOM 3053 O O . TYR A 1 395 ? -14.5 -8.914 19.266 1 59.56 395 TYR A O 1
ATOM 3061 N N . VAL A 1 396 ? -12.562 -8.75 20.219 1 55.78 396 VAL A N 1
ATOM 3062 C CA . VAL A 1 396 ? -12.078 -9.977 19.609 1 55.78 396 VAL A CA 1
ATOM 3063 C C . VAL A 1 396 ? -11.727 -11 20.688 1 55.78 396 VAL A C 1
ATOM 3065 O O . VAL A 1 396 ? -11.008 -10.688 21.641 1 55.78 396 VAL A O 1
ATOM 3068 N N . ARG A 1 397 ? -12.828 -12.078 20.938 1 40.62 397 ARG A N 1
ATOM 3069 C CA . ARG A 1 397 ? -12.492 -13.203 21.797 1 40.62 397 ARG A CA 1
ATOM 3070 C C . ARG A 1 397 ? -11.516 -14.148 21.109 1 40.62 397 ARG A C 1
ATOM 3072 O O . ARG A 1 397 ? -11.703 -14.484 19.938 1 40.62 397 ARG A O 1
ATOM 3079 N N . MET B 1 1 ? -3.432 -24.828 -29.531 1 70.62 1 MET B N 1
ATOM 3080 C CA . MET B 1 1 ? -3.967 -23.953 -28.5 1 70.62 1 MET B CA 1
ATOM 3081 C C . MET B 1 1 ? -3.402 -24.328 -27.125 1 70.62 1 MET B C 1
ATOM 3083 O O . MET B 1 1 ? -3.221 -25.516 -26.828 1 70.62 1 MET B O 1
ATOM 3087 N N . ILE B 1 2 ? -2.709 -23.484 -26.344 1 85.12 2 ILE B N 1
ATOM 3088 C CA . ILE B 1 2 ? -2.154 -23.734 -25.016 1 85.12 2 ILE B CA 1
ATOM 3089 C C . ILE B 1 2 ? -2.93 -22.938 -23.969 1 85.12 2 ILE B C 1
ATOM 3091 O O . ILE B 1 2 ? -2.975 -21.703 -24.031 1 85.12 2 ILE B O 1
ATOM 3095 N N . PRO B 1 3 ? -3.664 -23.797 -23.156 1 93.88 3 PRO B N 1
ATOM 3096 C CA . PRO B 1 3 ? -3.697 -25.25 -22.984 1 93.88 3 PRO B CA 1
ATOM 3097 C C . PRO B 1 3 ? -4.602 -25.953 -24 1 93.88 3 PRO B C 1
ATOM 3099 O O . PRO B 1 3 ? -5.418 -25.297 -24.641 1 93.88 3 PRO B O 1
ATOM 3102 N N . ASP B 1 4 ? -4.438 -27.266 -24.156 1 93.75 4 ASP B N 1
ATOM 3103 C CA . ASP B 1 4 ? -5.285 -28.016 -25.078 1 93.75 4 ASP B CA 1
ATOM 3104 C C . ASP B 1 4 ? -6.633 -28.344 -24.438 1 93.75 4 ASP B C 1
ATOM 3106 O O . ASP B 1 4 ? -6.949 -27.828 -23.359 1 93.75 4 ASP B O 1
ATOM 3110 N N . TYR B 1 5 ? -7.402 -29.109 -25.094 1 90 5 TYR B N 1
ATOM 3111 C CA . TYR B 1 5 ? -8.766 -29.422 -24.688 1 90 5 TYR B CA 1
ATOM 3112 C C . TYR B 1 5 ? -8.773 -30.141 -23.344 1 90 5 TYR B C 1
ATOM 3114 O O . TYR B 1 5 ? -9.742 -30.062 -22.594 1 90 5 TYR B O 1
ATOM 3122 N N . PHE B 1 6 ? -7.684 -30.766 -22.953 1 91.19 6 PHE B N 1
ATOM 3123 C CA . PHE B 1 6 ? -7.59 -31.516 -21.719 1 91.19 6 PHE B CA 1
ATOM 3124 C C . PHE B 1 6 ? -6.953 -30.672 -20.625 1 91.19 6 PHE B C 1
ATOM 3126 O O . PHE B 1 6 ? -6.699 -31.156 -19.516 1 91.19 6 PHE B O 1
ATOM 3133 N N . GLY B 1 7 ? -6.695 -29.375 -20.969 1 95.06 7 GLY B N 1
ATOM 3134 C CA . GLY B 1 7 ? -6.098 -28.484 -19.984 1 95.06 7 GLY B CA 1
ATOM 3135 C C . GLY B 1 7 ? -4.602 -28.672 -19.844 1 95.06 7 GLY B C 1
ATOM 3136 O O . GLY B 1 7 ? -4.031 -28.375 -18.797 1 95.06 7 GLY B O 1
ATOM 3137 N N . ARG B 1 8 ? -3.984 -29.156 -20.891 1 97 8 ARG B N 1
ATOM 3138 C CA . ARG B 1 8 ? -2.566 -29.469 -20.781 1 97 8 ARG B CA 1
ATOM 3139 C C . ARG B 1 8 ? -1.713 -28.484 -21.562 1 97 8 ARG B C 1
ATOM 3141 O O . ARG B 1 8 ? -2.121 -28 -22.625 1 97 8 ARG B O 1
ATOM 3148 N N . TYR B 1 9 ? -0.62 -28.188 -21.016 1 98.12 9 TYR B N 1
ATOM 3149 C CA . TYR B 1 9 ? 0.49 -27.484 -21.625 1 98.12 9 TYR B CA 1
ATOM 3150 C C . TYR B 1 9 ? 1.605 -28.438 -22.016 1 98.12 9 TYR B C 1
ATOM 3152 O O . TYR B 1 9 ? 2.477 -28.75 -21.203 1 98.12 9 TYR B O 1
ATOM 3160 N N . GLY B 1 10 ? 1.568 -28.828 -23.328 1 96.88 10 GLY B N 1
ATOM 3161 C CA . GLY B 1 10 ? 2.369 -30.016 -23.594 1 96.88 10 GLY B CA 1
ATOM 3162 C C . GLY B 1 10 ? 1.982 -31.188 -22.734 1 96.88 10 GLY B C 1
ATOM 3163 O O . GLY B 1 10 ? 0.812 -31.578 -22.688 1 96.88 10 GLY B O 1
ATOM 3164 N N . GLN B 1 11 ? 2.879 -31.781 -21.984 1 97.38 11 GLN B N 1
ATOM 3165 C CA . GLN B 1 11 ? 2.564 -32.938 -21.141 1 97.38 11 GLN B CA 1
ATOM 3166 C C . GLN B 1 11 ? 2.096 -32.469 -19.766 1 97.38 11 GLN B C 1
ATOM 3168 O O . GLN B 1 11 ? 1.599 -33.281 -18.969 1 97.38 11 GLN B O 1
ATOM 3173 N N . PHE B 1 12 ? 2.229 -31.25 -19.484 1 98.62 12 PHE B N 1
ATOM 3174 C CA . PHE B 1 12 ? 1.979 -30.75 -18.141 1 98.62 12 PHE B CA 1
ATOM 3175 C C . PHE B 1 12 ? 0.535 -30.281 -17.984 1 98.62 12 PHE B C 1
ATOM 3177 O O . PHE B 1 12 ? -0.122 -29.969 -18.984 1 98.62 12 PHE B O 1
ATOM 3184 N N . GLY B 1 13 ? 0.083 -30.156 -16.766 1 98 13 GLY B N 1
ATOM 3185 C CA . GLY B 1 13 ? -1.284 -29.734 -16.5 1 98 13 GLY B CA 1
ATOM 3186 C C . GLY B 1 13 ? -2.26 -30.891 -16.422 1 98 13 GLY B C 1
ATOM 3187 O O . GLY B 1 13 ? -1.928 -31.953 -15.898 1 98 13 GLY B O 1
ATOM 3188 N N . GLY B 1 14 ? -3.457 -30.656 -16.797 1 96.88 14 GLY B N 1
ATOM 3189 C CA . GLY B 1 14 ? -4.488 -31.672 -16.781 1 96.88 14 GLY B CA 1
ATOM 3190 C C . GLY B 1 14 ? -5.336 -31.656 -15.523 1 96.88 14 GLY B C 1
ATOM 3191 O O . GLY B 1 14 ? -5.336 -30.672 -14.789 1 96.88 14 GLY B O 1
ATOM 3192 N N . LYS B 1 15 ? -6.207 -32.688 -15.438 1 96.25 15 LYS B N 1
ATOM 3193 C CA . LYS B 1 15 ? -7.117 -32.906 -14.312 1 96.25 15 LYS B CA 1
ATOM 3194 C C . LYS B 1 15 ? -6.848 -34.219 -13.617 1 96.25 15 LYS B C 1
ATOM 3196 O O . LYS B 1 15 ? -7.625 -35.156 -13.75 1 96.25 15 LYS B O 1
ATOM 3201 N N . TYR B 1 16 ? -5.816 -34.219 -12.82 1 96 16 TYR B N 1
ATOM 3202 C CA . TYR B 1 16 ? -5.492 -35.406 -12.047 1 96 16 TYR B CA 1
ATOM 3203 C C . TYR B 1 16 ? -6.16 -35.375 -10.68 1 96 16 TYR B C 1
ATOM 3205 O O . TYR B 1 16 ? -5.488 -35.188 -9.656 1 96 16 TYR B O 1
ATOM 3213 N N . VAL B 1 17 ? -7.48 -35.562 -10.703 1 94.06 17 VAL B N 1
ATOM 3214 C CA . VAL B 1 17 ? -8.297 -35.406 -9.5 1 94.06 17 VAL B CA 1
ATOM 3215 C C . VAL B 1 17 ? -9.281 -36.562 -9.398 1 94.06 17 VAL B C 1
ATOM 3217 O O . VAL B 1 17 ? -9.539 -37.281 -10.391 1 94.06 17 VAL B O 1
ATOM 3220 N N . PRO B 1 18 ? -9.789 -36.812 -8.195 1 91.75 18 PRO B N 1
ATOM 3221 C CA . PRO B 1 18 ? -10.859 -37.812 -8.062 1 91.75 18 PRO B CA 1
ATOM 3222 C C . PRO B 1 18 ? -12.102 -37.438 -8.875 1 91.75 18 PRO B C 1
ATOM 3224 O O . PRO B 1 18 ? -12.32 -36.281 -9.188 1 91.75 18 PRO B O 1
ATOM 3227 N N . GLU B 1 19 ? -12.891 -38.438 -9.094 1 92.62 19 GLU B N 1
ATOM 3228 C CA . GLU B 1 19 ? -14.086 -38.281 -9.914 1 92.62 19 GLU B CA 1
ATOM 3229 C C . GLU B 1 19 ? -15.047 -37.25 -9.312 1 92.62 19 GLU B C 1
ATOM 3231 O O . GLU B 1 19 ? -15.727 -36.531 -10.031 1 92.62 19 GLU B O 1
ATOM 3236 N N . THR B 1 20 ? -15.016 -37.188 -8.055 1 91.19 20 THR B N 1
ATOM 3237 C CA . THR B 1 20 ? -15.938 -36.312 -7.336 1 91.19 20 THR B CA 1
ATOM 3238 C C . THR B 1 20 ? -15.641 -34.844 -7.637 1 91.19 20 THR B C 1
ATOM 3240 O O . THR B 1 20 ? -16.5 -33.969 -7.43 1 91.19 20 THR B O 1
ATOM 3243 N N . LEU B 1 21 ? -14.484 -34.562 -8.164 1 92.81 21 LEU B N 1
ATOM 3244 C CA . LEU B 1 21 ? -14.094 -33.156 -8.43 1 92.81 21 LEU B CA 1
ATOM 3245 C C . LEU B 1 21 ? -14.328 -32.812 -9.891 1 92.81 21 LEU B C 1
ATOM 3247 O O . LEU B 1 21 ? -14.211 -31.625 -10.266 1 92.81 21 LEU B O 1
ATOM 3251 N N . MET B 1 22 ? -14.711 -33.812 -10.664 1 94.75 22 MET B N 1
ATOM 3252 C CA . MET B 1 22 ? -14.805 -33.562 -12.102 1 94.75 22 MET B CA 1
ATOM 3253 C C . MET B 1 22 ? -15.969 -32.625 -12.43 1 94.75 22 MET B C 1
ATOM 3255 O O . MET B 1 22 ? -15.82 -31.703 -13.227 1 94.75 22 MET B O 1
ATOM 3259 N N . ALA B 1 23 ? -17.031 -32.875 -11.812 1 93.25 23 ALA B N 1
ATOM 3260 C CA . ALA B 1 23 ? -18.219 -32.062 -12.102 1 93.25 23 ALA B CA 1
ATOM 3261 C C . ALA B 1 23 ? -18.016 -30.609 -11.695 1 93.25 23 ALA B C 1
ATOM 3263 O O . ALA B 1 23 ? -18.266 -29.703 -12.484 1 93.25 23 ALA B O 1
ATOM 3264 N N . PRO B 1 24 ? -17.516 -30.406 -10.453 1 93.88 24 PRO B N 1
ATOM 3265 C CA . PRO B 1 24 ? -17.234 -29.016 -10.07 1 93.88 24 PRO B CA 1
ATOM 3266 C C . PRO B 1 24 ? -16.234 -28.344 -11.008 1 93.88 24 PRO B C 1
ATOM 3268 O O . PRO B 1 24 ? -16.375 -27.156 -11.32 1 93.88 24 PRO B O 1
ATOM 3271 N N . LEU B 1 25 ? -15.266 -29 -11.453 1 96.62 25 LEU B N 1
ATOM 3272 C CA . LEU B 1 25 ? -14.258 -28.438 -12.352 1 96.62 25 LEU B CA 1
ATOM 3273 C C . LEU B 1 25 ? -14.852 -28.125 -13.719 1 96.62 25 LEU B C 1
ATOM 3275 O O . LEU B 1 25 ? -14.492 -27.141 -14.352 1 96.62 25 LEU B O 1
ATOM 3279 N N . GLU B 1 26 ? -15.688 -28.984 -14.148 1 96.25 26 GLU B N 1
ATOM 3280 C CA . GLU B 1 26 ? -16.359 -28.766 -15.43 1 96.25 26 GLU B CA 1
ATOM 3281 C C . GLU B 1 26 ? -17.266 -27.531 -15.367 1 96.25 26 GLU B C 1
ATOM 3283 O O . GLU B 1 26 ? -17.328 -26.75 -16.328 1 96.25 26 GLU B O 1
ATOM 3288 N N . GLU B 1 27 ? -17.953 -27.406 -14.281 1 96.19 27 GLU B N 1
ATOM 3289 C CA . GLU B 1 27 ? -18.781 -26.219 -14.086 1 96.19 27 GLU B CA 1
ATOM 3290 C C . GLU B 1 27 ? -17.938 -24.953 -14.109 1 96.19 27 GLU B C 1
ATOM 3292 O O . GLU B 1 27 ? -18.312 -23.969 -14.734 1 96.19 27 GLU B O 1
ATOM 3297 N N . LEU B 1 28 ? -16.844 -25.016 -13.43 1 97.25 28 LEU B N 1
ATOM 3298 C CA . LEU B 1 28 ? -15.938 -23.891 -13.375 1 97.25 28 LEU B CA 1
ATOM 3299 C C . LEU B 1 28 ? -15.398 -23.547 -14.758 1 97.25 28 LEU B C 1
ATOM 3301 O O . LEU B 1 28 ? -15.328 -22.375 -15.141 1 97.25 28 LEU B O 1
ATOM 3305 N N . GLU B 1 29 ? -14.992 -24.547 -15.43 1 97.75 29 GLU B N 1
ATOM 3306 C CA . GLU B 1 29 ? -14.43 -24.375 -16.766 1 97.75 29 GLU B CA 1
ATOM 3307 C C . GLU B 1 29 ? -15.445 -23.719 -17.703 1 97.75 29 GLU B C 1
ATOM 3309 O O . GLU B 1 29 ? -15.109 -22.781 -18.438 1 97.75 29 GLU B O 1
ATOM 3314 N N . LYS B 1 30 ? -16.625 -24.234 -17.719 1 97.75 30 LYS B N 1
ATOM 3315 C CA . LYS B 1 30 ? -17.688 -23.672 -18.547 1 97.75 30 LYS B CA 1
ATOM 3316 C C . LYS B 1 30 ? -18 -22.234 -18.156 1 97.75 30 LYS B C 1
ATOM 3318 O O . LYS B 1 30 ? -18.109 -21.359 -19.016 1 97.75 30 LYS B O 1
ATOM 3323 N N . GLY B 1 31 ? -18.141 -22.016 -16.875 1 98.12 31 GLY B N 1
ATOM 3324 C CA . GLY B 1 31 ? -18.391 -20.656 -16.375 1 98.12 31 GLY B CA 1
ATOM 3325 C C . GLY B 1 31 ? -17.297 -19.688 -16.75 1 98.12 31 GLY B C 1
ATOM 3326 O O . GLY B 1 31 ? -17.578 -18.531 -17.125 1 98.12 31 GLY B O 1
ATOM 3327 N N . LEU B 1 32 ? -16.078 -20.125 -16.641 1 98.44 32 LEU B N 1
ATOM 3328 C CA . LEU B 1 32 ? -14.945 -19.297 -17 1 98.44 32 LEU B CA 1
ATOM 3329 C C . LEU B 1 32 ? -14.977 -18.938 -18.469 1 98.44 32 LEU B C 1
ATOM 3331 O O . LEU B 1 32 ? -14.766 -17.781 -18.844 1 98.44 32 LEU B O 1
ATOM 3335 N N . GLN B 1 33 ? -15.18 -19.922 -19.312 1 97.62 33 GLN B N 1
ATOM 3336 C CA . GLN B 1 33 ? -15.219 -19.688 -20.75 1 97.62 33 GLN B CA 1
ATOM 3337 C C . GLN B 1 33 ? -16.297 -18.672 -21.109 1 97.62 33 GLN B C 1
ATOM 3339 O O . GLN B 1 33 ? -16.062 -17.797 -21.953 1 97.62 33 GLN B O 1
ATOM 3344 N N . GLU B 1 34 ? -17.422 -18.812 -20.5 1 98.38 34 GLU B N 1
ATOM 3345 C CA . GLU B 1 34 ? -18.516 -17.859 -20.75 1 98.38 34 GLU B CA 1
ATOM 3346 C C . GLU B 1 34 ? -18.156 -16.469 -20.266 1 98.38 34 GLU B C 1
ATOM 3348 O O . GLU B 1 34 ? -18.438 -15.477 -20.953 1 98.38 34 GLU B O 1
ATOM 3353 N N . ALA B 1 35 ? -17.516 -16.391 -19.125 1 98.5 35 ALA B N 1
ATOM 3354 C CA . ALA B 1 35 ? -17.156 -15.102 -18.547 1 98.5 35 ALA B CA 1
ATOM 3355 C C . ALA B 1 35 ? -16.141 -14.375 -19.422 1 98.5 35 ALA B C 1
ATOM 3357 O O . ALA B 1 35 ? -16.281 -13.18 -19.672 1 98.5 35 ALA B O 1
ATOM 3358 N N . ILE B 1 36 ? -15.164 -15.078 -19.859 1 96.69 36 ILE B N 1
ATOM 3359 C CA . ILE B 1 36 ? -14.062 -14.469 -20.609 1 96.69 36 ILE B CA 1
ATOM 3360 C C . ILE B 1 36 ? -14.57 -13.953 -21.953 1 96.69 36 ILE B C 1
ATOM 3362 O O . ILE B 1 36 ? -14.039 -12.984 -22.484 1 96.69 36 ILE B O 1
ATOM 3366 N N . GLN B 1 37 ? -15.648 -14.5 -22.438 1 97.5 37 GLN B N 1
ATOM 3367 C CA . GLN B 1 37 ? -16.219 -14.102 -23.719 1 97.5 37 GLN B CA 1
ATOM 3368 C C . GLN B 1 37 ? -17.281 -13.016 -23.531 1 97.5 37 GLN B C 1
ATOM 3370 O O . GLN B 1 37 ? -17.734 -12.422 -24.516 1 97.5 37 GLN B O 1
ATOM 3375 N N . ASP B 1 38 ? -17.625 -12.75 -22.344 1 98.31 38 ASP B N 1
ATOM 3376 C CA . ASP B 1 38 ? -18.672 -11.781 -22.031 1 98.31 38 ASP B CA 1
ATOM 3377 C C . ASP B 1 38 ? -18.078 -10.391 -21.812 1 98.31 38 ASP B C 1
ATOM 3379 O O . ASP B 1 38 ? -17.422 -10.141 -20.797 1 98.31 38 ASP B O 1
ATOM 3383 N N . GLU B 1 39 ? -18.422 -9.477 -22.641 1 98.25 39 GLU B N 1
ATOM 3384 C CA . GLU B 1 39 ? -17.906 -8.109 -22.578 1 98.25 39 GLU B CA 1
ATOM 3385 C C . GLU B 1 39 ? -18.312 -7.422 -21.281 1 98.25 39 GLU B C 1
ATOM 3387 O O . GLU B 1 39 ? -17.562 -6.602 -20.75 1 98.25 39 GLU B O 1
ATOM 3392 N N . GLN B 1 40 ? -19.438 -7.754 -20.812 1 98.31 40 GLN B N 1
ATOM 3393 C CA . GLN B 1 40 ? -19.891 -7.156 -19.562 1 98.31 40 GLN B CA 1
ATOM 3394 C C . GLN B 1 40 ? -19.016 -7.59 -18.391 1 98.31 40 GLN B C 1
ATOM 3396 O O . GLN B 1 40 ? -18.734 -6.789 -17.5 1 98.31 40 GLN B O 1
ATOM 3401 N N . PHE B 1 41 ? -18.641 -8.812 -18.422 1 98.44 41 PHE B N 1
ATOM 3402 C CA . PHE B 1 41 ? -17.75 -9.312 -17.391 1 98.44 41 PHE B CA 1
ATOM 3403 C C . PHE B 1 41 ? -16.406 -8.594 -17.438 1 98.44 41 PHE B C 1
ATOM 3405 O O . PHE B 1 41 ? -15.875 -8.172 -16.406 1 98.44 41 PHE B O 1
ATOM 3412 N N . SER B 1 42 ? -15.883 -8.445 -18.594 1 98.25 42 SER B N 1
ATOM 3413 C CA . SER B 1 42 ? -14.594 -7.781 -18.766 1 98.25 42 SER B CA 1
ATOM 3414 C C . SER B 1 42 ? -14.648 -6.328 -18.312 1 98.25 42 SER B C 1
ATOM 3416 O O . SER B 1 42 ? -13.711 -5.836 -17.688 1 98.25 42 SER B O 1
ATOM 3418 N N . GLN B 1 43 ? -15.688 -5.668 -18.641 1 98.38 43 GLN B N 1
ATOM 3419 C CA . GLN B 1 43 ? -15.844 -4.27 -18.266 1 98.38 43 GLN B CA 1
ATOM 3420 C C . GLN B 1 43 ? -15.961 -4.117 -16.75 1 98.38 43 GLN B C 1
ATOM 3422 O O . GLN B 1 43 ? -15.383 -3.201 -16.172 1 98.38 43 GLN B O 1
ATOM 3427 N N . GLU B 1 44 ? -16.703 -5.012 -16.156 1 98.5 44 GLU B N 1
ATOM 3428 C CA . GLU B 1 44 ? -16.859 -4.98 -14.703 1 98.5 44 GLU B CA 1
ATOM 3429 C C . GLU B 1 44 ? -15.523 -5.246 -14.008 1 98.5 44 GLU B C 1
ATOM 3431 O O . GLU B 1 44 ? -15.188 -4.578 -13.023 1 98.5 44 GLU B O 1
ATOM 3436 N N . LEU B 1 45 ? -14.812 -6.23 -14.523 1 98.75 45 LEU B N 1
ATOM 3437 C CA . LEU B 1 45 ? -13.5 -6.543 -13.969 1 98.75 45 LEU B CA 1
ATOM 3438 C C . LEU B 1 45 ? -12.57 -5.34 -14.062 1 98.75 45 LEU B C 1
ATOM 3440 O O . LEU B 1 45 ? -11.938 -4.965 -13.07 1 98.75 45 LEU B O 1
ATOM 3444 N N . LEU B 1 46 ? -12.539 -4.688 -15.219 1 98.5 46 LEU B N 1
ATOM 3445 C CA . LEU B 1 46 ? -11.672 -3.533 -15.422 1 98.5 46 LEU B CA 1
ATOM 3446 C C . LEU B 1 46 ? -12.078 -2.383 -14.508 1 98.5 46 LEU B C 1
ATOM 3448 O O . LEU B 1 46 ? -11.227 -1.659 -13.992 1 98.5 46 LEU B O 1
ATOM 3452 N N . PHE B 1 47 ? -13.383 -2.23 -14.352 1 98.19 47 PHE B N 1
ATOM 3453 C CA . PHE B 1 47 ? -13.891 -1.191 -13.461 1 98.19 47 PHE B CA 1
ATOM 3454 C C . PHE B 1 47 ? -13.352 -1.372 -12.047 1 98.19 47 PHE B C 1
ATOM 3456 O O . PHE B 1 47 ? -12.844 -0.425 -11.445 1 98.19 47 PHE B O 1
ATOM 3463 N N . HIS B 1 48 ? -13.398 -2.598 -11.492 1 98.62 48 HIS B N 1
ATOM 3464 C CA . HIS B 1 48 ? -12.961 -2.854 -10.125 1 98.62 48 HIS B CA 1
ATOM 3465 C C . HIS B 1 48 ? -11.445 -2.811 -10.016 1 98.62 48 HIS B C 1
ATOM 3467 O O . HIS B 1 48 ? -10.898 -2.395 -8.992 1 98.62 48 HIS B O 1
ATOM 3473 N N . LEU B 1 49 ? -10.75 -3.258 -11.047 1 98.75 49 LEU B N 1
ATOM 3474 C CA . LEU B 1 49 ? -9.297 -3.146 -11.047 1 98.75 49 LEU B CA 1
ATOM 3475 C C . LEU B 1 49 ? -8.867 -1.688 -10.969 1 98.75 49 LEU B C 1
ATOM 3477 O O . LEU B 1 49 ? -7.898 -1.358 -10.281 1 98.75 49 LEU B O 1
ATOM 3481 N N . ASN B 1 50 ? -9.578 -0.807 -11.625 1 97.44 50 ASN B N 1
ATOM 3482 C CA . ASN B 1 50 ? -9.25 0.616 -11.633 1 97.44 50 ASN B CA 1
ATOM 3483 C C . ASN B 1 50 ? -9.688 1.297 -10.344 1 97.44 50 ASN B C 1
ATOM 3485 O O . ASN B 1 50 ? -8.867 1.896 -9.641 1 97.44 50 ASN B O 1
ATOM 3489 N N . GLU B 1 51 ? -10.977 1.125 -10 1 97 51 GLU B N 1
ATOM 3490 C CA . GLU B 1 51 ? -11.578 1.897 -8.914 1 97 51 GLU B CA 1
ATOM 3491 C C . GLU B 1 51 ? -11.188 1.33 -7.551 1 97 51 GLU B C 1
ATOM 3493 O O . GLU B 1 51 ? -10.977 2.082 -6.598 1 97 51 GLU B O 1
ATOM 3498 N N . PHE B 1 52 ? -11.156 0.055 -7.465 1 98.5 52 PHE B N 1
ATOM 3499 C CA . PHE B 1 52 ? -10.945 -0.6 -6.18 1 98.5 52 PHE B CA 1
ATOM 3500 C C . PHE B 1 52 ? -9.469 -0.89 -5.949 1 98.5 52 PHE B C 1
ATOM 3502 O O . PHE B 1 52 ? 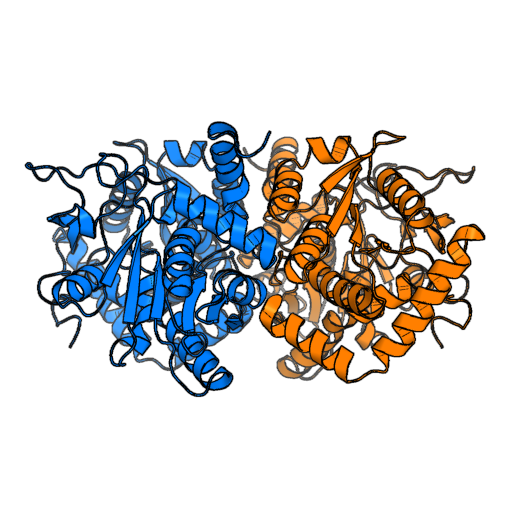-8.922 -0.551 -4.898 1 98.5 52 PHE B O 1
ATOM 3509 N N . SER B 1 53 ? -8.766 -1.456 -6.93 1 98.19 53 SER B N 1
ATOM 3510 C CA . SER B 1 53 ? -7.371 -1.848 -6.75 1 98.19 53 SER B CA 1
ATOM 3511 C C . SER B 1 53 ? -6.434 -0.67 -6.988 1 98.19 53 SER B C 1
ATOM 3513 O O . SER B 1 53 ? -5.328 -0.63 -6.445 1 98.19 53 SER B O 1
ATOM 3515 N N . GLY B 1 54 ? -6.797 0.281 -7.867 1 97.44 54 GLY B N 1
ATOM 3516 C CA . GLY B 1 54 ? -5.992 1.461 -8.148 1 97.44 54 GLY B CA 1
ATOM 3517 C C . GLY B 1 54 ? -5.141 1.321 -9.391 1 97.44 54 GLY B C 1
ATOM 3518 O O . GLY B 1 54 ? -4.113 1.993 -9.523 1 97.44 54 GLY B O 1
ATOM 3519 N N . ARG B 1 55 ? -5.492 0.419 -10.352 1 97.94 55 ARG B N 1
ATOM 3520 C CA . ARG B 1 55 ? -4.754 0.283 -11.602 1 97.94 55 ARG B CA 1
ATOM 3521 C C . ARG B 1 55 ? -5.09 1.42 -12.562 1 97.94 55 ARG B C 1
ATOM 3523 O O . ARG B 1 55 ? -6.129 2.064 -12.43 1 97.94 55 ARG B O 1
ATOM 3530 N N . PRO B 1 56 ? -4.211 1.596 -13.656 1 98.25 56 PRO B N 1
ATOM 3531 C CA . PRO B 1 56 ? -2.957 0.875 -13.883 1 98.25 56 PRO B CA 1
ATOM 3532 C C . PRO B 1 56 ? -1.889 1.204 -12.844 1 98.25 56 PRO B C 1
ATOM 3534 O O . PRO B 1 56 ? -1.873 2.311 -12.297 1 98.25 56 PRO B O 1
ATOM 3537 N N . THR B 1 57 ? -1.07 0.191 -12.508 1 98.38 57 THR B N 1
ATOM 3538 C CA . THR B 1 57 ? 0.068 0.47 -11.641 1 98.38 57 THR B CA 1
ATOM 3539 C C . THR B 1 57 ? 1.201 1.123 -12.43 1 98.38 57 THR B C 1
ATOM 3541 O O . THR B 1 57 ? 1.262 1.006 -13.656 1 98.38 57 THR B O 1
ATOM 3544 N N . ALA B 1 58 ? 2.098 1.738 -11.789 1 98.31 58 ALA B N 1
ATOM 3545 C CA . ALA B 1 58 ? 3.133 2.551 -12.422 1 98.31 58 ALA B CA 1
ATOM 3546 C C . ALA B 1 58 ? 4.238 1.676 -13 1 98.31 58 ALA B C 1
ATOM 3548 O O . ALA B 1 58 ? 4.391 0.516 -12.617 1 98.31 58 ALA B O 1
ATOM 3549 N N . LEU B 1 59 ? 4.91 2.137 -14.031 1 98.69 59 LEU B N 1
ATOM 3550 C CA . LEU B 1 59 ? 6.238 1.719 -14.469 1 98.69 59 LEU B CA 1
ATOM 3551 C C . LEU B 1 59 ? 7.305 2.697 -13.984 1 98.69 59 LEU B C 1
ATOM 3553 O O . LEU B 1 59 ? 7.273 3.879 -14.344 1 98.69 59 LEU B O 1
ATOM 3557 N N . THR B 1 60 ? 8.25 2.25 -13.195 1 98.75 60 THR B N 1
ATOM 3558 C CA . THR B 1 60 ? 9.219 3.143 -12.578 1 98.75 60 THR B CA 1
ATOM 3559 C C . THR B 1 60 ? 10.625 2.85 -13.094 1 98.75 60 THR B C 1
ATOM 3561 O O . THR B 1 60 ? 11.062 1.697 -13.094 1 98.75 60 THR B O 1
ATOM 3564 N N . PHE B 1 61 ? 11.289 3.855 -13.617 1 98.69 61 PHE B N 1
ATOM 3565 C CA . PHE B 1 61 ? 12.703 3.75 -13.953 1 98.69 61 PHE B CA 1
ATOM 3566 C C . PHE B 1 61 ? 13.57 3.871 -12.703 1 98.69 61 PHE B C 1
ATOM 3568 O O . PHE B 1 61 ? 13.531 4.891 -12.008 1 98.69 61 PHE B O 1
ATOM 3575 N N . ALA B 1 62 ? 14.312 2.803 -12.367 1 98.62 62 ALA B N 1
ATOM 3576 C CA . ALA B 1 62 ? 15.211 2.834 -11.219 1 98.62 62 ALA B CA 1
ATOM 3577 C C . ALA B 1 62 ? 16.531 3.523 -11.578 1 98.62 62 ALA B C 1
ATOM 3579 O O . ALA B 1 62 ? 17.562 2.869 -11.711 1 98.62 62 ALA B O 1
ATOM 3580 N N . LYS B 1 63 ? 16.516 4.785 -11.578 1 98.31 63 LYS B N 1
ATOM 3581 C CA . LYS B 1 63 ? 17.594 5.602 -12.109 1 98.31 63 LYS B CA 1
ATOM 3582 C C . LYS B 1 63 ? 18.859 5.445 -11.266 1 98.31 63 LYS B C 1
ATOM 3584 O O . LYS B 1 63 ? 19.953 5.254 -11.805 1 98.31 63 LYS B O 1
ATOM 3589 N N . ASN B 1 64 ? 18.719 5.543 -9.922 1 98.5 64 ASN B N 1
ATOM 3590 C CA . ASN B 1 64 ? 19.875 5.508 -9.039 1 98.5 64 ASN B CA 1
ATOM 3591 C C . ASN B 1 64 ? 20.609 4.172 -9.117 1 98.5 64 ASN B C 1
ATOM 3593 O O . ASN B 1 64 ? 21.844 4.133 -9.18 1 98.5 64 ASN B O 1
ATOM 3597 N N . ILE B 1 65 ? 19.875 3.129 -9.148 1 98.56 65 ILE B N 1
ATOM 3598 C CA . ILE B 1 65 ? 20.438 1.791 -9.25 1 98.56 65 ILE B CA 1
ATOM 3599 C C . ILE B 1 65 ? 21.109 1.611 -10.617 1 98.56 65 ILE B C 1
ATOM 3601 O O . ILE B 1 65 ? 22.203 1.064 -10.711 1 98.56 65 ILE B O 1
ATOM 3605 N N . THR B 1 66 ? 20.422 2.014 -11.633 1 98.75 66 THR B N 1
ATOM 3606 C CA . THR B 1 66 ? 20.953 1.93 -12.984 1 98.75 66 THR B CA 1
ATOM 3607 C C . THR B 1 66 ? 22.312 2.631 -13.07 1 98.75 66 THR B C 1
ATOM 3609 O O . THR B 1 66 ? 23.266 2.08 -13.625 1 98.75 66 THR B O 1
ATOM 3612 N N . GLU B 1 67 ? 22.359 3.816 -12.508 1 98.38 67 GLU B N 1
ATOM 3613 C CA . GLU B 1 67 ? 23.594 4.602 -12.531 1 98.38 67 GLU B CA 1
ATOM 3614 C C . GLU B 1 67 ? 24.688 3.92 -11.727 1 98.38 67 GLU B C 1
ATOM 3616 O O . GLU B 1 67 ? 25.844 3.885 -12.156 1 98.38 67 GLU B O 1
ATOM 3621 N N . GLU B 1 68 ? 24.344 3.385 -10.609 1 98.06 68 GLU B N 1
ATOM 3622 C CA . GLU B 1 68 ? 25.328 2.74 -9.742 1 98.06 68 GLU B CA 1
ATOM 3623 C C . GLU B 1 68 ? 25.859 1.455 -10.375 1 98.06 68 GLU B C 1
ATOM 3625 O O . GLU B 1 68 ? 27.047 1.144 -10.266 1 98.06 68 GLU B O 1
ATOM 3630 N N . LEU B 1 69 ? 24.953 0.714 -10.977 1 98.25 69 LEU B N 1
ATOM 3631 C CA . LEU B 1 69 ? 25.344 -0.546 -11.602 1 98.25 69 LEU B CA 1
ATOM 3632 C C . LEU B 1 69 ? 26.125 -0.298 -12.875 1 98.25 69 LEU B C 1
ATOM 3634 O O . LEU B 1 69 ? 26.906 -1.157 -13.312 1 98.25 69 LEU B O 1
ATOM 3638 N N . ASN B 1 70 ? 25.984 0.835 -13.445 1 98.06 70 ASN B N 1
ATOM 3639 C CA . ASN B 1 70 ? 26.688 1.232 -14.656 1 98.06 70 ASN B CA 1
ATOM 3640 C C . ASN B 1 70 ? 26.484 0.212 -15.773 1 98.06 70 ASN B C 1
ATOM 3642 O O . ASN B 1 70 ? 27.469 -0.247 -16.375 1 98.06 70 ASN B O 1
ATOM 3646 N N . GLY B 1 71 ? 25.297 -0.247 -15.992 1 98.25 71 GLY B N 1
ATOM 3647 C CA . GLY B 1 71 ? 24.906 -1.216 -17 1 98.25 71 GLY B CA 1
ATOM 3648 C C . GLY B 1 71 ? 23.531 -0.938 -17.594 1 98.25 71 GLY B C 1
ATOM 3649 O O . GLY B 1 71 ? 23.234 0.195 -17.984 1 98.25 71 GLY B O 1
ATOM 3650 N N . ALA B 1 72 ? 22.75 -1.975 -17.781 1 98.81 72 ALA B N 1
ATOM 3651 C CA . ALA B 1 72 ? 21.453 -1.854 -18.406 1 98.81 72 ALA B CA 1
ATOM 3652 C C . ALA B 1 72 ? 20.484 -1.035 -17.547 1 98.81 72 ALA B C 1
ATOM 3654 O O . ALA B 1 72 ? 20.641 -0.974 -16.328 1 98.81 72 ALA B O 1
ATOM 3655 N N . LYS B 1 73 ? 19.516 -0.39 -18.188 1 98.88 73 LYS B N 1
ATOM 3656 C CA . LYS B 1 73 ? 18.438 0.3 -17.484 1 98.88 73 LYS B CA 1
ATOM 3657 C C . LYS B 1 73 ? 17.547 -0.689 -16.75 1 98.88 73 LYS B C 1
ATOM 3659 O O . LYS B 1 73 ? 17.203 -1.742 -17.281 1 98.88 73 LYS B O 1
ATOM 3664 N N . ILE B 1 74 ? 17.297 -0.356 -15.562 1 98.94 74 ILE B N 1
ATOM 3665 C CA . ILE B 1 74 ? 16.406 -1.19 -14.758 1 98.94 74 ILE B CA 1
ATOM 3666 C C . ILE B 1 74 ? 15.055 -0.513 -14.625 1 98.94 74 ILE B C 1
ATOM 3668 O O . ILE B 1 74 ? 14.961 0.622 -14.148 1 98.94 74 ILE B O 1
ATOM 3672 N N . TYR B 1 75 ? 13.984 -1.182 -15.031 1 98.94 75 TYR B N 1
ATOM 3673 C CA . TYR B 1 75 ? 12.609 -0.737 -14.867 1 98.94 75 TYR B CA 1
ATOM 3674 C C . TYR B 1 75 ? 11.828 -1.681 -13.953 1 98.94 75 TYR B C 1
ATOM 3676 O O . TYR B 1 75 ? 12.07 -2.891 -13.961 1 98.94 75 TYR B O 1
ATOM 3684 N N . LEU B 1 76 ? 10.953 -1.094 -13.188 1 98.94 76 LEU B N 1
ATOM 3685 C CA . LEU B 1 76 ? 10.117 -1.854 -12.258 1 98.94 76 LEU B CA 1
ATOM 3686 C C . LEU B 1 76 ? 8.641 -1.702 -12.609 1 98.94 76 LEU B C 1
ATOM 3688 O O . LEU B 1 76 ? 8.117 -0.585 -12.648 1 98.94 76 LEU B O 1
ATOM 3692 N N . LYS B 1 77 ? 7.918 -2.771 -12.945 1 98.94 77 LYS B N 1
ATOM 3693 C CA . LYS B 1 77 ? 6.457 -2.756 -12.961 1 98.94 77 LYS B CA 1
ATOM 3694 C C . LYS B 1 77 ? 5.895 -2.869 -11.547 1 98.94 77 LYS B C 1
ATOM 3696 O O . LYS B 1 77 ? 6.016 -3.916 -10.906 1 98.94 77 LYS B O 1
ATOM 3701 N N . ARG B 1 78 ? 5.227 -1.856 -11.047 1 98.81 78 ARG B N 1
ATOM 3702 C CA . ARG B 1 78 ? 4.988 -1.588 -9.633 1 98.81 78 ARG B CA 1
ATOM 3703 C C . ARG B 1 78 ? 3.691 -2.234 -9.164 1 98.81 78 ARG B C 1
ATOM 3705 O O . ARG B 1 78 ? 2.824 -1.563 -8.602 1 98.81 78 ARG B O 1
ATOM 3712 N N . GLU B 1 79 ? 3.637 -3.555 -9.25 1 98.69 79 GLU B N 1
ATOM 3713 C CA . GLU B 1 79 ? 2.459 -4.27 -8.766 1 98.69 79 GLU B CA 1
ATOM 3714 C C . GLU B 1 79 ? 2.322 -4.145 -7.246 1 98.69 79 GLU B C 1
ATOM 3716 O O . GLU B 1 79 ? 1.26 -4.426 -6.688 1 98.69 79 GLU B O 1
ATOM 3721 N N . ASP B 1 80 ? 3.396 -3.713 -6.555 1 97.88 80 ASP B N 1
ATOM 3722 C CA . ASP B 1 80 ? 3.365 -3.445 -5.121 1 97.88 80 ASP B CA 1
ATOM 3723 C C . ASP B 1 80 ? 2.416 -2.293 -4.797 1 97.88 80 ASP B C 1
ATOM 3725 O O . ASP B 1 80 ? 2.02 -2.113 -3.645 1 97.88 80 ASP B O 1
ATOM 3729 N N . LEU B 1 81 ? 1.98 -1.537 -5.773 1 98.12 81 LEU B N 1
ATOM 3730 C CA . LEU B 1 81 ? 1.149 -0.359 -5.551 1 98.12 81 LEU B CA 1
ATOM 3731 C C . LEU B 1 81 ? -0.331 -0.718 -5.621 1 98.12 81 LEU B C 1
ATOM 3733 O O . LEU B 1 81 ? -1.192 0.128 -5.367 1 98.12 81 LEU B O 1
ATOM 3737 N N . ASN B 1 82 ? -0.641 -1.989 -5.883 1 98.19 82 ASN B N 1
ATOM 3738 C CA . ASN B 1 82 ? -2.033 -2.424 -5.848 1 98.19 82 ASN B CA 1
ATOM 3739 C C . ASN B 1 82 ? -2.613 -2.326 -4.438 1 98.19 82 ASN B C 1
ATOM 3741 O O . ASN B 1 82 ? -1.876 -2.389 -3.453 1 98.19 82 ASN B O 1
ATOM 3745 N N . HIS B 1 83 ? -4.004 -2.16 -4.43 1 97.75 83 HIS B N 1
ATOM 3746 C CA . HIS B 1 83 ? -4.68 -2.428 -3.166 1 97.75 83 HIS B CA 1
ATOM 3747 C C . HIS B 1 83 ? -4.258 -3.777 -2.592 1 97.75 83 HIS B C 1
ATOM 3749 O O . HIS B 1 83 ? -4.031 -4.73 -3.34 1 97.75 83 HIS B O 1
ATOM 3755 N N . THR B 1 84 ? -3.982 -3.838 -1.329 1 95.56 84 THR B N 1
ATOM 3756 C CA . THR B 1 84 ? -3.48 -4.977 -0.567 1 95.56 84 THR B CA 1
ATOM 3757 C C . THR B 1 84 ? -1.964 -5.09 -0.706 1 95.56 84 THR B C 1
ATOM 3759 O O . THR B 1 84 ? -1.322 -5.832 0.042 1 95.56 84 THR B O 1
ATOM 3762 N N . GLY B 1 85 ? -1.341 -4.449 -1.727 1 96.19 85 GLY B N 1
ATOM 3763 C CA . GLY B 1 85 ? 0.108 -4.316 -1.756 1 96.19 85 GLY B CA 1
ATOM 3764 C C . GLY B 1 85 ? 0.784 -5.363 -2.623 1 96.19 85 GLY B C 1
ATOM 3765 O O . GLY B 1 85 ? 1.999 -5.555 -2.539 1 96.19 85 GLY B O 1
ATOM 3766 N N . ALA B 1 86 ? 0.01 -6.078 -3.498 1 97.12 86 ALA B N 1
ATOM 3767 C CA . ALA B 1 86 ? 0.628 -7.109 -4.324 1 97.12 86 ALA B CA 1
ATOM 3768 C C . ALA B 1 86 ? -0.247 -7.441 -5.531 1 97.12 86 ALA B C 1
ATOM 3770 O O . ALA B 1 86 ? -1.384 -6.977 -5.629 1 97.12 86 ALA B O 1
ATOM 3771 N N . HIS B 1 87 ? 0.281 -8.242 -6.402 1 98.19 87 HIS B N 1
ATOM 3772 C CA . HIS B 1 87 ? -0.386 -8.664 -7.629 1 98.19 87 HIS B CA 1
ATOM 3773 C C . HIS B 1 87 ? -1.55 -9.602 -7.332 1 98.19 87 HIS B C 1
ATOM 3775 O O . HIS B 1 87 ? -2.414 -9.812 -8.188 1 98.19 87 HIS B O 1
ATOM 3781 N N . LYS B 1 88 ? -1.617 -10.211 -6.125 1 97.75 88 LYS B N 1
ATOM 3782 C CA . LYS B 1 88 ? -2.604 -11.242 -5.801 1 97.75 88 LYS B CA 1
ATOM 3783 C C . LYS B 1 88 ? -4.023 -10.703 -5.93 1 97.75 88 LYS B C 1
ATOM 3785 O O . LYS B 1 88 ? -4.949 -11.445 -6.266 1 97.75 88 LYS B O 1
ATOM 3790 N N . ILE B 1 89 ? -4.176 -9.406 -5.758 1 98.5 89 ILE B N 1
ATOM 3791 C CA . ILE B 1 89 ? -5.504 -8.797 -5.734 1 98.5 89 ILE B CA 1
ATOM 3792 C C . ILE B 1 89 ? -6.121 -8.852 -7.129 1 98.5 89 ILE B C 1
ATOM 3794 O O . ILE B 1 89 ? -7.344 -8.922 -7.273 1 98.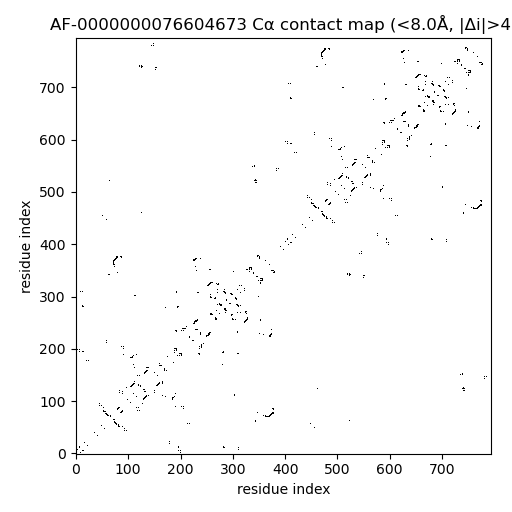5 89 ILE B O 1
ATOM 3798 N N . ASN B 1 90 ? -5.309 -8.859 -8.258 1 98.69 90 ASN B N 1
ATOM 3799 C CA . ASN B 1 90 ? -5.828 -8.945 -9.617 1 98.69 90 ASN B CA 1
ATOM 3800 C C . ASN B 1 90 ? -6.684 -10.195 -9.82 1 98.69 90 ASN B C 1
ATOM 3802 O O . ASN B 1 90 ? -7.852 -10.094 -10.203 1 98.69 90 ASN B O 1
ATOM 3806 N N . ASN B 1 91 ? -6.047 -11.273 -9.469 1 98.5 91 ASN B N 1
ATOM 3807 C CA . ASN B 1 91 ? -6.688 -12.578 -9.594 1 98.5 91 ASN B CA 1
ATOM 3808 C C . ASN B 1 91 ? -7.848 -12.727 -8.617 1 98.5 91 ASN B C 1
ATOM 3810 O O . ASN B 1 91 ? -8.891 -13.289 -8.961 1 98.5 91 ASN B O 1
ATOM 3814 N N . ALA B 1 92 ? -7.688 -12.266 -7.426 1 98.75 92 ALA B N 1
ATOM 3815 C CA . ALA B 1 92 ? -8.719 -12.391 -6.395 1 98.75 92 ALA B CA 1
ATOM 3816 C C . ALA B 1 92 ? -9.992 -11.664 -6.805 1 98.75 92 ALA B C 1
ATOM 3818 O O . ALA B 1 92 ? -11.102 -12.195 -6.652 1 98.75 92 ALA B O 1
ATOM 3819 N N . ILE B 1 93 ? -9.883 -10.43 -7.332 1 98.88 93 ILE B N 1
ATOM 3820 C CA . ILE B 1 93 ? -11.047 -9.672 -7.785 1 98.88 93 ILE B CA 1
ATOM 3821 C C . ILE B 1 93 ? -11.773 -10.453 -8.883 1 98.88 93 ILE B C 1
ATOM 3823 O O . ILE B 1 93 ? -12.992 -10.617 -8.836 1 98.88 93 ILE B O 1
ATOM 3827 N N . ALA B 1 94 ? -11 -10.938 -9.828 1 98.94 94 ALA B N 1
ATOM 3828 C CA . ALA B 1 94 ? -11.578 -11.633 -10.969 1 98.94 94 ALA B CA 1
ATOM 3829 C C . ALA B 1 94 ? -12.305 -12.906 -10.539 1 98.94 94 ALA B C 1
ATOM 3831 O O . ALA B 1 94 ? -13.422 -13.172 -10.969 1 98.94 94 ALA B O 1
ATOM 3832 N N . GLN B 1 95 ? -11.672 -13.672 -9.695 1 98.88 95 GLN B N 1
ATOM 3833 C CA . GLN B 1 95 ? -12.281 -14.922 -9.258 1 98.88 95 GLN B CA 1
ATOM 3834 C C . GLN B 1 95 ? -13.5 -14.664 -8.375 1 98.88 95 GLN B C 1
ATOM 3836 O O . GLN B 1 95 ? -14.461 -15.438 -8.391 1 98.88 95 GLN B O 1
ATOM 3841 N N . ALA B 1 96 ? -13.477 -13.625 -7.582 1 98.88 96 ALA B N 1
ATOM 3842 C CA . ALA B 1 96 ? -14.664 -13.273 -6.797 1 98.88 96 ALA B CA 1
ATOM 3843 C C . ALA B 1 96 ? -15.844 -12.945 -7.703 1 98.88 96 ALA B C 1
ATOM 3845 O O . ALA B 1 96 ? -16.969 -13.375 -7.453 1 98.88 96 ALA B O 1
ATOM 3846 N N . LEU B 1 97 ? -15.602 -12.164 -8.766 1 98.81 97 LEU B N 1
ATOM 3847 C CA . LEU B 1 97 ? -16.641 -11.836 -9.727 1 98.81 97 LEU B CA 1
ATOM 3848 C C . LEU B 1 97 ? -17.172 -13.094 -10.406 1 98.81 97 LEU B C 1
ATOM 3850 O O . LEU B 1 97 ? -18.375 -13.227 -10.633 1 98.81 97 LEU B O 1
ATOM 3854 N N . LEU B 1 98 ? -16.234 -13.992 -10.727 1 98.88 98 LEU B N 1
ATOM 3855 C CA . LEU B 1 98 ? -16.625 -15.25 -11.344 1 98.88 98 LEU B CA 1
ATOM 3856 C C . LEU B 1 98 ? -17.469 -16.078 -10.383 1 98.88 98 LEU B C 1
ATOM 3858 O O . LEU B 1 98 ? -18.453 -16.703 -10.789 1 98.88 98 LEU B O 1
ATOM 3862 N N . ALA B 1 99 ? -17.047 -16.125 -9.109 1 98.75 99 ALA B N 1
ATOM 3863 C CA . ALA B 1 99 ? -17.812 -16.844 -8.086 1 98.75 99 ALA B CA 1
ATOM 3864 C C . ALA B 1 99 ? -19.25 -16.328 -8.031 1 98.75 99 ALA B C 1
ATOM 3866 O O . ALA B 1 99 ? -20.203 -17.125 -8.039 1 98.75 99 ALA B O 1
ATOM 3867 N N . LYS B 1 100 ? -19.422 -15.039 -8.023 1 98.5 100 LYS B N 1
ATOM 3868 C CA . LYS B 1 100 ? -20.75 -14.445 -7.996 1 98.5 100 LYS B CA 1
ATOM 3869 C C . LYS B 1 100 ? -21.547 -14.812 -9.242 1 98.5 100 LYS B C 1
ATOM 3871 O O . LYS B 1 100 ? -22.734 -15.141 -9.156 1 98.5 100 LYS B O 1
ATOM 3876 N N . ARG B 1 101 ? -20.906 -14.727 -10.375 1 98.19 101 ARG B N 1
ATOM 3877 C CA . ARG B 1 101 ? -21.547 -15.07 -11.633 1 98.19 101 ARG B CA 1
ATOM 3878 C C . ARG B 1 101 ? -22.047 -16.516 -11.617 1 98.19 101 ARG B C 1
ATOM 3880 O O . ARG B 1 101 ? -23.094 -16.812 -12.188 1 98.19 101 ARG B O 1
ATOM 3887 N N . LEU B 1 102 ? -21.344 -17.406 -10.969 1 98.06 102 LEU B N 1
ATOM 3888 C CA . LEU B 1 102 ? -21.672 -18.828 -10.922 1 98.06 102 LEU B CA 1
ATOM 3889 C C . LEU B 1 102 ? -22.656 -19.109 -9.789 1 98.06 102 LEU B C 1
ATOM 3891 O O . LEU B 1 102 ? -22.984 -20.266 -9.523 1 98.06 102 LEU B O 1
ATOM 3895 N N . GLY B 1 103 ? -23.016 -18.094 -9.086 1 97.69 103 GLY B N 1
ATOM 3896 C CA . GLY B 1 103 ? -24.047 -18.219 -8.055 1 97.69 103 GLY B CA 1
ATOM 3897 C C . GLY B 1 103 ? -23.484 -18.703 -6.73 1 97.69 103 GLY B C 1
ATOM 3898 O O . GLY B 1 103 ? -24.25 -19.125 -5.852 1 97.69 103 GLY B O 1
ATOM 3899 N N . LYS B 1 104 ? -22.172 -18.703 -6.609 1 98.38 104 LYS B N 1
ATOM 3900 C CA . LYS B 1 104 ? -21.562 -19.109 -5.348 1 98.38 104 LYS B CA 1
ATOM 3901 C C . LYS B 1 104 ? -21.625 -17.984 -4.32 1 98.38 104 LYS B C 1
ATOM 3903 O O . LYS B 1 104 ? -21.547 -16.797 -4.68 1 98.38 104 LYS B O 1
ATOM 3908 N N . LYS B 1 105 ? -21.719 -18.344 -3.025 1 98.38 105 LYS B N 1
ATOM 3909 C CA . LYS B 1 105 ? -21.891 -17.359 -1.972 1 98.38 105 LYS B CA 1
ATOM 3910 C C . LYS B 1 105 ? -20.703 -17.344 -1.02 1 98.38 105 LYS B C 1
ATOM 3912 O O . LYS B 1 105 ? -20.531 -16.406 -0.234 1 98.38 105 LYS B O 1
ATOM 3917 N N . LYS B 1 106 ? -19.891 -18.359 -1.153 1 98.56 106 LYS B N 1
ATOM 3918 C CA . LYS B 1 106 ? -18.797 -18.547 -0.204 1 98.56 106 LYS B CA 1
ATOM 3919 C C . LYS B 1 106 ? -17.484 -18.828 -0.928 1 98.56 106 LYS B C 1
ATOM 3921 O O . LYS B 1 106 ? -17.453 -19.516 -1.946 1 98.56 106 LYS B O 1
ATOM 3926 N N . ILE B 1 107 ? -16.453 -18.219 -0.384 1 98.38 107 ILE B N 1
ATOM 3927 C CA . ILE B 1 107 ? -15.109 -18.406 -0.921 1 98.38 107 ILE B CA 1
ATOM 3928 C C . ILE B 1 107 ? -14.281 -19.266 0.037 1 98.38 107 ILE B C 1
ATOM 3930 O O . ILE B 1 107 ? -14.344 -19.078 1.255 1 98.38 107 ILE B O 1
ATOM 3934 N N . ILE B 1 108 ? -13.578 -20.188 -0.59 1 97.44 108 ILE B N 1
ATOM 3935 C CA . ILE B 1 108 ? -12.555 -20.953 0.099 1 97.44 108 ILE B CA 1
ATOM 3936 C C . ILE B 1 108 ? -11.18 -20.594 -0.459 1 97.44 108 ILE B C 1
ATOM 3938 O O . ILE B 1 108 ? -11.016 -20.453 -1.672 1 97.44 108 ILE B O 1
ATOM 3942 N N . ALA B 1 109 ? -10.25 -20.375 0.488 1 96.56 109 ALA B N 1
ATOM 3943 C CA . ALA B 1 109 ? -8.859 -20.172 0.078 1 96.56 109 ALA B CA 1
ATOM 3944 C C . ALA B 1 109 ? -7.895 -20.859 1.037 1 96.56 109 ALA B C 1
ATOM 3946 O O . ALA B 1 109 ? -8.289 -21.297 2.119 1 96.56 109 ALA B O 1
ATOM 3947 N N . GLU B 1 110 ? -6.742 -21.141 0.611 1 91.69 110 GLU B N 1
ATOM 3948 C CA . GLU B 1 110 ? -5.637 -21.609 1.446 1 91.69 110 GLU B CA 1
ATOM 3949 C C . GLU B 1 110 ? -4.469 -20.625 1.405 1 91.69 110 GLU B C 1
ATOM 3951 O O . GLU B 1 110 ? -4.312 -19.875 0.438 1 91.69 110 GLU B O 1
ATOM 3956 N N . THR B 1 111 ? -3.844 -20.625 2.594 1 82.81 111 THR B N 1
ATOM 3957 C CA . THR B 1 111 ? -2.658 -19.781 2.543 1 82.81 111 THR B CA 1
ATOM 3958 C C . THR B 1 111 ? -1.601 -20.266 3.529 1 82.81 111 THR B C 1
ATOM 3960 O O . THR B 1 111 ? -1.885 -21.109 4.391 1 82.81 111 THR B O 1
ATOM 3963 N N . GLY B 1 112 ? -0.429 -19.875 3.217 1 75.31 112 GLY B N 1
ATOM 3964 C CA . GLY B 1 112 ? 0.646 -19.812 4.195 1 75.31 112 GLY B CA 1
ATOM 3965 C C . GLY B 1 112 ? 0.915 -18.406 4.695 1 75.31 112 GLY B C 1
ATOM 3966 O O . GLY B 1 112 ? -0.008 -17.703 5.117 1 75.31 112 GLY B O 1
ATOM 3967 N N . ALA B 1 113 ? 2.164 -18 4.738 1 65.81 113 ALA B N 1
ATOM 3968 C CA . ALA B 1 113 ? 2.582 -16.672 5.207 1 65.81 113 ALA B CA 1
ATOM 3969 C C . ALA B 1 113 ? 2.389 -15.625 4.121 1 65.81 113 ALA B C 1
ATOM 3971 O O . ALA B 1 113 ? 2.475 -14.422 4.391 1 65.81 113 ALA B O 1
ATOM 3972 N N . GLY B 1 114 ? 1.926 -15.992 3 1 74.38 114 GLY B N 1
ATOM 3973 C CA . GLY B 1 114 ? 1.847 -15.117 1.845 1 74.38 114 GLY B CA 1
ATOM 3974 C C . GLY B 1 114 ? 0.639 -14.195 1.874 1 74.38 114 GLY B C 1
ATOM 3975 O O . GLY B 1 114 ? 0.085 -13.93 2.941 1 74.38 114 GLY B O 1
ATOM 3976 N N . GLN B 1 115 ? 0.286 -13.562 0.703 1 88.06 115 GLN B N 1
ATOM 3977 C CA . GLN B 1 115 ? -0.685 -12.484 0.583 1 88.06 115 GLN B CA 1
ATOM 3978 C C . GLN B 1 115 ? -2.027 -13 0.075 1 88.06 115 GLN B C 1
ATOM 3980 O O . GLN B 1 115 ? -3.023 -12.273 0.088 1 88.06 115 GLN B O 1
ATOM 3985 N N . HIS B 1 116 ? -2.104 -14.195 -0.343 1 93.88 116 HIS B N 1
ATOM 3986 C CA . HIS B 1 116 ? -3.311 -14.688 -1.002 1 93.88 116 HIS B CA 1
ATOM 3987 C C . HIS B 1 116 ? -4.492 -14.703 -0.041 1 93.88 116 HIS B C 1
ATOM 3989 O O . HIS B 1 116 ? -5.613 -14.359 -0.422 1 93.88 116 HIS B O 1
ATOM 3995 N N . GLY B 1 117 ? -4.254 -15.227 1.211 1 94.81 117 GLY B N 1
ATOM 3996 C CA . GLY B 1 117 ? -5.328 -15.219 2.191 1 94.81 117 GLY B CA 1
ATOM 3997 C C . GLY B 1 117 ? -5.922 -13.844 2.422 1 94.81 117 GLY B C 1
ATOM 3998 O O . GLY B 1 117 ? -7.145 -13.695 2.482 1 94.81 117 GLY B O 1
ATOM 3999 N N . VAL B 1 118 ? -5.074 -12.859 2.508 1 94.69 118 VAL B N 1
ATOM 4000 C CA . VAL B 1 118 ? -5.516 -11.484 2.729 1 94.69 118 VAL B CA 1
ATOM 4001 C C . VAL B 1 118 ? -6.277 -10.984 1.503 1 94.69 118 VAL B C 1
ATOM 4003 O O . VAL B 1 118 ? -7.305 -10.312 1.634 1 94.69 118 VAL B O 1
ATOM 4006 N N . ALA B 1 119 ? -5.781 -11.273 0.324 1 97.62 119 ALA B N 1
ATOM 4007 C CA . ALA B 1 119 ? -6.469 -10.883 -0.904 1 97.62 119 ALA B CA 1
ATOM 4008 C C . ALA B 1 119 ? -7.855 -11.516 -0.983 1 97.62 119 ALA B C 1
ATOM 4010 O O . ALA B 1 119 ? -8.828 -10.852 -1.356 1 97.62 119 ALA B O 1
ATOM 4011 N N . ALA B 1 120 ? -7.934 -12.789 -0.608 1 98.31 120 ALA B N 1
ATOM 4012 C CA . ALA B 1 120 ? -9.211 -13.5 -0.631 1 98.31 120 ALA B CA 1
ATOM 4013 C C . ALA B 1 120 ? -10.195 -12.883 0.352 1 98.31 120 ALA B C 1
ATOM 4015 O O . ALA B 1 120 ? -11.359 -12.641 0.007 1 98.31 120 ALA B O 1
ATOM 4016 N N . ALA B 1 121 ? -9.711 -12.656 1.549 1 98.19 121 ALA B N 1
ATOM 4017 C CA . ALA B 1 121 ? -10.547 -12.023 2.559 1 98.19 121 ALA B CA 1
ATOM 4018 C C . ALA B 1 121 ? -11.023 -10.648 2.094 1 98.19 121 ALA B C 1
ATOM 4020 O O . ALA B 1 121 ? -12.18 -10.281 2.297 1 98.19 121 ALA B O 1
ATOM 4021 N N . THR B 1 122 ? -10.172 -9.922 1.494 1 98.56 122 THR B N 1
ATOM 4022 C CA . THR B 1 122 ? -10.438 -8.57 1.017 1 98.56 122 THR B CA 1
ATOM 4023 C C . THR B 1 122 ? -11.57 -8.57 -0.014 1 98.56 122 THR B C 1
ATOM 4025 O O . THR B 1 122 ? -12.531 -7.82 0.111 1 98.56 122 THR B O 1
ATOM 4028 N N . VAL B 1 123 ? -11.461 -9.43 -0.991 1 98.81 123 VAL B N 1
ATOM 4029 C CA . VAL B 1 123 ? -12.438 -9.391 -2.074 1 98.81 123 VAL B CA 1
ATOM 4030 C C . VAL B 1 123 ? -13.742 -10.023 -1.608 1 98.81 123 VAL B C 1
ATOM 4032 O O . VAL B 1 123 ? -14.828 -9.641 -2.062 1 98.81 123 VAL B O 1
ATOM 4035 N N . ALA B 1 124 ? -13.625 -11.031 -0.697 1 98.81 124 ALA B N 1
ATOM 4036 C CA . ALA B 1 124 ? -14.859 -11.57 -0.13 1 98.81 124 ALA B CA 1
ATOM 4037 C C . ALA B 1 124 ? -15.664 -10.484 0.576 1 98.81 124 ALA B C 1
ATOM 4039 O O . ALA B 1 124 ? -16.875 -10.375 0.385 1 98.81 124 ALA B O 1
ATOM 4040 N N . ALA B 1 125 ? -15.016 -9.688 1.366 1 98.62 125 ALA B N 1
ATOM 4041 C CA . ALA B 1 125 ? -15.664 -8.562 2.031 1 98.62 125 ALA B CA 1
ATOM 4042 C C . ALA B 1 125 ? -16.266 -7.602 1.015 1 98.62 125 ALA B C 1
ATOM 4044 O O . ALA B 1 125 ? -17.453 -7.285 1.084 1 98.62 125 ALA B O 1
ATOM 4045 N N . LYS B 1 126 ? -15.539 -7.188 0.014 1 98.75 126 LYS B N 1
ATOM 4046 C CA . LYS B 1 126 ? -15.945 -6.219 -0.998 1 98.75 126 LYS B CA 1
ATOM 4047 C C . LYS B 1 126 ? -17.188 -6.691 -1.747 1 98.75 126 LYS B C 1
ATOM 4049 O O . LYS B 1 126 ? -18.078 -5.891 -2.053 1 98.75 126 LYS B O 1
ATOM 4054 N N . PHE B 1 127 ? -17.234 -7.98 -2.012 1 98.69 127 PHE B N 1
ATOM 4055 C CA . PHE B 1 127 ? -18.281 -8.469 -2.908 1 98.69 127 PHE B CA 1
ATOM 4056 C C . PHE B 1 127 ? -19.375 -9.195 -2.129 1 98.69 127 PHE B C 1
ATOM 4058 O O . PHE B 1 127 ? -20.25 -9.836 -2.721 1 98.69 127 PHE B O 1
ATOM 4065 N N . GLY B 1 128 ? -19.328 -9.125 -0.809 1 98 128 GLY B N 1
ATOM 4066 C CA . GLY B 1 128 ? -20.391 -9.648 0.035 1 98 128 GLY B CA 1
ATOM 4067 C C . GLY B 1 128 ? -20.406 -11.164 0.1 1 98 128 GLY B C 1
ATOM 4068 O O . GLY B 1 128 ? -21.484 -11.773 0.1 1 98 128 GLY B O 1
ATOM 4069 N N . LEU B 1 129 ? -19.25 -11.828 0.033 1 98.69 129 LEU B N 1
ATOM 4070 C CA . LEU B 1 129 ? -19.109 -13.281 0.104 1 98.69 129 LEU B CA 1
ATOM 4071 C C . LEU B 1 129 ? -18.578 -13.711 1.465 1 98.69 129 LEU B C 1
ATOM 4073 O O . LEU B 1 129 ? -17.828 -12.961 2.105 1 98.69 129 LEU B O 1
ATOM 4077 N N . GLU B 1 130 ? -19 -14.883 1.94 1 98.5 130 GLU B N 1
ATOM 4078 C CA . GLU B 1 130 ? -18.312 -15.484 3.08 1 98.5 130 GLU B CA 1
ATOM 4079 C C . GLU B 1 130 ? -16.953 -16.031 2.678 1 98.5 130 GLU B C 1
ATOM 4081 O O . GLU B 1 130 ? -16.734 -16.406 1.521 1 98.5 130 GLU B O 1
ATOM 4086 N N . CYS B 1 131 ? -16.016 -16.016 3.629 1 98.38 131 CYS B N 1
ATOM 4087 C CA . CYS B 1 131 ? -14.672 -16.438 3.266 1 98.38 131 CYS B CA 1
ATOM 4088 C C . CYS B 1 131 ? -14.062 -17.312 4.355 1 98.38 131 CYS B C 1
ATOM 4090 O O . CYS B 1 131 ? -14 -16.906 5.516 1 98.38 131 CYS B O 1
ATOM 4092 N N . LYS B 1 132 ? -13.68 -18.484 3.99 1 97.88 132 LYS B N 1
ATOM 4093 C CA . LYS B 1 132 ? -12.898 -19.391 4.824 1 97.88 132 LYS B CA 1
ATOM 4094 C C . LYS B 1 132 ? -11.484 -19.562 4.277 1 97.88 132 LYS B C 1
ATOM 4096 O O . LYS B 1 132 ? -11.297 -19.969 3.129 1 97.88 132 LYS B O 1
ATOM 4101 N N . VAL B 1 133 ? -10.539 -19.234 5.113 1 96.94 133 VAL B N 1
ATOM 4102 C CA . VAL B 1 133 ? -9.148 -19.375 4.711 1 96.94 133 VAL B CA 1
ATOM 4103 C C . VAL B 1 133 ? -8.477 -20.469 5.539 1 96.94 133 VAL B C 1
ATOM 4105 O O . VAL B 1 133 ? -8.32 -20.328 6.754 1 96.94 133 VAL B O 1
ATOM 4108 N N . PHE B 1 134 ? -8.039 -21.516 4.867 1 95.19 134 PHE B N 1
ATOM 4109 C CA . PHE B 1 134 ? -7.305 -22.594 5.516 1 95.19 134 PHE B CA 1
ATOM 4110 C C . PHE B 1 134 ? -5.828 -22.25 5.641 1 95.19 134 PHE B C 1
ATOM 4112 O O . PHE B 1 134 ? -5.184 -21.891 4.652 1 95.19 134 PHE B O 1
ATOM 4119 N N . MET B 1 135 ? -5.367 -22.312 6.82 1 91.06 135 MET B N 1
ATOM 4120 C CA . MET B 1 135 ? -3.982 -21.938 7.078 1 91.06 135 MET B CA 1
ATOM 4121 C C . MET B 1 135 ? -3.322 -22.906 8.047 1 91.06 135 MET B C 1
ATOM 4123 O O . MET B 1 135 ? -3.945 -23.359 9.016 1 91.06 135 MET B O 1
ATOM 4127 N N . GLY B 1 136 ? -2.074 -23.312 7.738 1 86.88 136 GLY B N 1
ATOM 4128 C CA . GLY B 1 136 ? -1.355 -24.188 8.656 1 86.88 136 GLY B CA 1
ATOM 4129 C C . GLY B 1 136 ? -1.185 -23.594 10.039 1 86.88 136 GLY B C 1
ATOM 4130 O O . GLY B 1 136 ? -0.935 -22.391 10.172 1 86.88 136 GLY B O 1
ATOM 4131 N N . GLU B 1 137 ? -1.249 -24.375 11.023 1 86.88 137 GLU B N 1
ATOM 4132 C CA . GLU B 1 137 ? -1.18 -23.906 12.406 1 86.88 137 GLU B CA 1
ATOM 4133 C C . GLU B 1 137 ? 0.15 -23.219 12.688 1 86.88 137 GLU B C 1
ATOM 4135 O O . GLU B 1 137 ? 0.199 -22.234 13.438 1 86.88 137 GLU B O 1
ATOM 4140 N N . GLU B 1 138 ? 1.215 -23.734 12.164 1 82.12 138 GLU B N 1
ATOM 4141 C CA . GLU B 1 138 ? 2.525 -23.109 12.328 1 82.12 138 GLU B CA 1
ATOM 4142 C C . GLU B 1 138 ? 2.559 -21.719 11.703 1 82.12 138 GLU B C 1
ATOM 4144 O O . GLU B 1 138 ? 3.133 -20.781 12.266 1 82.12 138 GLU B O 1
ATOM 4149 N N . ASP B 1 139 ? 1.958 -21.609 10.633 1 80.5 139 ASP B N 1
ATOM 4150 C CA . ASP B 1 139 ? 1.907 -20.328 9.945 1 80.5 139 ASP B CA 1
ATOM 4151 C C . ASP B 1 139 ? 1.031 -19.328 10.703 1 80.5 139 ASP B C 1
ATOM 4153 O O . ASP B 1 139 ? 1.3 -18.125 10.688 1 80.5 139 ASP B O 1
ATOM 4157 N N . ILE B 1 140 ? -0.04 -19.828 11.266 1 85.25 140 ILE B N 1
ATOM 4158 C CA . ILE B 1 140 ? -0.927 -18.969 12.047 1 85.25 140 ILE B CA 1
ATOM 4159 C C . ILE B 1 140 ? -0.149 -18.344 13.195 1 85.25 140 ILE B C 1
ATOM 4161 O O . ILE B 1 140 ? -0.289 -17.141 13.461 1 85.25 140 ILE B O 1
ATOM 4165 N N . ARG B 1 141 ? 0.676 -19.062 13.883 1 79.75 141 ARG B N 1
ATOM 4166 C CA . ARG B 1 141 ? 1.462 -18.562 15.008 1 79.75 141 ARG B CA 1
ATOM 4167 C C . ARG B 1 141 ? 2.479 -17.531 14.539 1 79.75 141 ARG B C 1
ATOM 4169 O O . ARG B 1 141 ? 2.688 -16.516 15.203 1 79.75 141 ARG B O 1
ATOM 4176 N N . ARG B 1 142 ? 3.021 -17.734 13.367 1 75.44 142 ARG B N 1
ATOM 4177 C CA . ARG B 1 142 ? 4.094 -16.891 12.844 1 75.44 142 ARG B CA 1
ATOM 4178 C C . ARG B 1 142 ? 3.537 -15.609 12.242 1 75.44 142 ARG B C 1
ATOM 4180 O O . ARG B 1 142 ? 4.242 -14.602 12.148 1 75.44 142 ARG B O 1
ATOM 4187 N N . GLN B 1 143 ? 2.352 -15.719 11.781 1 81.31 143 GLN B N 1
ATOM 4188 C CA . GLN B 1 143 ? 1.77 -14.602 11.062 1 81.31 143 GLN B CA 1
ATOM 4189 C C . GLN B 1 143 ? 0.497 -14.102 11.742 1 81.31 143 GLN B C 1
ATOM 4191 O O . GLN B 1 143 ? -0.547 -13.977 11.102 1 81.31 143 GLN B O 1
ATOM 4196 N N . GLU B 1 144 ? 0.618 -13.789 12.953 1 83.12 144 GLU B N 1
ATOM 4197 C CA . GLU B 1 144 ? -0.529 -13.406 13.766 1 83.12 144 GLU B CA 1
ATOM 4198 C C . GLU B 1 144 ? -1.187 -12.141 13.234 1 83.12 144 GLU B C 1
ATOM 4200 O O . GLU B 1 144 ? -2.412 -12.008 13.258 1 83.12 144 GLU B O 1
ATOM 4205 N N . LEU B 1 145 ? -0.438 -11.227 12.789 1 83.25 145 LEU B N 1
ATOM 4206 C CA . LEU B 1 145 ? -0.975 -9.953 12.32 1 83.25 145 LEU B CA 1
ATOM 4207 C C . LEU B 1 145 ? -1.77 -10.141 11.031 1 83.25 145 LEU B C 1
ATOM 4209 O O . LEU B 1 145 ? -2.801 -9.492 10.836 1 83.25 145 LEU B O 1
ATOM 4213 N N . ASN B 1 146 ? -1.314 -11.008 10.156 1 86.25 146 ASN B N 1
ATOM 4214 C CA . ASN B 1 146 ? -2.066 -11.305 8.945 1 86.25 146 ASN B CA 1
ATOM 4215 C C . ASN B 1 146 ? -3.373 -12.031 9.258 1 86.25 146 ASN B C 1
ATOM 4217 O O . ASN B 1 146 ? -4.391 -11.789 8.602 1 86.25 146 ASN B O 1
ATOM 4221 N N . VAL B 1 147 ? -3.297 -12.93 10.211 1 90.62 147 VAL B N 1
ATOM 4222 C CA . VAL B 1 147 ? -4.496 -13.641 10.648 1 90.62 147 VAL B CA 1
ATOM 4223 C C . VAL B 1 147 ? -5.523 -12.648 11.18 1 90.62 147 VAL B C 1
ATOM 4225 O O . VAL B 1 147 ? -6.703 -12.711 10.82 1 90.62 147 VAL B O 1
ATOM 4228 N N . PHE B 1 148 ? -5.027 -11.734 11.977 1 91.94 148 PHE B N 1
ATOM 4229 C CA . PHE B 1 148 ? -5.918 -10.727 12.531 1 91.94 148 PHE B CA 1
ATOM 4230 C C . PHE B 1 148 ? -6.508 -9.852 11.43 1 91.94 148 PHE B C 1
ATOM 4232 O O . PHE B 1 148 ? -7.691 -9.523 11.461 1 91.94 148 PHE B O 1
ATOM 4239 N N . ARG B 1 149 ? -5.73 -9.492 10.492 1 92.69 149 ARG B N 1
ATOM 4240 C CA . ARG B 1 149 ? -6.203 -8.695 9.359 1 92.69 149 ARG B CA 1
ATOM 4241 C C . ARG B 1 149 ? -7.316 -9.414 8.609 1 92.69 149 ARG B C 1
ATOM 4243 O O . ARG B 1 149 ? -8.32 -8.805 8.242 1 92.69 149 ARG B O 1
ATOM 4250 N N . MET B 1 150 ? -7.125 -10.688 8.336 1 95.44 150 MET B N 1
ATOM 4251 C CA . MET B 1 150 ? -8.148 -11.469 7.648 1 95.44 150 MET B CA 1
ATOM 4252 C C . MET B 1 150 ? -9.438 -11.508 8.453 1 95.44 150 MET B C 1
ATOM 4254 O O . MET B 1 150 ? -10.531 -11.352 7.895 1 95.44 150 MET B O 1
ATOM 4258 N N . LYS B 1 151 ? -9.266 -11.648 9.727 1 94.5 151 LYS B N 1
ATOM 4259 C CA . LYS B 1 151 ? -10.445 -11.664 10.594 1 94.5 151 LYS B CA 1
ATOM 4260 C C . LYS B 1 151 ? -11.141 -10.312 10.602 1 94.5 151 LYS B C 1
ATOM 4262 O O . LYS B 1 151 ? -12.375 -10.242 10.609 1 94.5 151 LYS B O 1
ATOM 4267 N N . LEU B 1 152 ? -10.359 -9.305 10.625 1 94.31 152 LEU B N 1
ATOM 4268 C CA . LEU B 1 152 ? -10.906 -7.949 10.57 1 94.31 152 LEU B CA 1
ATOM 4269 C C . LEU B 1 152 ? -11.727 -7.742 9.305 1 94.31 152 LEU B C 1
ATOM 4271 O O . LEU B 1 152 ? -12.695 -6.988 9.305 1 94.31 152 LEU B O 1
ATOM 4275 N N . LEU B 1 153 ? -11.344 -8.406 8.266 1 96.88 153 LEU B N 1
ATOM 4276 C CA . LEU B 1 153 ? -12.031 -8.312 6.977 1 96.88 153 LEU B CA 1
ATOM 4277 C C . LEU B 1 153 ? -13.25 -9.227 6.941 1 96.88 153 LEU B C 1
ATOM 4279 O O . LEU B 1 153 ? -14 -9.227 5.965 1 96.88 153 LEU B O 1
ATOM 4283 N N . GLY B 1 154 ? -13.406 -10.047 7.984 1 96.69 154 GLY B N 1
ATOM 4284 C CA . GLY B 1 154 ? -14.602 -10.859 8.109 1 96.69 154 GLY B CA 1
ATOM 4285 C C . GLY B 1 154 ? -14.375 -12.312 7.734 1 96.69 154 GLY B C 1
ATOM 4286 O O . GLY B 1 154 ? -15.312 -13.117 7.734 1 96.69 154 GLY B O 1
ATOM 4287 N N . ALA B 1 155 ? -13.156 -12.656 7.438 1 97.69 155 ALA B N 1
ATOM 4288 C CA . ALA B 1 155 ? -12.875 -14.031 7.031 1 97.69 155 ALA B CA 1
ATOM 4289 C C . ALA B 1 155 ? -12.711 -14.938 8.242 1 97.69 155 ALA B C 1
ATOM 4291 O O . ALA B 1 155 ? -12.305 -14.492 9.312 1 97.69 155 ALA B O 1
ATOM 4292 N N . GLU B 1 156 ? -13.094 -16.172 8.102 1 97.31 156 GLU B N 1
ATOM 4293 C CA . GLU B 1 156 ? -12.773 -17.234 9.062 1 97.31 156 GLU B CA 1
ATOM 4294 C C . GLU B 1 156 ? -11.445 -17.906 8.719 1 97.31 156 GLU B C 1
ATOM 4296 O O . GLU B 1 156 ? -11.25 -18.359 7.594 1 97.31 156 GLU B O 1
ATOM 4301 N N . VAL B 1 157 ? -10.547 -17.906 9.641 1 95.75 157 VAL B N 1
ATOM 4302 C CA . VAL B 1 157 ? -9.281 -18.594 9.453 1 95.75 157 VAL B CA 1
ATOM 4303 C C . VAL B 1 157 ? -9.352 -19.984 10.109 1 95.75 157 VAL B C 1
ATOM 4305 O O . VAL B 1 157 ? -9.531 -20.094 11.32 1 95.75 157 VAL B O 1
ATOM 4308 N N . VAL B 1 158 ? -9.211 -20.969 9.312 1 95.19 158 VAL B N 1
ATOM 4309 C CA . VAL B 1 158 ? -9.328 -22.359 9.773 1 95.19 158 VAL B CA 1
ATOM 4310 C C . VAL B 1 158 ? -7.945 -22.969 9.922 1 95.19 158 VAL B C 1
ATOM 4312 O O . VAL B 1 158 ? -7.254 -23.203 8.93 1 95.19 158 VAL B O 1
ATOM 4315 N N . PRO B 1 159 ? -7.574 -23.281 11.141 1 93.06 159 PRO B N 1
ATOM 4316 C CA . PRO B 1 159 ? -6.262 -23.891 11.336 1 93.06 159 PRO B CA 1
ATOM 4317 C C . PRO B 1 159 ? -6.199 -25.328 10.805 1 93.06 159 PRO B C 1
ATOM 4319 O O . PRO B 1 159 ? -7.164 -26.078 10.938 1 93.06 159 PRO B O 1
ATOM 4322 N N . VAL B 1 160 ? -5.152 -25.625 10.148 1 91.31 160 VAL B N 1
ATOM 4323 C CA . VAL B 1 160 ? -4.895 -26.984 9.672 1 91.31 160 VAL B CA 1
ATOM 4324 C C . VAL B 1 160 ? -3.771 -27.609 10.492 1 91.31 160 VAL B C 1
ATOM 4326 O O . VAL B 1 160 ? -2.645 -27.109 10.508 1 91.31 160 VAL B O 1
ATOM 4329 N N . ASP B 1 161 ? -4.031 -28.641 11.148 1 86.19 161 ASP B N 1
ATOM 4330 C CA . ASP B 1 161 ? -3.066 -29.25 12.062 1 86.19 161 ASP B CA 1
ATOM 4331 C C . ASP B 1 161 ? -2.553 -30.578 11.516 1 86.19 161 ASP B C 1
ATOM 4333 O O . ASP B 1 161 ? -1.841 -31.312 12.211 1 86.19 161 ASP B O 1
ATOM 4337 N N . SER B 1 162 ? -2.82 -30.844 10.469 1 80.44 162 SER B N 1
ATOM 4338 C CA . SER B 1 162 ? -2.355 -32.094 9.883 1 80.44 162 SER B CA 1
ATOM 4339 C C . SER B 1 162 ? -0.966 -31.938 9.273 1 80.44 162 SER B C 1
ATOM 4341 O O . SER B 1 162 ? -0.555 -30.828 8.922 1 80.44 162 SER B O 1
ATOM 4343 N N . GLY B 1 163 ? -0.209 -33 9.297 1 76.38 163 GLY B N 1
ATOM 4344 C CA . GLY B 1 163 ? 1.056 -33.062 8.578 1 76.38 163 GLY B CA 1
ATOM 4345 C C . GLY B 1 163 ? 2.066 -32.062 9.07 1 76.38 163 GLY B C 1
ATOM 4346 O O . GLY B 1 163 ? 2.332 -31.969 10.273 1 76.38 163 GLY B O 1
ATOM 4347 N N . SER B 1 164 ? 2.719 -31.375 8.008 1 70.62 164 SER B N 1
ATOM 4348 C CA . SER B 1 164 ? 3.75 -30.391 8.305 1 70.62 164 SER B CA 1
ATOM 4349 C C . SER B 1 164 ? 3.139 -29.078 8.805 1 70.62 164 SER B C 1
ATOM 4351 O O . SER B 1 164 ? 3.852 -28.203 9.289 1 70.62 164 SER B O 1
ATOM 4353 N N . LYS B 1 165 ? 1.862 -28.953 8.648 1 74.69 165 LYS B N 1
ATOM 4354 C CA . LYS B 1 165 ? 1.121 -27.797 9.164 1 74.69 165 LYS B CA 1
ATOM 4355 C C . LYS B 1 165 ? 1.518 -26.516 8.438 1 74.69 165 LYS B C 1
ATOM 4357 O O . LYS B 1 165 ? 1.648 -25.469 9.062 1 74.69 165 LYS B O 1
ATOM 4362 N N . THR B 1 166 ? 1.807 -26.812 7.109 1 76.12 166 THR B N 1
ATOM 4363 C CA . THR B 1 166 ? 2.238 -25.703 6.254 1 76.12 166 THR B CA 1
ATOM 4364 C C . THR B 1 166 ? 1.295 -25.547 5.066 1 76.12 166 THR B C 1
ATOM 4366 O O . THR B 1 166 ? 0.174 -26.062 5.082 1 76.12 166 THR B O 1
ATOM 4369 N N . LEU B 1 167 ? 1.726 -24.766 4.051 1 77 167 LEU B N 1
ATOM 4370 C CA . LEU B 1 167 ? 0.911 -24.438 2.889 1 77 167 LEU B CA 1
ATOM 4371 C C . LEU B 1 167 ? 0.413 -25.703 2.199 1 77 167 LEU B C 1
ATOM 4373 O O . LEU B 1 167 ? -0.745 -25.766 1.779 1 77 167 LEU B O 1
ATOM 4377 N N . LYS B 1 168 ? 1.254 -26.672 2.062 1 76.25 168 LYS B N 1
ATOM 4378 C CA . LYS B 1 168 ? 0.883 -27.906 1.391 1 76.25 168 LYS B CA 1
ATOM 4379 C C . LYS B 1 168 ? -0.331 -28.562 2.055 1 76.25 168 LYS B C 1
ATOM 4381 O O . LYS B 1 168 ? -1.281 -28.953 1.377 1 76.25 168 LYS B O 1
ATOM 4386 N N . ASP B 1 169 ? -0.305 -28.641 3.377 1 83.19 169 ASP B N 1
ATOM 4387 C CA . ASP B 1 169 ? -1.396 -29.266 4.129 1 83.19 169 ASP B CA 1
ATOM 4388 C C . ASP B 1 169 ? -2.658 -28.406 4.062 1 83.19 169 ASP B C 1
ATOM 4390 O O . ASP B 1 169 ? -3.771 -28.938 4.012 1 83.19 169 ASP B O 1
ATOM 4394 N N . ALA B 1 170 ? -2.447 -27.125 4.07 1 86.25 170 ALA B N 1
ATOM 4395 C CA . ALA B 1 170 ? -3.58 -26.203 3.949 1 86.25 170 ALA B CA 1
ATOM 4396 C C . ALA B 1 170 ? -4.285 -26.375 2.607 1 86.25 170 ALA B C 1
ATOM 4398 O O . ALA B 1 170 ? -5.516 -26.328 2.533 1 86.25 170 ALA B O 1
ATOM 4399 N N . THR B 1 171 ? -3.541 -26.562 1.586 1 86.06 171 THR B N 1
ATOM 4400 C CA . THR B 1 171 ? -4.09 -26.766 0.249 1 86.06 171 THR B CA 1
ATOM 4401 C C . THR B 1 171 ? -4.91 -28.047 0.181 1 86.06 171 THR B C 1
ATOM 4403 O O . THR B 1 171 ? -6.023 -28.047 -0.345 1 86.06 171 THR B O 1
ATOM 4406 N N . ASN B 1 172 ? -4.383 -29.047 0.734 1 84.56 172 ASN B N 1
ATOM 4407 C CA . ASN B 1 172 ? -5.094 -30.328 0.752 1 84.56 172 ASN B CA 1
ATOM 4408 C C . ASN B 1 172 ? -6.426 -30.203 1.491 1 84.56 172 ASN B C 1
ATOM 4410 O O . ASN B 1 172 ? -7.445 -30.719 1.022 1 84.56 172 ASN B O 1
ATOM 4414 N N . GLU B 1 173 ? -6.375 -29.594 2.578 1 89.88 173 GLU B N 1
ATOM 4415 C CA . GLU B 1 173 ? -7.59 -29.422 3.375 1 89.88 173 GLU B CA 1
ATOM 4416 C C . GLU B 1 173 ? -8.617 -28.562 2.648 1 89.88 173 GLU B C 1
ATOM 4418 O O . GLU B 1 173 ? -9.82 -28.844 2.703 1 89.88 173 GLU B O 1
ATOM 4423 N N . ALA B 1 174 ? -8.141 -27.516 2.041 1 92.69 174 ALA B N 1
ATOM 4424 C CA . ALA B 1 174 ? -9.031 -26.641 1.282 1 92.69 174 ALA B CA 1
ATOM 4425 C C . ALA B 1 174 ? -9.719 -27.406 0.153 1 92.69 174 ALA B C 1
ATOM 4427 O O . ALA B 1 174 ? -10.922 -27.25 -0.066 1 92.69 174 ALA B O 1
ATOM 4428 N N . ILE B 1 175 ? -9 -28.234 -0.535 1 89.25 175 ILE B N 1
ATOM 4429 C CA . ILE B 1 175 ? -9.547 -29.016 -1.639 1 89.25 175 ILE B CA 1
ATOM 4430 C C . ILE B 1 175 ? -10.578 -30 -1.106 1 89.25 175 ILE B C 1
ATOM 4432 O O . ILE B 1 175 ? -11.672 -30.125 -1.669 1 89.25 175 ILE B O 1
ATOM 4436 N N . ARG B 1 176 ? -10.227 -30.656 -0.044 1 88.94 176 ARG B N 1
ATOM 4437 C CA . ARG B 1 176 ? -11.141 -31.609 0.569 1 88.94 176 ARG B CA 1
ATOM 4438 C C . ARG B 1 176 ? -12.453 -30.922 0.96 1 88.94 176 ARG B C 1
ATOM 4440 O O . ARG B 1 176 ? -13.531 -31.469 0.724 1 88.94 176 ARG B O 1
ATOM 4447 N N . TYR B 1 177 ? -12.32 -29.828 1.587 1 94.12 177 TYR B N 1
ATOM 4448 C CA . TYR B 1 177 ? -13.5 -29.078 1.985 1 94.12 177 TYR B CA 1
ATOM 4449 C C . TYR B 1 177 ? -14.328 -28.672 0.77 1 94.12 177 TYR B C 1
ATOM 4451 O O . TYR B 1 177 ? -15.555 -28.766 0.786 1 94.12 177 TYR B O 1
ATOM 4459 N N . TRP B 1 178 ? -13.68 -28.234 -0.225 1 94.06 178 TRP B N 1
ATOM 4460 C CA . TRP B 1 178 ? -14.352 -27.781 -1.433 1 94.06 178 TRP B CA 1
ATOM 4461 C C . TRP B 1 178 ? -15.148 -28.906 -2.082 1 94.06 178 TRP B C 1
ATOM 4463 O O . TRP B 1 178 ? -16.281 -28.703 -2.531 1 94.06 178 TRP B O 1
ATOM 4473 N N . VAL B 1 179 ? -14.609 -30.062 -2.113 1 89.88 179 VAL B N 1
ATOM 4474 C CA . VAL B 1 179 ? -15.266 -31.219 -2.705 1 89.88 179 VAL B CA 1
ATOM 4475 C C . VAL B 1 179 ? -16.609 -31.453 -2.023 1 89.88 179 VAL B C 1
ATOM 4477 O O . VAL B 1 179 ? -17.594 -31.797 -2.682 1 89.88 179 VAL B O 1
ATOM 4480 N N . GLN B 1 180 ? -16.625 -31.188 -0.772 1 93.5 180 GLN B N 1
ATOM 4481 C CA . GLN B 1 180 ? -17.812 -31.453 0.017 1 93.5 180 GLN B CA 1
ATOM 4482 C C . GLN B 1 180 ? -18.812 -30.297 -0.067 1 93.5 180 GLN B C 1
ATOM 4484 O O . GLN B 1 180 ? -19.984 -30.453 0.26 1 93.5 180 GLN B O 1
ATOM 4489 N N . HIS B 1 181 ? -18.328 -29.172 -0.535 1 95.44 181 HIS B N 1
ATOM 4490 C CA . HIS B 1 181 ? -19.172 -27.984 -0.406 1 95.44 181 HIS B CA 1
ATOM 4491 C C . HIS B 1 181 ? -19.234 -27.203 -1.716 1 95.44 181 HIS B C 1
ATOM 4493 O O . HIS B 1 181 ? -19.594 -26.031 -1.727 1 95.44 181 HIS B O 1
ATOM 4499 N N . CYS B 1 182 ? -18.969 -27.828 -2.768 1 94 182 CYS B N 1
ATOM 4500 C CA . CYS B 1 182 ? -18.766 -27.156 -4.043 1 94 182 CYS B CA 1
ATOM 4501 C C . CYS B 1 182 ? -20.062 -26.562 -4.57 1 94 182 CYS B C 1
ATOM 4503 O O . CYS B 1 182 ? -20.062 -25.766 -5.5 1 94 182 CYS B O 1
ATOM 4505 N N . GLU B 1 183 ? -21.188 -26.875 -3.975 1 94.44 183 GLU B N 1
ATOM 4506 C CA . GLU B 1 183 ? -22.469 -26.344 -4.438 1 94.44 183 GLU B CA 1
ATOM 4507 C C . GLU B 1 183 ? -22.594 -24.844 -4.164 1 94.44 183 GLU B C 1
ATOM 4509 O O . GLU B 1 183 ? -23.094 -24.094 -5.004 1 94.44 183 GLU B O 1
ATOM 4514 N N . ASP B 1 184 ? -22.062 -24.469 -3.051 1 96.69 184 ASP B N 1
ATOM 4515 C CA . ASP B 1 184 ? -22.234 -23.062 -2.73 1 96.69 184 ASP B CA 1
ATOM 4516 C C . ASP B 1 184 ? -20.906 -22.375 -2.459 1 96.69 184 ASP B C 1
ATOM 4518 O O . ASP B 1 184 ? -20.844 -21.172 -2.225 1 96.69 184 ASP B O 1
ATOM 4522 N N . HIS B 1 185 ? -19.812 -23.188 -2.484 1 97.56 185 HIS B N 1
ATOM 4523 C CA . HIS B 1 185 ? -18.469 -22.641 -2.264 1 97.56 185 HIS B CA 1
ATOM 4524 C C . HIS B 1 185 ? -17.688 -22.562 -3.568 1 97.56 185 HIS B C 1
ATOM 4526 O O . HIS B 1 185 ? -17.797 -23.438 -4.422 1 97.56 185 HIS B O 1
ATOM 4532 N N . PHE B 1 186 ? -16.984 -21.484 -3.725 1 98.25 186 PHE B N 1
ATOM 4533 C CA . PHE B 1 186 ? -15.984 -21.297 -4.77 1 98.25 186 PHE B CA 1
ATOM 4534 C C . PHE B 1 186 ? -14.578 -21.391 -4.191 1 98.25 186 PHE B C 1
ATOM 4536 O O . PHE B 1 186 ? -14.234 -20.672 -3.252 1 98.25 186 PHE B O 1
ATOM 4543 N N . TYR B 1 187 ? -13.781 -22.328 -4.715 1 97.88 187 TYR B N 1
ATOM 4544 C CA . TYR B 1 187 ? -12.391 -22.422 -4.289 1 97.88 187 TYR B CA 1
ATOM 4545 C C . TYR B 1 187 ? -11.508 -21.453 -5.066 1 97.88 187 TYR B C 1
ATOM 4547 O O . TYR B 1 187 ? -11.266 -21.641 -6.258 1 97.88 187 TYR B O 1
ATOM 4555 N N . MET B 1 188 ? -11.016 -20.422 -4.379 1 98.06 188 MET B N 1
ATOM 4556 C CA . MET B 1 188 ? -10.164 -19.406 -4.992 1 98.06 188 MET B CA 1
ATOM 4557 C C . MET B 1 188 ? -8.688 -19.781 -4.859 1 98.06 188 MET B C 1
ATOM 4559 O O . MET B 1 188 ? -8.117 -19.703 -3.77 1 98.06 188 MET B O 1
ATOM 4563 N N . ILE B 1 189 ? -8.117 -20.109 -5.949 1 95.94 189 ILE B N 1
ATOM 4564 C CA . ILE B 1 189 ? -6.699 -20.469 -5.938 1 95.94 189 ILE B CA 1
ATOM 4565 C C . ILE B 1 189 ? -5.855 -19.25 -6.281 1 95.94 189 ILE B C 1
ATOM 4567 O O . ILE B 1 189 ? -6.227 -18.453 -7.152 1 95.94 189 ILE B O 1
ATOM 4571 N N . GLY B 1 190 ? -4.723 -19.141 -5.617 1 94.88 190 GLY B N 1
ATOM 4572 C CA . GLY B 1 190 ? -3.965 -17.906 -5.68 1 94.88 190 GLY B CA 1
ATOM 4573 C C . GLY B 1 190 ? -2.818 -17.969 -6.676 1 94.88 190 GLY B C 1
ATOM 4574 O O . GLY B 1 190 ? -2.166 -16.953 -6.93 1 94.88 190 GLY B O 1
ATOM 4575 N N . SER B 1 191 ? -2.529 -19.125 -7.234 1 95.94 191 SER B N 1
ATOM 4576 C CA . SER B 1 191 ? -1.413 -19.266 -8.164 1 95.94 191 SER B CA 1
ATOM 4577 C C . SER B 1 191 ? -1.796 -20.125 -9.367 1 95.94 191 SER B C 1
ATOM 4579 O O . SER B 1 191 ? -2.945 -20.547 -9.484 1 95.94 191 SER B O 1
ATOM 4581 N N . VAL B 1 192 ? -0.898 -20.203 -10.32 1 97.56 192 VAL B N 1
ATOM 4582 C CA . VAL B 1 192 ? -1.188 -20.938 -11.555 1 97.56 192 VAL B CA 1
ATOM 4583 C C . VAL B 1 192 ? -0.939 -22.438 -11.344 1 97.56 192 VAL B C 1
ATOM 4585 O O . VAL B 1 192 ? -0.255 -23.078 -12.141 1 97.56 192 VAL B O 1
ATOM 4588 N N . VAL B 1 193 ? -1.52 -22.922 -10.25 1 95.44 193 VAL B N 1
ATOM 4589 C CA . VAL B 1 193 ? -1.418 -24.328 -9.859 1 95.44 193 VAL B CA 1
ATOM 4590 C C . VAL B 1 193 ? -2.812 -24.953 -9.789 1 95.44 193 VAL B C 1
ATOM 4592 O O . VAL B 1 193 ? -3.811 -24.281 -10.062 1 95.44 193 VAL B O 1
ATOM 4595 N N . GLY B 1 194 ? -2.863 -26.25 -9.523 1 94.75 194 GLY B N 1
ATOM 4596 C CA . GLY B 1 194 ? -4.141 -26.938 -9.422 1 94.75 194 GLY B CA 1
ATOM 4597 C C . GLY B 1 194 ? -4.594 -27.562 -10.727 1 94.75 194 GLY B C 1
ATOM 4598 O O . GLY B 1 194 ? -3.9 -27.469 -11.742 1 94.75 194 GLY B O 1
ATOM 4599 N N . PRO B 1 195 ? -5.695 -28.25 -10.648 1 96.44 195 PRO B N 1
ATOM 4600 C CA . PRO B 1 195 ? -6.242 -28.844 -11.867 1 96.44 195 PRO B CA 1
ATOM 4601 C C . PRO B 1 195 ? -6.852 -27.812 -12.812 1 96.44 195 PRO B C 1
ATOM 4603 O O . PRO B 1 195 ? -7.281 -26.75 -12.375 1 96.44 195 PRO B O 1
ATOM 4606 N N . HIS B 1 196 ? -6.797 -28.156 -14.109 1 97.56 196 HIS B N 1
ATOM 4607 C CA . HIS B 1 196 ? -7.543 -27.328 -15.047 1 97.56 196 HIS B CA 1
ATOM 4608 C C . HIS B 1 196 ? -8.984 -27.141 -14.586 1 97.56 196 HIS B C 1
ATOM 4610 O O . HIS B 1 196 ? -9.633 -28.078 -14.141 1 97.56 196 HIS B O 1
ATOM 4616 N N . PRO B 1 197 ? -9.453 -25.891 -14.648 1 98.12 197 PRO B N 1
ATOM 4617 C CA . PRO B 1 197 ? -8.961 -24.75 -15.438 1 98.12 197 PRO B CA 1
ATOM 4618 C C . PRO B 1 197 ? -8.188 -23.734 -14.594 1 98.12 197 PRO B C 1
ATOM 4620 O O . PRO B 1 197 ? -7.91 -22.625 -15.055 1 98.12 197 PRO B O 1
ATOM 4623 N N . TYR B 1 198 ? -7.785 -24.094 -13.422 1 97.69 198 TYR B N 1
ATOM 4624 C CA . TYR B 1 198 ? -7.246 -23.125 -12.477 1 97.69 198 TYR B CA 1
ATOM 4625 C C . TYR B 1 198 ? -5.98 -22.469 -13.023 1 97.69 198 TYR B C 1
ATOM 4627 O O . TYR B 1 198 ? -5.863 -21.25 -13.055 1 97.69 198 TYR B O 1
ATOM 4635 N N . PRO B 1 199 ? -4.988 -23.266 -13.5 1 98.44 199 PRO B N 1
ATOM 4636 C CA . PRO B 1 199 ? -3.785 -22.609 -14.016 1 98.44 199 PRO B CA 1
ATOM 4637 C C . PRO B 1 199 ? -4.086 -21.641 -15.156 1 98.44 199 PRO B C 1
ATOM 4639 O O . PRO B 1 199 ? -3.523 -20.531 -15.203 1 98.44 199 PRO B O 1
ATOM 4642 N N . TYR B 1 200 ? -4.984 -22.031 -15.977 1 98.5 200 TYR B N 1
ATOM 4643 C CA . TYR B 1 200 ? -5.398 -21.203 -17.094 1 98.5 200 TYR B CA 1
ATOM 4644 C C . TYR B 1 200 ? -6.113 -19.953 -16.609 1 98.5 200 TYR B C 1
ATOM 4646 O O . TYR B 1 200 ? -5.828 -18.844 -17.062 1 98.5 200 TYR B O 1
ATOM 4654 N N . MET B 1 201 ? -6.957 -20.125 -15.68 1 98.56 201 MET B N 1
ATOM 4655 C CA . MET B 1 201 ? -7.777 -19.047 -15.141 1 98.56 201 MET B CA 1
ATOM 4656 C C . MET B 1 201 ? -6.914 -17.984 -14.469 1 98.56 201 MET B C 1
ATOM 4658 O O . MET B 1 201 ? -7.055 -16.797 -14.75 1 98.56 201 MET B O 1
ATOM 4662 N N . VAL B 1 202 ? -6.043 -18.422 -13.641 1 98.56 202 VAL B N 1
ATOM 4663 C CA . VAL B 1 202 ? -5.199 -17.484 -12.906 1 98.56 202 VAL B CA 1
ATOM 4664 C C . VAL B 1 202 ? -4.305 -16.719 -13.883 1 98.56 202 VAL B C 1
ATOM 4666 O O . VAL B 1 202 ? -4.113 -15.508 -13.734 1 98.56 202 VAL B O 1
ATOM 4669 N N . ARG B 1 203 ? -3.797 -17.422 -14.875 1 98.56 203 ARG B N 1
ATOM 4670 C CA . ARG B 1 203 ? -3 -16.734 -15.891 1 98.56 203 ARG B CA 1
ATOM 4671 C C . ARG B 1 203 ? -3.818 -15.664 -16.594 1 98.56 203 ARG B C 1
ATOM 4673 O O . ARG B 1 203 ? -3.354 -14.539 -16.781 1 98.56 203 ARG B O 1
ATOM 4680 N N . GLU B 1 204 ? -5.035 -15.992 -16.969 1 98.38 204 GLU B N 1
ATOM 4681 C CA . GLU B 1 204 ? -5.91 -15.062 -17.672 1 98.38 204 GLU B CA 1
ATOM 4682 C C . GLU B 1 204 ? -6.172 -13.812 -16.844 1 98.38 204 GLU B C 1
ATOM 4684 O O . GLU B 1 204 ? -6.285 -12.711 -17.391 1 98.38 204 GLU B O 1
ATOM 4689 N N . PHE B 1 205 ? -6.227 -14.008 -15.57 1 98.75 205 PHE B N 1
ATOM 4690 C CA . PHE B 1 205 ? -6.602 -12.898 -14.695 1 98.75 205 PHE B CA 1
ATOM 4691 C C . PHE B 1 205 ? -5.371 -12.109 -14.266 1 98.75 205 PHE B C 1
ATOM 4693 O O . PHE B 1 205 ? -5.484 -10.969 -13.828 1 98.75 205 PHE B O 1
ATOM 4700 N N . GLN B 1 206 ? -4.188 -12.664 -14.438 1 98.81 206 GLN B N 1
ATOM 4701 C CA . GLN B 1 206 ? -2.965 -11.969 -14.047 1 98.81 206 GLN B CA 1
ATOM 4702 C C . GLN B 1 206 ? -2.303 -11.297 -15.242 1 98.81 206 GLN B C 1
ATOM 4704 O O . GLN B 1 206 ? -1.421 -10.453 -15.078 1 98.81 206 GLN B O 1
ATOM 4709 N N . LYS B 1 207 ? -2.676 -11.617 -16.5 1 98.69 207 LYS B N 1
ATOM 4710 C CA . LYS B 1 207 ? -1.965 -11.156 -17.688 1 98.69 207 LYS B CA 1
ATOM 4711 C C . LYS B 1 207 ? -2.1 -9.648 -17.859 1 98.69 207 LYS B C 1
ATOM 4713 O O . LYS B 1 207 ? -1.387 -9.047 -18.672 1 98.69 207 LYS B O 1
ATOM 4718 N N . ILE B 1 208 ? -2.965 -8.992 -17.031 1 98.81 208 ILE B N 1
ATOM 4719 C CA . ILE B 1 208 ? -3.08 -7.535 -17.047 1 98.81 208 ILE B CA 1
ATOM 4720 C C . ILE B 1 208 ? -1.727 -6.91 -16.703 1 98.81 208 ILE B C 1
ATOM 4722 O O . ILE B 1 208 ? -1.424 -5.801 -17.156 1 98.81 208 ILE B O 1
ATOM 4726 N N . ILE B 1 209 ? -0.879 -7.629 -15.984 1 98.88 209 ILE B N 1
ATOM 4727 C CA . ILE B 1 209 ? 0.446 -7.145 -15.609 1 98.88 209 ILE B CA 1
ATOM 4728 C C . ILE B 1 209 ? 1.271 -6.879 -16.859 1 98.88 209 ILE B C 1
ATOM 4730 O O . ILE B 1 209 ? 1.763 -5.766 -17.062 1 98.88 209 ILE B O 1
ATOM 4734 N N . SER B 1 210 ? 1.366 -7.895 -17.75 1 98.88 210 SER B N 1
ATOM 4735 C CA . SER B 1 210 ? 2.186 -7.75 -18.953 1 98.88 210 SER B CA 1
ATOM 4736 C C . SER B 1 210 ? 1.508 -6.848 -19.984 1 98.88 210 SER B C 1
ATOM 4738 O O . SER B 1 210 ? 2.182 -6.176 -20.766 1 98.88 210 SER B O 1
ATOM 4740 N N . GLU B 1 211 ? 0.17 -6.832 -19.969 1 98.81 211 GLU B N 1
ATOM 4741 C CA . GLU B 1 211 ? -0.536 -5.914 -20.859 1 98.81 211 GLU B CA 1
ATOM 4742 C C . GLU B 1 211 ? -0.154 -4.465 -20.578 1 98.81 211 GLU B C 1
ATOM 4744 O O . GLU B 1 211 ? 0.236 -3.727 -21.484 1 98.81 211 GLU B O 1
ATOM 4749 N N . GLU B 1 212 ? -0.244 -4.086 -19.312 1 98.81 212 GLU B N 1
ATOM 4750 C CA . GLU B 1 212 ? 0.123 -2.732 -18.906 1 98.81 212 GLU B CA 1
ATOM 4751 C C . GLU B 1 212 ? 1.62 -2.492 -19.078 1 98.81 212 GLU B C 1
ATOM 4753 O O . GLU B 1 212 ? 2.033 -1.451 -19.594 1 98.81 212 GLU B O 1
ATOM 4758 N N . ALA B 1 213 ? 2.436 -3.439 -18.656 1 98.88 213 ALA B N 1
ATOM 4759 C CA . ALA B 1 213 ? 3.889 -3.285 -18.656 1 98.88 213 ALA B CA 1
ATOM 4760 C C . ALA B 1 213 ? 4.418 -3.062 -20.078 1 98.88 213 ALA B C 1
ATOM 4762 O O . ALA B 1 213 ? 5.246 -2.178 -20.297 1 98.88 213 ALA B O 1
ATOM 4763 N N . LYS B 1 214 ? 3.971 -3.896 -20.969 1 98.88 214 LYS B N 1
ATOM 4764 C CA . LYS B 1 214 ? 4.426 -3.803 -22.359 1 98.88 214 LYS B CA 1
ATOM 4765 C C . LYS B 1 214 ? 4.043 -2.459 -22.969 1 98.88 214 LYS B C 1
ATOM 4767 O O . LYS B 1 214 ? 4.871 -1.801 -23.609 1 98.88 214 LYS B O 1
ATOM 4772 N N . GLY B 1 215 ? 2.771 -2.08 -22.812 1 98.81 215 GLY B N 1
ATOM 4773 C CA . GLY B 1 215 ? 2.328 -0.793 -23.328 1 98.81 215 GLY B CA 1
ATOM 4774 C C . GLY B 1 215 ? 3.092 0.378 -22.734 1 98.81 215 GLY B C 1
ATOM 4775 O O . GLY B 1 215 ? 3.557 1.253 -23.469 1 98.81 215 GLY B O 1
ATOM 4776 N N . GLN B 1 216 ? 3.238 0.423 -21.406 1 98.69 216 GLN B N 1
ATOM 4777 C CA . GLN B 1 216 ? 3.943 1.489 -20.703 1 98.69 216 GLN B CA 1
ATOM 4778 C C . GLN B 1 216 ? 5.406 1.561 -21.141 1 98.69 216 GLN B C 1
ATOM 4780 O O . GLN B 1 216 ? 5.953 2.65 -21.312 1 98.69 216 GLN B O 1
ATOM 4785 N N . PHE B 1 217 ? 6.016 0.402 -21.297 1 98.75 217 PHE B N 1
ATOM 4786 C CA . PHE B 1 217 ? 7.43 0.353 -21.656 1 98.75 217 PHE B CA 1
ATOM 4787 C C . PHE B 1 217 ? 7.641 0.882 -23.062 1 98.75 217 PHE B C 1
ATOM 4789 O O . PHE B 1 217 ? 8.586 1.636 -23.312 1 98.75 217 PHE B O 1
ATOM 4796 N N . LEU B 1 218 ? 6.793 0.502 -23.984 1 98.69 218 LEU B N 1
ATOM 4797 C CA . LEU B 1 218 ? 6.879 0.977 -25.359 1 98.69 218 LEU B CA 1
ATOM 4798 C C . LEU B 1 218 ? 6.688 2.488 -25.422 1 98.69 218 LEU B C 1
ATOM 4800 O O . LEU B 1 218 ? 7.371 3.172 -26.188 1 98.69 218 LEU B O 1
ATOM 4804 N N . GLU B 1 219 ? 5.762 2.973 -24.656 1 98.25 219 GLU B N 1
ATOM 4805 C CA . GLU B 1 219 ? 5.547 4.414 -24.609 1 98.25 219 GLU B CA 1
ATOM 4806 C C . GLU B 1 219 ? 6.793 5.145 -24.125 1 98.25 219 GLU B C 1
ATOM 4808 O O . GLU B 1 219 ? 7.129 6.223 -24.609 1 98.25 219 GLU B O 1
ATOM 4813 N N . ARG B 1 220 ? 7.477 4.535 -23.188 1 97.31 220 ARG B N 1
ATOM 4814 C CA . ARG B 1 220 ? 8.617 5.164 -22.531 1 97.31 220 ARG B CA 1
ATOM 4815 C C . ARG B 1 220 ? 9.875 5.035 -23.375 1 97.31 220 ARG B C 1
ATOM 4817 O O . ARG B 1 220 ? 10.633 5.996 -23.531 1 97.31 220 ARG B O 1
ATOM 4824 N N . GLU B 1 221 ? 10.117 3.855 -23.969 1 98.06 221 GLU B N 1
ATOM 4825 C CA . GLU B 1 221 ? 11.414 3.559 -24.562 1 98.06 221 GLU B CA 1
ATOM 4826 C C . GLU B 1 221 ? 11.305 3.432 -26.078 1 98.06 221 GLU B C 1
ATOM 4828 O O . GLU B 1 221 ? 12.312 3.473 -26.781 1 98.06 221 GLU B O 1
ATOM 4833 N N . GLY B 1 222 ? 10.102 3.24 -26.641 1 98.19 222 GLY B N 1
ATOM 4834 C CA . GLY B 1 222 ? 9.906 3.076 -28.062 1 98.19 222 GLY B CA 1
ATOM 4835 C C . GLY B 1 222 ? 10.32 1.708 -28.578 1 98.19 222 GLY B C 1
ATOM 4836 O O . GLY B 1 222 ? 10.297 1.451 -29.781 1 98.19 222 GLY B O 1
ATOM 4837 N N . LYS B 1 223 ? 10.805 0.87 -27.719 1 98.19 223 LYS B N 1
ATOM 4838 C CA . LYS B 1 223 ? 11.195 -0.505 -28.031 1 98.19 223 LYS B CA 1
ATOM 4839 C C . LYS B 1 223 ? 10.953 -1.421 -26.828 1 98.19 223 LYS B C 1
ATOM 4841 O O . LYS B 1 223 ? 10.672 -0.949 -25.734 1 98.19 223 LYS B O 1
ATOM 4846 N N . LEU B 1 224 ? 11 -2.734 -27.047 1 98.81 224 LEU B N 1
ATOM 4847 C CA . LEU B 1 224 ? 10.805 -3.707 -25.984 1 98.81 224 LEU B CA 1
ATOM 4848 C C . LEU B 1 224 ? 12.055 -3.844 -25.125 1 98.81 224 LEU B C 1
ATOM 4850 O O . LEU B 1 224 ? 13.164 -3.533 -25.578 1 98.81 224 LEU B O 1
ATOM 4854 N N . PRO B 1 225 ? 11.922 -4.266 -23.875 1 98.88 225 PRO B N 1
ATOM 4855 C CA . PRO B 1 225 ? 13.109 -4.523 -23.047 1 98.88 225 PRO B CA 1
ATOM 4856 C C . PRO B 1 225 ? 13.93 -5.715 -23.547 1 98.88 225 PRO B C 1
ATOM 4858 O O . PRO B 1 225 ? 13.398 -6.57 -24.266 1 98.88 225 PRO B O 1
ATOM 4861 N N . THR B 1 226 ? 15.203 -5.691 -23.141 1 98.88 226 THR B N 1
ATOM 4862 C CA . THR B 1 226 ? 16.062 -6.816 -23.484 1 98.88 226 THR B CA 1
ATOM 4863 C C . THR B 1 226 ? 15.688 -8.047 -22.656 1 98.88 226 THR B C 1
ATOM 4865 O O . THR B 1 226 ? 15.688 -9.164 -23.188 1 98.88 226 THR B O 1
ATOM 4868 N N . LYS B 1 227 ? 15.398 -7.879 -21.422 1 98.94 227 LYS B N 1
ATOM 4869 C CA . LYS B 1 227 ? 14.992 -8.953 -20.516 1 98.94 227 LYS B CA 1
ATOM 4870 C C . LYS B 1 227 ? 13.75 -8.57 -19.719 1 98.94 227 LYS B C 1
ATOM 4872 O O . LYS B 1 227 ? 13.586 -7.406 -19.344 1 98.94 227 LYS B O 1
ATOM 4877 N N . VAL B 1 228 ? 12.891 -9.492 -19.469 1 98.94 228 VAL B N 1
ATOM 4878 C CA . VAL B 1 228 ? 11.805 -9.414 -18.5 1 98.94 228 VAL B CA 1
ATOM 4879 C C . VAL B 1 228 ? 12.016 -10.453 -17.391 1 98.94 228 VAL B C 1
ATOM 4881 O O . VAL B 1 228 ? 12.234 -11.633 -17.688 1 98.94 228 VAL B O 1
ATOM 4884 N N . VAL B 1 229 ? 12.008 -9.969 -16.141 1 98.94 229 VAL B N 1
ATOM 4885 C CA . VAL B 1 229 ? 12.383 -10.82 -15.023 1 98.94 229 VAL B CA 1
ATOM 4886 C C . VAL B 1 229 ? 11.266 -10.844 -13.984 1 98.94 229 VAL B C 1
ATOM 4888 O O . VAL B 1 229 ? 10.664 -9.805 -13.695 1 98.94 229 VAL B O 1
ATOM 4891 N N . ALA B 1 230 ? 10.961 -12 -13.461 1 98.94 230 ALA B N 1
ATOM 4892 C CA . ALA B 1 230 ? 10 -12.156 -12.375 1 98.94 230 ALA B CA 1
ATOM 4893 C C . ALA B 1 230 ? 10.352 -13.344 -11.492 1 98.94 230 ALA B C 1
ATOM 4895 O O . ALA B 1 230 ? 10.961 -14.312 -11.953 1 98.94 230 ALA B O 1
ATOM 4896 N N . CYS B 1 231 ? 10.023 -13.219 -10.203 1 98.69 231 CYS B N 1
ATOM 4897 C CA . CYS B 1 231 ? 10.211 -14.352 -9.305 1 98.69 231 CYS B CA 1
ATOM 4898 C C . CYS B 1 231 ? 9.156 -15.422 -9.547 1 98.69 231 CYS B C 1
ATOM 4900 O O . CYS B 1 231 ? 8.094 -15.133 -10.094 1 98.69 231 CYS B O 1
ATOM 4902 N N . VAL B 1 232 ? 9.516 -16.672 -9.133 1 97.94 232 VAL B N 1
ATOM 4903 C CA . VAL B 1 232 ? 8.586 -17.766 -9.438 1 97.94 232 VAL B CA 1
ATOM 4904 C C . VAL B 1 232 ? 8.453 -18.672 -8.219 1 97.94 232 VAL B C 1
ATOM 4906 O O . VAL B 1 232 ? 9.43 -19.266 -7.758 1 97.94 232 VAL B O 1
ATOM 4909 N N . GLY B 1 233 ? 7.32 -18.688 -7.617 1 94.56 233 GLY B N 1
ATOM 4910 C CA . GLY B 1 233 ? 6.836 -19.75 -6.754 1 94.56 233 GLY B CA 1
ATOM 4911 C C . GLY B 1 233 ? 5.855 -20.688 -7.441 1 94.56 233 GLY B C 1
ATOM 4912 O O . GLY B 1 233 ? 6.234 -21.438 -8.336 1 94.56 233 GLY B O 1
ATOM 4913 N N . GLY B 1 234 ? 4.547 -20.453 -7.074 1 94.12 234 GLY B N 1
ATOM 4914 C CA . GLY B 1 234 ? 3.547 -21.094 -7.922 1 94.12 234 GLY B CA 1
ATOM 4915 C C . GLY B 1 234 ? 3.488 -20.5 -9.32 1 94.12 234 GLY B C 1
ATOM 4916 O O . GLY B 1 234 ? 3.029 -21.156 -10.258 1 94.12 234 GLY B O 1
ATOM 4917 N N . GLY B 1 235 ? 3.793 -19.219 -9.414 1 97.5 235 GLY B N 1
ATOM 4918 C CA . GLY B 1 235 ? 4.152 -18.641 -10.695 1 97.5 235 GLY B CA 1
ATOM 4919 C C . GLY B 1 235 ? 3.123 -17.656 -11.219 1 97.5 235 GLY B C 1
ATOM 4920 O O . GLY B 1 235 ? 3.174 -17.25 -12.383 1 97.5 235 GLY B O 1
ATOM 4921 N N . SER B 1 236 ? 2.188 -17.172 -10.344 1 97.88 236 SER B N 1
ATOM 4922 C CA . SER B 1 236 ? 1.103 -16.344 -10.836 1 97.88 236 SER B CA 1
ATOM 4923 C C . SER B 1 236 ? 1.622 -14.992 -11.328 1 97.88 236 SER B C 1
ATOM 4925 O O . SER B 1 236 ? 1.266 -14.539 -12.422 1 97.88 236 SER B O 1
ATOM 4927 N N . ASN B 1 237 ? 2.494 -14.289 -10.57 1 98.19 237 ASN B N 1
ATOM 4928 C CA . ASN B 1 237 ? 3 -13 -11.016 1 98.19 237 ASN B CA 1
ATOM 4929 C C . ASN B 1 237 ? 3.891 -13.141 -12.25 1 98.19 237 ASN B C 1
ATOM 4931 O O . ASN B 1 237 ? 3.859 -12.289 -13.141 1 98.19 237 ASN B O 1
ATOM 4935 N N . ALA B 1 238 ? 4.637 -14.25 -12.289 1 98.88 238 ALA B N 1
ATOM 4936 C CA . ALA B 1 238 ? 5.59 -14.422 -13.375 1 98.88 238 ALA B CA 1
ATOM 4937 C C . ALA B 1 238 ? 4.871 -14.664 -14.703 1 98.88 238 ALA B C 1
ATOM 4939 O O . ALA B 1 238 ? 5.184 -14.023 -15.711 1 98.88 238 ALA B O 1
ATOM 4940 N N . ILE B 1 239 ? 3.939 -15.617 -14.68 1 98.88 239 ILE B N 1
ATOM 4941 C CA . ILE B 1 239 ? 3.246 -15.898 -15.938 1 98.88 239 ILE B CA 1
ATOM 4942 C C . ILE B 1 239 ? 2.459 -14.664 -16.375 1 98.88 239 ILE B C 1
ATOM 4944 O O . ILE B 1 239 ? 2.34 -14.391 -17.578 1 98.88 239 ILE B O 1
ATOM 4948 N N . GLY B 1 240 ? 1.853 -13.945 -15.398 1 98.88 240 GLY B N 1
ATOM 4949 C CA . GLY B 1 240 ? 1.192 -12.688 -15.719 1 98.88 240 GLY B CA 1
ATOM 4950 C C . GLY B 1 240 ? 2.121 -11.672 -16.359 1 98.88 240 GLY B C 1
ATOM 4951 O O . GLY B 1 240 ? 1.728 -10.961 -17.281 1 98.88 240 GLY B O 1
ATOM 4952 N N . MET B 1 241 ? 3.305 -11.625 -15.898 1 98.94 241 MET B N 1
ATOM 4953 C CA . MET B 1 241 ? 4.301 -10.672 -16.391 1 98.94 241 MET B CA 1
ATOM 4954 C C . MET B 1 241 ? 4.824 -11.086 -17.766 1 98.94 241 MET B C 1
ATOM 4956 O O . MET B 1 241 ? 5.145 -10.234 -18.594 1 98.94 241 MET B O 1
ATOM 4960 N N . PHE B 1 242 ? 4.887 -12.352 -18.062 1 98.94 242 PHE B N 1
ATOM 4961 C CA . PHE B 1 242 ? 5.547 -12.859 -19.25 1 98.94 242 PHE B CA 1
ATOM 4962 C C . PHE B 1 242 ? 4.57 -12.938 -20.422 1 98.94 242 PHE B C 1
ATOM 4964 O O . PHE B 1 242 ? 4.977 -12.883 -21.578 1 98.94 242 PHE B O 1
ATOM 4971 N N . TYR B 1 243 ? 3.33 -13.023 -20.188 1 98.81 243 TYR B N 1
ATOM 4972 C CA . TYR B 1 243 ? 2.355 -13.547 -21.125 1 98.81 243 TYR B CA 1
ATOM 4973 C C . TYR B 1 243 ? 2.398 -12.766 -22.438 1 98.81 243 TYR B C 1
ATOM 4975 O O . TYR B 1 243 ? 2.59 -13.352 -23.516 1 98.81 243 TYR B O 1
ATOM 4983 N N . HIS B 1 244 ? 2.277 -11.484 -22.422 1 98.75 244 HIS B N 1
ATOM 4984 C CA . HIS B 1 244 ? 2.193 -10.688 -23.656 1 98.75 244 HIS B CA 1
ATOM 4985 C C . HIS B 1 244 ? 3.568 -10.523 -24.281 1 98.75 244 HIS B C 1
ATOM 4987 O O . HIS B 1 244 ? 3.684 -9.969 -25.391 1 98.75 244 HIS B O 1
ATOM 4993 N N . PHE B 1 245 ? 4.613 -11.016 -23.641 1 98.81 245 PHE B N 1
ATOM 4994 C CA . PHE B 1 245 ? 5.957 -10.969 -24.203 1 98.81 245 PHE B CA 1
ATOM 4995 C C . PHE B 1 245 ? 6.332 -12.32 -24.812 1 98.81 245 PHE B C 1
ATOM 4997 O O . PHE B 1 245 ? 7.371 -12.445 -25.453 1 98.81 245 PHE B O 1
ATOM 5004 N N . LEU B 1 246 ? 5.508 -13.336 -24.625 1 98.5 246 LEU B N 1
ATOM 5005 C CA . LEU B 1 246 ? 5.863 -14.711 -24.953 1 98.5 246 LEU B CA 1
ATOM 5006 C C . LEU B 1 246 ? 6.141 -14.852 -26.453 1 98.5 246 LEU B C 1
ATOM 5008 O O . LEU B 1 246 ? 6.922 -15.719 -26.859 1 98.5 246 LEU B O 1
ATOM 5012 N N . GLN B 1 247 ? 5.578 -14.07 -27.281 1 97.38 247 GLN B N 1
ATOM 5013 C CA . GLN B 1 247 ? 5.758 -14.203 -28.719 1 97.38 247 GLN B CA 1
ATOM 5014 C C . GLN B 1 247 ? 6.797 -13.211 -29.234 1 97.38 247 GLN B C 1
ATOM 5016 O O . GLN B 1 247 ? 7.043 -13.133 -30.438 1 97.38 247 GLN B O 1
ATOM 5021 N N . ASP B 1 248 ? 7.355 -12.438 -28.375 1 98 248 ASP B N 1
ATOM 5022 C CA . ASP B 1 248 ? 8.352 -11.43 -28.75 1 98 248 ASP B CA 1
ATOM 5023 C C . ASP B 1 248 ? 9.766 -11.977 -28.562 1 98 248 ASP B C 1
ATOM 5025 O O . ASP B 1 248 ? 9.961 -13.031 -27.953 1 98 248 ASP B O 1
ATOM 5029 N N . VAL B 1 249 ? 10.719 -11.258 -29.203 1 96.38 249 VAL B N 1
ATOM 5030 C CA . VAL B 1 249 ? 12.125 -11.594 -29.031 1 96.38 249 VAL B CA 1
ATOM 5031 C C . VAL B 1 249 ? 12.664 -10.922 -27.766 1 96.38 249 VAL B C 1
ATOM 5033 O O . VAL B 1 249 ? 13.516 -10.031 -27.859 1 96.38 249 VAL B O 1
ATOM 5036 N N . VAL B 1 250 ? 12.18 -11.195 -26.641 1 98.44 250 VAL B N 1
ATOM 5037 C CA . VAL B 1 250 ? 12.555 -10.734 -25.312 1 98.44 250 VAL B CA 1
ATOM 5038 C C . VAL B 1 250 ? 12.984 -11.93 -24.453 1 98.44 250 VAL B C 1
ATOM 5040 O O . VAL B 1 250 ? 12.352 -12.984 -24.5 1 98.44 250 VAL B O 1
ATOM 5043 N N . GLU B 1 251 ? 14.117 -11.812 -23.859 1 98.81 251 GLU B N 1
ATOM 5044 C CA . GLU B 1 251 ? 14.516 -12.875 -22.938 1 98.81 251 GLU B CA 1
ATOM 5045 C C . GLU B 1 251 ? 13.664 -12.852 -21.672 1 98.81 251 GLU B C 1
ATOM 5047 O O . GLU B 1 251 ? 13.57 -11.828 -20.984 1 98.81 251 GLU B O 1
ATOM 5052 N N . LEU B 1 252 ? 13.016 -13.922 -21.406 1 98.94 252 LEU B N 1
ATOM 5053 C CA . LEU B 1 252 ? 12.172 -14.055 -20.219 1 98.94 252 LEU B CA 1
ATOM 5054 C C . LEU B 1 252 ? 12.859 -14.906 -19.156 1 98.94 252 LEU B C 1
ATOM 5056 O O . LEU B 1 252 ? 13.328 -16.016 -19.453 1 98.94 252 LEU B O 1
ATOM 5060 N N . ILE B 1 253 ? 12.938 -14.352 -17.938 1 98.94 253 ILE B N 1
ATOM 5061 C CA . ILE B 1 253 ? 13.695 -15.016 -16.875 1 98.94 253 ILE B CA 1
ATOM 5062 C C . ILE B 1 253 ? 12.812 -15.195 -15.648 1 98.94 253 ILE B C 1
ATOM 5064 O O . ILE B 1 253 ? 12.344 -14.211 -15.07 1 98.94 253 ILE B O 1
ATOM 5068 N N . GLY B 1 254 ? 12.57 -16.422 -15.289 1 98.88 254 GLY B N 1
ATOM 5069 C CA . GLY B 1 254 ? 11.953 -16.75 -14.016 1 98.88 254 GLY B CA 1
ATOM 5070 C C . GLY B 1 254 ? 12.961 -17.078 -12.93 1 98.88 254 GLY B C 1
ATOM 5071 O O . GLY B 1 254 ? 13.891 -17.859 -13.148 1 98.88 254 GLY B O 1
ATOM 5072 N N . VAL B 1 255 ? 12.789 -16.469 -11.734 1 98.94 255 VAL B N 1
ATOM 5073 C CA . VAL B 1 255 ? 13.789 -16.641 -10.688 1 98.94 255 VAL B CA 1
ATOM 5074 C C . VAL B 1 255 ? 13.18 -17.406 -9.516 1 98.94 255 VAL B C 1
ATOM 5076 O O . VAL B 1 255 ? 12.289 -16.891 -8.828 1 98.94 255 VAL B O 1
ATOM 5079 N N . GLU B 1 256 ? 13.633 -18.578 -9.234 1 98.62 256 GLU B N 1
ATOM 5080 C CA . GLU B 1 256 ? 13.18 -19.422 -8.125 1 98.62 256 GLU B CA 1
ATOM 5081 C C . GLU B 1 256 ? 13.969 -19.125 -6.852 1 98.62 256 GLU B C 1
ATOM 5083 O O . GLU B 1 256 ? 15.031 -18.5 -6.902 1 98.62 256 GLU B O 1
ATOM 5088 N N . ALA B 1 257 ? 13.43 -19.641 -5.738 1 98.25 257 ALA B N 1
ATOM 5089 C CA . ALA B 1 257 ? 14.102 -19.453 -4.453 1 98.25 257 ALA B CA 1
ATOM 5090 C C . ALA B 1 257 ? 15.148 -20.531 -4.215 1 98.25 257 ALA B C 1
ATOM 5092 O O . ALA B 1 257 ? 14.812 -21.688 -3.975 1 98.25 257 ALA B O 1
ATOM 5093 N N . GLY B 1 258 ? 16.375 -20.078 -4.203 1 98.31 258 GLY B N 1
ATOM 5094 C CA . GLY B 1 258 ? 17.484 -20.984 -3.969 1 98.31 258 GLY B CA 1
ATOM 5095 C C . GLY B 1 258 ? 17.75 -21.234 -2.494 1 98.31 258 GLY B C 1
ATOM 5096 O O . GLY B 1 258 ? 18.609 -22.047 -2.141 1 98.31 258 GLY B O 1
ATOM 5097 N N . GLY B 1 259 ? 17 -20.578 -1.65 1 97.38 259 GLY B N 1
ATOM 5098 C CA . GLY B 1 259 ? 17.141 -20.781 -0.217 1 97.38 259 GLY B CA 1
ATOM 5099 C C . GLY B 1 259 ? 18.562 -20.578 0.282 1 97.38 259 GLY B C 1
ATOM 5100 O O . GLY B 1 259 ? 19.188 -19.562 0.008 1 97.38 259 GLY B O 1
ATOM 5101 N N . LYS B 1 260 ? 19.031 -21.625 1.016 1 97.12 260 LYS B N 1
ATOM 5102 C CA . LYS B 1 260 ? 20.391 -21.594 1.533 1 97.12 260 LYS B CA 1
ATOM 5103 C C . LYS B 1 260 ? 21.391 -22.125 0.497 1 97.12 260 LYS B C 1
ATOM 5105 O O . LYS B 1 260 ? 22.547 -22.359 0.812 1 97.12 260 LYS B O 1
ATOM 5110 N N . GLY B 1 261 ? 20.984 -22.312 -0.687 1 97.56 261 GLY B N 1
ATOM 5111 C CA . GLY B 1 261 ? 21.766 -22.875 -1.772 1 97.56 261 GLY B CA 1
ATOM 5112 C C . GLY B 1 261 ? 21.203 -24.188 -2.287 1 97.56 261 GLY B C 1
ATOM 5113 O O . GLY B 1 261 ? 20.781 -25.047 -1.503 1 97.56 261 GLY B O 1
ATOM 5114 N N . ILE B 1 262 ? 21.188 -24.391 -3.596 1 96.69 262 ILE B N 1
ATOM 5115 C CA . ILE B 1 262 ? 20.531 -25.562 -4.18 1 96.69 262 ILE B CA 1
ATOM 5116 C C . ILE B 1 262 ? 21.375 -26.797 -3.939 1 96.69 262 ILE B C 1
ATOM 5118 O O . ILE B 1 262 ? 20.938 -27.922 -4.176 1 96.69 262 ILE B O 1
ATOM 5122 N N . HIS B 1 263 ? 22.594 -26.547 -3.496 1 96.31 263 HIS B N 1
ATOM 5123 C CA . HIS B 1 263 ? 23.438 -27.672 -3.104 1 96.31 263 HIS B CA 1
ATOM 5124 C C . HIS B 1 263 ? 22.984 -28.266 -1.775 1 96.31 263 HIS B C 1
ATOM 5126 O O . HIS B 1 263 ? 23.422 -29.344 -1.389 1 96.31 263 HIS B O 1
ATOM 5132 N N . THR B 1 264 ? 22.078 -27.594 -1.103 1 96.06 264 THR B N 1
ATOM 5133 C CA . THR B 1 264 ? 21.5 -28.078 0.144 1 96.06 264 THR B CA 1
ATOM 5134 C C . THR B 1 264 ? 20.062 -28.562 -0.08 1 96.06 264 THR B C 1
ATOM 5136 O O . THR B 1 264 ? 19.531 -28.422 -1.178 1 96.06 264 THR B O 1
ATOM 5139 N N . ASP B 1 265 ? 19.484 -29.062 0.99 1 94.44 265 ASP B N 1
ATOM 5140 C CA . ASP B 1 265 ? 18.094 -29.469 0.93 1 94.44 265 ASP B CA 1
ATOM 5141 C C . ASP B 1 265 ? 17.156 -28.328 1.303 1 94.44 265 ASP B C 1
ATOM 5143 O O . ASP B 1 265 ? 15.938 -28.453 1.232 1 94.44 265 ASP B O 1
ATOM 5147 N N . ASN B 1 266 ? 17.719 -27.188 1.634 1 96 266 ASN B N 1
ATOM 5148 C CA . ASN B 1 266 ? 16.953 -26.031 2.084 1 96 266 ASN B CA 1
ATOM 5149 C C . ASN B 1 266 ? 16.766 -25.016 0.965 1 96 266 ASN B C 1
ATOM 5151 O O . ASN B 1 266 ? 17.344 -23.922 1.006 1 96 266 ASN B O 1
ATOM 5155 N N . HIS B 1 267 ? 15.945 -25.391 0.072 1 96.69 267 HIS B N 1
ATOM 5156 C CA . HIS B 1 267 ? 15.641 -24.531 -1.064 1 96.69 267 HIS B CA 1
ATOM 5157 C C . HIS B 1 267 ? 14.227 -24.766 -1.574 1 96.69 267 HIS B C 1
ATOM 5159 O O . HIS B 1 267 ? 13.562 -25.719 -1.148 1 96.69 267 HIS B O 1
ATOM 5165 N N . ALA B 1 268 ? 13.75 -23.859 -2.406 1 96.25 268 ALA B N 1
ATOM 5166 C CA . ALA B 1 268 ? 12.484 -24.016 -3.117 1 96.25 268 ALA B CA 1
ATOM 5167 C C . ALA B 1 268 ? 12.68 -23.859 -4.621 1 96.25 268 ALA B C 1
ATOM 5169 O O . ALA B 1 268 ? 11.836 -23.281 -5.312 1 96.25 268 ALA B O 1
ATOM 5170 N N . ALA B 1 269 ? 13.836 -24.312 -5.121 1 97.75 269 ALA B N 1
ATOM 5171 C CA . ALA B 1 269 ? 14.156 -24.281 -6.547 1 97.75 269 ALA B CA 1
ATOM 5172 C C . ALA B 1 269 ? 13.609 -25.5 -7.27 1 97.75 269 ALA B C 1
ATOM 5174 O O . ALA B 1 269 ? 14.367 -26.406 -7.633 1 97.75 269 ALA B O 1
ATOM 5175 N N . THR B 1 270 ? 12.375 -25.453 -7.594 1 97.12 270 THR B N 1
ATOM 5176 C CA . THR B 1 270 ? 11.625 -26.609 -8.086 1 97.12 270 THR B CA 1
ATOM 5177 C C . THR B 1 270 ? 12.148 -27.047 -9.453 1 97.12 270 THR B C 1
ATOM 5179 O O . THR B 1 270 ? 12.367 -28.25 -9.672 1 97.12 270 THR B O 1
ATOM 5182 N N . LEU B 1 271 ? 12.352 -26.141 -10.375 1 97.62 271 LEU B N 1
ATOM 5183 C CA . LEU B 1 271 ? 12.781 -26.516 -11.719 1 97.62 271 LEU B CA 1
ATOM 5184 C C . LEU B 1 271 ? 14.25 -26.938 -11.719 1 97.62 271 LEU B C 1
ATOM 5186 O O . LEU B 1 271 ? 14.656 -27.766 -12.531 1 97.62 271 LEU B O 1
ATOM 5190 N N . ALA B 1 272 ? 14.992 -26.438 -10.781 1 96.62 272 ALA B N 1
ATOM 5191 C CA . ALA B 1 272 ? 16.406 -26.781 -10.711 1 96.62 272 ALA B CA 1
ATOM 5192 C C . ALA B 1 272 ? 16.609 -28.172 -10.141 1 96.62 272 ALA B C 1
ATOM 5194 O O . ALA B 1 272 ? 17.547 -28.891 -10.523 1 96.62 272 ALA B O 1
ATOM 5195 N N . LYS B 1 273 ? 15.719 -28.531 -9.25 1 96.75 273 LYS B N 1
ATOM 5196 C CA . LYS B 1 273 ? 16.031 -29.75 -8.5 1 96.75 273 LYS B CA 1
ATOM 5197 C C . LYS B 1 273 ? 14.867 -30.734 -8.523 1 96.75 273 LYS B C 1
ATOM 5199 O O . LYS B 1 273 ? 15.008 -31.875 -8.086 1 96.75 273 LYS B O 1
ATOM 5204 N N . GLY B 1 274 ? 13.773 -30.312 -9.039 1 96.94 274 GLY B N 1
ATOM 5205 C CA . GLY B 1 274 ? 12.578 -31.141 -8.984 1 96.94 274 GLY B CA 1
ATOM 5206 C C . GLY B 1 274 ? 12.484 -32.125 -10.141 1 96.94 274 GLY B C 1
ATOM 5207 O O . GLY B 1 274 ? 13.359 -32.156 -11 1 96.94 274 GLY B O 1
ATOM 5208 N N . SER B 1 275 ? 11.508 -33 -10.078 1 98 275 SER B N 1
ATOM 5209 C CA . SER B 1 275 ? 11.18 -33.969 -11.125 1 98 275 SER B CA 1
ATOM 5210 C C . SER B 1 275 ? 9.68 -33.969 -11.414 1 98 275 SER B C 1
ATOM 5212 O O . SER B 1 275 ? 8.891 -33.406 -10.656 1 98 275 SER B O 1
ATOM 5214 N N . LYS B 1 276 ? 9.352 -34.594 -12.547 1 97.94 276 LYS B N 1
ATOM 5215 C CA . LYS B 1 276 ? 7.961 -34.594 -12.992 1 97.94 276 LYS B CA 1
ATOM 5216 C C . LYS B 1 276 ? 7.098 -35.438 -12.055 1 97.94 276 LYS B C 1
ATOM 5218 O O . LYS B 1 276 ? 7.523 -36.5 -11.594 1 97.94 276 LYS B O 1
ATOM 5223 N N . GLY B 1 277 ? 5.949 -34.938 -11.688 1 97.44 277 GLY B N 1
ATOM 5224 C CA . GLY B 1 277 ? 4.961 -35.625 -10.852 1 97.44 277 GLY B CA 1
ATOM 5225 C C . GLY B 1 277 ? 3.662 -34.844 -10.734 1 97.44 277 GLY B C 1
ATOM 5226 O O . GLY B 1 277 ? 3.494 -33.781 -11.359 1 97.44 277 GLY B O 1
ATOM 5227 N N . VAL B 1 278 ? 2.723 -35.469 -10.07 1 96.31 278 VAL B N 1
ATOM 5228 C CA . VAL B 1 278 ? 1.414 -34.875 -9.891 1 96.31 278 VAL B CA 1
ATOM 5229 C C . VAL B 1 278 ? 1.325 -34.219 -8.508 1 96.31 278 VAL B C 1
ATOM 5231 O O . VAL B 1 278 ? 1.626 -34.875 -7.5 1 96.31 278 VAL B O 1
ATOM 5234 N N . ILE B 1 279 ? 0.97 -33 -8.484 1 93.94 279 ILE B N 1
ATOM 5235 C CA . ILE B 1 279 ? 0.728 -32.312 -7.227 1 93.94 279 ILE B CA 1
ATOM 5236 C C . ILE B 1 279 ? -0.507 -31.406 -7.359 1 93.94 279 ILE B C 1
ATOM 5238 O O . ILE B 1 279 ? -0.671 -30.703 -8.359 1 93.94 279 ILE B O 1
ATOM 5242 N N . HIS B 1 280 ? -1.393 -31.484 -6.395 1 91.94 280 HIS B N 1
ATOM 5243 C CA . HIS B 1 280 ? -2.592 -30.656 -6.293 1 91.94 280 HIS B CA 1
ATOM 5244 C C . HIS B 1 280 ? -3.398 -30.703 -7.59 1 91.94 280 HIS B C 1
ATOM 5246 O O . HIS B 1 280 ? -3.92 -29.672 -8.031 1 91.94 280 HIS B O 1
ATOM 5252 N N . GLY B 1 281 ? -3.381 -31.781 -8.289 1 93.75 281 GLY B N 1
ATOM 5253 C CA . GLY B 1 281 ? -4.316 -32.031 -9.375 1 93.75 281 GLY B CA 1
ATOM 5254 C C . GLY B 1 281 ? -3.734 -31.75 -10.742 1 93.75 281 GLY B C 1
ATOM 5255 O O . GLY B 1 281 ? -4.434 -31.844 -11.75 1 93.75 281 GLY B O 1
ATOM 5256 N N . SER B 1 282 ? -2.424 -31.453 -10.828 1 96.19 282 SER B N 1
ATOM 5257 C CA . SER B 1 282 ? -1.787 -31.188 -12.117 1 96.19 282 SER B CA 1
ATOM 5258 C C . SER B 1 282 ? -0.434 -31.875 -12.219 1 96.19 282 SER B C 1
ATOM 5260 O O . SER B 1 282 ? 0.282 -32 -11.219 1 96.19 282 SER B O 1
ATOM 5262 N N . LEU B 1 283 ? -0.155 -32.375 -13.43 1 98.19 283 LEU B N 1
ATOM 5263 C CA . LEU B 1 283 ? 1.191 -32.844 -13.727 1 98.19 283 LEU B CA 1
ATOM 5264 C C . LEU B 1 283 ? 2.148 -31.672 -13.938 1 98.19 283 LEU B C 1
ATOM 5266 O O . LEU B 1 283 ? 1.874 -30.781 -14.742 1 98.19 283 LEU B O 1
ATOM 5270 N N . THR B 1 284 ? 3.242 -31.688 -13.148 1 98.31 284 THR B N 1
ATOM 5271 C CA . THR B 1 284 ? 4.223 -30.609 -13.234 1 98.31 284 THR B CA 1
ATOM 5272 C C . THR B 1 284 ? 5.566 -31.062 -12.664 1 98.31 284 THR B C 1
ATOM 5274 O O . THR B 1 284 ? 5.816 -32.25 -12.516 1 98.31 284 THR B O 1
ATOM 5277 N N . TYR B 1 285 ? 6.508 -30.125 -12.57 1 98.38 285 TYR B N 1
ATOM 5278 C CA . TYR B 1 285 ? 7.707 -30.375 -11.781 1 98.38 285 TYR B CA 1
ATOM 5279 C C . TYR B 1 285 ? 7.461 -30.094 -10.305 1 98.38 285 TYR B C 1
ATOM 5281 O O . TYR B 1 285 ? 6.77 -29.141 -9.953 1 98.38 285 TYR B O 1
ATOM 5289 N N . LEU B 1 286 ? 7.922 -30.953 -9.453 1 97.62 286 LEU B N 1
ATOM 5290 C CA . LEU B 1 286 ? 7.805 -30.734 -8.016 1 97.62 286 LEU B CA 1
ATOM 5291 C C . LEU B 1 286 ? 9 -31.328 -7.281 1 97.62 286 LEU B C 1
ATOM 5293 O O . LEU B 1 286 ? 9.695 -32.188 -7.816 1 97.62 286 LEU B O 1
ATOM 5297 N N . LEU B 1 287 ? 9.234 -30.781 -6.145 1 97.12 287 LEU B N 1
ATOM 5298 C CA . LEU B 1 287 ? 10.266 -31.344 -5.266 1 97.12 287 LEU B CA 1
ATOM 5299 C C . LEU B 1 287 ? 9.766 -32.625 -4.594 1 97.12 287 LEU B C 1
ATOM 5301 O O . LEU B 1 287 ? 8.82 -32.594 -3.801 1 97.12 287 LEU B O 1
ATOM 5305 N N . GLN B 1 288 ? 10.398 -33.719 -4.918 1 95.94 288 GLN B N 1
ATOM 5306 C CA . GLN B 1 288 ? 10.031 -35 -4.355 1 95.94 288 GLN B CA 1
ATOM 5307 C C . GLN B 1 288 ? 11.227 -35.938 -4.305 1 95.94 288 GLN B C 1
ATOM 5309 O O . GLN B 1 288 ? 12.195 -35.75 -5.047 1 95.94 288 GLN B O 1
ATOM 5314 N N . ASP B 1 289 ? 11.148 -36.906 -3.385 1 94.19 289 ASP B N 1
ATOM 5315 C CA . ASP B 1 289 ? 12.234 -37.875 -3.293 1 94.19 289 ASP B CA 1
ATOM 5316 C C . ASP B 1 289 ? 12.039 -39 -4.301 1 94.19 289 ASP B C 1
ATOM 5318 O O . ASP B 1 289 ? 11.18 -38.938 -5.18 1 94.19 289 ASP B O 1
ATOM 5322 N N . GLU B 1 290 ? 12.891 -40 -4.223 1 93.06 290 GLU B N 1
ATOM 5323 C CA . GLU B 1 290 ? 12.906 -41.094 -5.199 1 93.06 290 GLU B CA 1
ATOM 5324 C C . GLU B 1 290 ? 11.641 -41.938 -5.094 1 93.06 290 GLU B C 1
ATOM 5326 O O . GLU B 1 290 ? 11.328 -42.688 -6.008 1 93.06 290 GLU B O 1
ATOM 5331 N N . TYR B 1 291 ? 10.922 -41.75 -3.994 1 93.56 291 TYR B N 1
ATOM 5332 C CA . TYR B 1 291 ? 9.719 -42.531 -3.779 1 93.56 291 TYR B CA 1
ATOM 5333 C C . TYR B 1 291 ? 8.461 -41.719 -4.098 1 93.56 291 TYR B C 1
ATOM 5335 O O . TYR B 1 291 ? 7.344 -42.188 -3.885 1 93.56 291 TYR B O 1
ATOM 5343 N N . GLY B 1 292 ? 8.688 -40.531 -4.574 1 91.94 292 GLY B N 1
ATOM 5344 C CA . GLY B 1 292 ? 7.559 -39.719 -4.969 1 91.94 292 GLY B CA 1
ATOM 5345 C C . GLY B 1 292 ? 6.98 -38.906 -3.824 1 91.94 292 GLY B C 1
ATOM 5346 O O . GLY B 1 292 ? 5.926 -38.281 -3.969 1 91.94 292 GLY B O 1
ATOM 5347 N N . GLN B 1 293 ? 7.664 -38.969 -2.709 1 91.94 293 GLN B N 1
ATOM 5348 C CA . GLN B 1 293 ? 7.215 -38.188 -1.567 1 91.94 293 GLN B CA 1
ATOM 5349 C C . GLN B 1 293 ? 7.676 -36.75 -1.684 1 91.94 293 GLN B C 1
ATOM 5351 O O . GLN B 1 293 ? 8.859 -36.469 -1.907 1 91.94 293 GLN B O 1
ATOM 5356 N N . ILE B 1 294 ? 6.766 -35.906 -1.532 1 91.69 294 ILE B N 1
ATOM 5357 C CA . ILE B 1 294 ? 7.059 -34.469 -1.659 1 91.69 294 ILE B CA 1
ATOM 5358 C C . ILE B 1 294 ? 8.023 -34.062 -0.553 1 91.69 294 ILE B C 1
ATOM 5360 O O . ILE B 1 294 ? 7.816 -34.375 0.617 1 91.69 294 ILE B O 1
ATOM 5364 N N . THR B 1 295 ? 9.062 -33.344 -0.92 1 92 295 THR B N 1
ATOM 5365 C CA . THR B 1 295 ? 10.008 -32.812 0.053 1 92 295 THR B CA 1
ATOM 5366 C C . THR B 1 295 ? 9.664 -31.375 0.395 1 92 295 THR B C 1
ATOM 5368 O O . THR B 1 295 ? 9.273 -30.594 -0.479 1 92 295 THR B O 1
ATOM 5371 N N . GLU B 1 296 ? 9.812 -31.016 1.633 1 89.75 296 GLU B N 1
ATOM 5372 C CA . GLU B 1 296 ? 9.445 -29.688 2.105 1 89.75 296 GLU B CA 1
ATOM 5373 C C . GLU B 1 296 ? 10.383 -28.625 1.539 1 89.75 296 GLU B C 1
ATOM 5375 O O . GLU B 1 296 ? 11.602 -28.719 1.677 1 89.75 296 GLU B O 1
ATOM 5380 N N . PRO B 1 297 ? 9.852 -27.656 0.938 1 92.44 297 PRO B N 1
ATOM 5381 C CA . PRO B 1 297 ? 10.688 -26.562 0.427 1 92.44 297 PRO B CA 1
ATOM 5382 C C . PRO B 1 297 ? 11.148 -25.609 1.525 1 92.44 297 PRO B C 1
ATOM 5384 O O . PRO B 1 297 ? 10.68 -25.703 2.662 1 92.44 297 PRO B O 1
ATOM 5387 N N . TYR B 1 298 ? 12.164 -24.797 1.13 1 93.25 298 TYR B N 1
ATOM 5388 C CA . TYR B 1 298 ? 12.633 -23.797 2.082 1 93.25 298 TYR B CA 1
ATOM 5389 C C . TYR B 1 298 ? 13.016 -22.5 1.37 1 93.25 298 TYR B C 1
ATOM 5391 O O . TYR B 1 298 ? 13.719 -22.531 0.356 1 93.25 298 TYR B O 1
ATOM 5399 N N . SER B 1 299 ? 12.539 -21.422 1.896 1 93.56 299 SER B N 1
ATOM 5400 C CA . SER B 1 299 ? 12.977 -20.062 1.588 1 93.56 299 SER B CA 1
ATOM 5401 C C . SER B 1 299 ? 12.547 -19.078 2.676 1 93.56 299 SER B C 1
ATOM 5403 O O . SER B 1 299 ? 11.547 -19.312 3.365 1 93.56 299 SER B O 1
ATOM 5405 N N . ILE B 1 300 ? 13.289 -18.016 2.852 1 91.56 300 ILE B N 1
ATOM 5406 C CA . ILE B 1 300 ? 12.852 -16.969 3.756 1 91.56 300 ILE B CA 1
ATOM 5407 C C . ILE B 1 300 ? 11.633 -16.25 3.164 1 91.56 300 ILE B C 1
ATOM 5409 O O . ILE B 1 300 ? 10.914 -15.547 3.877 1 91.56 300 ILE B O 1
ATOM 5413 N N . SER B 1 301 ? 11.5 -16.328 1.848 1 91.69 301 SER B N 1
ATOM 5414 C CA . SER B 1 301 ? 10.344 -15.766 1.159 1 91.69 301 SER B CA 1
ATOM 5415 C C . SER B 1 301 ? 9.164 -16.734 1.175 1 91.69 301 SER B C 1
ATOM 5417 O O . SER B 1 301 ? 9.102 -17.656 0.362 1 91.69 301 SER B O 1
ATOM 5419 N N . ALA B 1 302 ? 8.266 -16.453 1.934 1 82.12 302 ALA B N 1
ATOM 5420 C CA . ALA B 1 302 ? 7.145 -17.359 2.154 1 82.12 302 ALA B CA 1
ATOM 5421 C C . ALA B 1 302 ? 6.332 -17.562 0.878 1 82.12 302 ALA B C 1
ATOM 5423 O O . ALA B 1 302 ? 5.797 -18.641 0.631 1 82.12 302 ALA B O 1
ATOM 5424 N N . GLY B 1 303 ? 6.277 -16.547 0.014 1 87.38 303 GLY B N 1
ATOM 5425 C CA . GLY B 1 303 ? 5.508 -16.656 -1.217 1 87.38 303 GLY B CA 1
ATOM 5426 C C . GLY B 1 303 ? 6.168 -17.531 -2.262 1 87.38 303 GLY B C 1
ATOM 5427 O O . GLY B 1 303 ? 5.527 -17.938 -3.238 1 87.38 303 GLY B O 1
ATOM 5428 N N . LEU B 1 304 ? 7.402 -17.844 -2.029 1 92.94 304 LEU B N 1
ATOM 5429 C CA . LEU B 1 304 ? 8.117 -18.672 -2.992 1 92.94 304 LEU B CA 1
ATOM 5430 C C . LEU B 1 304 ? 8.344 -20.078 -2.441 1 92.94 304 LEU B C 1
ATOM 5432 O O . LEU B 1 304 ? 8.875 -20.938 -3.137 1 92.94 304 LEU B O 1
ATOM 5436 N N . ASP B 1 305 ? 7.867 -20.297 -1.225 1 89.75 305 ASP B N 1
ATOM 5437 C CA . ASP B 1 305 ? 8.086 -21.562 -0.51 1 89.75 305 ASP B CA 1
ATOM 5438 C C . ASP B 1 305 ? 7.051 -22.609 -0.916 1 89.75 305 ASP B C 1
ATOM 5440 O O . ASP B 1 305 ? 6.266 -23.062 -0.084 1 89.75 305 ASP B O 1
ATOM 5444 N N . TYR B 1 306 ? 7.082 -23.016 -2.098 1 89.62 306 TYR B N 1
ATOM 5445 C CA . TYR B 1 306 ? 6.16 -23.984 -2.684 1 89.62 306 TYR B CA 1
ATOM 5446 C C . TYR B 1 306 ? 6.918 -25.125 -3.355 1 89.62 306 TYR B C 1
ATOM 5448 O O . TYR B 1 306 ? 7.895 -24.891 -4.07 1 89.62 306 TYR B O 1
ATOM 5456 N N . PRO B 1 307 ? 6.457 -26.344 -3.148 1 93.56 307 PRO B N 1
ATOM 5457 C CA . PRO B 1 307 ? 7.223 -27.469 -3.664 1 93.56 307 PRO B CA 1
ATOM 5458 C C . PRO B 1 307 ? 6.953 -27.75 -5.141 1 93.56 307 PRO B C 1
ATOM 5460 O O . PRO B 1 307 ? 7.617 -28.594 -5.75 1 93.56 307 PRO B O 1
ATOM 5463 N N . GLY B 1 308 ? 5.996 -27.156 -5.723 1 94.88 308 GLY B N 1
ATOM 5464 C CA . GLY B 1 308 ? 5.66 -27.328 -7.125 1 94.88 308 GLY B CA 1
ATOM 5465 C C . GLY B 1 308 ? 5.812 -26.062 -7.945 1 94.88 308 GLY B C 1
ATOM 5466 O O . GLY B 1 308 ? 6.398 -25.078 -7.48 1 94.88 308 GLY B O 1
ATOM 5467 N N . ILE B 1 309 ? 5.344 -26.094 -9.148 1 97.25 309 ILE B N 1
ATOM 5468 C CA . ILE B 1 309 ? 5.328 -24.953 -10.039 1 97.25 309 ILE B CA 1
ATOM 5469 C C . ILE B 1 309 ? 4.141 -25.047 -10.992 1 97.25 309 ILE B C 1
ATOM 5471 O O . ILE B 1 309 ? 3.619 -26.141 -11.234 1 97.25 309 ILE B O 1
ATOM 5475 N N . GLY B 1 310 ? 3.666 -23.938 -11.484 1 97.88 310 GLY B N 1
ATOM 5476 C CA . GLY B 1 310 ? 2.578 -23.953 -12.453 1 97.88 310 GLY B CA 1
ATOM 5477 C C . GLY B 1 310 ? 2.898 -24.766 -13.695 1 97.88 310 GLY B C 1
ATOM 5478 O O . GLY B 1 310 ? 4.016 -24.688 -14.211 1 97.88 310 GLY B O 1
ATOM 5479 N N . PRO B 1 311 ? 1.923 -25.516 -14.188 1 98.62 311 PRO B N 1
ATOM 5480 C CA . PRO B 1 311 ? 2.197 -26.391 -15.336 1 98.62 311 PRO B CA 1
ATOM 5481 C C . PRO B 1 311 ? 2.602 -25.609 -16.578 1 98.62 311 PRO B C 1
ATOM 5483 O O . PRO B 1 311 ? 3.355 -26.109 -17.422 1 98.62 311 PRO B O 1
ATOM 5486 N N . GLU B 1 312 ? 2.086 -24.391 -16.703 1 98.75 312 GLU B N 1
ATOM 5487 C CA . GLU B 1 312 ? 2.494 -23.578 -17.844 1 98.75 312 GLU B CA 1
ATOM 5488 C C . GLU B 1 312 ? 3.967 -23.188 -17.75 1 98.75 312 GLU B C 1
ATOM 5490 O O . GLU B 1 312 ? 4.668 -23.141 -18.766 1 98.75 312 GLU B O 1
ATOM 5495 N N . HIS B 1 313 ? 4.445 -22.906 -16.562 1 98.81 313 HIS B N 1
ATOM 5496 C CA . HIS B 1 313 ? 5.867 -22.641 -16.375 1 98.81 313 HIS B CA 1
ATOM 5497 C C . HIS B 1 313 ? 6.703 -23.875 -16.672 1 98.81 313 HIS B C 1
ATOM 5499 O O . HIS B 1 313 ? 7.797 -23.766 -17.234 1 98.81 313 HIS B O 1
ATOM 5505 N N . ALA B 1 314 ? 6.191 -25.031 -16.234 1 98.75 314 ALA B N 1
ATOM 5506 C CA . ALA B 1 314 ? 6.871 -26.281 -16.578 1 98.75 314 ALA B CA 1
ATOM 5507 C C . ALA B 1 314 ? 7.02 -26.438 -18.094 1 98.75 314 ALA B C 1
ATOM 5509 O O . ALA B 1 314 ? 8.086 -26.812 -18.578 1 98.75 314 ALA B O 1
ATOM 5510 N N . TYR B 1 315 ? 5.996 -26.172 -18.797 1 98.69 315 TYR B N 1
ATOM 5511 C CA . TYR B 1 315 ? 5.988 -26.25 -20.25 1 98.69 315 TYR B CA 1
ATOM 5512 C C . TYR B 1 315 ? 6.98 -25.266 -20.859 1 98.69 315 TYR B C 1
ATOM 5514 O O . TYR B 1 315 ? 7.742 -25.625 -21.75 1 98.69 315 TYR B O 1
ATOM 5522 N N . LEU B 1 316 ? 6.973 -24.031 -20.344 1 98.75 316 LEU B N 1
ATOM 5523 C CA . LEU B 1 316 ? 7.852 -22.984 -20.844 1 98.75 316 LEU B CA 1
ATOM 5524 C C . LEU B 1 316 ? 9.312 -23.312 -20.562 1 98.75 316 LEU B C 1
ATOM 5526 O O . LEU B 1 316 ? 10.195 -22.969 -21.359 1 98.75 316 LEU B O 1
ATOM 5530 N N . HIS B 1 317 ? 9.531 -23.969 -19.453 1 98.62 317 HIS B N 1
ATOM 5531 C CA . HIS B 1 317 ? 10.859 -24.469 -19.141 1 98.62 317 HIS B CA 1
ATOM 5532 C C . HIS B 1 317 ? 11.297 -25.531 -20.141 1 98.62 317 HIS B C 1
ATOM 5534 O O . HIS B 1 317 ? 12.398 -25.438 -20.703 1 98.62 317 HIS B O 1
ATOM 5540 N N . ASP B 1 318 ? 10.484 -26.484 -20.406 1 98.06 318 ASP B N 1
ATOM 5541 C CA . ASP B 1 318 ? 10.82 -27.609 -21.281 1 98.06 318 ASP B CA 1
ATOM 5542 C C . ASP B 1 318 ? 11.023 -27.156 -22.719 1 98.06 318 ASP B C 1
ATOM 5544 O O . ASP B 1 318 ? 11.812 -27.734 -23.469 1 98.06 318 ASP B O 1
ATOM 5548 N N . THR B 1 319 ? 10.289 -26.141 -23.109 1 97.69 319 THR B N 1
ATOM 5549 C CA . THR B 1 319 ? 10.398 -25.641 -24.469 1 97.69 319 THR B CA 1
ATOM 5550 C C . THR B 1 319 ? 11.508 -24.594 -24.578 1 97.69 319 THR B C 1
ATOM 5552 O O . THR B 1 319 ? 11.766 -24.062 -25.656 1 97.69 319 THR B O 1
ATOM 5555 N N . ASN B 1 320 ? 12.078 -24.203 -23.5 1 97.88 320 ASN B N 1
ATOM 5556 C CA . ASN B 1 320 ? 13.188 -23.266 -23.406 1 97.88 320 ASN B CA 1
ATOM 5557 C C . ASN B 1 320 ? 12.766 -21.859 -23.797 1 97.88 320 ASN B C 1
ATOM 5559 O O . ASN B 1 320 ? 13.578 -21.078 -24.297 1 97.88 320 ASN B O 1
ATOM 5563 N N . ARG B 1 321 ? 11.484 -21.547 -23.703 1 98.31 321 ARG B N 1
ATOM 5564 C CA . ARG B 1 321 ? 11.016 -20.203 -24.016 1 98.31 321 ARG B CA 1
ATOM 5565 C C . ARG B 1 321 ? 11.305 -19.234 -22.875 1 98.31 321 ARG B C 1
ATOM 5567 O O . ARG B 1 321 ? 11.539 -18.047 -23.094 1 98.31 321 ARG B O 1
ATOM 5574 N N . VAL B 1 322 ? 11.242 -19.75 -21.688 1 98.81 322 VAL B N 1
ATOM 5575 C CA . VAL B 1 322 ? 11.625 -19 -20.5 1 98.81 322 VAL B CA 1
ATOM 5576 C C . VAL B 1 322 ? 12.805 -19.672 -19.812 1 98.81 322 VAL B C 1
ATOM 5578 O O . VAL B 1 322 ? 12.844 -20.906 -19.688 1 98.81 322 VAL B O 1
ATOM 5581 N N . LYS B 1 323 ? 13.773 -18.906 -19.453 1 98.81 323 LYS B N 1
ATOM 5582 C CA . LYS B 1 323 ? 14.891 -19.406 -18.672 1 98.81 323 LYS B CA 1
ATOM 5583 C C . LYS B 1 323 ? 14.609 -19.266 -17.172 1 98.81 323 LYS B C 1
ATOM 5585 O O . LYS B 1 323 ? 14.164 -18.203 -16.719 1 98.81 323 LYS B O 1
ATOM 5590 N N . TYR B 1 324 ? 14.828 -20.359 -16.484 1 98.81 324 TYR B N 1
ATOM 5591 C CA . TYR B 1 324 ? 14.617 -20.312 -15.047 1 98.81 324 TYR B CA 1
ATOM 5592 C C . TYR B 1 324 ? 15.938 -20.469 -14.305 1 98.81 324 TYR B C 1
ATOM 5594 O O . TYR B 1 324 ? 16.766 -21.312 -14.648 1 98.81 324 TYR B O 1
ATOM 5602 N N . VAL B 1 325 ? 16.141 -19.547 -13.406 1 98.75 325 VAL B N 1
ATOM 5603 C CA . VAL B 1 325 ? 17.344 -19.516 -12.578 1 98.75 325 VAL B CA 1
ATOM 5604 C C . VAL B 1 325 ? 16.953 -19.469 -11.102 1 98.75 325 VAL B C 1
ATOM 5606 O O . VAL B 1 325 ? 15.773 -19.594 -10.758 1 98.75 325 VAL B O 1
ATOM 5609 N N . ASN B 1 326 ? 17.906 -19.531 -10.203 1 98.5 326 ASN B N 1
ATOM 5610 C CA . ASN B 1 326 ? 17.625 -19.422 -8.773 1 98.5 326 ASN B CA 1
ATOM 5611 C C . ASN B 1 326 ? 18.562 -18.453 -8.078 1 98.5 326 ASN B C 1
ATOM 5613 O O . ASN B 1 326 ? 19.688 -18.234 -8.547 1 98.5 326 ASN B O 1
ATOM 5617 N N . VAL B 1 327 ? 18.109 -17.859 -7.055 1 98.44 327 VAL B N 1
ATOM 5618 C CA . VAL B 1 327 ? 18.844 -16.906 -6.223 1 98.44 327 VAL B CA 1
ATOM 5619 C C . VAL B 1 327 ? 18.703 -17.281 -4.754 1 98.44 327 VAL B C 1
ATOM 5621 O O . VAL B 1 327 ? 17.625 -17.703 -4.312 1 98.44 327 VAL B O 1
ATOM 5624 N N . THR B 1 328 ? 19.75 -17.156 -3.947 1 98.06 328 THR B N 1
ATOM 5625 C CA . THR B 1 328 ? 19.719 -17.516 -2.535 1 98.06 328 THR B CA 1
ATOM 5626 C C . THR B 1 328 ? 19 -16.453 -1.716 1 98.06 328 THR B C 1
ATOM 5628 O O . THR B 1 328 ? 18.797 -15.328 -2.182 1 98.06 328 THR B O 1
ATOM 5631 N N . ASP B 1 329 ? 18.672 -16.875 -0.506 1 97.06 329 ASP B N 1
ATOM 5632 C CA . ASP B 1 329 ? 18.031 -15.961 0.428 1 97.06 329 ASP B CA 1
ATOM 5633 C C . ASP B 1 329 ? 18.922 -14.75 0.71 1 97.06 329 ASP B C 1
ATOM 5635 O O . ASP B 1 329 ? 18.438 -13.617 0.773 1 97.06 329 ASP B O 1
ATOM 5639 N N . MET B 1 330 ? 20.156 -14.961 0.828 1 96.56 330 MET B N 1
ATOM 5640 C CA . MET B 1 330 ? 21.094 -13.883 1.144 1 96.56 330 MET B CA 1
ATOM 5641 C C . MET B 1 330 ? 21.203 -12.898 -0.016 1 96.56 330 MET B C 1
ATOM 5643 O O . MET B 1 330 ? 21.234 -11.688 0.197 1 96.56 330 MET B O 1
ATOM 5647 N N . GLU B 1 331 ? 21.281 -13.438 -1.225 1 98 331 GLU B N 1
ATOM 5648 C CA . GLU B 1 331 ? 21.312 -12.562 -2.398 1 98 331 GLU B CA 1
ATOM 5649 C C . GLU B 1 331 ? 20.047 -11.711 -2.482 1 98 331 GLU B C 1
ATOM 5651 O O . GLU B 1 331 ? 20.109 -10.539 -2.846 1 98 331 GLU B O 1
ATOM 5656 N N . ALA B 1 332 ? 18.953 -12.32 -2.182 1 98.12 332 ALA B N 1
ATOM 5657 C CA . ALA B 1 332 ? 17.672 -11.609 -2.205 1 98.12 332 ALA B CA 1
ATOM 5658 C C . ALA B 1 332 ? 17.656 -10.484 -1.176 1 98.12 332 ALA B C 1
ATOM 5660 O O . ALA B 1 332 ? 17.188 -9.383 -1.459 1 98.12 332 ALA B O 1
ATOM 5661 N N . LEU B 1 333 ? 18.172 -10.758 0.013 1 97.12 333 LEU B N 1
ATOM 5662 C CA . LEU B 1 333 ? 18.219 -9.75 1.07 1 97.12 333 LEU B CA 1
ATOM 5663 C C . LEU B 1 333 ? 19.109 -8.578 0.672 1 97.12 333 LEU B C 1
ATOM 5665 O O . LEU B 1 333 ? 18.797 -7.426 0.962 1 97.12 333 LEU B O 1
ATOM 5669 N N . GLU B 1 334 ? 20.203 -8.867 0.032 1 97.5 334 GLU B N 1
ATOM 5670 C CA . GLU B 1 334 ? 21.109 -7.82 -0.445 1 97.5 334 GLU B CA 1
ATOM 5671 C C . GLU B 1 334 ? 20.422 -6.938 -1.484 1 97.5 334 GLU B C 1
ATOM 5673 O O . GLU B 1 334 ? 20.562 -5.711 -1.455 1 97.5 334 GLU B O 1
ATOM 5678 N N . ALA B 1 335 ? 19.719 -7.598 -2.379 1 98.5 335 ALA B N 1
ATOM 5679 C CA . ALA B 1 335 ? 19 -6.852 -3.41 1 98.5 335 ALA B CA 1
ATOM 5680 C C . ALA B 1 335 ? 17.906 -5.977 -2.797 1 98.5 335 ALA B C 1
ATOM 5682 O O . ALA B 1 335 ? 17.688 -4.844 -3.234 1 98.5 335 ALA B O 1
ATOM 5683 N N . LEU B 1 336 ? 17.234 -6.516 -1.812 1 98.19 336 LEU B N 1
ATOM 5684 C CA . LEU B 1 336 ? 16.203 -5.773 -1.086 1 98.19 336 LEU B CA 1
ATOM 5685 C C . LEU B 1 336 ? 16.797 -4.512 -0.458 1 98.19 336 LEU B C 1
ATOM 5687 O O . LEU B 1 336 ? 16.234 -3.424 -0.612 1 98.19 336 LEU B O 1
ATOM 5691 N N . SER B 1 337 ? 17.891 -4.652 0.222 1 97.06 337 SER B N 1
ATOM 5692 C CA . SER B 1 337 ? 18.547 -3.525 0.873 1 97.06 337 SER B CA 1
ATOM 5693 C C . SER B 1 337 ? 19 -2.49 -0.148 1 97.06 337 SER B C 1
ATOM 5695 O O . SER B 1 337 ? 18.859 -1.286 0.07 1 97.06 337 SER B O 1
ATOM 5697 N N . PHE B 1 338 ? 19.562 -2.998 -1.241 1 98.38 338 PHE B N 1
ATOM 5698 C CA . PHE B 1 338 ? 20.078 -2.131 -2.291 1 98.38 338 PHE B CA 1
ATOM 5699 C C . PHE B 1 338 ? 18.969 -1.279 -2.895 1 98.38 338 PHE B C 1
ATOM 5701 O O . PHE B 1 338 ? 19.109 -0.061 -3.016 1 98.38 338 PHE B O 1
ATOM 5708 N N . LEU B 1 339 ? 17.812 -1.88 -3.229 1 98.75 339 LEU B N 1
ATOM 5709 C CA . LEU B 1 339 ? 16.703 -1.129 -3.797 1 98.75 339 LEU B CA 1
ATOM 5710 C C . LEU B 1 339 ? 16.141 -0.137 -2.785 1 98.75 339 LEU B C 1
ATOM 5712 O O . LE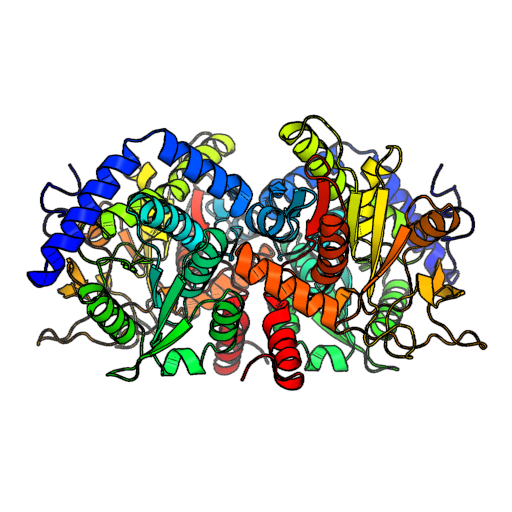U B 1 339 ? 15.82 1.002 -3.137 1 98.75 339 LEU B O 1
ATOM 5716 N N . SER B 1 340 ? 15.953 -0.547 -1.549 1 98.19 340 SER B N 1
ATOM 5717 C CA . SER B 1 340 ? 15.391 0.3 -0.501 1 98.19 340 SER B CA 1
ATOM 5718 C C . SER B 1 340 ? 16.234 1.551 -0.288 1 98.19 340 SER B C 1
ATOM 5720 O O . SER B 1 340 ? 15.711 2.666 -0.273 1 98.19 340 SER B O 1
ATOM 5722 N N . LYS B 1 341 ? 17.516 1.386 -0.227 1 97.94 341 LYS B N 1
ATOM 5723 C CA . LYS B 1 341 ? 18.438 2.471 0.107 1 97.94 341 LYS B CA 1
ATOM 5724 C C . LYS B 1 341 ? 18.625 3.41 -1.079 1 97.94 341 LYS B C 1
ATOM 5726 O O . LYS B 1 341 ? 18.875 4.605 -0.898 1 97.94 341 LYS B O 1
ATOM 5731 N N . LYS B 1 342 ? 18.469 2.859 -2.275 1 98.56 342 LYS B N 1
ATOM 5732 C CA . LYS B 1 342 ? 18.844 3.66 -3.434 1 98.56 342 LYS B CA 1
ATOM 5733 C C . LYS B 1 342 ? 17.625 4.25 -4.125 1 98.56 342 LYS B C 1
ATOM 5735 O O . LYS B 1 342 ? 17.703 5.293 -4.777 1 98.56 342 LYS B O 1
ATOM 5740 N N . GLU B 1 343 ? 16.484 3.572 -4.02 1 98.75 343 GLU B N 1
ATOM 5741 C CA . GLU B 1 343 ? 15.336 4.023 -4.789 1 98.75 343 GLU B CA 1
ATOM 5742 C C . GLU B 1 343 ? 14.164 4.375 -3.879 1 98.75 343 GLU B C 1
ATOM 5744 O O . GLU B 1 343 ? 13.148 4.898 -4.34 1 98.75 343 GLU B O 1
ATOM 5749 N N . GLY B 1 344 ? 14.305 4.145 -2.533 1 98.56 344 GLY B N 1
ATOM 5750 C CA . GLY B 1 344 ? 13.188 4.402 -1.636 1 98.56 344 GLY B CA 1
ATOM 5751 C C . GLY B 1 344 ? 12.023 3.459 -1.852 1 98.56 344 GLY B C 1
ATOM 5752 O O . GLY B 1 344 ? 10.867 3.838 -1.645 1 98.56 344 GLY B O 1
ATOM 5753 N N . ILE B 1 345 ? 12.289 2.285 -2.334 1 98.56 345 ILE B N 1
ATOM 5754 C CA . ILE B 1 345 ? 11.273 1.263 -2.562 1 98.56 345 ILE B CA 1
ATOM 5755 C C . ILE B 1 345 ? 11.633 -0.005 -1.792 1 98.56 345 ILE B C 1
ATOM 5757 O O . ILE B 1 345 ? 12.711 -0.576 -1.992 1 98.56 345 ILE B O 1
ATOM 5761 N N . LEU B 1 346 ? 10.812 -0.396 -0.859 1 97.25 346 LEU B N 1
ATOM 5762 C CA . LEU B 1 346 ? 10.992 -1.63 -0.103 1 97.25 346 LEU B CA 1
ATOM 5763 C C . LEU B 1 346 ? 10.242 -2.785 -0.758 1 97.25 346 LEU B C 1
ATOM 5765 O O . LEU B 1 346 ? 9.031 -2.922 -0.584 1 97.25 346 LEU B O 1
ATOM 5769 N N . PRO B 1 347 ? 10.938 -3.633 -1.44 1 97.88 347 PRO B N 1
ATOM 5770 C CA . PRO B 1 347 ? 10.281 -4.73 -2.158 1 97.88 347 PRO B CA 1
ATOM 5771 C C . PRO B 1 347 ? 9.945 -5.91 -1.25 1 97.88 347 PRO B C 1
ATOM 5773 O O . PRO B 1 347 ? 10.57 -6.086 -0.202 1 97.88 347 PRO B O 1
ATOM 5776 N N . ALA B 1 348 ? 8.938 -6.691 -1.615 1 96.56 348 ALA B N 1
ATOM 5777 C CA . ALA B 1 348 ? 8.719 -7.984 -0.972 1 96.56 348 ALA B CA 1
ATOM 5778 C C . ALA B 1 348 ? 9.938 -8.891 -1.126 1 96.56 348 ALA B C 1
ATOM 5780 O O . ALA B 1 348 ? 10.711 -8.742 -2.074 1 96.56 348 ALA B O 1
ATOM 5781 N N . LEU B 1 349 ? 10.047 -9.812 -0.199 1 96.06 349 LEU B N 1
ATOM 5782 C CA . LEU B 1 349 ? 11.125 -10.789 -0.306 1 96.06 349 LEU B CA 1
ATOM 5783 C C . LEU B 1 349 ? 11.016 -11.578 -1.608 1 96.06 349 LEU B C 1
ATOM 5785 O O . LEU B 1 349 ? 12.031 -11.93 -2.213 1 96.06 349 LEU B O 1
ATOM 5789 N N . GLU B 1 350 ? 9.789 -11.852 -2.074 1 96.5 350 GLU B N 1
ATOM 5790 C CA . GLU B 1 350 ? 9.586 -12.562 -3.336 1 96.5 350 GLU B CA 1
ATOM 5791 C C . GLU B 1 350 ? 10.227 -11.812 -4.5 1 96.5 350 GLU B C 1
ATOM 5793 O O . GLU B 1 350 ? 11.117 -12.344 -5.172 1 96.5 350 GLU B O 1
ATOM 5798 N N . SER B 1 351 ? 9.867 -10.555 -4.668 1 97.75 351 SER B N 1
ATOM 5799 C CA . SER B 1 351 ? 10.359 -9.742 -5.773 1 97.75 351 SER B CA 1
ATOM 5800 C C . SER B 1 351 ? 11.867 -9.516 -5.66 1 97.75 351 SER B C 1
ATOM 5802 O O . SER B 1 351 ? 12.547 -9.305 -6.668 1 97.75 351 SER B O 1
ATOM 5804 N N . SER B 1 352 ? 12.367 -9.586 -4.445 1 98.56 352 SER B N 1
ATOM 5805 C CA . SER B 1 352 ? 13.789 -9.367 -4.215 1 98.56 352 SER B CA 1
ATOM 5806 C C . SER B 1 352 ? 14.633 -10.43 -4.906 1 98.56 352 SER B C 1
ATOM 5808 O O . SER B 1 352 ? 15.766 -10.172 -5.305 1 98.56 352 SER B O 1
ATOM 5810 N N . HIS B 1 353 ? 14.07 -11.609 -5.039 1 98.75 353 HIS B N 1
ATOM 5811 C CA . HIS B 1 353 ? 14.766 -12.648 -5.793 1 98.75 353 HIS B CA 1
ATOM 5812 C C . HIS B 1 353 ? 14.945 -12.242 -7.254 1 98.75 353 HIS B C 1
ATOM 5814 O O . HIS B 1 353 ? 16.031 -12.391 -7.809 1 98.75 353 HIS B O 1
ATOM 5820 N N . ALA B 1 354 ? 13.922 -11.742 -7.863 1 98.94 354 ALA B N 1
ATOM 5821 C CA . ALA B 1 354 ? 14 -11.258 -9.234 1 98.94 354 ALA B CA 1
ATOM 5822 C C . ALA B 1 354 ? 14.984 -10.094 -9.352 1 98.94 354 ALA B C 1
ATOM 5824 O O . ALA B 1 354 ? 15.766 -10.023 -10.305 1 98.94 354 ALA B O 1
ATOM 5825 N N . LEU B 1 355 ? 14.969 -9.227 -8.367 1 98.94 355 LEU B N 1
ATOM 5826 C CA . LEU B 1 355 ? 15.852 -8.062 -8.352 1 98.94 355 LEU B CA 1
ATOM 5827 C C . LEU B 1 355 ? 17.312 -8.492 -8.25 1 98.94 355 LEU B C 1
ATOM 5829 O O . LEU B 1 355 ? 18.172 -7.922 -8.922 1 98.94 355 LEU B O 1
ATOM 5833 N N . ALA B 1 356 ? 17.531 -9.461 -7.41 1 98.88 356 ALA B N 1
ATOM 5834 C CA . ALA B 1 356 ? 18.906 -9.938 -7.238 1 98.88 356 ALA B CA 1
ATOM 5835 C C . ALA B 1 356 ? 19.5 -10.414 -8.562 1 98.88 356 ALA B C 1
ATOM 5837 O O . ALA B 1 356 ? 20.625 -10.055 -8.914 1 98.88 356 ALA B O 1
ATOM 5838 N N . PHE B 1 357 ? 18.781 -11.195 -9.312 1 98.94 357 PHE B N 1
ATOM 5839 C CA . PHE B 1 357 ? 19.234 -11.633 -10.625 1 98.94 357 PHE B CA 1
ATOM 5840 C C . PHE B 1 357 ? 19.406 -10.438 -11.562 1 98.94 357 PHE B C 1
ATOM 5842 O O . PHE B 1 357 ? 20.422 -10.328 -12.25 1 98.94 357 PHE B O 1
ATOM 5849 N N . ALA B 1 358 ? 18.406 -9.555 -11.609 1 98.94 358 ALA B N 1
ATOM 5850 C CA . ALA B 1 358 ? 18.406 -8.43 -12.539 1 98.94 358 ALA B CA 1
ATOM 5851 C C . ALA B 1 358 ? 19.609 -7.523 -12.312 1 98.94 358 ALA B C 1
ATOM 5853 O O . ALA B 1 358 ? 20.25 -7.07 -13.273 1 98.94 358 ALA B O 1
ATOM 5854 N N . PHE B 1 359 ? 19.891 -7.23 -11.031 1 98.94 359 PHE B N 1
ATOM 5855 C CA . PHE B 1 359 ? 21.016 -6.355 -10.703 1 98.94 359 PHE B CA 1
ATOM 5856 C C . PHE B 1 359 ? 22.328 -6.969 -11.164 1 98.94 359 PHE B C 1
ATOM 5858 O O . PHE B 1 359 ? 23.172 -6.277 -11.734 1 98.94 359 PHE B O 1
ATOM 5865 N N . LYS B 1 360 ? 22.469 -8.258 -10.914 1 98.69 360 LYS B N 1
ATOM 5866 C CA . LYS B 1 360 ? 23.672 -8.953 -11.352 1 98.69 360 LYS B CA 1
ATOM 5867 C C . LYS B 1 360 ? 23.797 -8.953 -12.875 1 98.69 360 LYS B C 1
ATOM 5869 O O . LYS B 1 360 ? 24.859 -8.695 -13.422 1 98.69 360 LYS B O 1
ATOM 5874 N N . ALA B 1 361 ? 22.734 -9.242 -13.547 1 98.75 361 ALA B N 1
ATOM 5875 C CA . ALA B 1 361 ? 22.719 -9.297 -15.008 1 98.75 361 ALA B CA 1
ATOM 5876 C C . ALA B 1 361 ? 23 -7.922 -15.609 1 98.75 361 ALA B C 1
ATOM 5878 O O . ALA B 1 361 ? 23.75 -7.812 -16.578 1 98.75 361 ALA B O 1
ATOM 5879 N N . ALA B 1 362 ? 22.391 -6.914 -15.047 1 98.75 362 ALA B N 1
ATOM 5880 C CA . ALA B 1 362 ? 22.484 -5.559 -15.578 1 98.75 362 ALA B CA 1
ATOM 5881 C C . ALA B 1 362 ? 23.938 -5.094 -15.641 1 98.75 362 ALA B C 1
ATOM 5883 O O . ALA B 1 362 ? 24.344 -4.395 -16.578 1 98.75 362 ALA B O 1
ATOM 5884 N N . LYS B 1 363 ? 24.703 -5.469 -14.656 1 98 363 LYS B N 1
ATOM 5885 C CA . LYS B 1 363 ? 26.094 -5.047 -14.562 1 98 363 LYS B CA 1
ATOM 5886 C C . LYS B 1 363 ? 26.875 -5.48 -15.789 1 98 363 LYS B C 1
ATOM 5888 O O . LYS B 1 363 ? 27.859 -4.828 -16.172 1 98 363 LYS B O 1
ATOM 5893 N N . ASN B 1 364 ? 26.453 -6.516 -16.391 1 97.5 364 ASN B N 1
ATOM 5894 C CA . ASN B 1 364 ? 27.188 -7.086 -17.516 1 97.5 364 ASN B CA 1
ATOM 5895 C C . ASN B 1 364 ? 26.516 -6.766 -18.844 1 97.5 364 ASN B C 1
ATOM 5897 O O . ASN B 1 364 ? 26.844 -7.367 -19.875 1 97.5 364 ASN B O 1
ATOM 5901 N N . MET B 1 365 ? 25.609 -5.895 -18.875 1 98.56 365 MET B N 1
ATOM 5902 C CA . MET B 1 365 ? 24.875 -5.508 -20.078 1 98.56 365 MET B CA 1
ATOM 5903 C C . MET B 1 365 ? 25.203 -4.078 -20.484 1 98.56 365 MET B C 1
ATOM 5905 O O . MET B 1 365 ? 25.812 -3.336 -19.719 1 98.56 365 MET B O 1
ATOM 5909 N N . LYS B 1 366 ? 24.844 -3.738 -21.719 1 98.25 366 LYS B N 1
ATOM 5910 C CA . LYS B 1 366 ? 25.125 -2.408 -22.25 1 98.25 366 LYS B CA 1
ATOM 5911 C C . LYS B 1 366 ? 24.109 -1.388 -21.75 1 98.25 366 LYS B C 1
ATOM 5913 O O . LYS B 1 366 ? 22.969 -1.741 -21.438 1 98.25 366 LYS B O 1
ATOM 5918 N N . SER B 1 367 ? 24.5 -0.138 -21.734 1 98 367 SER B N 1
ATOM 5919 C CA . SER B 1 367 ? 23.688 0.943 -21.172 1 98 367 SER B CA 1
ATOM 5920 C C . SER B 1 367 ? 22.438 1.183 -22 1 98 367 SER B C 1
ATOM 5922 O O . SER B 1 367 ? 21.469 1.769 -21.5 1 98 367 SER B O 1
ATOM 5924 N N . ASN B 1 368 ? 22.406 0.756 -23.219 1 97.81 368 ASN B N 1
ATOM 5925 C CA . ASN B 1 368 ? 21.234 0.967 -24.062 1 97.81 368 ASN B CA 1
ATOM 5926 C C . ASN B 1 368 ? 20.25 -0.187 -23.938 1 97.81 368 ASN B C 1
ATOM 5928 O O . ASN B 1 368 ? 19.156 -0.145 -24.531 1 97.81 368 ASN B O 1
ATOM 5932 N N . GLU B 1 369 ? 20.641 -1.229 -23.203 1 98.69 369 GLU B N 1
ATOM 5933 C CA . GLU B 1 369 ? 19.75 -2.348 -22.922 1 98.69 369 GLU B CA 1
ATOM 5934 C C . GLU B 1 369 ? 18.938 -2.096 -21.656 1 98.69 369 GLU B C 1
ATOM 5936 O O . GLU B 1 369 ? 19.203 -1.146 -20.922 1 98.69 369 GLU B O 1
ATOM 5941 N N . SER B 1 370 ? 17.875 -2.885 -21.531 1 98.88 370 SER B N 1
ATOM 5942 C CA . SER B 1 370 ? 17 -2.672 -20.375 1 98.88 370 SER B CA 1
ATOM 5943 C C . SER B 1 370 ? 16.453 -3.994 -19.844 1 98.88 370 SER B C 1
ATOM 5945 O O . SER B 1 370 ? 16.297 -4.957 -20.594 1 98.88 370 SER B O 1
ATOM 5947 N N . ILE B 1 371 ? 16.328 -4 -18.594 1 98.94 371 ILE B N 1
ATOM 5948 C CA . ILE B 1 371 ? 15.672 -5.105 -17.891 1 98.94 371 ILE B CA 1
ATOM 5949 C C . ILE B 1 371 ? 14.398 -4.613 -17.203 1 98.94 371 ILE B C 1
ATOM 5951 O O . ILE B 1 371 ? 14.422 -3.613 -16.484 1 98.94 371 ILE B O 1
ATOM 5955 N N . LEU B 1 372 ? 13.289 -5.223 -17.516 1 98.94 372 LEU B N 1
ATOM 5956 C CA . LEU B 1 372 ? 12.008 -4.953 -16.875 1 98.94 372 LEU B CA 1
ATOM 5957 C C . LEU B 1 372 ? 11.695 -6.004 -15.812 1 98.94 372 LEU B C 1
ATOM 5959 O O . LEU B 1 372 ? 11.602 -7.195 -16.125 1 98.94 372 LEU B O 1
ATOM 5963 N N . VAL B 1 373 ? 11.578 -5.562 -14.547 1 98.94 373 VAL B N 1
ATOM 5964 C CA . VAL B 1 373 ? 11.359 -6.473 -13.43 1 98.94 373 VAL B CA 1
ATOM 5965 C C . VAL B 1 373 ? 9.938 -6.305 -12.891 1 98.94 373 VAL B C 1
ATOM 5967 O O . VAL B 1 373 ? 9.461 -5.18 -12.727 1 98.94 373 VAL B O 1
ATOM 5970 N N . CYS B 1 374 ? 9.25 -7.426 -12.648 1 98.94 374 CYS B N 1
ATOM 5971 C CA . CYS B 1 374 ? 7.957 -7.359 -11.969 1 98.94 374 CYS B CA 1
ATOM 5972 C C . CYS B 1 374 ? 8.141 -7.191 -10.461 1 98.94 374 CYS B C 1
ATOM 5974 O O . CYS B 1 374 ? 8.57 -8.117 -9.781 1 98.94 374 CYS B O 1
ATOM 5976 N N . LEU B 1 375 ? 7.895 -6.031 -9.938 1 98.88 375 LEU B N 1
ATOM 5977 C CA . LEU B 1 375 ? 7.859 -5.824 -8.492 1 98.88 375 LEU B CA 1
ATOM 5978 C C . LEU B 1 375 ? 6.508 -6.23 -7.918 1 98.88 375 LEU B C 1
ATOM 5980 O O . LEU B 1 375 ? 5.648 -5.379 -7.68 1 98.88 375 LEU B O 1
ATOM 5984 N N . SER B 1 376 ? 6.363 -7.477 -7.602 1 98.12 376 SER B N 1
ATOM 5985 C CA . SER B 1 376 ? 5.066 -8.133 -7.449 1 98.12 376 SER B CA 1
ATOM 5986 C C . SER B 1 376 ? 4.391 -7.723 -6.145 1 98.12 376 SER B C 1
ATOM 5988 O O . SER B 1 376 ? 3.18 -7.891 -5.988 1 98.12 376 SER B O 1
ATOM 5990 N N . GLY B 1 377 ? 5.223 -7.273 -5.184 1 96.56 377 GLY B N 1
ATOM 5991 C CA . GLY B 1 377 ? 4.641 -6.883 -3.908 1 96.56 377 GLY B CA 1
ATOM 5992 C C . GLY B 1 377 ? 5.551 -6 -3.08 1 96.56 377 GLY B C 1
ATOM 5993 O O . GLY B 1 377 ? 6.73 -5.836 -3.406 1 96.56 377 GLY B O 1
ATOM 5994 N N . ARG B 1 378 ? 4.992 -5.402 -2.008 1 94.75 378 ARG B N 1
ATOM 5995 C CA . ARG B 1 378 ? 5.766 -4.531 -1.129 1 94.75 378 ARG B CA 1
ATOM 5996 C C . ARG B 1 378 ? 6.277 -5.293 0.089 1 94.75 378 ARG B C 1
ATOM 5998 O O . ARG B 1 378 ? 5.73 -6.34 0.447 1 94.75 378 ARG B O 1
ATOM 6005 N N . GLY B 1 379 ? 7.273 -4.746 0.707 1 92.69 379 GLY B N 1
ATOM 6006 C CA . GLY B 1 379 ? 7.996 -5.453 1.751 1 92.69 379 GLY B CA 1
ATOM 6007 C C . GLY B 1 379 ? 7.504 -5.121 3.146 1 92.69 379 GLY B C 1
ATOM 6008 O O . GLY B 1 379 ? 8.016 -5.656 4.133 1 92.69 379 GLY B O 1
ATOM 6009 N N . ASP B 1 380 ? 6.465 -4.344 3.32 1 86.56 380 ASP B N 1
ATOM 6010 C CA . ASP B 1 380 ? 5.977 -3.963 4.641 1 86.56 380 ASP B CA 1
ATOM 6011 C C . ASP B 1 380 ? 5.602 -5.195 5.465 1 86.56 380 ASP B C 1
ATOM 6013 O O . ASP B 1 380 ? 5.828 -5.227 6.676 1 86.56 380 ASP B O 1
ATOM 6017 N N . LYS B 1 381 ? 5.109 -6.148 4.809 1 79.81 381 LYS B N 1
ATOM 6018 C CA . LYS B 1 381 ? 4.645 -7.348 5.496 1 79.81 381 LYS B CA 1
ATOM 6019 C C . LYS B 1 381 ? 5.816 -8.211 5.953 1 79.81 381 LYS B C 1
ATOM 6021 O O . LYS B 1 381 ? 5.648 -9.109 6.781 1 79.81 381 LYS B O 1
ATOM 6026 N N . ASP B 1 382 ? 6.949 -7.93 5.395 1 83.56 382 ASP B N 1
ATOM 6027 C CA . ASP B 1 382 ? 8.109 -8.789 5.617 1 83.56 382 ASP B CA 1
ATOM 6028 C C . ASP B 1 382 ? 9.078 -8.164 6.617 1 83.56 382 ASP B C 1
ATOM 6030 O O . ASP B 1 382 ? 10.117 -8.75 6.93 1 83.56 382 ASP B O 1
ATOM 6034 N N . VAL B 1 383 ? 8.758 -7.055 7.148 1 85.75 383 VAL B N 1
ATOM 6035 C CA . VAL B 1 383 ? 9.727 -6.262 7.891 1 85.75 383 VAL B CA 1
ATOM 6036 C C . VAL B 1 383 ? 10.219 -7.055 9.102 1 85.75 383 VAL B C 1
ATOM 6038 O O . VAL B 1 383 ? 11.414 -7.043 9.414 1 85.75 383 VAL B O 1
ATOM 6041 N N . GLN B 1 384 ? 9.375 -7.762 9.742 1 83.88 384 GLN B N 1
ATOM 6042 C CA . GLN B 1 384 ? 9.789 -8.547 10.898 1 83.88 384 GLN B CA 1
ATOM 6043 C C . GLN B 1 384 ? 10.734 -9.68 10.492 1 83.88 384 GLN B C 1
ATOM 6045 O O . GLN B 1 384 ? 11.742 -9.922 11.156 1 83.88 384 GLN B O 1
ATOM 6050 N N . THR B 1 385 ? 10.383 -10.359 9.43 1 85.19 385 THR B N 1
ATOM 6051 C CA . THR B 1 385 ? 11.219 -11.438 8.922 1 85.19 385 THR B CA 1
ATOM 6052 C C . THR B 1 385 ? 12.586 -10.914 8.492 1 85.19 385 THR B C 1
ATOM 6054 O O . THR B 1 385 ? 13.609 -11.531 8.781 1 85.19 385 THR B O 1
ATOM 6057 N N . ILE B 1 386 ? 12.555 -9.82 7.84 1 89.94 386 ILE B N 1
ATOM 6058 C CA . ILE B 1 386 ? 13.789 -9.195 7.387 1 89.94 386 ILE B CA 1
ATOM 6059 C C . ILE B 1 386 ? 14.648 -8.812 8.594 1 89.94 386 ILE B C 1
ATOM 6061 O O . ILE B 1 386 ? 15.844 -9.109 8.633 1 89.94 386 ILE B O 1
ATOM 6065 N N . MET B 1 387 ? 14 -8.188 9.516 1 88.75 387 MET B N 1
ATOM 6066 C CA . MET B 1 387 ? 14.695 -7.762 10.727 1 88.75 387 MET B CA 1
ATOM 6067 C C . MET B 1 387 ? 15.336 -8.953 11.438 1 88.75 387 MET B C 1
ATOM 6069 O O . MET B 1 387 ? 16.516 -8.914 11.766 1 88.75 387 MET B O 1
ATOM 6073 N N . ASN B 1 388 ? 14.586 -10.008 11.633 1 87.56 388 ASN B N 1
ATOM 6074 C CA . ASN B 1 388 ? 15.062 -11.211 12.305 1 87.56 388 ASN B CA 1
ATOM 6075 C C . ASN B 1 388 ? 16.234 -11.844 11.555 1 87.56 388 ASN B C 1
ATOM 6077 O O . ASN B 1 388 ? 17.219 -12.266 12.164 1 87.56 388 ASN B O 1
ATOM 6081 N N . THR B 1 389 ? 16.062 -11.93 10.289 1 89.44 389 THR B N 1
ATOM 6082 C CA . THR B 1 389 ? 17.094 -12.562 9.469 1 89.44 389 THR B CA 1
ATOM 6083 C C . THR B 1 389 ? 18.375 -11.742 9.461 1 89.44 389 THR B C 1
ATOM 6085 O O . THR B 1 389 ? 19.469 -12.289 9.547 1 89.44 389 THR B O 1
ATOM 6088 N N . MET B 1 390 ? 18.188 -10.461 9.344 1 87.5 390 MET B N 1
ATOM 6089 C CA . MET B 1 390 ? 19.359 -9.586 9.312 1 87.5 390 MET B CA 1
ATOM 6090 C C . MET B 1 390 ? 20.078 -9.578 10.656 1 87.5 390 MET B C 1
ATOM 6092 O O . MET B 1 390 ? 21.297 -9.5 10.711 1 87.5 390 MET B O 1
ATOM 6096 N N . GLU B 1 391 ? 19.328 -9.633 11.711 1 83.38 391 GLU B N 1
ATOM 6097 C CA . GLU B 1 391 ? 19.922 -9.719 13.047 1 83.38 391 GLU B CA 1
ATOM 6098 C C . GLU B 1 391 ? 20.688 -11.031 13.227 1 83.38 391 GLU B C 1
ATOM 6100 O O . GLU B 1 391 ? 21.766 -11.055 13.812 1 83.38 391 GLU B O 1
ATOM 6105 N N . GLU B 1 392 ? 20.109 -12.07 12.773 1 83.5 392 GLU B N 1
ATOM 6106 C CA . GLU B 1 392 ? 20.734 -13.383 12.867 1 83.5 392 GLU B CA 1
ATOM 6107 C C . GLU B 1 392 ? 22.031 -13.438 12.062 1 83.5 392 GLU B C 1
ATOM 6109 O O . GLU B 1 392 ? 22.984 -14.117 12.453 1 83.5 392 GLU B O 1
ATOM 6114 N N . GLN B 1 393 ? 22.078 -12.719 11 1 78.75 393 GLN B N 1
ATOM 6115 C CA . GLN B 1 393 ? 23.25 -12.742 10.125 1 78.75 393 GLN B CA 1
ATOM 6116 C C . GLN B 1 393 ? 24.25 -11.664 10.508 1 78.75 393 GLN B C 1
ATOM 6118 O O . GLN B 1 393 ? 25.344 -11.586 9.938 1 78.75 393 GLN B O 1
ATOM 6123 N N . GLY B 1 394 ? 23.875 -10.82 11.43 1 68.69 394 GLY B N 1
ATOM 6124 C CA . GLY B 1 394 ? 24.766 -9.781 11.906 1 68.69 394 GLY B CA 1
ATOM 6125 C C . GLY B 1 394 ? 24.766 -8.539 11.031 1 68.69 394 GLY B C 1
ATOM 6126 O O . GLY B 1 394 ? 25.75 -7.785 11.008 1 68.69 394 GLY B O 1
ATOM 6127 N N . TYR B 1 395 ? 23.859 -8.375 10.188 1 59.56 395 TYR B N 1
ATOM 6128 C CA . TYR B 1 395 ? 23.797 -7.207 9.312 1 59.56 395 TYR B CA 1
ATOM 6129 C C . TYR B 1 395 ? 23.359 -5.965 10.086 1 59.56 395 TYR B C 1
ATOM 6131 O O . TYR B 1 395 ? 23.688 -4.84 9.695 1 59.56 395 TYR B O 1
ATOM 6139 N N . VAL B 1 396 ? 22.453 -6.074 10.977 1 55.84 396 VAL B N 1
ATOM 6140 C CA . VAL B 1 396 ? 22 -4.93 11.773 1 55.84 396 VAL B CA 1
ATOM 6141 C C . VAL B 1 396 ? 22.422 -5.113 13.227 1 55.84 396 VAL B C 1
ATOM 6143 O O . VAL B 1 396 ? 22.188 -6.172 13.82 1 55.84 396 VAL B O 1
ATOM 6146 N N . ARG B 1 397 ? 23.719 -4.328 13.641 1 40.41 397 ARG B N 1
ATOM 6147 C CA . ARG B 1 397 ? 24.078 -4.293 15.055 1 40.41 397 ARG B CA 1
ATOM 6148 C C . ARG B 1 397 ? 23.109 -3.412 15.836 1 40.41 397 ARG B C 1
ATOM 6150 O O . ARG B 1 397 ? 22.75 -2.318 15.398 1 40.41 397 ARG B O 1
#

Solvent-accessible surface area (backbone atoms only — not comparable to full-atom values): 37402 Å² total; per-residue (Å²): 114,89,51,39,100,67,35,21,25,83,90,17,25,17,68,63,62,60,74,79,47,47,59,60,33,48,51,48,40,53,50,48,58,53,42,76,71,30,65,67,50,52,52,51,47,53,48,44,40,28,37,65,32,39,45,82,59,28,66,31,74,42,58,57,54,22,61,72,51,64,15,16,39,40,32,32,37,32,31,27,45,29,43,95,27,22,49,51,36,50,34,32,50,47,50,49,54,48,29,49,73,71,63,28,52,27,39,34,30,42,23,55,70,46,61,45,41,48,28,44,16,25,36,20,11,45,71,73,32,46,29,41,30,23,24,4,43,60,36,48,72,74,33,48,68,59,52,50,50,21,41,51,17,61,23,44,76,40,73,28,78,50,87,87,14,33,46,72,46,7,43,52,50,40,51,55,51,37,63,77,37,50,82,42,36,32,77,53,73,76,31,17,40,40,29,40,49,37,28,60,50,33,36,67,41,26,30,58,50,13,52,50,46,53,54,53,41,33,73,73,66,72,47,80,50,53,30,39,33,17,28,32,23,35,28,32,65,26,49,3,48,39,52,74,43,68,87,48,99,39,48,35,38,37,23,19,28,12,13,84,28,75,92,49,78,41,18,14,33,20,84,82,70,30,44,81,43,75,53,73,20,13,29,21,35,23,29,48,50,99,83,68,47,72,43,74,44,24,42,88,27,52,62,22,44,32,36,40,38,13,17,62,56,45,34,31,46,75,69,63,67,31,47,75,49,64,38,31,45,65,49,15,52,51,32,29,44,51,41,10,33,36,55,34,43,56,46,13,61,46,24,11,28,22,44,30,53,47,57,61,52,23,47,78,38,53,65,90,37,30,36,38,31,46,32,41,22,43,17,79,85,39,47,65,61,52,51,54,51,33,45,74,70,60,73,57,130,114,89,52,39,97,65,35,21,26,84,87,18,25,17,67,63,62,63,76,79,48,47,60,62,34,51,52,49,41,52,52,48,57,52,42,75,70,30,66,68,50,50,52,51,48,52,48,43,41,28,38,66,32,37,46,80,59,29,66,29,73,42,58,57,55,23,60,72,50,64,13,15,38,40,34,33,37,33,30,26,46,29,42,97,28,22,50,51,37,49,35,32,49,46,50,49,54,49,29,49,74,72,64,28,53,29,38,34,30,42,24,54,72,45,60,44,43,48,28,45,15,26,37,20,11,44,70,74,31,46,27,40,31,21,24,4,42,60,37,48,70,75,32,48,68,59,53,48,50,22,42,52,18,60,23,45,75,42,72,29,78,51,86,87,14,33,44,71,45,7,42,52,51,40,51,55,51,38,64,77,37,50,85,42,37,32,77,54,72,78,31,16,38,39,29,41,47,38,28,59,49,35,36,67,42,26,29,59,50,14,52,51,46,52,55,54,41,33,72,72,67,74,48,80,52,52,30,40,33,17,28,31,24,36,29,31,67,27,49,2,48,40,52,75,45,68,87,48,97,39,49,36,37,37,21,20,28,12,11,82,29,73,92,48,78,42,17,14,34,21,85,82,70,30,44,81,44,74,54,72,20,13,30,20,36,23,29,49,51,98,83,67,46,71,44,73,44,24,42,88,28,51,62,22,45,32,36,39,38,12,18,61,56,45,34,30,45,76,69,62,65,34,47,74,49,64,36,31,44,65,50,15,52,51,31,30,45,50,40,10,33,36,55,35,41,55,46,13,61,47,25,11,28,23,43,29,53,49,56,60,51,23,46,76,37,53,65,89,36,29,36,37,32,46,31,40,22,42,18,78,86,39,47,67,60,50,49,53,52,31,45,74,71,59,72,56,130

Organism: NCBI:txid33932

pLDDT: mean 94.91, std 6.89, range [40.41, 98.94]

Foldseek 3Di:
DVVDPQNALVPKFGFQDDPLCVVLQVLLQVLLVVLVPDPVNVVVLVVCCCPPFPDPADKDWLVQLLVVLVFATEIERQQLSTVLRFLLLLQLLSLLSSLVVSVAQAEEEEDALDRNLLSNLQNCLVSVHAYEYEAFPVRCVVQVVSVVNSVVSPYHYHYFDDDPSHRQRSLVVSVVVCSVVVVRYDYRYRALDAHPPSVVSLLVRLLVSCVVVQVNVCVVQVDGFQEEFFEFAQQSNQSSNCVVCLPPNHAYEYEAEQEQHVVDLAAQQQVVAFDWDDGNGMTFTFADDPVRHGRFYHHLQRRRRHGTYRSNVRSCVVVVSYHYYYDYLVLLLVLQVVCCVRPVFRADSRQSRRSSVVSVVRSVHHHSHYYYGYRRGGHPSVVVSSVVVCVVVVNDD/DVVDPQNALVPKFGFQDDPLCVVLQVLLQVLLVVLVPDPVNVVVLVVCQCPPFPDPADKDWLVQLLVVLVFATEIERQQLSTVLRFLLLLQLLSLLSSLVVSVAQAEEEEDALDRNLLSNLQNCLVSVHAYEYEAFPVRCVVQVVSVVNSVVSPYHYHYFDDDPSHRQSSLVVSVVVCSVVVVRYDYRYRALDAHPPSVVSLLVRLLVSCVVVQVNVCVVQVDGFQEEFFEFAQQSNQSSNCVVCLPPNHAYEYEAEQEQHVVDLAAQQQVVAFDWDDGNGMTFTFDDDPVRHGRFYHHLQRRRRHGTYRSNVRSCVVVVSYHYYYDYLVLLLVLQVVCCVRPVFRADSRQSRRSSVVSVVRSVHHHSHYYYGHRRGGHPSVVVSSVVVCVVVVNDD

Nearest PDB structures (foldseek):
  6ami-assembly1_B  TM=9.928E-01  e=5.307E-60  Pyrococcus furiosus DSM 3638
  5dw3-assembly2_D  TM=9.918E-01  e=6.061E-58  Pyrococcus furiosus DSM 3638
  8vhh-assembly1_A  TM=9.768E-01  e=4.491E-58  Thermotoga maritima
  8eh1-assembly1_A  TM=9.811E-01  e=2.408E-57  Thermotoga maritima
  8egy-assembly1_B  TM=9.862E-01  e=2.215E-56  Thermotoga maritima